Protein AF-A0A504X0M6-F1 (afdb_monomer)

Sequence (826 aa):
MVGDFSYCSAQTKQVSKHKISFCSWSPKTDLIALGTETGDVSVHRYKLSCIWESAHSDLGSVVCLAWRPDGQSLCAGHISGTIHLYLTNDGFIYHTITLGAPITHLVWVGQEMPPKSVPGTNAVSFFPDLNALTMFSSDTNFTSSDTFKLSQLLANVDESLTILTVLCDGIVYMYGCGTFHIARWRLQPKFCSNPSQIMVLRCQFSSCLQFMWILYGCTDHNDGTYCMELQQIPCAGLTRHAQQLLTLSVQNSSVRVCKLLLDWSFSQICVSWEDMILEVDAKFTKYGRDRLAQNKDWSLSVELLEFILFGNCPFGLRKFLVEDWTAPNLKRTGTATLKAYESIKTICFQQLQLLLQRLLFHASELLGCIRDTSSYAQFKIPVSQLIRLCSTTGAVLQKTQELYLVIEKSVAHLRAFFKWLYVAIPGLSGRYVPDDFPRVTPTERELVIDFITNYLQPVFVQGELQSYHVDLVEQYIRSGEVHKPLESVVEHTLTEDRERAKLRELINLTTEQLLSEKFPVGMFRFDSKVTLADLIKKNLQNDIDAVFQAQVTGNFSRGCVHFDQMKSLFICRSGFTDSSLTETVVAFHALARPSEEKNSTKSDNDSSSTFLAWKLPVTDTTAHDSFMVMKLESKFVDSNSSPDLSAIVSIDELPSVENPANLPYELIDFQFYTSDLLLLLVCRAKSAGNHSVSRSDTTREPVLSWLVMLPVQNVFDCLVEPQRRRQAHASNPLWSSERSPPSSVNQVRLSEAIAQSNVESLPWHAVRLATNGERSIVLVLFEGLLSCRVYLLERLEPDEPETEATKEDPGEQNQMKIAMGVEADA

Solvent-accessible surface area (backbone atoms only — not comparable to full-atom values): 46788 Å² total; per-residue (Å²): 143,86,78,52,55,43,87,39,81,72,45,75,47,67,79,54,96,56,58,73,56,33,67,40,50,28,78,68,50,66,35,35,41,40,20,16,53,57,19,32,41,34,36,22,39,72,82,69,47,75,73,40,74,48,82,36,62,91,42,32,26,26,53,33,64,29,42,34,59,82,39,60,32,35,36,41,29,16,47,62,12,39,30,43,33,25,36,59,86,69,61,50,72,81,46,77,48,80,43,102,40,44,41,59,46,57,43,43,46,67,45,88,60,65,98,80,66,75,58,56,65,71,56,76,83,77,46,80,68,58,76,79,38,73,88,59,58,68,74,79,89,56,63,44,65,57,58,44,52,52,37,46,59,68,68,61,66,68,73,52,40,30,40,32,36,41,32,33,80,38,26,43,36,32,17,27,67,69,68,27,57,45,29,32,41,69,69,78,71,86,92,43,93,46,68,74,51,48,46,63,74,50,72,48,56,37,62,77,46,42,36,35,40,38,36,30,38,31,34,21,67,86,78,56,31,33,35,34,40,38,36,43,29,44,20,49,35,48,63,77,39,34,69,62,48,34,31,54,16,44,38,46,47,48,45,51,49,36,48,52,54,43,53,50,56,51,47,47,41,50,51,44,48,53,71,42,46,51,64,58,29,53,52,51,32,53,54,48,52,63,45,42,77,77,36,82,90,64,56,71,46,58,53,55,46,41,25,74,76,72,68,50,66,54,70,70,57,47,48,41,43,61,70,77,45,28,54,71,56,45,52,50,53,47,51,52,38,55,50,35,52,54,48,42,45,46,43,42,62,59,50,47,44,52,41,40,53,52,38,39,48,46,41,48,53,49,45,55,50,55,67,39,51,90,83,36,52,59,54,69,66,60,66,67,48,40,53,48,34,41,29,45,42,42,25,44,47,53,44,46,52,46,50,44,53,48,47,56,52,49,49,55,28,51,52,31,38,46,52,44,53,51,52,48,38,47,65,74,70,74,49,91,76,63,91,88,53,80,76,80,48,75,69,39,50,51,36,31,54,48,35,42,71,76,41,49,41,83,38,67,58,97,87,40,83,71,41,45,42,74,67,77,60,61,41,34,66,37,76,72,59,29,87,75,33,62,67,71,74,37,64,90,76,51,83,70,61,54,59,59,57,46,48,55,61,72,61,61,68,48,75,67,52,71,68,39,96,77,60,66,91,88,66,55,64,81,61,69,41,61,13,51,32,41,38,56,71,44,51,43,45,52,33,52,41,63,62,48,46,68,74,90,89,58,73,48,30,45,69,28,44,42,67,92,69,49,35,76,44,44,43,34,40,34,80,62,68,76,81,74,59,83,71,58,43,67,31,69,44,49,44,69,79,71,82,85,63,80,79,63,91,68,94,69,79,86,65,55,40,31,40,41,36,37,49,55,85,82,90,49,98,80,53,52,37,38,32,38,42,34,47,43,52,62,78,52,72,82,55,63,56,70,66,92,47,48,38,36,38,35,45,75,55,58,63,98,56,92,59,94,80,70,64,45,34,42,74,64,34,54,44,57,41,48,90,54,33,35,39,37,34,37,36,35,65,92,64,97,83,84,76,94,62,88,82,83,66,99,67,94,69,86,41,50,22,34,44,34,50,38,45,47,59,46,61,60,67,72,60,76,71,89,70,87,75,77,73,54,60,79,86,51,50,65,34,41,76,92,45,78,70,52,94,84,58,44,78,43,54,42,51,81,42,45,55,53,78,32,54,42,83,44,97,47,46,63,62,43,70,36,60,32,52,91,76,31,38,35,39,41,34,31,70,91,69,42,28,37,37,28,33,34,55,45,70,60,73,80,79,74,80,82,75,79,84,84,83,88,86,88,87,83,84,88,80,93,80,89,78,86,88,81,88,82,91,132

InterPro domains:
  IPR015943 WD40/YVTN repeat-like-containing domain superfamily [G3DSA:2.130.10.10] (4-189)
  IPR024789 Anaphase-promoting complex subunit 4 [PTHR13260] (18-805)
  IPR024790 Anaphase-promoting complex subunit 4, long domain [PF12896] (238-426)
  IPR024977 Anaphase-promoting complex subunit 4-like, WD40 domain [PF12894] (24-109)
  IPR036322 WD40-repeat-containing domain superfamily [SSF50978] (16-221)

Radius of gyration: 36.09 Å; Cα contacts (8 Å, |Δi|>4): 1479; chains: 1; bounding box: 87×87×114 Å

Secondary structure (DSSP, 8-state):
----EEEEEEEEEE--SS-EEEEEE-SSSSEEEEEETTS-EEEEETT--EEEEE--GGG--EEEEEE-TTSSEEEEEETTSEEEEEETTT--EEEEEE-SS-EEEEEEEEEPPPTT---S--HHHHS--GGG-GGG---SSS-HHHHHHHHHHHHS--SSEEEEEEEETTEEEEEETTTEEEEEEE---SS-SSEEEEEEEEEEE-TTSSEEEEEEEEEETTT--EEEEEEEEE-HHHHHTHHHHHHHHHHHHHHHHHHHHHHHHHHHHHHHHHHHHHHHHHHHHHHHHHHHTT-TT--HHHHHHHHHHH----HHHHHIIIIIS-HHHHHHHHHHHHHHHHHHHHIIIIIIHHHHHHHHHHHHHHHHHHH-HHHHGGG---HHHHHHHHHHHHHHHHHHHHHHHHHHHHHHHHHHHHHHHHHHHHHHTTPPPPTTS----HHHHHHHHHHHHHT-EEEEETTEEEEEE--SSHHHHSSSB-SS-HHHHHTTT-SSTHHHHHHHHHH---TTTTTSTTPPTT-----SSB-HHHIIIIIIHHHHHHHHSPPTTS-B-TTT--GGG-EEEEEEEE-S-GGGTTT--EEEEEPPPPGGGGG----------EEEEEEPPPSSTTSPPEEEEEEEPTTTTSSSPPPSEEEEEE----TT---TT-PPEEEEEEEESSSSEEEEEEEE-SSTT---S----------EEEEEEEEHHHHHHT--S--------TTS-SEETTSPPPTTSEEEEHHHH--GGGEEEESS-EEEEEEETTTTEEEEEETTT-EEEEEEEEE-------------------------------

Nearest PDB structures (foldseek):
  8pkp-assembly1_I  TM=7.590E-01  e=2.566E-36  Homo sapiens
  9gaw-assembly1_I  TM=7.765E-01  e=2.400E-34  Homo sapiens
  8tar-assembly1_I  TM=7.742E-01  e=2.632E-34  Homo sapiens
  6tnt-assembly1_I  TM=7.819E-01  e=2.962E-32  Homo sapiens
  6q6g-assembly1_I  TM=7.732E-01  e=2.700E-32  Homo sapiens

pLDDT: mean 78.8, std 17.62, range [26.86, 97.0]

Organism: Fasciola gigantica (NCBI:txid46835)

Foldseek 3Di:
DPDFWFWDFDEWDQQDPAFFQDKFDQQPFQKIWTWGQQGKIWIAGLNSHTQEIDGDNVQGTFNDKEAANVNQWIWTFGQCQKIFIAGNRYRDTPDIDHDNFGWQDKYKDWDDDDPPQDQDDPLPVVADQPLVPCLLQDDDPDHSVNSNVLSVLLVDQDPIWMWMWIDGFQWIWIATVNFFTQFIDRDDDPQADAFPTKRWDDWDAFPNNQWIKTWIWTAHPPQRKIFIKIKIWGQVLCVVQVSVSSNRRRLLSNLVSLLVLLVVLLVLLVVLVCVLVVVVWVLVQVLVQVVCVVPVPDDPLVQLCCCLPVVDHDPSRLCSLPPVCDLVNLVVSLVSNLVSLVSSLCSLPPPNLSSLVSSLSSLVSVLVSCVPCVSQVLLVQDSLLSLLLNLLSVQLNVQSVQLSVQSVLLSLLSVLQSLVSSQSNCVSVVHDDDPPHDDRDPVSSVSPNCQSPPQWAFDDDPNGTDTTRNGQNCQQSDFDWRPQGVCNVCVVVDPPCVVVVVVVVVVPCPPVNVVDPPDPRPDHDHDRIGHSNCSSVPSSVVSSCSRRPDDPPDTDRSNSIPRVPMFMFTAEIESDRDPQCVQKAKEKDWDDDDPVVPPDPDPDDDWGKMKIKIWDGDLDLQAATKIKIAIHTPVRGPDLDDGPDMAIEGAQDDPPDDDPVSFHKDWQYWYDQDPFKIKTKIWTDPDPDDDDDPPPDPDDDATKIKIFIFGPVLRRVVDPDDDPDDRDDSSDHCYYSVDDRPPNHHYDYSVSGGDNSGIDIDPGAWRDKYHRNVQQKIWTAHDPSSMIIIIGTDGNDPPDPPDDDDDDDDDDDDDDDDDDDDDDDD

Mean predicted aligned error: 13.15 Å

Structure (mmCIF, N/CA/C/O backbone):
data_AF-A0A504X0M6-F1
#
_entry.id   AF-A0A504X0M6-F1
#
loop_
_atom_site.group_PDB
_atom_site.id
_atom_site.type_symbol
_atom_site.label_atom_id
_atom_site.label_alt_id
_atom_site.label_comp_id
_atom_site.label_asym_id
_atom_site.label_entity_id
_atom_site.label_seq_id
_atom_site.pdbx_PDB_ins_code
_atom_site.Cartn_x
_atom_site.Cartn_y
_atom_site.Cartn_z
_atom_site.occupancy
_atom_site.B_iso_or_equiv
_atom_site.auth_seq_id
_atom_site.auth_comp_id
_atom_site.auth_asym_id
_atom_site.auth_atom_id
_atom_site.pdbx_PDB_model_num
ATOM 1 N N . MET A 1 1 ? 17.710 17.459 -38.261 1.00 29.16 1 MET A N 1
ATOM 2 C CA . MET A 1 1 ? 18.841 18.022 -37.497 1.00 29.16 1 MET A CA 1
ATOM 3 C C . MET A 1 1 ? 18.897 17.273 -36.180 1.00 29.16 1 MET A C 1
ATOM 5 O O . MET A 1 1 ? 18.107 17.560 -35.293 1.00 29.16 1 MET A O 1
ATOM 9 N N . VAL A 1 2 ? 19.697 16.208 -36.120 1.00 36.66 2 VAL A N 1
ATOM 10 C CA . VAL A 1 2 ? 19.832 15.323 -34.953 1.00 36.66 2 VAL A CA 1
ATOM 11 C C . VAL A 1 2 ? 21.336 15.147 -34.749 1.00 36.66 2 VAL A C 1
ATOM 13 O O . VAL A 1 2 ? 21.966 14.389 -35.477 1.00 36.66 2 VAL A O 1
ATOM 16 N N . GLY A 1 3 ? 21.926 15.944 -33.858 1.00 46.16 3 GLY A N 1
ATOM 17 C CA . GLY A 1 3 ? 23.384 15.998 -33.671 1.00 46.16 3 GLY A CA 1
ATOM 18 C C . GLY A 1 3 ? 23.884 17.024 -32.648 1.00 46.16 3 GLY A C 1
ATOM 19 O O . GLY A 1 3 ? 25.034 16.947 -32.237 1.00 46.16 3 GLY A O 1
ATOM 20 N N . ASP A 1 4 ? 23.026 17.930 -32.178 1.00 62.31 4 ASP A N 1
ATOM 21 C CA . ASP A 1 4 ? 23.455 19.093 -31.396 1.00 62.31 4 ASP A CA 1
ATOM 22 C C . ASP A 1 4 ? 23.388 18.854 -29.882 1.00 62.31 4 ASP A C 1
ATOM 24 O O . ASP A 1 4 ? 22.826 19.680 -29.180 1.00 62.31 4 ASP A O 1
ATOM 28 N N . PHE A 1 5 ? 23.872 17.728 -29.349 1.00 71.31 5 PHE A N 1
ATOM 29 C CA . PHE A 1 5 ? 23.979 17.546 -27.891 1.00 71.31 5 PHE A CA 1
ATOM 30 C C . PHE A 1 5 ? 25.438 17.396 -27.465 1.00 71.31 5 PHE A C 1
ATOM 32 O O . PHE A 1 5 ? 26.181 16.624 -28.068 1.00 71.31 5 PHE A O 1
ATOM 39 N N . SER A 1 6 ? 25.834 18.088 -26.395 1.00 80.31 6 SER A N 1
ATOM 40 C CA . SER A 1 6 ? 27.144 17.931 -25.753 1.00 80.31 6 SER A CA 1
ATOM 41 C C . SER A 1 6 ? 27.008 17.450 -24.311 1.00 80.31 6 SER A C 1
ATOM 43 O O . SER A 1 6 ? 26.064 17.806 -23.600 1.00 80.31 6 SER A O 1
ATOM 45 N N . TYR A 1 7 ? 27.971 16.647 -23.857 1.00 84.06 7 TYR A N 1
ATOM 46 C CA . TYR A 1 7 ? 28.019 16.174 -22.478 1.00 84.06 7 TYR A CA 1
ATOM 47 C C . TYR A 1 7 ? 28.639 17.221 -21.551 1.00 84.06 7 TYR A C 1
ATOM 49 O O . TYR A 1 7 ? 29.814 17.556 -21.674 1.00 84.06 7 TYR A O 1
ATOM 57 N N . CYS A 1 8 ? 27.879 17.658 -20.550 1.00 84.50 8 CYS A N 1
ATOM 58 C CA . CYS A 1 8 ? 28.350 18.565 -19.507 1.00 84.50 8 CYS A CA 1
ATOM 59 C C . CYS A 1 8 ? 28.297 17.860 -18.143 1.00 84.50 8 CYS A C 1
ATOM 61 O O . CYS A 1 8 ? 27.228 17.590 -17.597 1.00 84.50 8 CYS A O 1
ATOM 63 N N . SER A 1 9 ? 29.454 17.521 -17.562 1.00 84.50 9 SER A N 1
ATOM 64 C CA . SER A 1 9 ? 29.508 16.877 -16.238 1.00 84.50 9 SER A CA 1
ATOM 65 C C . SER A 1 9 ? 29.088 17.858 -15.137 1.00 84.50 9 SER A C 1
ATOM 67 O O . SER A 1 9 ? 29.821 18.792 -14.825 1.00 84.50 9 SER A O 1
ATOM 69 N N . ALA A 1 10 ? 27.957 17.595 -14.480 1.00 84.69 10 ALA A N 1
ATOM 70 C CA . ALA A 1 10 ? 27.404 18.468 -13.447 1.00 84.69 10 ALA A CA 1
ATOM 71 C C . ALA A 1 10 ? 27.962 18.178 -12.046 1.00 84.69 10 ALA A C 1
ATOM 73 O O . ALA A 1 10 ? 28.374 19.090 -11.334 1.00 84.69 10 ALA A O 1
ATOM 74 N N . GLN A 1 11 ? 27.956 16.912 -11.619 1.00 87.12 11 GLN A N 1
ATOM 75 C CA . GLN A 1 11 ? 28.363 16.532 -10.262 1.00 87.12 11 GLN A CA 1
ATOM 76 C C . GLN A 1 11 ? 28.840 15.080 -10.219 1.00 87.12 11 GLN A C 1
ATOM 78 O O . GLN A 1 11 ? 28.227 14.202 -10.817 1.00 87.12 11 GLN A O 1
ATOM 83 N N . THR A 1 12 ? 29.897 14.806 -9.450 1.00 87.00 12 THR A N 1
ATOM 84 C CA . THR A 1 12 ? 30.308 13.442 -9.072 1.00 87.00 12 THR A CA 1
ATOM 85 C C . THR A 1 12 ? 30.293 13.323 -7.554 1.00 87.00 12 THR A C 1
ATOM 87 O O . THR A 1 12 ? 30.847 14.187 -6.871 1.00 87.00 12 THR A O 1
ATOM 90 N N . LYS A 1 13 ? 29.643 12.292 -7.011 1.00 87.69 13 LYS A N 1
ATOM 91 C CA . LYS A 1 13 ? 29.554 12.078 -5.559 1.00 87.69 13 LYS A CA 1
ATOM 92 C C . LYS A 1 13 ? 29.319 10.605 -5.229 1.00 87.69 13 LYS A C 1
ATOM 94 O O . LYS A 1 13 ? 28.666 9.897 -5.989 1.00 87.69 13 LYS A O 1
ATOM 99 N N . GLN A 1 14 ? 29.818 10.155 -4.081 1.00 86.38 14 GLN A N 1
ATOM 100 C CA . GLN A 1 14 ? 29.387 8.896 -3.472 1.00 86.38 14 GLN A CA 1
ATOM 101 C C . GLN A 1 14 ? 28.079 9.130 -2.711 1.00 86.38 14 GLN A C 1
ATOM 103 O O . GLN A 1 14 ? 28.011 10.013 -1.853 1.00 86.38 14 GLN A O 1
ATOM 108 N N . VAL A 1 15 ? 27.036 8.381 -3.068 1.00 82.69 15 VAL A N 1
ATOM 109 C CA . VAL A 1 15 ? 25.664 8.657 -2.606 1.00 82.69 15 VAL A CA 1
ATOM 110 C C . VAL A 1 15 ? 25.179 7.641 -1.577 1.00 82.69 15 VAL A C 1
ATOM 112 O O . VAL A 1 15 ? 24.419 8.012 -0.689 1.00 82.69 15 VAL A O 1
ATOM 115 N N . SER A 1 16 ? 25.669 6.401 -1.643 1.00 81.31 16 SER A N 1
ATOM 116 C CA . SER A 1 16 ? 25.327 5.339 -0.696 1.00 81.31 16 SER A CA 1
ATOM 117 C C . SER A 1 16 ? 26.574 4.630 -0.160 1.00 81.31 16 SER A C 1
ATOM 119 O O . SER A 1 16 ? 27.651 4.653 -0.768 1.00 81.31 16 SER A O 1
ATOM 121 N N . LYS A 1 17 ? 26.411 4.009 1.013 1.00 80.94 17 LYS A N 1
ATOM 122 C CA . LYS A 1 17 ? 27.386 3.092 1.622 1.00 80.94 17 LYS A CA 1
ATOM 123 C C . LYS A 1 17 ? 27.286 1.682 1.042 1.00 80.94 17 LYS A C 1
ATOM 125 O O . LYS A 1 17 ? 28.261 0.939 1.100 1.00 80.94 17 LYS A O 1
ATOM 130 N N . HIS A 1 18 ? 26.118 1.327 0.514 1.00 85.31 18 HIS A N 1
ATOM 131 C CA . HIS A 1 18 ? 25.825 0.020 -0.055 1.00 85.31 18 HIS A CA 1
ATOM 132 C C . HIS A 1 18 ? 25.737 0.106 -1.576 1.00 85.31 18 HIS A C 1
ATOM 134 O O . HIS A 1 18 ? 25.539 1.179 -2.154 1.00 85.31 18 HIS A O 1
ATOM 140 N N . LYS A 1 19 ? 25.910 -1.039 -2.236 1.00 87.81 19 LYS A N 1
ATOM 141 C CA . LYS A 1 19 ? 25.824 -1.122 -3.690 1.00 87.81 19 LYS A CA 1
ATOM 142 C C . LYS A 1 19 ? 24.409 -0.790 -4.151 1.00 87.81 19 LYS A C 1
ATOM 144 O O . LYS A 1 19 ? 23.433 -1.329 -3.633 1.00 87.81 19 LYS A O 1
ATOM 149 N N . ILE A 1 20 ? 24.319 0.136 -5.103 1.00 90.25 20 ILE A N 1
ATOM 150 C CA . ILE A 1 20 ? 23.056 0.560 -5.706 1.00 90.25 20 ILE A CA 1
ATOM 151 C C . ILE A 1 20 ? 22.640 -0.525 -6.698 1.00 90.25 20 ILE A C 1
ATOM 153 O O . ILE A 1 20 ? 23.345 -0.783 -7.673 1.00 90.25 20 ILE A O 1
ATOM 157 N N . SER A 1 21 ? 21.502 -1.160 -6.436 1.00 89.06 21 SER A N 1
ATOM 158 C CA . SER A 1 21 ? 20.923 -2.206 -7.273 1.00 89.06 21 SER A CA 1
ATOM 159 C C . SER A 1 21 ? 20.035 -1.637 -8.376 1.00 89.06 21 SER A C 1
ATOM 161 O O . SER A 1 21 ? 19.933 -2.255 -9.433 1.00 89.06 21 SER A O 1
ATOM 163 N N . PHE A 1 22 ? 19.394 -0.479 -8.165 1.00 90.31 22 PHE A N 1
ATOM 164 C CA . PHE A 1 22 ? 18.505 0.162 -9.140 1.00 90.31 22 PHE A CA 1
ATOM 165 C C . PHE A 1 22 ? 18.475 1.688 -8.984 1.00 90.31 22 PHE A C 1
ATOM 167 O O . PHE A 1 22 ? 18.639 2.213 -7.884 1.00 90.31 22 PHE A O 1
ATOM 174 N N . CYS A 1 23 ? 18.239 2.415 -10.076 1.00 93.12 23 CYS A N 1
ATOM 175 C CA . CYS A 1 23 ? 18.058 3.865 -10.056 1.00 93.12 23 CYS A CA 1
ATOM 176 C C . CYS A 1 23 ? 17.030 4.302 -11.107 1.00 93.12 23 CYS A C 1
ATOM 178 O O . CYS A 1 23 ? 16.916 3.687 -12.164 1.00 93.12 23 CYS A O 1
ATOM 180 N N . SER A 1 24 ? 16.262 5.353 -10.810 1.00 94.31 24 SER A N 1
ATOM 181 C CA . SER A 1 24 ? 15.298 5.930 -11.754 1.00 94.31 24 SER A CA 1
ATOM 182 C C . SER A 1 24 ? 15.075 7.409 -11.472 1.00 94.31 24 SER A C 1
ATOM 184 O O . SER A 1 24 ? 14.813 7.791 -10.328 1.00 94.31 24 SER A O 1
ATOM 186 N N . TRP A 1 25 ? 15.101 8.233 -12.517 1.00 94.75 25 TRP A N 1
ATOM 187 C CA . TRP A 1 25 ? 14.683 9.632 -12.435 1.00 94.75 25 TRP A CA 1
ATOM 188 C C . TRP A 1 25 ? 13.164 9.752 -12.329 1.00 94.75 25 TRP A C 1
ATOM 190 O O . TRP A 1 25 ? 12.428 8.945 -12.902 1.00 94.75 25 TRP A O 1
ATOM 200 N N . SER A 1 26 ? 12.714 10.781 -11.617 1.00 93.31 26 SER A N 1
ATOM 201 C CA . SER A 1 26 ? 11.344 11.273 -11.684 1.00 93.31 26 SER A CA 1
ATOM 202 C C . SER A 1 26 ? 11.076 11.809 -13.089 1.00 93.31 26 SER A C 1
ATOM 204 O O . SER A 1 26 ? 11.942 12.493 -13.637 1.00 93.31 26 SER A O 1
ATOM 206 N N . PRO A 1 27 ? 9.898 11.546 -13.678 1.00 88.56 27 PRO A N 1
ATOM 207 C CA . PRO A 1 27 ? 9.563 12.048 -15.006 1.00 88.56 27 PRO A CA 1
ATOM 208 C C . PRO A 1 27 ? 9.451 13.579 -15.020 1.00 88.56 27 PRO A C 1
ATOM 210 O O . PRO A 1 27 ? 9.946 14.224 -15.936 1.00 88.56 27 PRO A O 1
ATOM 213 N N . LYS A 1 28 ? 8.876 14.177 -13.967 1.00 86.94 28 LYS A N 1
ATOM 214 C CA . LYS A 1 28 ? 8.504 15.602 -13.940 1.00 86.94 28 LYS A CA 1
ATOM 215 C C . LYS A 1 28 ? 9.494 16.495 -13.187 1.00 86.94 28 LYS A C 1
ATOM 217 O O . LYS A 1 28 ? 9.641 17.681 -13.505 1.00 86.94 28 LYS A O 1
ATOM 222 N N . THR A 1 29 ? 10.143 15.960 -12.156 1.00 90.19 29 THR A N 1
ATOM 223 C CA . THR A 1 29 ? 10.997 16.720 -11.225 1.00 90.19 29 THR A CA 1
ATOM 224 C C . THR A 1 29 ? 12.475 16.372 -11.397 1.00 90.19 29 THR A C 1
ATOM 226 O O . THR A 1 29 ? 12.825 15.413 -12.074 1.00 90.19 29 THR A O 1
ATOM 229 N N . ASP A 1 30 ? 13.363 17.144 -10.771 1.00 91.19 30 ASP A N 1
ATOM 230 C CA . ASP A 1 30 ? 14.818 16.936 -10.769 1.00 91.19 30 ASP A CA 1
ATOM 231 C C . ASP A 1 30 ? 15.273 15.864 -9.757 1.00 91.19 30 ASP A C 1
ATOM 233 O O . ASP A 1 30 ? 16.405 15.891 -9.267 1.00 91.19 30 ASP A O 1
ATOM 237 N N . LEU A 1 31 ? 14.372 14.947 -9.400 1.00 94.81 31 LEU A N 1
ATOM 238 C CA . LEU A 1 31 ? 14.578 13.949 -8.358 1.00 94.81 31 LEU A CA 1
ATOM 239 C C . LEU A 1 31 ? 15.000 12.609 -8.945 1.00 94.81 31 LEU A C 1
ATOM 241 O O . LEU A 1 31 ? 14.485 12.184 -9.976 1.00 94.81 31 LEU A O 1
ATOM 245 N N . ILE A 1 32 ? 15.887 11.913 -8.244 1.00 95.06 32 ILE A N 1
ATOM 246 C CA . ILE A 1 32 ? 16.306 10.551 -8.550 1.00 95.06 32 ILE A CA 1
ATOM 247 C C . ILE A 1 32 ? 16.091 9.643 -7.351 1.00 95.06 32 ILE A C 1
ATOM 249 O O . ILE A 1 32 ? 16.481 9.976 -6.235 1.00 95.06 32 ILE A O 1
ATOM 253 N N . ALA A 1 33 ? 15.483 8.490 -7.602 1.00 96.19 33 ALA A N 1
ATOM 254 C CA . ALA A 1 33 ? 15.346 7.421 -6.631 1.00 96.19 33 ALA A CA 1
ATOM 255 C C . ALA A 1 33 ? 16.476 6.411 -6.827 1.00 96.19 33 ALA A C 1
ATOM 257 O O . ALA A 1 33 ? 16.778 6.031 -7.963 1.00 96.19 33 ALA A O 1
ATOM 258 N N . LEU A 1 34 ? 17.072 5.975 -5.724 1.00 94.88 34 LEU A N 1
ATOM 259 C CA . LEU A 1 34 ? 18.110 4.956 -5.664 1.00 94.88 34 LEU A CA 1
ATOM 260 C C . LEU A 1 34 ? 17.632 3.829 -4.745 1.00 94.88 34 LEU A C 1
ATOM 262 O O . LEU A 1 34 ? 17.068 4.086 -3.685 1.00 94.88 34 LEU A O 1
ATOM 266 N N . GLY A 1 35 ? 17.848 2.590 -5.170 1.00 94.50 35 GLY A N 1
ATOM 267 C CA . GLY A 1 35 ? 17.594 1.387 -4.386 1.00 94.50 35 GLY A CA 1
ATOM 268 C C . GLY A 1 35 ? 18.895 0.626 -4.177 1.00 94.50 35 GLY A C 1
ATOM 269 O O . GLY A 1 35 ? 19.703 0.533 -5.106 1.00 94.50 35 GLY A O 1
ATOM 270 N N . THR A 1 36 ? 19.120 0.107 -2.974 1.00 93.56 36 THR A N 1
ATOM 271 C CA . THR A 1 36 ? 20.329 -0.652 -2.632 1.00 93.56 36 THR A CA 1
ATOM 272 C C . THR A 1 36 ? 20.076 -2.160 -2.593 1.00 93.56 36 THR A C 1
ATOM 274 O O . THR A 1 36 ? 18.948 -2.635 -2.429 1.00 93.56 36 THR A O 1
ATOM 277 N N . GLU A 1 37 ? 21.160 -2.934 -2.684 1.00 91.62 37 GLU A N 1
ATOM 278 C CA . GLU A 1 37 ? 21.139 -4.392 -2.483 1.00 91.62 37 GLU A CA 1
ATOM 279 C C . GLU A 1 37 ? 20.745 -4.789 -1.046 1.00 91.62 37 GLU A C 1
ATOM 281 O O . GLU A 1 37 ? 20.292 -5.909 -0.813 1.00 91.62 37 GLU A O 1
ATOM 286 N N . THR A 1 38 ? 20.873 -3.868 -0.085 1.00 91.19 38 THR A N 1
ATOM 287 C CA . THR A 1 38 ? 20.465 -4.056 1.314 1.00 91.19 38 THR A CA 1
ATOM 288 C C . THR A 1 38 ? 18.989 -3.764 1.565 1.00 91.19 38 THR A C 1
ATOM 290 O O . THR A 1 38 ? 18.523 -4.073 2.652 1.00 91.19 38 THR A O 1
ATOM 293 N N . GLY A 1 39 ? 18.245 -3.232 0.588 1.00 91.88 39 GLY A N 1
ATOM 294 C CA . GLY A 1 39 ? 16.816 -2.921 0.734 1.00 91.88 39 GLY A CA 1
ATOM 295 C C . GLY A 1 39 ? 16.507 -1.464 1.081 1.00 91.88 39 GLY A C 1
ATOM 296 O O . GLY A 1 39 ? 15.349 -1.131 1.326 1.00 91.88 39 GLY A O 1
ATOM 297 N N . ASP A 1 40 ? 17.513 -0.591 1.078 1.00 93.56 40 ASP A N 1
ATOM 298 C CA . ASP A 1 40 ? 17.338 0.832 1.358 1.00 93.56 40 ASP A CA 1
ATOM 299 C C . ASP A 1 40 ? 16.865 1.565 0.100 1.00 93.56 40 ASP A C 1
ATOM 301 O O . ASP A 1 40 ? 17.360 1.329 -1.008 1.00 93.56 40 ASP A O 1
ATOM 305 N N . VAL A 1 41 ? 15.912 2.474 0.280 1.00 95.94 41 VAL A N 1
ATOM 306 C CA . VAL A 1 41 ? 15.389 3.354 -0.766 1.00 95.94 41 VAL A CA 1
ATOM 307 C C . VAL A 1 41 ? 15.693 4.791 -0.377 1.00 95.94 41 VAL A C 1
ATOM 309 O O . VAL A 1 41 ? 15.335 5.236 0.712 1.00 95.94 41 VAL A O 1
ATOM 312 N N . SER A 1 42 ? 16.322 5.543 -1.274 1.00 95.19 42 SER A N 1
ATOM 313 C CA . SER A 1 42 ? 16.633 6.953 -1.051 1.00 95.19 42 SER A CA 1
ATOM 314 C C . SER A 1 42 ? 16.251 7.813 -2.246 1.00 95.19 42 SER A C 1
ATOM 316 O O . SER A 1 42 ? 16.305 7.379 -3.399 1.00 95.19 42 SER A O 1
ATOM 318 N N . VAL A 1 43 ? 15.870 9.062 -1.978 1.00 96.31 43 VAL A N 1
ATOM 319 C CA . VAL A 1 43 ? 15.570 10.052 -3.019 1.00 96.31 43 VAL A CA 1
ATOM 320 C C . VAL A 1 43 ? 16.503 11.243 -2.886 1.00 96.31 43 VAL A C 1
ATOM 322 O O . VAL A 1 43 ? 16.681 11.816 -1.810 1.00 96.31 43 VAL A O 1
ATOM 325 N N . HIS A 1 44 ? 17.098 11.636 -4.008 1.00 94.50 44 HIS A N 1
ATOM 326 C CA . HIS A 1 44 ? 18.065 12.722 -4.103 1.00 94.50 44 HIS A CA 1
ATOM 327 C C . HIS A 1 44 ? 17.643 13.730 -5.175 1.00 94.50 44 HIS A C 1
ATOM 329 O O . HIS A 1 44 ? 16.942 13.378 -6.116 1.00 94.50 44 HIS A O 1
ATOM 335 N N . ARG A 1 45 ? 18.102 14.981 -5.082 1.00 93.31 45 ARG A N 1
ATOM 336 C CA . ARG A 1 45 ? 18.038 15.923 -6.221 1.00 93.31 45 ARG A CA 1
ATOM 337 C C . ARG A 1 45 ? 19.140 15.633 -7.239 1.00 93.31 45 ARG A C 1
ATOM 339 O O . ARG A 1 45 ? 20.103 14.938 -6.916 1.00 93.31 45 ARG A O 1
ATOM 346 N N . TYR A 1 46 ? 19.081 16.261 -8.414 1.00 90.38 46 TYR A N 1
ATOM 347 C CA . TYR A 1 46 ? 20.075 16.072 -9.480 1.00 90.38 46 TYR A CA 1
ATOM 348 C C . TYR A 1 46 ? 21.521 16.397 -9.068 1.00 90.38 46 TYR A C 1
ATOM 350 O O . TYR A 1 46 ? 22.461 15.817 -9.595 1.00 90.38 46 TYR A O 1
ATOM 358 N N . LYS A 1 47 ? 21.731 17.270 -8.073 1.00 89.44 47 LYS A N 1
ATOM 359 C CA . LYS A 1 47 ? 23.057 17.532 -7.470 1.00 89.44 47 LYS A CA 1
ATOM 360 C C . LYS A 1 47 ? 23.482 16.494 -6.422 1.00 89.44 47 LYS A C 1
ATOM 362 O O . LYS A 1 47 ? 24.431 16.720 -5.674 1.00 89.44 47 LYS A O 1
ATOM 367 N N . LEU A 1 48 ? 22.782 15.364 -6.334 1.00 90.12 48 LEU A N 1
ATOM 368 C CA . LEU A 1 48 ? 23.044 14.268 -5.397 1.00 90.12 48 LEU A CA 1
ATOM 369 C C . LEU A 1 48 ? 22.950 14.698 -3.916 1.00 90.12 48 LEU A C 1
ATOM 371 O O . LEU A 1 48 ? 23.706 14.242 -3.046 1.00 90.12 48 LEU A O 1
ATOM 375 N N . SER A 1 49 ? 22.012 15.601 -3.611 1.00 91.69 49 SER A N 1
ATOM 376 C CA . SER A 1 49 ? 21.610 15.944 -2.240 1.00 91.69 49 SER A CA 1
ATOM 377 C C . SER A 1 49 ? 20.466 15.032 -1.799 1.00 91.69 49 SER A C 1
ATOM 379 O O . SER A 1 49 ? 19.424 15.037 -2.452 1.00 91.69 49 SER A O 1
ATOM 381 N N . CYS A 1 50 ? 20.664 14.263 -0.724 1.00 93.06 50 CYS A N 1
ATOM 382 C CA . CYS A 1 50 ? 19.636 13.383 -0.158 1.00 93.06 50 CYS A CA 1
ATOM 383 C C . CYS A 1 50 ? 18.485 14.207 0.430 1.00 93.06 50 CYS A C 1
ATOM 385 O O . CYS A 1 50 ? 18.743 15.164 1.160 1.00 93.06 50 CYS A O 1
ATOM 387 N N . ILE A 1 51 ? 17.250 13.847 0.085 1.00 94.88 51 ILE A N 1
ATOM 388 C CA . ILE A 1 51 ? 16.028 14.411 0.669 1.00 94.88 51 ILE A CA 1
ATOM 389 C C . ILE A 1 51 ? 15.591 13.535 1.840 1.00 94.88 51 ILE A C 1
ATOM 391 O O . ILE A 1 51 ? 15.379 14.040 2.939 1.00 94.88 51 ILE A O 1
ATOM 395 N N . TRP A 1 52 ? 15.506 12.228 1.603 1.00 95.06 52 TRP A N 1
ATOM 396 C CA . TRP A 1 52 ? 15.177 11.223 2.603 1.00 95.06 52 TRP A CA 1
ATOM 397 C C . TRP A 1 52 ? 15.748 9.862 2.198 1.00 95.06 52 TRP A C 1
ATOM 399 O O . TRP A 1 52 ? 16.068 9.614 1.031 1.00 95.06 52 TRP A O 1
ATOM 409 N N . GLU A 1 53 ? 15.859 8.985 3.188 1.00 94.19 53 GLU A N 1
ATOM 410 C CA . GLU A 1 53 ? 16.311 7.603 3.059 1.00 94.19 53 GLU A CA 1
ATOM 411 C C . GLU A 1 53 ? 15.456 6.730 3.983 1.00 94.19 53 GLU A C 1
ATOM 413 O O . GLU A 1 53 ? 15.155 7.122 5.112 1.00 94.19 53 GLU A O 1
ATOM 418 N N . SER A 1 54 ? 15.033 5.573 3.485 1.00 93.31 54 SER A N 1
ATOM 419 C CA . SER A 1 54 ? 14.176 4.619 4.182 1.00 93.31 54 SER A CA 1
ATOM 420 C C . SER A 1 54 ? 14.795 3.228 4.085 1.00 93.31 54 SER A C 1
ATOM 422 O O . SER A 1 54 ? 15.003 2.717 2.985 1.00 93.31 54 SER A O 1
ATOM 424 N N . ALA A 1 55 ? 15.130 2.643 5.234 1.00 92.06 55 ALA A N 1
ATOM 425 C CA . ALA A 1 55 ? 15.866 1.386 5.322 1.00 92.06 55 ALA A CA 1
ATOM 426 C C . ALA A 1 55 ? 14.936 0.211 5.651 1.00 92.06 55 ALA A C 1
ATOM 428 O O . ALA A 1 55 ? 14.252 0.233 6.677 1.00 92.06 55 ALA A O 1
ATOM 429 N N . HIS A 1 56 ? 14.955 -0.830 4.812 1.00 90.25 56 HIS A N 1
ATOM 430 C CA . HIS A 1 56 ? 14.149 -2.050 4.966 1.00 90.25 56 HIS A CA 1
ATOM 431 C C . HIS A 1 56 ? 14.985 -3.306 4.714 1.00 90.25 56 HIS A C 1
ATOM 433 O O . HIS A 1 56 ? 14.787 -4.045 3.745 1.00 90.25 56 HIS A O 1
ATOM 439 N N . SER A 1 57 ? 15.952 -3.539 5.599 1.00 87.56 57 SER A N 1
ATOM 440 C CA . SER A 1 57 ? 16.883 -4.667 5.483 1.00 87.56 57 SER A CA 1
ATOM 441 C C . SER A 1 57 ? 16.221 -6.040 5.605 1.00 87.56 57 SER A C 1
ATOM 443 O O . SER A 1 57 ? 16.735 -7.023 5.075 1.00 87.56 57 SER A O 1
ATOM 445 N N . ASP A 1 58 ? 15.054 -6.106 6.241 1.00 91.81 58 ASP A N 1
ATOM 446 C CA . ASP A 1 58 ? 14.219 -7.297 6.368 1.00 91.81 58 ASP A CA 1
ATOM 447 C C . ASP A 1 58 ? 13.604 -7.753 5.034 1.00 91.81 58 ASP A C 1
ATOM 449 O O . ASP A 1 58 ? 13.354 -8.944 4.845 1.00 91.81 58 ASP A O 1
ATOM 453 N N . LEU A 1 59 ? 13.401 -6.833 4.087 1.00 91.44 59 LEU A N 1
ATOM 454 C CA . LEU A 1 59 ? 12.784 -7.121 2.789 1.00 91.44 59 LEU A CA 1
ATOM 455 C C . LEU A 1 59 ? 13.786 -7.550 1.709 1.00 91.44 59 LEU A C 1
ATOM 457 O O . LEU A 1 59 ? 13.367 -8.059 0.662 1.00 91.44 59 LEU A O 1
ATOM 461 N N . GLY A 1 60 ? 15.084 -7.350 1.957 1.00 91.69 60 GLY A N 1
ATOM 462 C CA . GLY A 1 60 ? 16.173 -7.602 1.015 1.00 91.69 60 GLY A CA 1
ATOM 463 C C . GLY A 1 60 ? 16.249 -6.590 -0.137 1.00 91.69 60 GLY A C 1
ATOM 464 O O . GLY A 1 60 ? 15.551 -5.576 -0.150 1.00 91.69 60 GLY A O 1
ATOM 465 N N . SER A 1 61 ? 17.111 -6.887 -1.118 1.00 92.94 61 SER A N 1
ATOM 466 C CA . SER A 1 61 ? 17.446 -6.010 -2.251 1.00 92.94 61 SER A CA 1
ATOM 467 C C . SER A 1 61 ? 16.231 -5.366 -2.916 1.00 92.94 61 SER A C 1
ATOM 469 O O . SER A 1 61 ? 15.258 -6.042 -3.263 1.00 92.94 61 SER A O 1
ATOM 471 N N . VAL A 1 62 ? 16.342 -4.065 -3.196 1.00 94.88 62 VAL A N 1
ATOM 472 C CA . VAL A 1 62 ? 15.414 -3.363 -4.089 1.00 94.88 62 VAL A CA 1
ATOM 473 C C . VAL A 1 62 ? 15.688 -3.838 -5.513 1.00 94.88 62 VAL A C 1
ATOM 475 O O . VAL A 1 62 ? 16.822 -3.754 -5.983 1.00 94.88 62 VAL A O 1
ATOM 478 N N . VAL A 1 63 ? 14.681 -4.371 -6.200 1.00 92.31 63 VAL A N 1
ATOM 479 C CA . VAL A 1 63 ? 14.837 -4.935 -7.556 1.00 92.31 63 VAL A CA 1
ATOM 480 C C . VAL A 1 63 ? 14.376 -3.947 -8.624 1.00 92.31 63 VAL A C 1
ATOM 482 O O . VAL A 1 63 ? 14.919 -3.915 -9.725 1.00 92.31 63 VAL A O 1
ATOM 485 N N . CYS A 1 64 ? 13.384 -3.115 -8.307 1.00 92.44 64 CYS A N 1
ATOM 486 C CA . CYS A 1 64 ? 12.781 -2.188 -9.257 1.00 92.44 64 CYS A CA 1
ATOM 487 C C . CYS A 1 64 ? 12.204 -0.953 -8.558 1.00 92.44 64 CYS A C 1
ATOM 489 O O . CYS A 1 64 ? 11.754 -1.011 -7.413 1.00 92.44 64 CYS A O 1
ATOM 491 N N . LEU A 1 65 ? 12.206 0.166 -9.282 1.00 96.00 65 LEU A N 1
ATOM 492 C CA . LEU A 1 65 ? 11.634 1.443 -8.863 1.00 96.00 65 LEU A CA 1
ATOM 493 C C . LEU A 1 65 ? 10.751 1.981 -9.990 1.00 96.00 65 LEU A C 1
ATOM 495 O O . LEU A 1 65 ? 11.142 1.918 -11.155 1.00 96.00 65 LEU A O 1
ATOM 499 N N . ALA A 1 66 ? 9.588 2.531 -9.652 1.00 95.50 66 ALA A N 1
ATOM 500 C CA . ALA A 1 66 ? 8.701 3.180 -10.611 1.00 95.50 66 ALA A CA 1
ATOM 501 C C . ALA A 1 66 ? 8.113 4.463 -10.023 1.00 95.50 66 ALA A C 1
ATOM 503 O O . ALA A 1 66 ? 7.470 4.448 -8.974 1.00 95.50 66 ALA A O 1
ATOM 504 N N . TRP A 1 67 ? 8.314 5.578 -10.717 1.00 95.50 67 TRP A N 1
ATOM 505 C CA . TRP A 1 67 ? 7.730 6.861 -10.347 1.00 95.50 67 TRP A CA 1
ATOM 506 C C . TRP A 1 67 ? 6.308 6.972 -10.862 1.00 95.50 67 TRP A C 1
ATOM 508 O O . TRP A 1 67 ? 6.036 6.651 -12.018 1.00 95.50 67 TRP A O 1
ATOM 518 N N . ARG A 1 68 ? 5.416 7.505 -10.033 1.00 93.00 68 ARG A N 1
ATOM 519 C CA . ARG A 1 68 ? 4.120 7.962 -10.515 1.00 93.00 68 ARG A CA 1
ATOM 520 C C . ARG A 1 68 ? 4.347 9.107 -11.526 1.00 93.00 68 ARG A C 1
ATOM 522 O O . ARG A 1 68 ? 5.220 9.942 -11.288 1.00 93.00 68 ARG A O 1
ATOM 529 N N . PRO A 1 69 ? 3.591 9.178 -12.637 1.00 90.56 69 PRO A N 1
ATOM 530 C CA . PRO A 1 69 ? 3.821 10.160 -13.706 1.00 90.56 69 PRO A CA 1
ATOM 531 C C . PRO A 1 69 ? 3.829 11.634 -13.269 1.00 90.56 69 PRO A C 1
ATOM 533 O O . PRO A 1 69 ? 4.501 12.460 -13.878 1.00 90.56 69 PRO A O 1
ATOM 536 N N . ASP A 1 70 ? 3.107 11.981 -12.203 1.00 88.38 70 ASP A N 1
ATOM 537 C CA . ASP A 1 70 ? 3.093 13.336 -11.639 1.00 88.38 70 ASP A CA 1
ATOM 538 C C . ASP A 1 70 ? 4.307 13.658 -10.747 1.00 88.38 70 ASP A C 1
ATOM 540 O O . ASP A 1 70 ? 4.497 14.817 -10.373 1.00 88.38 70 ASP A O 1
ATOM 544 N N . GLY A 1 71 ? 5.129 12.658 -10.417 1.00 89.88 71 GLY A N 1
ATOM 545 C CA . GLY A 1 71 ? 6.285 12.760 -9.530 1.00 89.88 71 GLY A CA 1
ATOM 546 C C . GLY A 1 71 ? 5.950 12.812 -8.035 1.00 89.88 71 GLY A C 1
ATOM 547 O O . GLY A 1 71 ? 6.864 12.975 -7.228 1.00 89.88 71 GLY A O 1
ATOM 548 N N . GLN A 1 72 ? 4.681 12.678 -7.629 1.00 89.94 72 GLN A N 1
ATOM 549 C CA . GLN A 1 72 ? 4.265 12.812 -6.222 1.00 89.94 72 GLN A CA 1
ATOM 550 C C . GLN A 1 72 ? 4.395 11.519 -5.410 1.00 89.94 72 GLN A C 1
ATOM 552 O O . GLN A 1 72 ? 4.423 11.557 -4.178 1.00 89.94 72 GLN A O 1
ATOM 557 N N . SER A 1 73 ? 4.481 10.373 -6.087 1.00 93.06 73 SER A N 1
ATOM 558 C CA . SER A 1 73 ? 4.697 9.077 -5.447 1.00 93.06 73 SER A CA 1
ATOM 559 C C . SER A 1 73 ? 5.795 8.270 -6.125 1.00 93.06 73 SER A C 1
ATOM 561 O O . SER A 1 73 ? 5.999 8.355 -7.339 1.00 93.06 73 SER A O 1
ATOM 563 N N . LEU A 1 74 ? 6.443 7.424 -5.331 1.00 96.25 74 LEU A N 1
ATOM 564 C CA . LEU A 1 74 ? 7.444 6.460 -5.767 1.00 96.25 74 LEU A CA 1
ATOM 565 C C . LEU A 1 74 ? 7.024 5.060 -5.319 1.00 96.25 74 LEU A C 1
ATOM 567 O O . LEU A 1 74 ? 6.640 4.858 -4.175 1.00 96.25 74 LEU A O 1
ATOM 571 N N . CYS A 1 75 ? 7.118 4.088 -6.214 1.00 96.75 75 CYS A N 1
ATOM 572 C CA . CYS A 1 75 ? 6.904 2.678 -5.925 1.00 96.75 75 CYS A CA 1
ATOM 573 C C . CYS A 1 75 ? 8.253 1.952 -5.912 1.00 96.75 75 CYS A C 1
ATOM 575 O O . CYS A 1 75 ? 9.023 2.091 -6.865 1.00 96.75 75 CYS A O 1
ATOM 577 N N . ALA A 1 76 ? 8.527 1.178 -4.862 1.00 97.00 76 ALA A N 1
ATOM 578 C CA . ALA A 1 76 ? 9.710 0.328 -4.759 1.00 97.00 76 ALA A CA 1
ATOM 579 C C . ALA A 1 76 ? 9.309 -1.136 -4.584 1.00 97.00 76 ALA A C 1
ATOM 581 O O . ALA A 1 76 ? 8.518 -1.460 -3.701 1.00 97.00 76 ALA A O 1
ATOM 582 N N . GLY A 1 77 ? 9.849 -2.011 -5.433 1.00 96.00 77 GLY A N 1
ATOM 583 C CA . GLY A 1 77 ? 9.640 -3.455 -5.370 1.00 96.00 77 GLY A CA 1
ATOM 584 C C . GLY A 1 77 ? 10.867 -4.165 -4.812 1.00 96.00 77 GLY A C 1
ATOM 585 O O . GLY A 1 77 ? 11.974 -4.011 -5.336 1.00 96.00 77 GLY A O 1
ATOM 586 N N . HIS A 1 78 ? 10.659 -4.965 -3.771 1.00 95.12 78 HIS A N 1
ATOM 587 C CA . HIS A 1 78 ? 11.700 -5.724 -3.085 1.00 95.12 78 HIS A CA 1
ATOM 588 C C . HIS A 1 78 ? 11.740 -7.182 -3.553 1.00 95.12 78 HIS A C 1
ATOM 590 O O . HIS A 1 78 ? 10.749 -7.741 -4.035 1.00 95.12 78 HIS A O 1
ATOM 596 N N . ILE A 1 79 ? 12.889 -7.829 -3.358 1.00 92.88 79 ILE A N 1
ATOM 597 C CA . ILE A 1 79 ? 13.077 -9.248 -3.687 1.00 92.88 79 ILE A CA 1
ATOM 598 C C . ILE A 1 79 ? 12.171 -10.179 -2.865 1.00 92.88 79 ILE A C 1
ATOM 600 O O . ILE A 1 79 ? 11.806 -11.249 -3.340 1.00 92.88 79 ILE A O 1
ATOM 604 N N . SER A 1 80 ? 11.742 -9.758 -1.671 1.00 93.44 80 SER A N 1
ATOM 605 C CA . SER A 1 80 ? 10.762 -10.486 -0.850 1.00 93.44 80 SER A CA 1
ATOM 606 C C . SER A 1 80 ? 9.369 -10.607 -1.483 1.00 93.44 80 SER A C 1
ATOM 608 O O . SER A 1 80 ? 8.554 -11.386 -0.996 1.00 93.44 80 SER A O 1
ATOM 610 N N . GLY A 1 81 ? 9.079 -9.848 -2.547 1.00 93.06 81 GLY A N 1
ATOM 611 C CA . GLY A 1 81 ? 7.740 -9.742 -3.133 1.00 93.06 81 GLY A CA 1
ATOM 612 C C . GLY A 1 81 ? 6.882 -8.635 -2.514 1.00 93.06 81 GLY A C 1
ATOM 613 O O . GLY A 1 81 ? 5.737 -8.429 -2.920 1.00 93.06 81 GLY A O 1
ATOM 614 N N . THR A 1 82 ? 7.435 -7.887 -1.558 1.00 95.38 82 THR A N 1
ATOM 615 C CA . THR A 1 82 ? 6.802 -6.698 -0.984 1.00 95.38 82 THR A CA 1
ATOM 616 C C . THR A 1 82 ? 7.064 -5.469 -1.849 1.00 95.38 82 THR A C 1
ATOM 618 O O . THR A 1 82 ? 8.153 -5.280 -2.390 1.00 95.38 82 THR A O 1
ATOM 621 N N . ILE A 1 83 ? 6.051 -4.619 -1.967 1.00 95.94 83 ILE A N 1
ATOM 622 C CA . ILE A 1 83 ? 6.079 -3.362 -2.703 1.00 95.94 83 ILE A CA 1
ATOM 623 C C . ILE A 1 83 ? 5.625 -2.249 -1.772 1.00 95.94 83 ILE A C 1
ATOM 625 O O . ILE A 1 83 ? 4.558 -2.349 -1.162 1.00 95.94 83 ILE A O 1
ATOM 629 N N . HIS A 1 84 ? 6.406 -1.179 -1.704 1.00 95.88 84 HIS A N 1
ATOM 630 C CA . HIS A 1 84 ? 6.099 0.014 -0.925 1.00 95.88 84 HIS A CA 1
ATOM 631 C C . HIS A 1 84 ? 5.799 1.198 -1.842 1.00 95.88 84 HIS A C 1
ATOM 633 O O . HIS A 1 84 ? 6.543 1.472 -2.785 1.00 95.88 84 HIS A O 1
ATOM 639 N N . LEU A 1 85 ? 4.706 1.906 -1.556 1.00 95.38 85 LEU A N 1
ATOM 640 C CA . LEU A 1 85 ? 4.351 3.169 -2.193 1.00 95.38 85 LEU A CA 1
ATOM 641 C C . LEU A 1 85 ? 4.660 4.313 -1.223 1.00 95.38 85 LEU A C 1
ATOM 643 O O . LEU A 1 85 ? 4.053 4.424 -0.156 1.00 95.38 85 LEU A O 1
ATOM 647 N N . TYR A 1 86 ? 5.602 5.157 -1.629 1.00 94.50 86 TYR A N 1
ATOM 648 C CA . TYR A 1 86 ? 6.140 6.289 -0.888 1.00 94.50 86 TYR A CA 1
ATOM 649 C C . TYR A 1 86 ? 5.555 7.610 -1.384 1.00 94.50 86 TYR A C 1
ATOM 651 O O . TYR A 1 86 ? 5.372 7.802 -2.590 1.00 94.50 86 TYR A O 1
ATOM 659 N N . LEU A 1 87 ? 5.353 8.557 -0.469 1.00 92.25 87 LEU A N 1
ATOM 660 C CA . LEU A 1 87 ? 5.252 9.975 -0.801 1.00 92.25 87 LEU A CA 1
ATOM 661 C C . LEU A 1 87 ? 6.644 10.540 -1.100 1.00 92.25 87 LEU A C 1
ATOM 663 O O . LEU A 1 87 ? 7.581 10.385 -0.316 1.00 92.25 87 LEU A O 1
ATOM 667 N N . THR A 1 88 ? 6.777 11.238 -2.228 1.00 90.50 88 THR A N 1
ATOM 668 C CA . THR A 1 88 ? 8.068 11.762 -2.702 1.00 90.50 88 THR A CA 1
ATOM 669 C C . THR A 1 88 ? 8.698 12.784 -1.754 1.00 90.50 88 THR A C 1
ATOM 671 O O . THR A 1 88 ? 9.918 12.923 -1.731 1.00 90.50 88 THR A O 1
ATOM 674 N N . ASN A 1 89 ? 7.895 13.516 -0.983 1.00 87.44 89 ASN A N 1
ATOM 675 C CA . ASN A 1 89 ? 8.384 14.646 -0.191 1.00 87.44 89 ASN A CA 1
ATOM 676 C C . ASN A 1 89 ? 9.233 14.208 1.008 1.00 87.44 89 ASN A C 1
ATOM 678 O O . ASN A 1 89 ? 10.207 14.880 1.341 1.00 87.44 89 ASN A O 1
ATOM 682 N N . ASP A 1 90 ? 8.868 13.099 1.647 1.00 85.75 90 ASP A N 1
ATOM 683 C CA . ASP A 1 90 ? 9.391 12.720 2.960 1.00 85.75 90 ASP A CA 1
ATOM 684 C C . ASP A 1 90 ? 9.612 11.211 3.149 1.00 85.75 90 ASP A C 1
ATOM 686 O O . ASP A 1 90 ? 10.063 10.798 4.214 1.00 85.75 90 ASP A O 1
ATOM 690 N N . GLY A 1 91 ? 9.305 10.386 2.144 1.00 89.75 91 GLY A N 1
ATOM 691 C CA . GLY A 1 91 ? 9.483 8.940 2.227 1.00 89.75 91 GLY A CA 1
ATOM 692 C C . GLY A 1 91 ? 8.439 8.241 3.098 1.00 89.75 91 GLY A C 1
ATOM 693 O O . GLY A 1 91 ? 8.686 7.135 3.574 1.00 89.75 91 GLY A O 1
ATOM 694 N N . PHE A 1 92 ? 7.269 8.847 3.321 1.00 90.25 92 PHE A N 1
ATOM 695 C CA . PHE A 1 92 ? 6.179 8.181 4.032 1.00 90.25 92 PHE A CA 1
ATOM 696 C C . PHE A 1 92 ? 5.549 7.065 3.195 1.00 90.25 92 PHE A C 1
ATOM 698 O O . PHE A 1 92 ? 5.092 7.304 2.075 1.00 90.25 92 PHE A O 1
ATOM 705 N N . ILE A 1 93 ? 5.480 5.856 3.756 1.00 91.94 93 ILE A N 1
ATOM 706 C CA . ILE A 1 93 ? 4.851 4.697 3.115 1.00 91.94 93 ILE A CA 1
ATOM 707 C C . ILE A 1 93 ? 3.354 4.739 3.394 1.00 91.94 93 ILE A C 1
ATOM 709 O O . ILE A 1 93 ? 2.910 4.437 4.500 1.00 91.94 93 ILE A O 1
ATOM 713 N N . TYR A 1 94 ? 2.563 5.081 2.381 1.00 89.56 94 TYR A N 1
ATOM 714 C CA . TYR A 1 94 ? 1.108 5.148 2.524 1.00 89.56 94 TYR A CA 1
ATOM 715 C C . TYR A 1 94 ? 0.401 3.856 2.113 1.00 89.56 94 TYR A C 1
ATOM 717 O O . TYR A 1 94 ? -0.767 3.652 2.448 1.00 89.56 94 TYR A O 1
ATOM 725 N N . HIS A 1 95 ? 1.081 2.974 1.376 1.00 90.62 95 HIS A N 1
ATOM 726 C CA . HIS A 1 95 ? 0.522 1.687 0.992 1.00 90.62 95 HIS A CA 1
ATOM 727 C C . HIS A 1 95 ? 1.605 0.630 0.758 1.00 90.62 95 HIS A C 1
ATOM 729 O O . HIS A 1 95 ? 2.566 0.857 0.028 1.00 90.62 95 HIS A O 1
ATOM 735 N N . THR A 1 96 ? 1.381 -0.558 1.324 1.00 92.94 96 THR A N 1
ATOM 736 C CA . THR A 1 96 ? 2.163 -1.769 1.058 1.00 92.94 96 THR A CA 1
ATOM 737 C C . THR A 1 96 ? 1.327 -2.812 0.317 1.00 92.94 96 THR A C 1
ATOM 739 O O . THR A 1 96 ? 0.179 -3.070 0.694 1.00 92.94 96 THR A O 1
ATOM 742 N N . ILE A 1 97 ? 1.907 -3.422 -0.717 1.00 92.75 97 ILE A N 1
ATOM 743 C CA . ILE A 1 97 ? 1.358 -4.576 -1.442 1.00 92.75 97 ILE A CA 1
ATOM 744 C C . ILE A 1 97 ? 2.323 -5.744 -1.239 1.00 92.75 97 ILE A C 1
ATOM 746 O O . ILE A 1 97 ? 3.514 -5.603 -1.492 1.00 92.75 97 ILE A O 1
ATOM 750 N N . THR A 1 98 ? 1.824 -6.903 -0.815 1.00 92.62 98 THR A N 1
ATOM 751 C CA . THR A 1 98 ? 2.652 -8.104 -0.626 1.00 92.62 98 THR A CA 1
ATOM 752 C C . THR A 1 98 ? 2.227 -9.182 -1.610 1.00 92.62 98 THR A C 1
ATOM 754 O O . THR A 1 98 ? 1.074 -9.615 -1.609 1.00 92.62 98 THR A O 1
ATOM 757 N N . LEU A 1 99 ? 3.166 -9.612 -2.449 1.00 90.25 99 LEU A N 1
ATOM 758 C CA . LEU A 1 99 ? 3.000 -10.691 -3.417 1.00 90.25 99 LEU A CA 1
ATOM 759 C C . LEU A 1 99 ? 3.896 -11.869 -3.011 1.00 90.25 99 LEU A C 1
ATOM 761 O O . LEU A 1 99 ? 4.993 -11.677 -2.504 1.00 90.25 99 LEU A O 1
ATOM 765 N N . GLY A 1 100 ? 3.440 -13.104 -3.229 1.00 85.69 100 GLY A N 1
ATOM 766 C CA . GLY A 1 100 ? 4.150 -14.319 -2.794 1.00 85.69 100 GLY A CA 1
ATOM 767 C C . GLY A 1 100 ? 5.366 -14.717 -3.643 1.00 85.69 100 GLY A C 1
ATOM 768 O O . GLY A 1 100 ? 5.754 -15.881 -3.616 1.00 85.69 100 GLY A O 1
ATOM 769 N N . ALA A 1 101 ? 5.913 -13.801 -4.443 1.00 88.44 101 ALA A N 1
ATOM 770 C CA . ALA A 1 101 ? 6.999 -14.059 -5.383 1.00 88.44 101 ALA A CA 1
ATOM 771 C C . ALA A 1 101 ? 7.852 -12.796 -5.603 1.00 88.44 101 ALA A C 1
ATOM 773 O O . ALA A 1 101 ? 7.309 -11.689 -5.522 1.00 88.44 101 ALA A O 1
ATOM 774 N N . PRO A 1 102 ? 9.151 -12.940 -5.934 1.00 89.00 102 PRO A N 1
ATOM 775 C CA . PRO A 1 102 ? 10.040 -11.806 -6.167 1.00 89.00 102 PRO A CA 1
ATOM 776 C C . PRO A 1 102 ? 9.550 -10.941 -7.330 1.00 89.00 102 PRO A C 1
ATOM 778 O O . PRO A 1 102 ? 9.162 -11.444 -8.392 1.00 89.00 102 PRO A O 1
ATOM 781 N N . ILE A 1 103 ? 9.583 -9.623 -7.134 1.00 91.62 103 ILE A N 1
ATOM 782 C CA . ILE A 1 103 ? 9.177 -8.671 -8.167 1.00 91.62 103 ILE A CA 1
ATOM 783 C C . ILE A 1 103 ? 10.245 -8.621 -9.256 1.00 91.62 103 ILE A C 1
ATOM 785 O O . ILE A 1 103 ? 11.424 -8.441 -8.969 1.00 91.62 103 ILE A O 1
ATOM 789 N N . THR A 1 104 ? 9.817 -8.758 -10.510 1.00 89.38 104 THR A N 1
ATOM 790 C CA . THR A 1 104 ? 10.702 -8.683 -11.684 1.00 89.38 104 THR A CA 1
ATOM 791 C C . THR A 1 104 ? 10.677 -7.298 -12.318 1.00 89.38 104 THR A C 1
ATOM 793 O O . THR A 1 104 ? 11.727 -6.729 -12.598 1.00 89.38 104 THR A O 1
ATOM 796 N N . HIS A 1 105 ? 9.485 -6.721 -12.501 1.00 90.81 105 HIS A N 1
ATOM 797 C CA . HIS A 1 105 ? 9.309 -5.434 -13.170 1.00 90.81 105 HIS A CA 1
ATOM 798 C C . HIS A 1 105 ? 8.167 -4.608 -12.581 1.00 90.81 105 HIS A C 1
ATOM 800 O O . HIS A 1 105 ? 7.127 -5.145 -12.196 1.00 90.81 105 HIS A O 1
ATOM 806 N N . LEU A 1 106 ? 8.355 -3.286 -12.591 1.00 94.62 106 LEU A N 1
ATOM 807 C CA . LEU A 1 106 ? 7.353 -2.280 -12.249 1.00 94.62 106 LEU A CA 1
ATOM 808 C C . LEU A 1 106 ? 7.250 -1.250 -13.370 1.00 94.62 106 LEU A C 1
ATOM 810 O O . LEU A 1 106 ? 8.264 -0.811 -13.910 1.00 94.62 106 LEU A O 1
ATOM 814 N N . VAL A 1 107 ? 6.025 -0.846 -13.687 1.00 93.81 107 VAL A N 1
ATOM 815 C CA . VAL A 1 107 ? 5.731 0.225 -14.643 1.00 93.81 107 VAL A CA 1
ATOM 816 C C . VAL A 1 107 ? 4.574 1.047 -14.097 1.00 93.81 107 VAL A C 1
ATOM 818 O O . VAL A 1 107 ? 3.546 0.481 -13.738 1.00 93.81 107 VAL A O 1
ATOM 821 N N . TRP A 1 108 ? 4.704 2.371 -14.062 1.00 94.75 108 TRP A N 1
ATOM 822 C CA . TRP A 1 108 ? 3.619 3.257 -13.646 1.00 94.75 108 TRP A CA 1
ATOM 823 C C . TRP A 1 108 ? 3.333 4.268 -14.753 1.00 94.75 108 TRP A C 1
ATOM 825 O O . TRP A 1 108 ? 4.189 5.071 -15.111 1.00 94.75 108 TRP A O 1
ATOM 835 N N . VAL A 1 109 ? 2.131 4.200 -15.324 1.00 92.50 109 VAL A N 1
ATOM 836 C CA . VAL A 1 109 ? 1.703 5.055 -16.440 1.00 92.50 109 VAL A CA 1
ATOM 837 C C . VAL A 1 109 ? 0.525 5.929 -16.047 1.00 92.50 109 VAL A C 1
ATOM 839 O O . VAL A 1 109 ? -0.211 5.611 -15.113 1.00 92.50 109 VAL A O 1
ATOM 842 N N . GLY A 1 110 ? 0.357 7.043 -16.753 1.00 89.56 110 GLY A N 1
ATOM 843 C CA . GLY A 1 110 ? -0.726 7.997 -16.546 1.00 89.56 110 GLY A CA 1
ATOM 844 C C . GLY A 1 110 ? -1.562 8.126 -17.806 1.00 89.56 110 GLY A C 1
ATOM 845 O O . GLY A 1 110 ? -1.026 8.109 -18.911 1.00 89.56 110 GLY A O 1
ATOM 846 N N . GLN A 1 111 ? -2.868 8.255 -17.627 1.00 84.06 111 GLN A N 1
ATOM 847 C CA . GLN A 1 111 ? -3.816 8.611 -18.667 1.00 84.06 111 GLN A CA 1
ATOM 848 C C . GLN A 1 111 ? -4.238 10.062 -18.443 1.00 84.06 111 GLN A C 1
ATOM 850 O O . GLN A 1 111 ? -4.848 10.386 -17.421 1.00 84.06 111 GLN A O 1
ATOM 855 N N . GLU A 1 112 ? -3.947 10.930 -19.412 1.00 76.25 112 GLU A N 1
ATOM 856 C CA . GLU A 1 112 ? -4.501 12.282 -19.411 1.00 76.25 112 GLU A CA 1
ATOM 857 C C . GLU A 1 112 ? -6.023 12.212 -19.544 1.00 76.25 112 GLU A C 1
ATOM 859 O O . GLU A 1 112 ? -6.567 11.516 -20.413 1.00 76.25 112 GLU A O 1
ATOM 864 N N . MET A 1 113 ? -6.706 12.938 -18.663 1.00 78.69 113 MET A N 1
ATOM 865 C CA . MET A 1 113 ? -8.156 13.043 -18.662 1.00 78.69 113 MET A CA 1
ATOM 866 C C . MET A 1 113 ? -8.588 14.290 -19.446 1.00 78.69 113 MET A C 1
ATOM 868 O O . MET A 1 113 ? -7.883 15.301 -19.441 1.00 78.69 113 MET A O 1
ATOM 872 N N . PRO A 1 114 ? -9.736 14.258 -20.145 1.00 73.25 114 PRO A N 1
ATOM 873 C CA . PRO A 1 114 ? -10.255 15.445 -20.814 1.00 73.25 114 PRO A CA 1
ATOM 874 C C . PRO A 1 114 ? -10.565 16.549 -19.785 1.00 73.25 114 PRO A C 1
ATOM 876 O O . PRO A 1 114 ? -11.081 16.240 -18.717 1.00 73.25 114 PRO A O 1
ATOM 879 N N . PRO A 1 115 ? -10.390 17.845 -20.108 1.00 62.09 115 PRO A N 1
ATOM 880 C CA . PRO A 1 115 ? -10.456 18.960 -19.144 1.00 62.09 115 PRO A CA 1
ATOM 881 C C . PRO A 1 115 ? -11.817 19.169 -18.448 1.00 62.09 115 PRO A C 1
ATOM 883 O O . PRO A 1 115 ? -11.950 20.040 -17.598 1.00 62.09 115 PRO A O 1
ATOM 886 N N . LYS A 1 116 ? -12.849 18.401 -18.819 1.00 61.75 116 LYS A N 1
ATOM 887 C CA . LYS A 1 116 ? -14.184 18.410 -18.199 1.00 61.75 116 LYS A CA 1
ATOM 888 C C . LYS A 1 116 ? -14.439 17.200 -17.292 1.00 61.75 116 LYS A C 1
ATOM 890 O O . LYS A 1 116 ? -15.560 17.046 -16.810 1.00 61.75 116 LYS A O 1
ATOM 895 N N . SER A 1 117 ? -13.461 16.317 -17.089 1.00 59.62 117 SER A N 1
ATOM 896 C CA . SER A 1 117 ? -13.591 15.225 -16.127 1.00 59.62 117 SER A CA 1
ATOM 897 C C . SER A 1 117 ? -13.623 15.809 -14.722 1.00 59.62 117 SER A C 1
ATOM 899 O O . SER A 1 117 ? -12.626 16.353 -14.257 1.00 59.62 117 SER A O 1
ATOM 901 N N . VAL A 1 118 ? -14.761 15.708 -14.042 1.00 58.09 118 VAL A N 1
ATOM 902 C CA . VAL A 1 118 ? -14.840 16.050 -12.620 1.00 58.09 118 VAL A CA 1
ATOM 903 C C . VAL A 1 118 ? -14.155 14.915 -11.846 1.00 58.09 118 VAL A C 1
ATOM 905 O O . VAL A 1 118 ? -14.581 13.761 -12.003 1.00 58.09 118 VAL A O 1
ATOM 908 N N . PRO A 1 119 ? -13.088 15.187 -11.066 1.00 57.22 119 PRO A N 1
ATOM 909 C CA . PRO A 1 119 ? -12.467 14.181 -10.213 1.00 57.22 119 PRO A CA 1
ATOM 910 C C . PRO A 1 119 ? -13.496 13.609 -9.235 1.00 57.22 119 PRO A C 1
ATOM 912 O O . PRO A 1 119 ? -14.348 14.319 -8.698 1.00 57.22 119 PRO A O 1
ATOM 915 N N . GLY A 1 120 ? -13.463 12.291 -9.064 1.00 65.44 120 GLY A N 1
ATOM 916 C CA . GLY A 1 120 ? -14.531 11.541 -8.418 1.00 65.44 120 GLY A CA 1
ATOM 917 C C . GLY A 1 120 ? -14.459 11.555 -6.898 1.00 65.44 120 GLY A C 1
ATOM 918 O O . GLY A 1 120 ? -13.917 10.619 -6.329 1.00 65.44 120 GLY A O 1
ATOM 919 N N . THR A 1 121 ? -15.054 12.560 -6.257 1.00 68.31 121 THR A N 1
ATOM 920 C CA . THR A 1 121 ? -15.866 12.418 -5.030 1.00 68.31 121 THR A CA 1
ATOM 921 C C . THR A 1 121 ? -16.348 13.790 -4.566 1.00 68.31 121 THR A C 1
ATOM 923 O O . THR A 1 121 ? -15.587 14.754 -4.544 1.00 68.31 121 THR A O 1
ATOM 926 N N . ASN A 1 122 ? -17.602 13.887 -4.126 1.00 75.81 122 ASN A N 1
ATOM 927 C CA . ASN A 1 122 ? -18.109 15.109 -3.491 1.00 75.81 122 ASN A CA 1
ATOM 928 C C . ASN A 1 122 ? -17.718 15.208 -2.002 1.00 75.81 122 ASN A C 1
ATOM 930 O O . ASN A 1 122 ? -18.207 16.088 -1.306 1.00 75.81 122 ASN A O 1
ATOM 934 N N . ALA A 1 123 ? -16.857 14.330 -1.472 1.00 80.88 123 ALA A N 1
ATOM 935 C CA . ALA A 1 123 ? -16.544 14.319 -0.040 1.00 80.88 123 ALA A CA 1
ATOM 936 C C . ALA A 1 123 ? -15.990 15.661 0.474 1.00 80.88 123 ALA A C 1
ATOM 938 O O . ALA A 1 123 ? -16.336 16.074 1.577 1.00 80.88 123 ALA A O 1
ATOM 939 N N . VAL A 1 124 ? -15.189 16.368 -0.331 1.00 77.12 124 VAL A N 1
ATOM 940 C CA . VAL A 1 124 ? -14.564 17.651 0.051 1.00 77.12 124 VAL A CA 1
ATOM 941 C C . VAL A 1 124 ? -15.602 18.752 0.323 1.00 77.12 124 VAL A C 1
ATOM 943 O O . VAL A 1 124 ? -15.322 19.682 1.072 1.00 77.12 124 VAL A O 1
ATOM 946 N N . SER A 1 125 ? -16.816 18.656 -0.234 1.00 82.44 125 SER A N 1
ATOM 947 C CA . SER A 1 125 ? -17.882 19.634 0.029 1.00 82.44 125 SER A CA 1
ATOM 948 C C . SER A 1 125 ? -18.697 19.332 1.288 1.00 82.44 125 SER A C 1
ATOM 950 O O . SER A 1 125 ? -19.323 20.239 1.836 1.00 82.44 125 SER A O 1
ATOM 952 N N . PHE A 1 126 ? -18.697 18.081 1.757 1.00 84.94 126 PHE A N 1
ATOM 953 C CA . PHE A 1 126 ? -19.511 17.641 2.895 1.00 84.94 126 PHE A CA 1
ATOM 954 C C . PHE A 1 126 ? -18.709 17.410 4.176 1.00 84.94 126 PHE A C 1
ATOM 956 O O . PHE A 1 126 ? -19.275 17.499 5.265 1.00 84.94 126 PHE A O 1
ATOM 963 N N . PHE A 1 127 ? -17.416 17.103 4.064 1.00 86.25 127 PHE A N 1
ATOM 964 C CA . PHE A 1 127 ? -16.560 16.781 5.200 1.00 86.25 127 PHE A CA 1
ATOM 965 C C . PHE A 1 127 ? -15.478 17.847 5.395 1.00 86.25 127 PHE A C 1
ATOM 967 O O . PHE A 1 127 ? -14.883 18.295 4.415 1.00 86.25 127 PHE A O 1
ATOM 974 N N . PRO A 1 128 ? -15.188 18.239 6.649 1.00 83.94 128 PRO A N 1
ATOM 975 C CA . PRO A 1 128 ? -14.080 19.140 6.935 1.00 83.94 128 PRO A CA 1
ATOM 976 C C . PRO A 1 128 ? -12.739 18.485 6.587 1.00 83.94 128 PRO A C 1
ATOM 978 O O . PRO A 1 128 ? -12.594 17.259 6.661 1.00 83.94 128 PRO A O 1
ATOM 981 N N . ASP A 1 129 ? -11.741 19.311 6.269 1.00 78.31 129 ASP A N 1
ATOM 982 C CA . ASP A 1 129 ? -10.365 18.834 6.176 1.00 78.31 129 ASP A CA 1
ATOM 983 C C . ASP A 1 129 ? -9.911 18.339 7.555 1.00 78.31 129 ASP A C 1
ATOM 985 O O . ASP A 1 129 ? -9.924 19.082 8.540 1.00 78.31 129 ASP A O 1
ATOM 989 N N . LEU A 1 130 ? -9.505 17.070 7.616 1.00 79.25 130 LEU A N 1
ATOM 990 C CA . LEU A 1 130 ? -9.041 16.433 8.843 1.00 79.25 130 LEU A CA 1
ATOM 991 C C . LEU A 1 130 ? -7.770 17.110 9.382 1.00 79.25 130 LEU A C 1
ATOM 993 O O . LEU A 1 130 ? -7.559 17.097 10.591 1.00 79.25 130 LEU A O 1
ATOM 997 N N . ASN A 1 131 ? -6.973 17.762 8.524 1.00 70.38 131 ASN A N 1
ATOM 998 C CA . ASN A 1 131 ? -5.788 18.522 8.941 1.00 70.38 131 ASN A CA 1
ATOM 999 C C . ASN A 1 131 ? -6.129 19.696 9.867 1.00 70.38 131 ASN A C 1
ATOM 1001 O O . ASN A 1 131 ? -5.328 20.070 10.720 1.00 70.38 131 ASN A O 1
ATOM 1005 N N . ALA A 1 132 ? -7.314 20.289 9.702 1.00 68.56 132 ALA A N 1
ATOM 1006 C CA . ALA A 1 132 ? -7.754 21.424 10.506 1.00 68.56 132 ALA A CA 1
ATOM 1007 C C . ALA A 1 132 ? -8.285 21.003 11.889 1.00 68.56 132 ALA A C 1
ATOM 1009 O O . ALA A 1 132 ? -8.618 21.855 12.715 1.00 68.56 132 ALA A O 1
ATOM 1010 N N . LEU A 1 133 ? -8.391 19.698 12.154 1.00 72.38 133 LEU A N 1
ATOM 1011 C CA . LEU A 1 133 ? -9.030 19.161 13.346 1.00 72.38 133 LEU A CA 1
ATOM 1012 C C . LEU A 1 133 ? -7.982 18.738 14.387 1.00 72.38 133 LEU A C 1
ATOM 1014 O O . LEU A 1 133 ? -7.317 17.712 14.258 1.00 72.38 133 LEU A O 1
ATOM 1018 N N . THR A 1 134 ? -7.898 19.493 15.486 1.00 70.00 134 THR A N 1
ATOM 1019 C CA . THR A 1 134 ? -6.964 19.266 16.615 1.00 70.00 134 THR A CA 1
ATOM 1020 C C . THR A 1 134 ? -7.110 17.897 17.288 1.00 70.00 134 THR A C 1
ATOM 1022 O O . THR A 1 134 ? -6.197 17.394 17.931 1.00 70.00 134 THR A O 1
ATOM 1025 N N . MET A 1 135 ? -8.254 17.247 17.109 1.00 69.94 135 MET A N 1
ATOM 1026 C CA . MET A 1 135 ? -8.509 15.867 17.527 1.00 69.94 135 MET A CA 1
ATOM 1027 C C . MET A 1 135 ? -7.581 14.836 16.862 1.00 69.94 135 MET A C 1
ATOM 1029 O O . MET A 1 135 ? -7.450 13.749 17.409 1.00 69.94 135 MET A O 1
ATOM 1033 N N . PHE A 1 136 ? -6.931 15.140 15.732 1.00 65.81 136 PHE A N 1
ATOM 1034 C CA . PHE A 1 136 ? -5.965 14.246 15.068 1.00 65.81 136 PHE A CA 1
ATOM 1035 C C . PHE A 1 136 ? -4.496 14.612 15.339 1.00 65.81 136 PHE A C 1
ATOM 1037 O O . PHE A 1 136 ? -3.600 13.968 14.799 1.00 65.81 136 PHE A O 1
ATOM 1044 N N . SER A 1 137 ? -4.233 15.613 16.189 1.00 59.53 137 SER A N 1
ATOM 1045 C CA . SER A 1 137 ? -2.877 16.098 16.481 1.00 59.53 137 SER A CA 1
ATOM 1046 C C . SER A 1 137 ? -2.266 15.542 17.775 1.00 59.53 137 SER A C 1
ATOM 1048 O O . SER A 1 137 ? -1.214 16.020 18.185 1.00 59.53 137 SER A O 1
ATOM 1050 N N . SER A 1 138 ? -2.920 14.606 18.477 1.00 53.38 138 SER A N 1
ATOM 1051 C CA . SER A 1 138 ? -2.447 14.122 19.784 1.00 53.38 138 SER A CA 1
ATOM 1052 C C . SER A 1 138 ? -1.454 12.960 19.667 1.00 53.38 138 SER A C 1
ATOM 1054 O O . SER A 1 138 ? -1.788 11.902 19.132 1.00 53.38 138 SER A O 1
ATOM 1056 N N . ASP A 1 139 ? -0.261 13.157 20.235 1.00 50.31 139 ASP A N 1
ATOM 1057 C CA . ASP A 1 139 ? 0.848 12.201 20.276 1.00 50.31 139 ASP A CA 1
ATOM 1058 C C . ASP A 1 139 ? 0.687 11.185 21.421 1.00 50.31 139 ASP A C 1
ATOM 1060 O O . ASP A 1 139 ? 1.094 11.435 22.555 1.00 50.31 139 ASP A O 1
ATOM 1064 N N . THR A 1 140 ? 0.133 10.009 21.136 1.00 50.19 140 THR A N 1
ATOM 1065 C CA . THR A 1 140 ? 0.183 8.862 22.061 1.00 50.19 140 THR A CA 1
ATOM 1066 C C . THR A 1 140 ? 0.404 7.557 21.293 1.00 50.19 140 THR A C 1
ATOM 1068 O O . THR A 1 140 ? -0.397 6.645 21.389 1.00 50.19 140 THR A O 1
ATOM 1071 N N . ASN A 1 141 ? 1.488 7.458 20.504 1.00 44.91 141 ASN A N 1
ATOM 1072 C CA . ASN A 1 141 ? 2.104 6.219 19.942 1.00 44.91 141 ASN A CA 1
ATOM 1073 C C . ASN A 1 141 ? 2.173 6.116 18.407 1.00 44.91 141 ASN A C 1
ATOM 1075 O O . ASN A 1 141 ? 2.749 5.166 17.885 1.00 44.91 141 ASN A O 1
ATOM 1079 N N . PHE A 1 142 ? 1.657 7.100 17.678 1.00 42.84 142 PHE A N 1
ATOM 1080 C CA . PHE A 1 142 ? 1.909 7.295 16.245 1.00 42.84 142 PHE A CA 1
ATOM 1081 C C . PHE A 1 142 ? 2.454 8.713 16.085 1.00 42.84 142 PHE A C 1
ATOM 1083 O O . PHE A 1 142 ? 2.030 9.594 16.837 1.00 42.84 142 PHE A O 1
ATOM 1090 N N . THR A 1 143 ? 3.393 8.956 15.169 1.00 52.88 143 THR A N 1
ATOM 1091 C CA . THR A 1 143 ? 3.852 10.333 14.961 1.00 52.88 143 THR A CA 1
ATOM 1092 C C . THR A 1 143 ? 2.679 11.134 14.394 1.00 52.88 143 THR A C 1
ATOM 1094 O O . THR A 1 143 ? 2.070 10.720 13.409 1.00 52.88 143 THR A O 1
ATOM 1097 N N . SER A 1 144 ? 2.331 12.274 14.995 1.00 57.50 144 SER A N 1
ATOM 1098 C CA . SER A 1 144 ? 1.317 13.213 14.471 1.00 57.50 144 SER A CA 1
ATOM 1099 C C . SER A 1 144 ? 1.516 13.559 12.982 1.00 57.50 144 SER A C 1
ATOM 1101 O O . SER A 1 144 ? 0.570 13.924 12.284 1.00 57.50 144 SER A O 1
ATOM 1103 N N . SER A 1 145 ? 2.737 13.363 12.475 1.00 67.50 145 SER A N 1
ATOM 1104 C CA . SER A 1 145 ? 3.122 13.452 11.069 1.00 67.50 145 SER A CA 1
ATOM 1105 C C . SER A 1 145 ? 2.372 12.476 10.151 1.00 67.50 145 SER A C 1
ATOM 1107 O O . SER A 1 145 ? 1.957 12.871 9.066 1.00 67.50 145 SER A O 1
ATOM 1109 N N . ASP A 1 146 ? 2.161 11.223 10.550 1.00 74.44 146 ASP A N 1
ATOM 1110 C CA . ASP A 1 146 ? 1.630 10.195 9.644 1.00 74.44 146 ASP A CA 1
ATOM 1111 C C . ASP A 1 146 ? 0.113 10.319 9.459 1.00 74.44 146 ASP A C 1
ATOM 1113 O O . ASP A 1 146 ? -0.394 10.221 8.341 1.00 74.44 146 ASP A O 1
ATOM 1117 N N . THR A 1 147 ? -0.615 10.628 10.536 1.00 74.12 147 THR A N 1
ATOM 1118 C CA . THR A 1 147 ? -2.053 10.938 10.480 1.00 74.12 147 THR A CA 1
ATOM 1119 C C . THR A 1 147 ? -2.311 12.132 9.564 1.00 74.12 147 THR A C 1
ATOM 1121 O O . THR A 1 147 ? -3.211 12.074 8.730 1.00 74.12 147 THR A O 1
ATOM 1124 N N . PHE A 1 148 ? -1.471 13.170 9.663 1.00 77.06 148 PHE A N 1
ATOM 1125 C CA . PHE A 1 148 ? -1.516 14.349 8.799 1.00 77.06 148 PHE A CA 1
ATOM 1126 C C . PHE A 1 148 ? -1.272 14.013 7.316 1.00 77.06 148 PHE A C 1
ATOM 1128 O O . PHE A 1 148 ? -1.948 14.525 6.426 1.00 77.06 148 PHE A O 1
ATOM 1135 N N . LYS A 1 149 ? -0.336 13.110 7.014 1.00 82.62 149 LYS A N 1
ATOM 1136 C CA . LYS A 1 149 ? -0.081 12.674 5.629 1.00 82.62 149 LYS A CA 1
ATOM 1137 C C . LYS A 1 149 ? -1.240 11.863 5.062 1.00 82.62 149 LYS A C 1
ATOM 1139 O O . LYS A 1 149 ? -1.628 12.057 3.912 1.00 82.62 149 LYS A O 1
ATOM 1144 N N . LEU A 1 150 ? -1.832 10.983 5.868 1.00 83.25 150 LEU A N 1
ATOM 1145 C CA . LEU A 1 150 ? -3.023 10.230 5.477 1.00 83.25 150 LEU A CA 1
ATOM 1146 C C . LEU A 1 150 ? -4.224 11.159 5.236 1.00 83.25 150 LEU A C 1
ATOM 1148 O O . LEU A 1 150 ? -4.966 10.962 4.274 1.00 83.25 150 LEU A O 1
ATOM 1152 N N . SER A 1 151 ? -4.407 12.212 6.036 1.00 80.75 151 SER A N 1
ATOM 1153 C CA . SER A 1 151 ? -5.439 13.219 5.763 1.00 80.75 151 SER A CA 1
ATOM 1154 C C . SER A 1 151 ? -5.149 14.059 4.522 1.00 80.75 151 SER A C 1
ATOM 1156 O O . SER A 1 151 ? -6.083 14.365 3.783 1.00 80.75 151 SER A O 1
ATOM 1158 N N . GLN A 1 152 ? -3.885 14.365 4.217 1.00 81.19 152 GLN A N 1
ATOM 1159 C CA . GLN A 1 152 ? -3.522 14.989 2.940 1.00 81.19 152 GLN A CA 1
ATOM 1160 C C . GLN A 1 152 ? -3.877 14.110 1.737 1.00 81.19 152 GLN A C 1
ATOM 1162 O O . GLN A 1 152 ? -4.396 14.627 0.752 1.00 81.19 152 GLN A O 1
ATOM 1167 N N . LEU A 1 153 ? -3.675 12.791 1.816 1.00 84.06 153 LEU A N 1
ATOM 1168 C CA . LEU A 1 153 ? -4.098 11.858 0.761 1.00 84.06 153 LEU A CA 1
ATOM 1169 C C . LEU A 1 153 ? -5.619 11.849 0.551 1.00 84.06 153 LEU A C 1
ATOM 1171 O O . LEU A 1 153 ? -6.092 11.619 -0.556 1.00 84.06 153 LEU A O 1
ATOM 1175 N N . LEU A 1 154 ? -6.392 12.119 1.605 1.00 81.88 154 LEU A N 1
ATOM 1176 C CA . LEU A 1 154 ? -7.846 12.266 1.529 1.00 81.88 154 LEU A CA 1
ATOM 1177 C C . LEU A 1 154 ? -8.306 13.618 0.960 1.00 81.88 154 LEU A C 1
ATOM 1179 O O . LEU A 1 154 ? -9.468 13.727 0.564 1.00 81.88 154 LEU A O 1
ATOM 1183 N N . ALA A 1 155 ? -7.450 14.640 0.979 1.00 75.81 155 ALA A N 1
ATOM 1184 C CA . ALA A 1 155 ? -7.730 15.966 0.428 1.00 75.81 155 ALA A CA 1
ATOM 1185 C C . ALA A 1 155 ? -7.268 16.083 -1.035 1.00 75.81 155 ALA A C 1
ATOM 1187 O O . ALA A 1 155 ? -7.989 16.622 -1.874 1.00 75.81 155 ALA A O 1
ATOM 1188 N N . ASN A 1 156 ? -6.097 15.527 -1.349 1.00 75.31 156 ASN A N 1
ATOM 1189 C CA . ASN A 1 156 ? -5.487 15.550 -2.675 1.00 75.31 156 ASN A CA 1
ATOM 1190 C C . ASN A 1 156 ? -6.009 14.383 -3.514 1.00 75.31 156 ASN A C 1
ATOM 1192 O O . ASN A 1 156 ? -5.354 13.351 -3.660 1.00 75.31 156 ASN A O 1
ATOM 1196 N N . VAL A 1 157 ? -7.221 14.541 -4.040 1.00 72.19 157 VAL A N 1
ATOM 1197 C CA . VAL A 1 157 ? -7.832 13.543 -4.918 1.00 72.19 157 VAL A CA 1
ATOM 1198 C C . VAL A 1 157 ? -7.118 13.519 -6.267 1.00 72.19 157 VAL A C 1
ATOM 1200 O O . VAL A 1 157 ? -6.886 14.559 -6.879 1.00 72.19 157 VAL A O 1
ATOM 1203 N N . ASP A 1 158 ? -6.816 12.315 -6.753 1.00 74.12 158 ASP A N 1
ATOM 1204 C CA . ASP A 1 158 ? -6.221 12.122 -8.071 1.00 74.12 158 ASP A CA 1
ATOM 1205 C C . ASP A 1 158 ? -7.125 12.685 -9.179 1.00 74.12 158 ASP A C 1
ATOM 1207 O O . ASP A 1 158 ? -8.251 12.229 -9.386 1.00 74.12 158 ASP A O 1
ATOM 1211 N N . GLU A 1 159 ? -6.604 13.654 -9.930 1.00 77.38 159 GLU A N 1
ATOM 1212 C CA . GLU A 1 159 ? -7.301 14.247 -11.080 1.00 77.38 159 GLU A CA 1
ATOM 1213 C C . GLU A 1 159 ? -7.114 13.435 -12.370 1.00 77.38 159 GLU A C 1
ATOM 1215 O O . GLU A 1 159 ? -7.884 13.572 -13.321 1.00 77.38 159 GLU A O 1
ATOM 1220 N N . SER A 1 160 ? -6.096 12.571 -12.412 1.00 85.56 160 SER A N 1
ATOM 1221 C CA . SER A 1 160 ? -5.765 11.740 -13.570 1.00 85.56 160 SER A CA 1
ATOM 1222 C C . SER A 1 160 ? -5.691 10.267 -13.193 1.00 85.56 160 SER A C 1
ATOM 1224 O O . SER A 1 160 ? -5.266 9.903 -12.094 1.00 85.56 160 SER A O 1
ATOM 1226 N N . LEU A 1 161 ? -6.108 9.397 -14.116 1.00 90.12 161 LEU A N 1
ATOM 1227 C CA . LEU A 1 161 ? -6.010 7.959 -13.911 1.00 90.12 161 LEU A CA 1
ATOM 1228 C C . LEU A 1 161 ? -4.552 7.533 -14.065 1.00 90.12 161 LEU A C 1
ATOM 1230 O O . LEU A 1 161 ? -3.977 7.650 -15.144 1.00 90.12 161 LEU A O 1
ATOM 1234 N N . THR A 1 162 ? -3.973 6.973 -13.008 1.00 92.94 162 THR A N 1
ATOM 1235 C CA . THR A 1 162 ? -2.663 6.320 -13.081 1.00 92.94 162 THR A CA 1
ATOM 1236 C C . THR A 1 162 ? -2.810 4.814 -12.920 1.00 92.94 162 THR A C 1
ATOM 1238 O O . THR A 1 162 ? -3.720 4.334 -12.246 1.00 92.94 162 THR A O 1
ATOM 1241 N N . ILE A 1 163 ? -1.941 4.048 -13.570 1.00 94.94 163 ILE A N 1
ATOM 1242 C CA . ILE A 1 163 ? -1.981 2.587 -13.572 1.00 94.94 163 ILE A CA 1
ATOM 1243 C C . ILE A 1 163 ? -0.592 2.073 -13.214 1.00 94.94 163 ILE A C 1
ATOM 1245 O O . ILE A 1 163 ? 0.366 2.280 -13.958 1.00 94.94 163 ILE A O 1
ATOM 1249 N N . LEU A 1 164 ? -0.501 1.393 -12.075 1.00 95.94 164 LEU A N 1
ATOM 1250 C CA . LEU A 1 164 ? 0.685 0.675 -11.631 1.00 95.94 164 LEU A CA 1
ATOM 1251 C C . LEU A 1 164 ? 0.585 -0.775 -12.107 1.00 95.94 164 LEU A C 1
ATOM 1253 O O . LEU A 1 164 ? -0.339 -1.493 -11.735 1.00 95.94 164 LEU A O 1
ATOM 1257 N N . THR A 1 165 ? 1.536 -1.210 -12.921 1.00 95.88 165 THR A N 1
ATOM 1258 C CA . THR A 1 165 ? 1.660 -2.587 -13.399 1.00 95.88 165 THR A CA 1
ATOM 1259 C C . THR A 1 165 ? 2.854 -3.244 -12.724 1.00 95.88 165 THR A C 1
ATOM 1261 O O . THR A 1 165 ? 3.967 -2.722 -12.765 1.00 95.88 165 THR A O 1
ATOM 1264 N N . VAL A 1 166 ? 2.608 -4.388 -12.098 1.00 95.12 166 VAL A N 1
ATOM 1265 C CA . VAL A 1 166 ? 3.586 -5.180 -11.357 1.00 95.12 166 VAL A CA 1
ATOM 1266 C C . VAL A 1 166 ? 3.698 -6.544 -12.015 1.00 95.12 166 VAL A C 1
ATOM 1268 O O . VAL A 1 166 ? 2.683 -7.201 -12.239 1.00 95.12 166 VAL A O 1
ATOM 1271 N N . LEU A 1 167 ? 4.918 -6.989 -12.303 1.00 93.00 167 LEU A N 1
ATOM 1272 C CA . LEU A 1 167 ? 5.165 -8.321 -12.842 1.00 93.00 167 LEU A CA 1
ATOM 1273 C C . LEU A 1 167 ? 6.007 -9.145 -11.864 1.00 93.00 167 LEU A C 1
ATOM 1275 O O . LEU A 1 167 ? 7.111 -8.749 -11.484 1.00 93.00 167 LEU A O 1
ATOM 1279 N N . CYS A 1 168 ? 5.499 -10.311 -11.472 1.00 90.81 168 CYS A N 1
ATOM 1280 C CA . CYS A 1 168 ? 6.219 -11.292 -10.659 1.00 90.81 168 CYS A CA 1
ATOM 1281 C C . CYS A 1 168 ? 5.798 -12.714 -11.052 1.00 90.81 168 CYS A C 1
ATOM 1283 O O . CYS A 1 168 ? 4.633 -12.945 -11.371 1.00 90.81 168 CYS A O 1
ATOM 1285 N N . ASP A 1 169 ? 6.750 -13.651 -11.085 1.00 87.62 169 ASP A N 1
ATOM 1286 C CA . ASP A 1 169 ? 6.518 -15.067 -11.437 1.00 87.62 169 ASP A CA 1
ATOM 1287 C C . ASP A 1 169 ? 5.653 -15.291 -12.706 1.00 87.62 169 ASP A C 1
ATOM 1289 O O . ASP A 1 169 ? 4.706 -16.082 -12.738 1.00 87.62 169 ASP A O 1
ATOM 1293 N N . GLY A 1 170 ? 5.914 -14.521 -13.768 1.00 87.50 170 GLY A N 1
ATOM 1294 C CA . GLY A 1 170 ? 5.139 -14.594 -15.013 1.00 87.50 170 GLY A CA 1
ATOM 1295 C C . GLY A 1 170 ? 3.667 -14.172 -14.885 1.00 87.50 170 GLY A C 1
ATOM 1296 O O . GLY A 1 170 ? 2.864 -14.489 -15.763 1.00 87.50 170 GLY A O 1
ATOM 1297 N N . ILE A 1 171 ? 3.285 -13.482 -13.809 1.00 91.56 171 ILE A N 1
ATOM 1298 C CA . ILE A 1 171 ? 1.947 -12.929 -13.592 1.00 91.56 171 ILE A CA 1
ATOM 1299 C C . ILE A 1 171 ? 2.010 -11.404 -13.676 1.00 91.56 171 ILE A C 1
ATOM 1301 O O . ILE A 1 171 ? 2.858 -10.765 -13.057 1.00 91.56 171 ILE A O 1
ATOM 1305 N N . VAL A 1 172 ? 1.076 -10.828 -14.428 1.00 93.38 172 VAL A N 1
ATOM 1306 C CA . VAL A 1 172 ? 0.850 -9.388 -14.552 1.00 93.38 172 VAL A CA 1
ATOM 1307 C C . VAL A 1 172 ? -0.247 -8.977 -13.579 1.00 93.38 172 VAL A C 1
ATOM 1309 O O . VAL A 1 172 ? -1.369 -9.472 -13.682 1.00 93.38 172 VAL A O 1
ATOM 1312 N N . TYR A 1 173 ? 0.055 -8.056 -12.671 1.00 93.88 173 TYR A N 1
ATOM 1313 C CA . TYR A 1 173 ? -0.907 -7.390 -11.796 1.00 93.88 173 TYR A CA 1
ATOM 1314 C C . TYR A 1 173 ? -1.036 -5.926 -12.212 1.00 93.88 173 TYR A C 1
ATOM 1316 O O . TYR A 1 173 ? -0.032 -5.270 -12.480 1.00 93.88 173 TYR A O 1
ATOM 1324 N N . MET A 1 174 ? -2.254 -5.393 -12.257 1.00 94.31 174 MET A N 1
ATOM 1325 C CA . MET A 1 174 ? -2.509 -3.991 -12.605 1.00 94.31 174 MET A CA 1
ATOM 1326 C C . MET A 1 174 ? -3.368 -3.320 -11.542 1.00 94.31 174 MET A C 1
ATOM 1328 O O . MET A 1 174 ? -4.424 -3.843 -11.183 1.00 94.31 174 MET A O 1
ATOM 1332 N N . TYR A 1 175 ? -2.951 -2.140 -11.092 1.00 93.94 175 TYR A N 1
ATOM 1333 C CA . TYR A 1 175 ? -3.600 -1.366 -10.041 1.00 93.94 175 TYR A CA 1
ATOM 1334 C C . TYR A 1 175 ? -3.911 0.061 -10.508 1.00 93.94 175 TYR A C 1
ATOM 1336 O O . TYR A 1 175 ? -3.011 0.799 -10.904 1.00 93.94 175 TYR A O 1
ATOM 1344 N N . GLY A 1 176 ? -5.175 0.470 -10.432 1.00 92.44 176 GLY A N 1
ATOM 1345 C CA . GLY A 1 176 ? -5.614 1.848 -10.646 1.00 92.44 176 GLY A CA 1
ATOM 1346 C C . GLY A 1 176 ? -5.273 2.720 -9.440 1.00 92.44 176 GLY A C 1
ATOM 1347 O O . GLY A 1 176 ? -5.485 2.311 -8.295 1.00 92.44 176 GLY A O 1
ATOM 1348 N N . CYS A 1 177 ? -4.685 3.889 -9.692 1.00 89.75 177 CYS A N 1
ATOM 1349 C CA . CYS A 1 177 ? -4.131 4.801 -8.687 1.00 89.75 177 CYS A CA 1
ATOM 1350 C C . CYS A 1 177 ? -3.275 4.084 -7.627 1.00 89.75 177 CYS A C 1
ATOM 1352 O O . CYS A 1 177 ? -3.340 4.387 -6.439 1.00 89.75 177 CYS A O 1
ATOM 1354 N N . GLY A 1 178 ? -2.536 3.049 -8.046 1.00 87.19 178 GLY A N 1
ATOM 1355 C CA . GLY A 1 178 ? -1.668 2.248 -7.180 1.00 87.19 178 GLY A CA 1
ATOM 1356 C C . GLY A 1 178 ? -2.375 1.331 -6.172 1.00 87.19 178 GLY A C 1
ATOM 1357 O O . GLY A 1 178 ? -1.692 0.585 -5.483 1.00 87.19 178 GLY A O 1
ATOM 1358 N N . THR A 1 179 ? -3.711 1.343 -6.075 1.00 89.31 179 THR A N 1
ATOM 1359 C CA . THR A 1 179 ? -4.445 0.619 -5.014 1.00 89.31 179 THR A CA 1
ATOM 1360 C C . THR A 1 179 ? -5.564 -0.288 -5.529 1.00 89.31 179 THR A C 1
ATOM 1362 O O . THR A 1 179 ? -5.823 -1.335 -4.939 1.00 89.31 179 THR A O 1
ATOM 1365 N N . PHE A 1 180 ? -6.273 0.090 -6.597 1.00 92.06 180 PHE A N 1
ATOM 1366 C CA . PHE A 1 180 ? -7.468 -0.628 -7.053 1.00 92.06 180 PHE A CA 1
ATOM 1367 C C . PHE A 1 180 ? -7.113 -1.739 -8.035 1.00 92.06 180 PHE A C 1
ATOM 1369 O O . PHE A 1 180 ? -6.666 -1.461 -9.139 1.00 92.06 180 PHE A O 1
ATOM 1376 N N . HIS A 1 181 ? -7.325 -3.001 -7.670 1.00 91.88 181 HIS A N 1
ATOM 1377 C CA . HIS A 1 181 ? -6.890 -4.137 -8.485 1.00 91.88 181 HIS A CA 1
ATOM 1378 C C . HIS A 1 181 ? -7.746 -4.291 -9.761 1.00 91.88 181 HIS A C 1
ATOM 1380 O O . HIS A 1 181 ? -8.900 -4.727 -9.708 1.00 91.88 181 HIS A O 1
ATOM 1386 N N . ILE A 1 182 ? -7.174 -3.934 -10.915 1.00 92.50 182 ILE A N 1
ATOM 1387 C CA . ILE A 1 182 ? -7.817 -3.945 -12.239 1.00 92.50 182 ILE A CA 1
ATOM 1388 C C . ILE A 1 182 ? -7.722 -5.328 -12.885 1.00 92.50 182 ILE A C 1
ATOM 1390 O O . ILE A 1 182 ? -8.717 -5.827 -13.413 1.00 92.50 182 ILE A O 1
ATOM 1394 N N . ALA A 1 183 ? -6.535 -5.935 -12.867 1.00 92.06 183 ALA A N 1
ATOM 1395 C CA . ALA A 1 183 ? -6.276 -7.185 -13.570 1.00 92.06 183 ALA A CA 1
ATOM 1396 C C . ALA A 1 183 ? -5.193 -8.025 -12.889 1.00 92.06 183 ALA A C 1
ATOM 1398 O O . ALA A 1 183 ? -4.220 -7.476 -12.377 1.00 92.06 183 ALA A O 1
ATOM 1399 N N . ARG A 1 184 ? -5.349 -9.348 -12.981 1.00 92.81 184 ARG A N 1
ATOM 1400 C CA . ARG A 1 184 ? -4.333 -10.361 -12.686 1.00 92.81 184 ARG A CA 1
ATOM 1401 C C . ARG A 1 184 ? -4.305 -11.360 -13.830 1.00 92.81 184 ARG A C 1
ATOM 1403 O O . ARG A 1 184 ? -5.336 -11.964 -14.125 1.00 92.81 184 ARG A O 1
ATOM 1410 N N . TRP A 1 185 ? -3.152 -11.574 -14.450 1.00 91.50 185 TRP A N 1
ATOM 1411 C CA . TRP A 1 185 ? -3.046 -12.489 -15.584 1.00 91.50 185 TRP A CA 1
ATOM 1412 C C . TRP A 1 185 ? -1.723 -13.243 -15.618 1.00 91.50 185 TRP A C 1
ATOM 1414 O O . TRP A 1 185 ? -0.664 -12.628 -15.695 1.00 91.50 185 TRP A O 1
ATOM 1424 N N . ARG A 1 186 ? -1.770 -14.579 -15.606 1.00 90.81 186 ARG A N 1
ATOM 1425 C CA . ARG A 1 186 ? -0.597 -15.422 -15.871 1.00 90.81 186 ARG A CA 1
ATOM 1426 C C . ARG A 1 186 ? -0.304 -15.475 -17.369 1.00 90.81 186 ARG A C 1
ATOM 1428 O O . ARG A 1 186 ? -1.173 -15.866 -18.147 1.00 90.81 186 ARG A O 1
ATOM 1435 N N . LEU A 1 187 ? 0.918 -15.107 -17.747 1.00 89.56 187 LEU A N 1
ATOM 1436 C CA . LEU A 1 187 ? 1.406 -15.163 -19.122 1.00 89.56 187 LEU A CA 1
ATOM 1437 C C . LEU A 1 187 ? 1.344 -16.596 -19.659 1.00 89.56 187 LEU A C 1
ATOM 1439 O O . LEU A 1 187 ? 1.633 -17.558 -18.946 1.00 89.56 187 LEU A O 1
ATOM 1443 N N . GLN A 1 188 ? 0.964 -16.720 -20.929 1.00 86.38 188 GLN A N 1
ATOM 1444 C CA . GLN A 1 188 ? 0.886 -17.991 -21.642 1.00 86.38 188 GLN A CA 1
ATOM 1445 C C . GLN A 1 188 ? 1.852 -17.942 -22.831 1.00 86.38 188 GLN A C 1
ATOM 1447 O O . GLN A 1 188 ? 1.520 -17.316 -23.844 1.00 86.38 188 GLN A O 1
ATOM 1452 N N . PRO A 1 189 ? 3.044 -18.550 -22.705 1.00 86.12 189 PRO A N 1
ATOM 1453 C CA . PRO A 1 189 ? 3.981 -18.712 -23.813 1.00 86.12 189 PRO A CA 1
ATOM 1454 C C . PRO A 1 189 ? 3.354 -19.513 -24.952 1.00 86.12 189 PRO A C 1
ATOM 1456 O O . PRO A 1 189 ? 2.758 -20.561 -24.711 1.00 86.12 189 PRO A O 1
ATOM 1459 N N . LYS A 1 190 ? 3.478 -19.026 -26.192 1.00 84.25 190 LYS A N 1
ATOM 1460 C CA . LYS A 1 190 ? 2.967 -19.725 -27.386 1.00 84.25 190 LYS A CA 1
ATOM 1461 C C . LYS A 1 190 ? 4.021 -20.605 -28.046 1.00 84.25 190 LYS A C 1
ATOM 1463 O O . LYS A 1 190 ? 3.670 -21.591 -28.687 1.00 84.25 190 LYS A O 1
ATOM 1468 N N . PHE A 1 191 ? 5.295 -20.239 -27.912 1.00 79.44 191 PHE A N 1
ATOM 1469 C CA . PHE A 1 191 ? 6.411 -20.924 -28.578 1.00 79.44 191 PHE A CA 1
ATOM 1470 C C . PHE A 1 191 ? 7.169 -21.906 -27.672 1.00 79.44 191 PHE A C 1
ATOM 1472 O O . PHE A 1 191 ? 8.112 -22.544 -28.130 1.00 79.44 191 PHE A O 1
ATOM 1479 N N . CYS A 1 192 ? 6.755 -22.045 -26.409 1.00 79.31 192 CYS A N 1
ATOM 1480 C CA . CYS A 1 192 ? 7.330 -22.978 -25.440 1.00 79.31 192 CYS A CA 1
ATOM 1481 C C . CYS A 1 192 ? 6.277 -24.015 -25.034 1.00 79.31 192 CYS A C 1
ATOM 1483 O O . CYS A 1 192 ? 5.151 -23.647 -24.696 1.00 79.31 192 CYS A O 1
ATOM 1485 N N . SER A 1 193 ? 6.631 -25.302 -25.087 1.00 75.06 193 SER A N 1
ATOM 1486 C CA . SER A 1 193 ? 5.665 -26.391 -24.881 1.00 75.06 193 SER A CA 1
ATOM 1487 C C . SER A 1 193 ? 5.385 -26.636 -23.400 1.00 75.06 193 SER A C 1
ATOM 1489 O O . SER A 1 193 ? 4.247 -26.917 -23.024 1.00 75.06 193 SER A O 1
ATOM 1491 N N . ASN A 1 194 ? 6.419 -26.532 -22.560 1.00 78.81 194 ASN A N 1
ATOM 1492 C CA . ASN A 1 194 ? 6.310 -26.699 -21.115 1.00 78.81 194 ASN A CA 1
ATOM 1493 C C . ASN A 1 194 ? 7.184 -25.662 -20.382 1.00 78.81 194 ASN A C 1
ATOM 1495 O O . ASN A 1 194 ? 8.351 -25.940 -20.086 1.00 78.81 194 ASN A O 1
ATOM 1499 N N . PRO A 1 195 ? 6.652 -24.451 -20.125 1.00 78.44 195 PRO A N 1
ATOM 1500 C CA . PRO A 1 195 ? 7.425 -23.374 -19.520 1.00 78.44 195 PRO A CA 1
ATOM 1501 C C . PRO A 1 195 ? 7.698 -23.659 -18.042 1.00 78.44 195 PRO A C 1
ATOM 1503 O O . PRO A 1 195 ? 6.770 -23.730 -17.236 1.00 78.44 195 PRO A O 1
ATOM 1506 N N . SER A 1 196 ? 8.979 -23.782 -17.691 1.00 72.75 196 SER A N 1
ATOM 1507 C CA . SER A 1 196 ? 9.417 -24.010 -16.309 1.00 72.75 196 SER A CA 1
ATOM 1508 C C . SER A 1 196 ? 9.394 -22.733 -15.470 1.00 72.75 196 SER A C 1
ATOM 1510 O O . SER A 1 196 ? 8.758 -22.665 -14.418 1.00 72.75 196 SER A O 1
ATOM 1512 N N . GLN A 1 197 ? 10.043 -21.692 -15.988 1.00 78.38 197 GLN A N 1
ATOM 1513 C CA . GLN A 1 197 ? 10.200 -20.387 -15.372 1.00 78.38 197 GLN A CA 1
ATOM 1514 C C . GLN A 1 197 ? 9.972 -19.316 -16.437 1.00 78.38 197 GLN A C 1
ATOM 1516 O O . GLN A 1 197 ? 10.536 -19.372 -17.531 1.00 78.38 197 GLN A O 1
ATOM 1521 N N . ILE A 1 198 ? 9.120 -18.339 -16.120 1.00 85.12 198 ILE A N 1
ATOM 1522 C CA . ILE A 1 198 ? 8.871 -17.176 -16.975 1.00 85.12 198 ILE A CA 1
ATOM 1523 C C . ILE A 1 198 ? 9.541 -15.975 -16.317 1.00 85.12 198 ILE A C 1
ATOM 1525 O O . ILE A 1 198 ? 9.104 -15.508 -15.264 1.00 85.12 198 ILE A O 1
ATOM 1529 N N . MET A 1 199 ? 10.591 -15.466 -16.953 1.00 85.00 199 MET A N 1
ATOM 1530 C CA . MET A 1 199 ? 11.284 -14.259 -16.524 1.00 85.00 199 MET A CA 1
ATOM 1531 C C . MET A 1 199 ? 10.861 -13.103 -17.419 1.00 85.00 199 MET A C 1
ATOM 1533 O O . MET A 1 199 ? 11.210 -13.044 -18.596 1.00 85.00 199 MET A O 1
ATOM 1537 N N . VAL A 1 200 ? 10.104 -12.164 -16.865 1.00 86.94 200 VAL A N 1
ATOM 1538 C CA . VAL A 1 200 ? 9.791 -10.921 -17.569 1.00 86.94 200 VAL A CA 1
ATOM 1539 C C . VAL A 1 200 ? 11.067 -10.094 -17.668 1.00 86.94 200 VAL A C 1
ATOM 1541 O O . VAL A 1 200 ? 11.741 -9.901 -16.662 1.00 86.94 200 VAL A O 1
ATOM 1544 N N . LEU A 1 201 ? 11.379 -9.610 -18.871 1.00 85.50 201 LEU A N 1
ATOM 1545 C CA . LEU A 1 201 ? 12.547 -8.770 -19.129 1.00 85.50 201 LEU A CA 1
ATOM 1546 C C . LEU A 1 201 ? 12.188 -7.289 -19.155 1.00 85.50 201 LEU A C 1
ATOM 1548 O O . LEU A 1 201 ? 12.943 -6.481 -18.634 1.00 85.50 201 LEU A O 1
ATOM 1552 N N . ARG A 1 202 ? 11.070 -6.902 -19.782 1.00 88.62 202 ARG A N 1
ATOM 1553 C CA . ARG A 1 202 ? 10.551 -5.522 -19.777 1.00 88.62 202 ARG A CA 1
ATOM 1554 C C . ARG A 1 202 ? 9.066 -5.494 -20.132 1.00 88.62 202 ARG A C 1
ATOM 1556 O O . ARG A 1 202 ? 8.565 -6.351 -20.858 1.00 88.62 202 ARG A O 1
ATOM 1563 N N . CYS A 1 203 ? 8.386 -4.455 -19.659 1.00 91.50 203 CYS A N 1
ATOM 1564 C CA . CYS A 1 203 ? 7.007 -4.130 -20.002 1.00 91.50 203 CYS A CA 1
ATOM 1565 C C . CYS A 1 203 ? 6.929 -2.643 -20.370 1.00 91.50 203 CYS A C 1
ATOM 1567 O O . CYS A 1 203 ? 7.532 -1.821 -19.686 1.00 91.50 203 CYS A O 1
ATOM 1569 N N . GLN A 1 204 ? 6.189 -2.292 -21.421 1.00 90.44 204 GLN A N 1
ATOM 1570 C CA . GLN A 1 204 ? 5.974 -0.903 -21.829 1.00 90.44 204 GLN A CA 1
ATOM 1571 C C . GLN A 1 204 ? 4.573 -0.725 -22.412 1.00 90.44 204 GLN A C 1
ATOM 1573 O O . GLN A 1 204 ? 4.111 -1.538 -23.210 1.00 90.44 204 GLN A O 1
ATOM 1578 N N . PHE A 1 205 ? 3.910 0.376 -22.068 1.00 90.81 205 PHE A N 1
ATOM 1579 C CA . PHE A 1 205 ? 2.667 0.769 -22.726 1.00 90.81 205 PHE A CA 1
ATOM 1580 C C . PHE A 1 205 ? 2.938 1.654 -23.941 1.00 90.81 205 PHE A C 1
ATOM 1582 O O . PHE A 1 205 ? 3.865 2.467 -23.937 1.00 90.81 205 PHE A O 1
ATOM 1589 N N . SER A 1 206 ? 2.081 1.545 -24.956 1.00 88.31 206 SER A N 1
ATOM 1590 C CA . SER A 1 206 ? 1.967 2.568 -25.998 1.00 88.31 206 SER A CA 1
ATOM 1591 C C . SER A 1 206 ? 1.622 3.923 -25.374 1.00 88.31 206 SER A C 1
ATOM 1593 O O . SER A 1 206 ? 0.875 3.964 -24.397 1.00 88.31 206 SER A O 1
ATOM 1595 N N . SER A 1 207 ? 2.059 5.027 -25.979 1.00 81.94 207 SER A N 1
ATOM 1596 C CA . SER A 1 207 ? 1.771 6.392 -25.505 1.00 81.94 207 SER A CA 1
ATOM 1597 C C . SER A 1 207 ? 0.273 6.699 -25.371 1.00 81.94 207 SER A C 1
ATOM 1599 O O . SER A 1 207 ? -0.125 7.460 -24.500 1.00 81.94 207 SER A O 1
ATOM 1601 N N . CYS A 1 208 ? -0.570 6.066 -26.190 1.00 78.75 208 CYS A N 1
ATOM 1602 C CA . CYS A 1 208 ? -2.029 6.185 -26.140 1.00 78.75 208 CYS A CA 1
ATOM 1603 C C . CYS A 1 208 ? -2.720 5.168 -25.211 1.00 78.75 208 CYS A C 1
ATOM 1605 O O . CYS A 1 208 ? -3.944 5.077 -25.231 1.00 78.75 208 CYS A O 1
ATOM 1607 N N . LEU A 1 209 ? -1.961 4.351 -24.467 1.00 86.88 209 LEU A N 1
ATOM 1608 C CA . LEU A 1 209 ? -2.451 3.261 -23.605 1.00 86.88 209 LEU A CA 1
ATOM 1609 C C . LEU A 1 209 ? -3.389 2.238 -24.288 1.00 86.88 209 LEU A C 1
ATOM 1611 O O . LEU A 1 209 ? -4.060 1.459 -23.613 1.00 86.88 209 LEU A O 1
ATOM 1615 N N . GLN A 1 210 ? -3.408 2.177 -25.623 1.00 86.06 210 GLN A N 1
ATOM 1616 C CA . GLN A 1 210 ? -4.198 1.193 -26.370 1.00 86.06 210 GLN A CA 1
ATOM 1617 C C . GLN A 1 210 ? -3.583 -0.209 -26.345 1.00 86.06 210 GLN A C 1
ATOM 1619 O O . GLN A 1 210 ? -4.321 -1.191 -26.420 1.00 86.06 210 GLN A O 1
ATOM 1624 N N . PHE A 1 211 ? -2.257 -0.315 -26.227 1.00 87.75 211 PHE A N 1
ATOM 1625 C CA . PHE A 1 211 ? -1.537 -1.585 -26.210 1.00 87.75 211 PHE A CA 1
ATOM 1626 C C . PHE A 1 211 ? -0.490 -1.619 -25.099 1.00 87.75 211 PHE A C 1
ATOM 1628 O O . PHE A 1 211 ? 0.132 -0.608 -24.765 1.00 87.75 211 PHE A O 1
ATOM 1635 N N . MET A 1 212 ? -0.263 -2.815 -24.570 1.00 92.06 212 MET A N 1
ATOM 1636 C CA . MET A 1 212 ? 0.837 -3.134 -23.672 1.00 92.06 212 MET A CA 1
ATOM 1637 C C . MET A 1 212 ? 1.749 -4.157 -24.346 1.00 92.06 212 MET A C 1
ATOM 1639 O O . MET A 1 212 ? 1.281 -5.178 -24.850 1.00 92.06 212 MET A O 1
ATOM 1643 N N . TRP A 1 213 ? 3.046 -3.875 -24.344 1.00 90.75 213 TRP A N 1
ATOM 1644 C CA . TRP A 1 213 ? 4.094 -4.757 -24.833 1.00 90.75 213 TRP A CA 1
ATOM 1645 C C . TRP A 1 213 ? 4.784 -5.418 -23.648 1.00 90.75 213 TRP A C 1
ATOM 1647 O O . TRP A 1 213 ? 5.254 -4.723 -22.746 1.00 90.75 213 TRP A O 1
ATOM 1657 N N . ILE A 1 214 ? 4.863 -6.746 -23.655 1.00 91.94 214 ILE A N 1
ATOM 1658 C CA . ILE A 1 214 ? 5.591 -7.515 -22.644 1.00 91.94 214 ILE A CA 1
ATOM 1659 C C . ILE A 1 214 ? 6.618 -8.382 -23.355 1.00 91.94 214 ILE A C 1
ATOM 1661 O O . ILE A 1 214 ? 6.256 -9.232 -24.166 1.00 91.94 214 ILE A O 1
ATOM 1665 N N . LEU A 1 215 ? 7.891 -8.174 -23.029 1.00 90.75 215 LEU A N 1
ATOM 1666 C CA . LEU A 1 215 ? 8.976 -9.056 -23.430 1.00 90.75 215 LEU A CA 1
ATOM 1667 C C . LEU A 1 215 ? 9.351 -9.945 -22.249 1.00 90.75 215 LEU A C 1
ATOM 1669 O O . LEU A 1 215 ? 9.673 -9.445 -21.167 1.00 90.75 215 LEU A O 1
ATOM 1673 N N . TYR A 1 216 ? 9.345 -11.253 -22.464 1.00 89.44 216 TYR A N 1
ATOM 1674 C CA . TYR A 1 216 ? 9.754 -12.218 -21.455 1.00 89.44 216 TYR A CA 1
ATOM 1675 C C . TYR A 1 216 ? 10.548 -13.368 -22.071 1.00 89.44 216 TYR A C 1
ATOM 1677 O O . TYR A 1 216 ? 10.407 -13.703 -23.249 1.00 89.44 216 TYR A O 1
ATOM 1685 N N . GLY A 1 217 ? 11.386 -13.967 -21.235 1.00 86.69 217 GLY A N 1
ATOM 1686 C CA . GLY A 1 217 ? 12.068 -15.220 -21.489 1.00 86.69 217 GLY A CA 1
ATOM 1687 C C . GLY A 1 217 ? 11.349 -16.384 -20.827 1.00 86.69 217 GLY A C 1
ATOM 1688 O O . GLY A 1 217 ? 10.800 -16.248 -19.732 1.00 86.69 217 GLY A O 1
ATOM 1689 N N . CYS A 1 218 ? 11.374 -17.537 -21.478 1.00 86.00 218 CYS A N 1
ATOM 1690 C CA . CYS A 1 218 ? 10.920 -18.794 -20.908 1.00 86.00 218 CYS A CA 1
ATOM 1691 C C . CYS A 1 218 ? 11.872 -19.922 -21.301 1.00 86.00 218 CYS A C 1
ATOM 1693 O O . CYS A 1 218 ? 12.352 -19.977 -22.433 1.00 86.00 218 CYS A O 1
ATOM 1695 N N . THR A 1 219 ? 12.140 -20.825 -20.368 1.00 81.94 219 THR A N 1
ATOM 1696 C CA . THR A 1 219 ? 12.902 -22.048 -20.625 1.00 81.94 219 THR A CA 1
ATOM 1697 C C . THR A 1 219 ? 11.954 -23.220 -20.811 1.00 81.94 219 THR A C 1
ATOM 1699 O O . THR A 1 219 ? 11.047 -23.440 -19.998 1.00 81.94 219 THR A O 1
ATOM 1702 N N . ASP A 1 220 ? 12.153 -23.963 -21.899 1.00 78.50 220 ASP A N 1
ATOM 1703 C CA . ASP A 1 220 ? 11.411 -25.197 -22.143 1.00 78.50 220 ASP A CA 1
ATOM 1704 C C . ASP A 1 220 ? 12.025 -26.331 -21.317 1.00 78.50 220 ASP A C 1
ATOM 1706 O O . ASP A 1 220 ? 13.212 -26.631 -21.447 1.00 78.50 220 ASP A O 1
ATOM 1710 N N . HIS A 1 221 ? 11.217 -26.970 -20.470 1.00 77.56 221 HIS A N 1
ATOM 1711 C CA . HIS A 1 221 ? 11.653 -28.113 -19.668 1.00 77.56 221 HIS A CA 1
ATOM 1712 C C . HIS A 1 221 ? 12.132 -29.305 -20.505 1.00 77.56 221 HIS A C 1
ATOM 1714 O O . HIS A 1 221 ? 12.941 -30.089 -20.013 1.00 77.56 221 HIS A O 1
ATOM 1720 N N . ASN A 1 222 ? 11.618 -29.473 -21.726 1.00 76.50 222 ASN A N 1
ATOM 1721 C CA . ASN A 1 222 ? 11.896 -30.660 -22.533 1.00 76.50 222 ASN A CA 1
ATOM 1722 C C . ASN A 1 222 ? 13.281 -30.595 -23.187 1.00 76.50 222 ASN A C 1
ATOM 1724 O O . ASN A 1 222 ? 14.038 -31.561 -23.124 1.00 76.50 222 ASN A O 1
ATOM 1728 N N . ASP A 1 223 ? 13.606 -29.444 -23.779 1.00 74.44 223 ASP A N 1
ATOM 1729 C CA . ASP A 1 223 ? 14.829 -29.257 -24.569 1.00 74.44 223 ASP A CA 1
ATOM 1730 C C . ASP A 1 223 ? 15.893 -28.436 -23.819 1.00 74.44 223 ASP A C 1
ATOM 1732 O O . ASP A 1 223 ? 17.016 -28.292 -24.297 1.00 74.44 223 ASP A O 1
ATOM 1736 N N . GLY A 1 224 ? 15.543 -27.826 -22.679 1.00 74.88 224 GLY A N 1
ATOM 1737 C CA . GLY A 1 224 ? 16.396 -26.868 -21.966 1.00 74.88 224 GLY A CA 1
ATOM 1738 C C . GLY A 1 224 ? 16.635 -25.562 -22.734 1.00 74.88 224 GLY A C 1
ATOM 1739 O O . GLY A 1 224 ? 17.387 -24.708 -22.274 1.00 74.88 224 GLY A O 1
ATOM 1740 N N . THR A 1 225 ? 16.012 -25.388 -23.906 1.00 76.75 225 THR A N 1
ATOM 1741 C CA . THR A 1 225 ? 16.215 -24.208 -24.749 1.00 76.75 225 THR A CA 1
ATOM 1742 C C . THR A 1 225 ? 15.496 -22.996 -24.181 1.00 76.75 225 THR A C 1
ATOM 1744 O O . THR A 1 225 ? 14.311 -23.065 -23.838 1.00 76.75 225 THR A O 1
ATOM 1747 N N . TYR A 1 226 ? 16.190 -21.864 -24.167 1.00 79.00 226 TYR A N 1
ATOM 1748 C CA . TYR A 1 226 ? 15.626 -20.576 -23.796 1.00 79.00 226 TYR A CA 1
ATOM 1749 C C . TYR A 1 226 ? 14.970 -19.902 -25.004 1.00 79.00 226 TYR A C 1
ATOM 1751 O O . TYR A 1 226 ? 15.558 -19.799 -26.087 1.00 79.00 226 TYR A O 1
ATOM 1759 N N . CYS A 1 227 ? 13.750 -19.418 -24.805 1.00 81.81 227 CYS A N 1
ATOM 1760 C CA . CYS A 1 227 ? 12.941 -18.742 -25.809 1.00 81.81 227 CYS A CA 1
ATOM 1761 C C . CYS A 1 227 ? 12.541 -17.348 -25.316 1.00 81.81 227 CYS A C 1
ATOM 1763 O O . CYS A 1 227 ? 11.995 -17.217 -24.221 1.00 81.81 227 CYS A O 1
ATOM 1765 N N . MET A 1 228 ? 12.750 -16.317 -26.139 1.00 85.75 228 MET A N 1
ATOM 1766 C CA . MET A 1 228 ? 12.205 -14.976 -25.891 1.00 85.75 228 MET A CA 1
ATOM 1767 C C . MET A 1 228 ? 10.991 -14.710 -26.765 1.00 85.75 228 MET A C 1
ATOM 1769 O O . MET A 1 228 ? 11.059 -14.831 -27.992 1.00 85.75 228 MET A O 1
ATOM 1773 N N . GLU A 1 229 ? 9.904 -14.286 -26.131 1.00 87.25 229 GLU A N 1
ATOM 1774 C CA . GLU A 1 229 ? 8.638 -13.960 -26.779 1.00 87.25 229 GLU A CA 1
ATOM 1775 C C . GLU A 1 229 ? 8.223 -12.528 -26.426 1.00 87.25 229 GLU A C 1
ATOM 1777 O O . GLU A 1 229 ? 8.259 -12.112 -25.266 1.00 87.25 229 GLU A O 1
ATOM 1782 N N . LEU A 1 230 ? 7.816 -11.773 -27.446 1.00 88.81 230 LEU A N 1
ATOM 1783 C CA . LEU A 1 230 ? 7.198 -10.461 -27.293 1.00 88.81 230 LEU A CA 1
ATOM 1784 C C . LEU A 1 230 ? 5.691 -10.591 -27.485 1.00 88.81 230 LEU A C 1
ATOM 1786 O O . LEU A 1 230 ? 5.240 -11.017 -28.547 1.00 88.81 230 LEU A O 1
ATOM 1790 N N . GLN A 1 231 ? 4.916 -10.181 -26.485 1.00 88.81 231 GLN A N 1
ATOM 1791 C CA . GLN A 1 231 ? 3.458 -10.163 -26.546 1.00 88.81 231 GLN A CA 1
ATOM 1792 C C . GLN A 1 231 ? 2.911 -8.741 -26.643 1.00 88.81 231 GLN A C 1
ATOM 1794 O O . GLN A 1 231 ? 3.302 -7.859 -25.879 1.00 88.81 231 GLN A O 1
ATOM 1799 N N . GLN A 1 232 ? 1.972 -8.544 -27.568 1.00 89.38 232 GLN A N 1
ATOM 1800 C CA . GLN A 1 232 ? 1.148 -7.347 -27.692 1.00 89.38 232 GLN A CA 1
ATOM 1801 C C . GLN A 1 232 ? -0.232 -7.644 -27.108 1.00 89.38 232 GLN A C 1
ATOM 1803 O O . GLN A 1 232 ? -0.960 -8.501 -27.617 1.00 89.38 232 GLN A O 1
ATOM 1808 N N . ILE A 1 233 ? -0.603 -6.926 -26.054 1.00 90.75 233 ILE A N 1
ATOM 1809 C CA . ILE A 1 233 ? -1.873 -7.099 -25.351 1.00 90.75 233 ILE A CA 1
ATOM 1810 C C . ILE A 1 233 ? -2.733 -5.846 -25.566 1.00 90.75 233 ILE A C 1
ATOM 1812 O O . ILE A 1 233 ? -2.295 -4.746 -25.216 1.00 90.75 233 ILE A O 1
ATOM 1816 N N . PRO A 1 234 ? -3.945 -5.973 -26.138 1.00 90.50 234 PRO A N 1
ATOM 1817 C CA . PRO A 1 234 ? -4.869 -4.853 -26.265 1.00 90.50 234 PRO A CA 1
ATOM 1818 C C . PRO A 1 234 ? -5.409 -4.391 -24.904 1.00 90.50 234 PRO A C 1
ATOM 1820 O O . PRO A 1 234 ? -5.992 -5.163 -24.138 1.00 90.50 234 PRO A O 1
ATOM 1823 N N . CYS A 1 235 ? -5.264 -3.096 -24.643 1.00 90.69 235 CYS A N 1
ATOM 1824 C CA . CYS A 1 235 ? -5.612 -2.419 -23.395 1.00 90.69 235 CYS A CA 1
ATOM 1825 C C . CYS A 1 235 ? -6.560 -1.225 -23.609 1.00 90.69 235 CYS A C 1
ATOM 1827 O O . CYS A 1 235 ? -6.740 -0.409 -22.709 1.00 90.69 235 CYS A O 1
ATOM 1829 N N . ALA A 1 236 ? -7.202 -1.118 -24.778 1.00 87.75 236 ALA A N 1
ATOM 1830 C CA . ALA A 1 236 ? -8.088 -0.001 -25.130 1.00 87.75 236 ALA A CA 1
ATOM 1831 C C . ALA A 1 236 ? -9.271 0.204 -24.155 1.00 87.75 236 ALA A C 1
ATOM 1833 O O . ALA A 1 236 ? -9.859 1.283 -24.105 1.00 87.75 236 ALA A O 1
ATOM 1834 N N . GLY A 1 237 ? -9.618 -0.804 -23.347 1.00 87.94 237 GLY A N 1
ATOM 1835 C CA . GLY A 1 237 ? -10.598 -0.657 -22.272 1.00 87.94 237 GLY A CA 1
ATOM 1836 C C . GLY A 1 237 ? -10.155 0.321 -21.174 1.00 87.94 237 GLY A C 1
ATOM 1837 O O . GLY A 1 237 ? -11.008 0.985 -20.587 1.00 87.94 237 GLY A O 1
ATOM 1838 N N . LEU A 1 238 ? -8.845 0.476 -20.937 1.00 90.12 238 LEU A N 1
ATOM 1839 C CA . LEU A 1 238 ? -8.297 1.427 -19.960 1.00 90.12 238 LEU A CA 1
ATOM 1840 C C . LEU A 1 238 ? -8.620 2.877 -20.333 1.00 90.12 238 LEU A C 1
ATOM 1842 O O . LEU A 1 238 ? -8.978 3.661 -19.461 1.00 90.12 238 LEU A O 1
ATOM 1846 N N . THR A 1 239 ? -8.546 3.221 -21.621 1.00 88.56 239 THR A N 1
ATOM 1847 C CA . THR A 1 239 ? -8.868 4.569 -22.110 1.00 88.56 239 THR A CA 1
ATOM 1848 C C . THR A 1 239 ? -10.370 4.767 -22.260 1.00 88.56 239 THR A C 1
ATOM 1850 O O . THR A 1 239 ? -10.911 5.780 -21.818 1.00 88.56 239 THR A O 1
ATOM 1853 N N . ARG A 1 240 ? -11.077 3.767 -22.804 1.00 89.31 240 ARG A N 1
ATOM 1854 C CA . ARG A 1 240 ? -12.537 3.797 -22.975 1.00 89.31 240 ARG A CA 1
ATOM 1855 C C . ARG A 1 240 ? -13.280 4.016 -21.658 1.00 89.31 240 ARG A C 1
ATOM 1857 O O . ARG A 1 240 ? -14.306 4.690 -21.644 1.00 89.31 240 ARG A O 1
ATOM 1864 N N . HIS A 1 241 ? -12.771 3.437 -20.574 1.00 89.81 241 HIS A N 1
ATOM 1865 C CA . HIS A 1 241 ? -13.401 3.469 -19.257 1.00 89.81 241 HIS A CA 1
ATOM 1866 C C . HIS A 1 241 ? -12.580 4.231 -18.217 1.00 89.81 241 HIS A C 1
ATOM 1868 O O . HIS A 1 241 ? -12.710 3.980 -17.017 1.00 89.81 241 HIS A O 1
ATOM 1874 N N . ALA A 1 242 ? -11.736 5.161 -18.675 1.00 89.69 242 ALA A N 1
ATOM 1875 C CA . ALA A 1 242 ? -10.803 5.888 -17.826 1.00 89.69 242 ALA A CA 1
ATOM 1876 C C . ALA A 1 242 ? -11.509 6.640 -16.688 1.00 89.69 242 ALA A C 1
ATOM 1878 O O . ALA A 1 242 ? -11.073 6.567 -15.543 1.00 89.69 242 ALA A O 1
ATOM 1879 N N . GLN A 1 243 ? -12.642 7.295 -16.974 1.00 88.75 243 GLN A N 1
ATOM 1880 C CA . GLN A 1 243 ? -13.407 8.029 -15.961 1.00 88.75 243 GLN A CA 1
ATOM 1881 C C . GLN A 1 243 ? -13.962 7.089 -14.887 1.00 88.75 243 GLN A C 1
ATOM 1883 O O . GLN A 1 243 ? -13.825 7.356 -13.697 1.00 88.75 243 GLN A O 1
ATOM 1888 N N . GLN A 1 244 ? -14.567 5.972 -15.295 1.00 91.06 244 GLN A N 1
ATOM 1889 C CA . GLN A 1 244 ? -15.132 5.001 -14.364 1.00 91.06 244 GLN A CA 1
ATOM 1890 C C . GLN A 1 244 ? -14.031 4.366 -13.510 1.00 91.06 244 GLN A C 1
ATOM 1892 O O . GLN A 1 244 ? -14.199 4.236 -12.300 1.00 91.06 244 GLN A O 1
ATOM 1897 N N . LEU A 1 245 ? -12.894 4.013 -14.120 1.00 91.44 245 LEU A N 1
ATOM 1898 C CA . LEU A 1 245 ? -11.723 3.495 -13.414 1.00 91.44 245 LEU A CA 1
ATOM 1899 C C . LEU A 1 245 ? -11.153 4.508 -12.424 1.00 91.44 245 LEU A C 1
ATOM 1901 O O . LEU A 1 245 ? -10.818 4.115 -11.309 1.00 91.44 245 LEU A O 1
ATOM 1905 N N . LEU A 1 246 ? -11.072 5.786 -12.800 1.00 91.44 246 LEU A N 1
ATOM 1906 C CA . LEU A 1 246 ? -10.626 6.853 -11.909 1.00 91.44 246 LEU A CA 1
ATOM 1907 C C . LEU A 1 246 ? -11.545 6.951 -10.692 1.00 91.44 246 LEU A C 1
ATOM 1909 O O . LEU A 1 246 ? -11.065 6.880 -9.566 1.00 91.44 246 LEU A O 1
ATOM 1913 N N . THR A 1 247 ? -12.865 7.008 -10.900 1.00 90.50 247 THR A N 1
ATOM 1914 C CA . THR A 1 247 ? -13.837 7.032 -9.798 1.00 90.50 247 THR A CA 1
ATOM 1915 C C . THR A 1 247 ? -13.688 5.809 -8.891 1.00 90.50 247 THR A C 1
ATOM 1917 O O . THR A 1 247 ? -13.583 5.967 -7.681 1.00 90.50 247 THR A O 1
ATOM 1920 N N . LEU A 1 248 ? -13.617 4.590 -9.440 1.00 92.06 248 LEU A N 1
ATOM 1921 C CA . LEU A 1 248 ? -13.431 3.375 -8.631 1.00 92.06 248 LEU A CA 1
ATOM 1922 C C . LEU A 1 248 ? -12.118 3.397 -7.841 1.00 92.06 248 LEU A C 1
ATOM 1924 O O . LEU A 1 248 ? -12.093 2.994 -6.679 1.00 92.06 248 LEU A O 1
ATOM 1928 N N . SER A 1 249 ? -11.039 3.879 -8.459 1.00 91.62 249 SER A N 1
ATOM 1929 C CA . SER A 1 249 ? -9.707 3.907 -7.854 1.00 91.62 249 SER A CA 1
ATOM 1930 C C . SER A 1 249 ? -9.607 4.941 -6.736 1.00 91.62 249 SER A C 1
ATOM 1932 O O . SER A 1 249 ? -9.097 4.628 -5.662 1.00 91.62 249 SER A O 1
ATOM 1934 N N . VAL A 1 250 ? -10.165 6.137 -6.942 1.00 90.06 250 VAL A N 1
ATOM 1935 C CA . VAL A 1 250 ? -10.237 7.191 -5.922 1.00 90.06 250 VAL A CA 1
ATOM 1936 C C . VAL A 1 250 ? -11.110 6.760 -4.747 1.00 90.06 250 VAL A C 1
ATOM 1938 O O . VAL A 1 250 ? -10.708 6.931 -3.595 1.00 90.06 250 VAL A O 1
ATOM 1941 N N . GLN A 1 251 ? -12.273 6.152 -5.004 1.00 91.12 251 GLN A N 1
ATOM 1942 C CA . GLN A 1 251 ? -13.150 5.656 -3.938 1.00 91.12 251 GLN A CA 1
ATOM 1943 C C . GLN A 1 251 ? -12.480 4.526 -3.150 1.00 91.12 251 GLN A C 1
ATOM 1945 O O . GLN A 1 251 ? -12.514 4.540 -1.922 1.00 91.12 251 GLN A O 1
ATOM 1950 N N . ASN A 1 252 ? -11.800 3.593 -3.827 1.00 92.12 252 ASN A N 1
ATOM 1951 C CA . ASN A 1 252 ? -11.004 2.556 -3.170 1.00 92.12 252 ASN A CA 1
ATOM 1952 C C . ASN A 1 252 ? -9.913 3.160 -2.275 1.00 92.12 252 ASN A C 1
ATOM 1954 O O . ASN A 1 252 ? -9.822 2.813 -1.099 1.00 92.12 252 ASN A O 1
ATOM 1958 N N . SER A 1 253 ? -9.115 4.090 -2.807 1.00 90.50 253 SER A N 1
ATOM 1959 C CA . SER A 1 253 ? -8.076 4.782 -2.037 1.00 90.50 253 SER A CA 1
ATOM 1960 C C . SER A 1 253 ? -8.671 5.476 -0.805 1.00 90.50 253 SER A C 1
ATOM 1962 O O . SER A 1 253 ? -8.236 5.228 0.318 1.00 90.50 253 SER A O 1
ATOM 1964 N N . SER A 1 254 ? -9.756 6.236 -0.988 1.00 90.75 254 SER A N 1
ATOM 1965 C CA . SER A 1 254 ? -10.441 6.966 0.086 1.00 90.75 254 SER A CA 1
ATOM 1966 C C . SER A 1 254 ? -10.976 6.040 1.182 1.00 90.75 254 SER A C 1
ATOM 1968 O O . SER A 1 254 ? -10.769 6.303 2.367 1.00 90.75 254 SER A O 1
ATOM 1970 N N . VAL A 1 255 ? -11.621 4.927 0.811 1.00 93.50 255 VAL A N 1
ATOM 1971 C CA . VAL A 1 255 ? -12.125 3.923 1.764 1.00 93.50 255 VAL A CA 1
ATOM 1972 C C . VAL A 1 255 ? -10.975 3.288 2.547 1.00 93.50 255 VAL A C 1
ATOM 1974 O O . VAL A 1 255 ? -11.073 3.147 3.767 1.00 93.50 255 VAL A O 1
ATOM 1977 N N . ARG A 1 256 ? -9.867 2.944 1.879 1.00 91.69 256 ARG A N 1
ATOM 1978 C CA . ARG A 1 256 ? -8.696 2.333 2.526 1.00 91.69 256 ARG A CA 1
ATOM 1979 C C . ARG A 1 256 ? -7.997 3.299 3.477 1.00 91.69 256 ARG A C 1
ATOM 1981 O O . ARG A 1 256 ? -7.668 2.900 4.589 1.00 91.69 256 ARG A O 1
ATOM 1988 N N . VAL A 1 257 ? -7.839 4.567 3.101 1.00 91.12 257 VAL A N 1
ATOM 1989 C CA . VAL A 1 257 ? -7.269 5.580 4.002 1.00 91.12 257 VAL A CA 1
ATOM 1990 C C . VAL A 1 257 ? -8.192 5.836 5.199 1.00 91.12 257 VAL A C 1
ATOM 1992 O O . VAL A 1 257 ? -7.715 5.865 6.332 1.00 91.12 257 VAL A O 1
ATOM 1995 N N . CYS A 1 258 ? -9.514 5.921 4.996 1.00 92.62 258 CYS A N 1
ATOM 1996 C CA . CYS A 1 258 ? -10.471 6.010 6.108 1.00 92.62 258 CYS A CA 1
ATOM 1997 C C . CYS A 1 258 ? -10.357 4.806 7.056 1.00 92.62 258 CYS A C 1
ATOM 1999 O O . CYS A 1 258 ? -10.417 4.977 8.271 1.00 92.62 258 CYS A O 1
ATOM 2001 N N . LYS A 1 259 ? -10.165 3.596 6.516 1.00 93.56 259 LYS A N 1
ATOM 2002 C CA . LYS A 1 259 ? -9.963 2.377 7.308 1.00 93.56 259 LYS A CA 1
ATOM 2003 C C . LYS A 1 259 ? -8.659 2.407 8.111 1.00 93.56 259 LYS A C 1
ATOM 2005 O O . LYS A 1 259 ? -8.689 2.056 9.285 1.00 93.56 259 LYS A O 1
ATOM 2010 N N . LEU A 1 260 ? -7.551 2.863 7.523 1.00 91.12 260 LEU A N 1
ATOM 2011 C CA . LEU A 1 260 ? -6.272 3.016 8.231 1.00 91.12 260 LEU A CA 1
ATOM 2012 C C . LEU A 1 260 ? -6.384 4.009 9.395 1.00 91.12 260 LEU A C 1
ATOM 2014 O O . LEU A 1 260 ? -5.965 3.705 10.510 1.00 91.12 260 LEU A O 1
ATOM 2018 N N . LEU A 1 261 ? -7.009 5.166 9.158 1.00 90.38 261 LEU A N 1
ATOM 2019 C CA . LEU A 1 261 ? -7.271 6.155 10.208 1.00 90.38 261 LEU A CA 1
ATOM 2020 C C . LEU A 1 261 ? -8.203 5.598 11.296 1.00 90.38 261 LEU A C 1
ATOM 2022 O O . LEU A 1 261 ? -7.999 5.868 12.477 1.00 90.38 261 LEU A O 1
ATOM 2026 N N . LEU A 1 262 ? -9.194 4.784 10.920 1.00 93.12 262 LEU A N 1
ATOM 2027 C CA . LEU A 1 262 ? -10.098 4.131 11.867 1.00 93.12 262 LEU A CA 1
ATOM 2028 C C . LEU A 1 262 ? -9.359 3.122 12.759 1.00 93.12 262 LEU A C 1
ATOM 2030 O O . 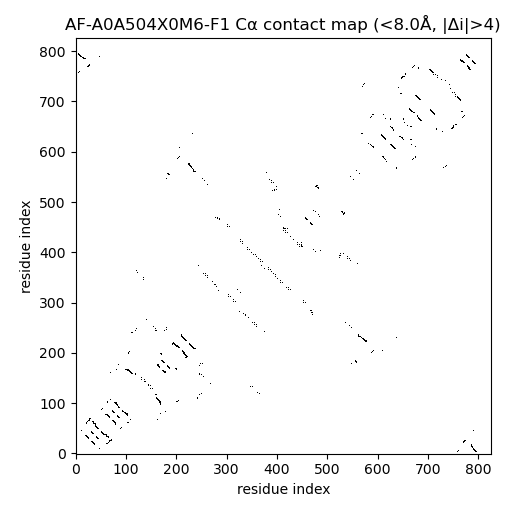LEU A 1 262 ? -9.586 3.105 13.967 1.00 93.12 262 LEU A O 1
ATOM 2034 N N . ASP A 1 263 ? -8.469 2.306 12.188 1.00 92.19 263 ASP A N 1
ATOM 2035 C CA . ASP A 1 263 ? -7.638 1.360 12.945 1.00 92.19 263 ASP A CA 1
ATOM 2036 C C . ASP A 1 263 ? -6.694 2.082 13.906 1.00 92.19 263 ASP A C 1
ATOM 2038 O O . ASP A 1 263 ? -6.513 1.648 15.049 1.00 92.19 263 ASP A O 1
ATOM 2042 N N . TRP A 1 264 ? -6.127 3.206 13.463 1.00 88.44 264 TRP A N 1
ATOM 2043 C CA . TRP A 1 264 ? -5.310 4.073 14.300 1.00 88.44 264 TRP A CA 1
ATOM 2044 C C . TRP A 1 264 ? -6.112 4.614 15.490 1.00 88.44 264 TRP A C 1
ATOM 2046 O O . TRP A 1 264 ? -5.733 4.376 16.639 1.00 88.44 264 TRP A O 1
ATOM 2056 N N . SER A 1 265 ? -7.261 5.253 15.245 1.00 89.88 265 SER A N 1
ATOM 2057 C CA . SER A 1 265 ? -8.119 5.791 16.308 1.00 89.88 265 SER A CA 1
ATOM 2058 C C . SER A 1 265 ? -8.610 4.701 17.264 1.00 89.88 265 SER A C 1
ATOM 2060 O O . SER A 1 265 ? -8.661 4.901 18.476 1.00 89.88 265 SER A O 1
ATOM 2062 N N . PHE A 1 266 ? -8.939 3.516 16.748 1.00 92.81 266 PHE A N 1
ATOM 2063 C CA . PHE A 1 266 ? -9.325 2.378 17.579 1.00 92.81 266 PHE A CA 1
ATOM 2064 C C . PHE A 1 266 ? -8.162 1.870 18.446 1.00 92.81 266 PHE A C 1
ATOM 2066 O O . PHE A 1 266 ? -8.361 1.509 19.607 1.00 92.81 266 PHE A O 1
ATOM 2073 N N . SER A 1 267 ? -6.936 1.883 17.924 1.00 90.69 267 SER A N 1
ATOM 2074 C CA . SER A 1 267 ? -5.741 1.529 18.698 1.00 90.69 267 SER A CA 1
ATOM 2075 C C . SER A 1 267 ? -5.473 2.542 19.815 1.00 90.69 267 SER A C 1
ATOM 2077 O O . SER A 1 267 ? -5.122 2.138 20.919 1.00 90.69 267 SER A O 1
ATOM 2079 N N . GLN A 1 268 ? -5.735 3.834 19.579 1.00 86.81 268 GLN A N 1
ATOM 2080 C CA . GLN A 1 268 ? -5.667 4.871 20.617 1.00 86.81 268 GLN A CA 1
ATOM 2081 C C . GLN A 1 268 ? -6.654 4.620 21.766 1.00 86.81 268 GLN A C 1
ATOM 2083 O O . GLN A 1 268 ? -6.295 4.803 22.930 1.00 86.81 268 GLN A O 1
ATOM 2088 N N . ILE A 1 269 ? -7.868 4.141 21.464 1.00 91.06 269 ILE A N 1
ATOM 2089 C CA . ILE A 1 269 ? -8.829 3.708 22.492 1.00 91.06 269 ILE A CA 1
ATOM 2090 C C . ILE A 1 269 ? -8.253 2.553 23.319 1.00 91.06 269 ILE A C 1
ATOM 2092 O O . ILE A 1 269 ? -8.318 2.599 24.546 1.00 91.06 269 ILE A O 1
ATOM 2096 N N . CYS A 1 270 ? -7.695 1.535 22.654 1.00 90.88 270 CYS A N 1
ATOM 2097 C CA . CYS A 1 270 ? -7.143 0.357 23.328 1.00 90.88 270 CYS A CA 1
ATOM 2098 C C . CYS A 1 270 ? -6.016 0.749 24.292 1.00 90.88 270 CYS A C 1
ATOM 2100 O O . CYS A 1 270 ? -6.088 0.410 25.468 1.00 90.88 270 CYS A O 1
ATOM 2102 N N . VAL A 1 271 ? -5.039 1.531 23.819 1.00 87.94 271 VAL A N 1
ATOM 2103 C CA . VAL A 1 271 ? -3.912 2.011 24.637 1.00 87.94 271 VAL A CA 1
ATOM 2104 C C . VAL A 1 271 ? -4.404 2.852 25.814 1.00 87.94 271 VAL A C 1
ATOM 2106 O O . VAL A 1 271 ? -4.029 2.595 26.953 1.00 87.94 271 VAL A O 1
ATOM 2109 N N . SER A 1 272 ? -5.289 3.823 25.563 1.00 86.50 272 SER A N 1
ATOM 2110 C CA . SER A 1 272 ? -5.802 4.710 26.619 1.00 86.50 272 SER A CA 1
ATOM 2111 C C . SER A 1 272 ? -6.534 3.940 27.722 1.00 86.50 272 SER A C 1
ATOM 2113 O O . SER A 1 272 ? -6.488 4.330 28.889 1.00 86.50 272 SER A O 1
ATOM 2115 N N . TRP A 1 273 ? -7.224 2.853 27.363 1.00 89.25 273 TRP A N 1
ATOM 2116 C CA . TRP A 1 273 ? -7.884 1.970 28.322 1.00 89.25 273 TRP A CA 1
ATOM 2117 C C . TRP A 1 273 ? -6.883 1.076 29.071 1.00 89.25 273 TRP A C 1
ATOM 2119 O O . TRP A 1 273 ? -6.994 0.936 30.289 1.00 89.25 273 TRP A O 1
ATOM 2129 N N . GLU A 1 274 ? -5.887 0.510 28.381 1.00 87.25 274 GLU A N 1
ATOM 2130 C CA . GLU A 1 274 ? -4.846 -0.331 28.991 1.00 87.25 274 GLU A CA 1
ATOM 2131 C C . GLU A 1 274 ? -4.021 0.444 30.028 1.00 87.25 274 GLU A C 1
ATOM 2133 O O . GLU A 1 274 ? -3.845 -0.035 31.150 1.00 87.25 274 GLU A O 1
ATOM 2138 N N . ASP A 1 275 ? -3.601 1.669 29.701 1.00 81.75 275 ASP A N 1
ATOM 2139 C CA . ASP A 1 275 ? -2.855 2.547 30.612 1.00 81.75 275 ASP A CA 1
ATOM 2140 C C . ASP A 1 275 ? -3.670 2.912 31.863 1.00 81.75 275 ASP A C 1
ATOM 2142 O O . ASP A 1 275 ? -3.131 3.053 32.964 1.00 81.75 275 ASP A O 1
ATOM 2146 N N . MET A 1 276 ? -4.988 3.052 31.707 1.00 83.56 276 MET A N 1
ATOM 2147 C CA . MET A 1 276 ? -5.913 3.357 32.793 1.00 83.56 276 MET A CA 1
ATOM 2148 C C . MET A 1 276 ? -6.098 2.174 33.750 1.00 83.56 276 MET A C 1
ATOM 2150 O O . MET A 1 276 ? -5.994 2.339 34.969 1.00 83.56 276 MET A O 1
ATOM 2154 N N . ILE A 1 277 ? -6.470 1.007 33.218 1.00 82.31 277 ILE A N 1
ATOM 2155 C CA . ILE A 1 277 ? -6.959 -0.114 34.032 1.00 82.31 277 ILE A CA 1
ATOM 2156 C C . ILE A 1 277 ? -5.838 -0.751 34.863 1.00 82.31 277 ILE A C 1
ATOM 2158 O O . ILE A 1 277 ? -6.091 -1.269 35.952 1.00 82.31 277 ILE A O 1
ATOM 2162 N N . LEU A 1 278 ? -4.593 -0.640 34.389 1.00 84.44 278 LEU A N 1
ATOM 2163 C CA . LEU A 1 278 ? -3.406 -1.284 34.951 1.00 84.44 278 LEU A CA 1
ATOM 2164 C C . LEU A 1 278 ? -3.195 -0.983 36.444 1.00 84.44 278 LEU A C 1
ATOM 2166 O O . LEU A 1 278 ? -2.922 -1.898 37.220 1.00 84.44 278 LEU A O 1
ATOM 2170 N N . GLU A 1 279 ? -3.340 0.277 36.879 1.00 83.19 279 GLU A N 1
ATOM 2171 C CA . GLU A 1 279 ? -3.119 0.646 38.290 1.00 83.19 279 GLU A CA 1
ATOM 2172 C C . GLU A 1 279 ? -4.238 0.113 39.202 1.00 83.19 279 GLU A C 1
ATOM 2174 O O . GLU A 1 279 ? -3.960 -0.368 40.304 1.00 83.19 279 GLU A O 1
ATOM 2179 N N . VAL A 1 280 ? -5.495 0.174 38.751 1.00 85.38 280 VAL A N 1
ATOM 2180 C CA . VAL A 1 280 ? -6.663 -0.243 39.544 1.00 85.38 280 VAL A CA 1
ATOM 2181 C C . VAL A 1 280 ? -6.718 -1.764 39.674 1.00 85.38 280 VAL A C 1
ATOM 2183 O O . VAL A 1 280 ? -6.845 -2.281 40.787 1.00 85.38 280 VAL A O 1
ATOM 2186 N N . ASP A 1 281 ? -6.552 -2.479 38.560 1.00 86.31 281 ASP A N 1
ATOM 2187 C CA . ASP A 1 281 ? -6.529 -3.940 38.540 1.00 86.31 281 ASP A CA 1
ATOM 2188 C C . ASP A 1 281 ? -5.357 -4.488 39.365 1.00 86.31 281 ASP A C 1
ATOM 2190 O O . ASP A 1 281 ? -5.556 -5.326 40.243 1.00 86.31 281 ASP A O 1
ATOM 2194 N N . ALA A 1 282 ? -4.144 -3.945 39.202 1.00 87.94 282 ALA A N 1
ATOM 2195 C CA . ALA A 1 282 ? -2.983 -4.403 39.967 1.00 87.94 282 ALA A CA 1
ATOM 2196 C C . ALA A 1 282 ? -3.187 -4.273 41.487 1.00 87.94 282 ALA A C 1
ATOM 2198 O O . ALA A 1 282 ? -2.772 -5.152 42.251 1.00 87.94 282 ALA A O 1
ATOM 2199 N N . LYS A 1 283 ? -3.836 -3.194 41.947 1.00 89.88 283 LYS A N 1
ATOM 2200 C CA . LYS A 1 283 ? -4.114 -2.970 43.374 1.00 89.88 283 LYS A CA 1
ATOM 2201 C C . LYS A 1 283 ? -5.154 -3.949 43.913 1.00 89.88 283 LYS A C 1
ATOM 2203 O O . LYS A 1 283 ? -4.895 -4.566 44.949 1.00 89.88 283 LYS A O 1
ATOM 2208 N N . PHE A 1 284 ? -6.283 -4.126 43.224 1.00 90.50 284 PHE A N 1
ATOM 2209 C CA . PHE A 1 284 ? -7.315 -5.070 43.661 1.00 90.50 284 PHE A CA 1
ATOM 2210 C C . PHE A 1 284 ? -6.854 -6.518 43.564 1.00 90.50 284 PHE A C 1
ATOM 2212 O O . PHE A 1 284 ? -7.068 -7.284 44.500 1.00 90.50 284 PHE A O 1
ATOM 2219 N N . THR A 1 285 ? -6.161 -6.887 42.491 1.0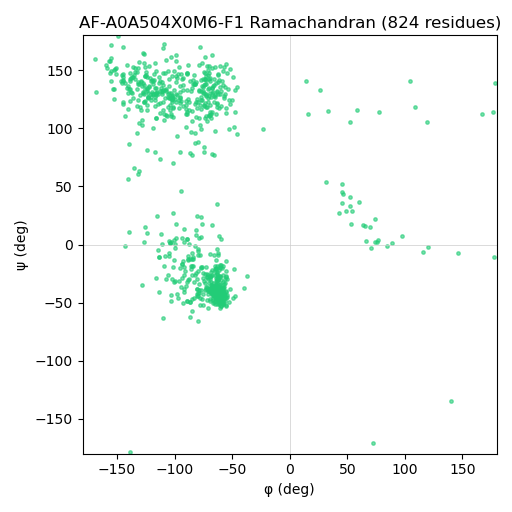0 90.88 285 THR A N 1
ATOM 2220 C CA . THR A 1 285 ? -5.648 -8.242 42.274 1.00 90.88 285 THR A CA 1
ATOM 2221 C C . THR A 1 285 ? -4.618 -8.622 43.325 1.00 90.88 285 THR A C 1
ATOM 2223 O O . THR A 1 285 ? -4.723 -9.699 43.915 1.00 90.88 285 THR A O 1
ATOM 2226 N N . LYS A 1 286 ? -3.670 -7.728 43.643 1.00 91.25 286 LYS A N 1
ATOM 2227 C CA . LYS A 1 286 ? -2.709 -7.957 44.731 1.00 91.25 286 LYS A CA 1
ATOM 2228 C C . LYS A 1 286 ? -3.429 -8.182 46.061 1.00 91.25 286 LYS A C 1
ATOM 2230 O O . LYS A 1 286 ? -3.195 -9.189 46.722 1.00 91.25 286 LYS A O 1
ATOM 2235 N N . TYR A 1 287 ? -4.339 -7.275 46.416 1.00 92.06 287 TYR A N 1
ATOM 2236 C CA . TYR A 1 287 ? -5.100 -7.375 47.657 1.00 92.06 287 TYR A CA 1
ATOM 2237 C C . TYR A 1 287 ? -5.944 -8.658 47.725 1.00 92.06 287 TYR A C 1
ATOM 2239 O O . TYR A 1 287 ? -5.961 -9.350 48.743 1.00 92.06 287 TYR A O 1
ATOM 2247 N N . GLY A 1 288 ? -6.598 -9.017 46.619 1.00 90.56 288 GLY A N 1
ATOM 2248 C CA . GLY A 1 288 ? -7.421 -10.213 46.519 1.00 90.56 288 GLY A CA 1
ATOM 2249 C C . GLY A 1 288 ? -6.627 -11.504 46.679 1.00 90.56 288 GLY A C 1
ATOM 2250 O O . GLY A 1 288 ? -7.066 -12.394 47.402 1.00 90.56 288 GLY A O 1
ATOM 2251 N N . ARG A 1 289 ? -5.434 -11.598 46.075 1.00 90.75 289 ARG A N 1
ATOM 2252 C CA . ARG A 1 289 ? -4.543 -12.758 46.245 1.00 90.75 289 ARG A CA 1
ATOM 2253 C C . ARG A 1 289 ? -4.107 -12.926 47.699 1.00 90.75 289 ARG A C 1
ATOM 2255 O O . ARG A 1 289 ? -4.192 -14.033 48.230 1.00 90.75 289 ARG A O 1
ATOM 2262 N N . ASP A 1 290 ? -3.723 -11.833 48.357 1.00 90.19 290 ASP A N 1
ATOM 2263 C CA . ASP A 1 290 ? -3.294 -11.856 49.760 1.00 90.19 290 ASP A CA 1
ATOM 2264 C C . ASP A 1 290 ? -4.425 -12.317 50.703 1.00 90.19 290 ASP A C 1
ATOM 2266 O O . ASP A 1 290 ? -4.177 -13.039 51.673 1.00 90.19 290 ASP A O 1
ATOM 2270 N N . ARG A 1 291 ? -5.682 -11.943 50.416 1.00 91.94 291 ARG A N 1
ATOM 2271 C CA . ARG A 1 291 ? -6.857 -12.349 51.211 1.00 91.94 291 ARG A CA 1
ATOM 2272 C C . ARG A 1 291 ? -7.317 -13.774 50.912 1.00 91.94 291 ARG A C 1
ATOM 2274 O O . ARG A 1 291 ? -7.583 -14.514 51.859 1.00 91.94 291 ARG A O 1
ATOM 2281 N N . LEU A 1 292 ? -7.342 -14.189 49.644 1.00 90.44 292 LEU A N 1
ATOM 2282 C CA . LEU A 1 292 ? -7.699 -15.558 49.243 1.00 90.44 292 LEU A CA 1
ATOM 2283 C C . LEU A 1 292 ? -6.722 -16.604 49.792 1.00 90.44 292 LEU A C 1
ATOM 2285 O O . LEU A 1 292 ? -7.129 -17.718 50.122 1.00 90.44 292 LEU A O 1
ATOM 2289 N N . ALA A 1 293 ? -5.446 -16.239 49.958 1.00 88.31 293 ALA A N 1
ATOM 2290 C CA . ALA A 1 293 ? -4.457 -17.090 50.615 1.00 88.31 293 ALA A CA 1
ATOM 2291 C C . ALA A 1 293 ? -4.792 -17.367 52.095 1.00 88.31 293 ALA A C 1
ATOM 2293 O O . ALA A 1 293 ? -4.422 -18.413 52.627 1.00 88.31 293 ALA A O 1
ATOM 2294 N N . GLN A 1 294 ? -5.495 -16.446 52.763 1.00 88.44 294 GLN A N 1
ATOM 2295 C CA . GLN A 1 294 ? -5.894 -16.567 54.170 1.00 88.44 294 GLN A CA 1
ATOM 2296 C C . GLN A 1 294 ? -7.281 -17.199 54.334 1.00 88.44 294 GLN A C 1
ATOM 2298 O O . GLN A 1 294 ? -7.499 -17.962 55.272 1.00 88.44 294 GLN A O 1
ATOM 2303 N N . ASN A 1 295 ? -8.224 -16.874 53.445 1.00 88.88 295 ASN A N 1
ATOM 2304 C CA . ASN A 1 295 ? -9.594 -17.374 53.470 1.00 88.88 295 ASN A CA 1
ATOM 2305 C C . ASN A 1 295 ? -10.081 -17.674 52.045 1.00 88.88 295 ASN A C 1
ATOM 2307 O O . ASN A 1 295 ? -10.233 -16.763 51.236 1.00 88.88 295 ASN A O 1
ATOM 2311 N N . LYS A 1 296 ? -10.373 -18.948 51.762 1.00 84.75 296 LYS A N 1
ATOM 2312 C CA . LYS A 1 296 ? -10.787 -19.407 50.428 1.00 84.75 296 LYS A CA 1
ATOM 2313 C C . LYS A 1 296 ? -12.179 -18.929 50.010 1.00 84.75 296 LYS A C 1
ATOM 2315 O O . LYS A 1 296 ? -12.403 -18.760 48.819 1.00 84.75 296 LYS A O 1
ATOM 2320 N N . ASP A 1 297 ? -13.070 -18.671 50.965 1.00 86.19 297 ASP A N 1
ATOM 2321 C CA . ASP A 1 297 ? -14.446 -18.219 50.700 1.00 86.19 297 ASP A CA 1
ATOM 2322 C C . ASP A 1 297 ? -14.561 -16.682 50.685 1.00 86.19 297 ASP A C 1
ATOM 2324 O O . ASP A 1 297 ? -15.649 -16.111 50.769 1.00 86.19 297 ASP A O 1
ATOM 2328 N N . TRP A 1 298 ? -13.425 -15.982 50.636 1.00 92.06 298 TRP A N 1
ATOM 2329 C CA . TRP A 1 298 ? -13.373 -14.528 50.680 1.00 92.06 298 TRP A CA 1
ATOM 2330 C C . TRP A 1 298 ? -13.803 -13.881 49.356 1.00 92.06 298 TRP A C 1
ATOM 2332 O O . TRP A 1 298 ? -13.444 -14.344 48.275 1.00 92.06 298 TRP A O 1
ATOM 2342 N N . SER A 1 299 ? -14.511 -12.751 49.451 1.00 90.19 299 SER A N 1
ATOM 2343 C CA . SER A 1 299 ? -14.885 -11.921 48.304 1.00 90.19 299 SER A CA 1
ATOM 2344 C C . SER A 1 299 ? -14.706 -10.432 48.603 1.00 90.19 299 SER A C 1
ATOM 2346 O O . SER A 1 299 ? -15.219 -9.921 49.602 1.00 90.19 299 SER A O 1
ATOM 2348 N N . LEU A 1 300 ? -14.042 -9.723 47.684 1.00 91.44 300 LEU A N 1
ATOM 2349 C CA . LEU A 1 300 ? -13.853 -8.272 47.744 1.00 91.44 300 LEU A CA 1
ATOM 2350 C C . LEU A 1 300 ? -15.186 -7.511 47.756 1.00 91.44 300 LEU A C 1
ATOM 2352 O O . LEU A 1 300 ? -15.336 -6.541 48.499 1.00 91.44 300 LEU A O 1
ATOM 2356 N N . SER A 1 301 ? -16.158 -7.946 46.948 1.00 91.31 301 SER A N 1
ATOM 2357 C CA . SER A 1 301 ? -17.453 -7.268 46.844 1.00 91.31 301 SER A CA 1
ATOM 2358 C C . SER A 1 301 ? -18.216 -7.301 48.167 1.00 91.31 301 SER A C 1
ATOM 2360 O O . SER A 1 301 ? -18.813 -6.300 48.549 1.00 91.31 301 SER A O 1
ATOM 2362 N N . VAL A 1 302 ? -18.125 -8.405 48.915 1.00 91.00 302 VAL A N 1
ATOM 2363 C CA . VAL A 1 302 ? -18.777 -8.550 50.225 1.00 91.00 302 VAL A CA 1
ATOM 2364 C C . VAL A 1 302 ? -18.176 -7.589 51.250 1.00 91.00 302 VAL A C 1
ATOM 2366 O O . VAL A 1 302 ? -18.928 -6.912 51.944 1.00 91.00 302 VAL A O 1
ATOM 2369 N N . GLU A 1 303 ? -16.846 -7.463 51.318 1.00 92.69 303 GLU A N 1
ATOM 2370 C CA . GLU A 1 303 ? -16.203 -6.527 52.254 1.00 92.69 303 GLU A CA 1
ATOM 2371 C C . GLU A 1 303 ? -16.499 -5.060 51.922 1.00 92.69 303 GLU A C 1
ATOM 2373 O O . GLU A 1 303 ? -16.746 -4.251 52.818 1.00 92.69 303 GLU A O 1
ATOM 2378 N N . LEU A 1 304 ? -16.497 -4.704 50.634 1.00 93.31 304 LEU A N 1
ATOM 2379 C CA . LEU A 1 304 ? -16.845 -3.351 50.199 1.00 93.31 304 LEU A CA 1
ATOM 2380 C C . LEU A 1 304 ? -18.325 -3.033 50.472 1.00 93.31 304 LEU A C 1
ATOM 2382 O O . LEU A 1 304 ? -18.638 -1.916 50.892 1.00 93.31 304 LEU A O 1
ATOM 2386 N N . LEU A 1 305 ? -19.226 -4.007 50.291 1.00 92.88 305 LEU A N 1
ATOM 2387 C CA . LEU A 1 305 ? -20.646 -3.875 50.629 1.00 92.88 305 LEU A CA 1
ATOM 2388 C C . LEU A 1 305 ? -20.867 -3.749 52.139 1.00 92.88 305 LEU A C 1
ATOM 2390 O O . LEU A 1 305 ? -21.637 -2.889 52.568 1.00 92.88 305 LEU A O 1
ATOM 2394 N N . GLU A 1 306 ? -20.170 -4.546 52.953 1.00 92.44 306 GLU A N 1
ATOM 2395 C CA . GLU A 1 306 ? -20.222 -4.432 54.413 1.00 92.44 306 GLU A CA 1
ATOM 2396 C C . GLU A 1 306 ? -19.826 -3.017 54.857 1.00 92.44 306 GLU A C 1
ATOM 2398 O O . GLU A 1 306 ? -20.506 -2.390 55.679 1.00 92.44 306 GLU A O 1
ATOM 2403 N N . PHE A 1 307 ? -18.782 -2.472 54.228 1.00 92.75 307 PHE A N 1
ATOM 2404 C CA . PHE A 1 307 ? -18.297 -1.140 54.537 1.00 92.75 307 PHE A CA 1
ATOM 2405 C C . PHE A 1 307 ? -19.290 -0.036 54.160 1.00 92.75 307 PHE A C 1
ATOM 2407 O O . PHE A 1 307 ? -19.571 0.834 54.985 1.00 92.75 307 PHE A O 1
ATOM 2414 N N . ILE A 1 308 ? -19.861 -0.052 52.952 1.00 91.25 308 ILE A N 1
ATOM 2415 C CA . ILE A 1 308 ? -20.792 1.007 52.529 1.00 91.25 308 ILE A CA 1
ATOM 2416 C C . ILE A 1 308 ? -22.173 0.903 53.186 1.00 91.25 308 ILE A C 1
ATOM 2418 O O . ILE A 1 308 ? -22.832 1.927 53.393 1.00 91.25 308 ILE A O 1
ATOM 2422 N N . LEU A 1 309 ? -22.646 -0.304 53.510 1.00 89.38 309 LEU A N 1
ATOM 2423 C CA . LEU A 1 309 ? -23.975 -0.515 54.090 1.00 89.38 309 LEU A CA 1
ATOM 2424 C C . LEU A 1 309 ? -23.980 -0.296 55.604 1.00 89.38 309 LEU A C 1
ATOM 2426 O O . LEU A 1 309 ? -24.851 0.422 56.100 1.00 89.38 309 LEU A O 1
ATOM 2430 N N . PHE A 1 310 ? -22.997 -0.856 56.315 1.00 88.94 310 PHE A N 1
ATOM 2431 C CA . PHE A 1 310 ? -22.965 -0.876 57.782 1.00 88.94 310 PHE A CA 1
ATOM 2432 C C . PHE A 1 310 ? -21.904 0.047 58.391 1.00 88.94 310 PHE A C 1
ATOM 2434 O O . PHE A 1 310 ? -21.890 0.240 59.605 1.00 88.94 310 PHE A O 1
ATOM 2441 N N . GLY A 1 311 ? -21.005 0.614 57.581 1.00 83.75 311 GLY A N 1
ATOM 2442 C CA . GLY A 1 311 ? -19.891 1.435 58.065 1.00 83.75 311 GLY A CA 1
ATOM 2443 C C . GLY A 1 311 ? -18.767 0.627 58.721 1.00 83.75 311 GLY A C 1
ATOM 2444 O O . GLY A 1 311 ? -17.792 1.215 59.192 1.00 83.75 311 GLY A O 1
ATOM 2445 N N . ASN A 1 312 ? -18.870 -0.706 58.749 1.00 87.19 312 ASN A N 1
ATOM 2446 C CA . ASN A 1 312 ? -17.846 -1.577 59.308 1.00 87.19 312 ASN A CA 1
ATOM 2447 C C . ASN A 1 312 ? -16.774 -1.872 58.253 1.00 87.19 312 ASN A C 1
ATOM 2449 O O . ASN A 1 312 ? -17.055 -2.501 57.240 1.00 87.19 312 ASN A O 1
ATOM 2453 N N . CYS A 1 313 ? -15.544 -1.410 58.481 1.00 88.00 313 CYS A N 1
ATOM 2454 C CA . CYS A 1 313 ? -14.414 -1.675 57.591 1.00 88.00 313 CYS A CA 1
ATOM 2455 C C . CYS A 1 313 ? -13.514 -2.759 58.205 1.00 88.00 313 CYS A C 1
ATOM 2457 O O . CYS A 1 313 ? -12.860 -2.475 59.221 1.00 88.00 313 CYS A O 1
ATOM 2459 N N . PRO A 1 314 ? -13.443 -3.969 57.611 1.00 88.94 314 PRO A N 1
ATOM 2460 C CA . PRO A 1 314 ? -12.570 -5.040 58.082 1.00 88.94 314 PRO A CA 1
ATOM 2461 C C . PRO A 1 314 ? -11.109 -4.590 58.190 1.00 88.94 314 PRO A C 1
ATOM 2463 O O . PRO A 1 314 ? -10.631 -3.787 57.389 1.00 88.94 314 PRO A O 1
ATOM 2466 N N . PHE A 1 315 ? -10.358 -5.141 59.151 1.00 86.81 315 PHE A N 1
ATOM 2467 C CA . PHE A 1 315 ? -8.966 -4.730 59.399 1.00 86.81 315 PHE A CA 1
ATOM 2468 C C . PHE A 1 315 ? -8.075 -4.842 58.150 1.00 86.81 315 PHE A C 1
ATOM 2470 O O . PHE A 1 315 ? -7.290 -3.936 57.874 1.00 86.81 315 PHE A O 1
ATOM 2477 N N . GLY A 1 316 ? -8.231 -5.917 57.368 1.00 87.94 316 GLY A N 1
ATOM 2478 C CA . GLY A 1 316 ? -7.488 -6.105 56.120 1.00 87.94 316 GLY A CA 1
ATOM 2479 C C . GLY A 1 316 ? -7.768 -5.000 55.099 1.00 87.94 316 GLY A C 1
ATOM 2480 O O . GLY A 1 316 ? -6.833 -4.470 54.505 1.00 87.94 316 GLY A O 1
ATOM 2481 N N . LEU A 1 317 ? -9.039 -4.622 54.926 1.00 90.19 317 LEU A N 1
ATOM 2482 C CA . LEU A 1 317 ? -9.454 -3.561 54.005 1.00 90.19 317 LEU A CA 1
ATOM 2483 C C . LEU A 1 317 ? -8.996 -2.182 54.498 1.00 90.19 317 LEU A C 1
ATOM 2485 O O . LEU A 1 317 ? -8.502 -1.376 53.712 1.00 90.19 317 LEU A O 1
ATOM 2489 N N . ARG A 1 318 ? -9.071 -1.929 55.813 1.00 89.81 318 ARG A N 1
ATOM 2490 C CA . ARG A 1 318 ? -8.541 -0.706 56.432 1.00 89.81 318 ARG A CA 1
ATOM 2491 C C . ARG A 1 318 ? -7.044 -0.557 56.166 1.00 89.81 318 ARG A C 1
ATOM 2493 O O . ARG A 1 318 ? -6.616 0.520 55.764 1.00 89.81 318 ARG A O 1
ATOM 2500 N N . LYS A 1 319 ? -6.262 -1.620 56.381 1.00 89.88 319 LYS A N 1
ATOM 2501 C CA . LYS A 1 319 ? -4.816 -1.615 56.132 1.00 89.88 319 LYS A CA 1
ATOM 2502 C C . LYS A 1 319 ? -4.517 -1.303 54.665 1.00 89.88 319 LYS A C 1
ATOM 2504 O O . LYS A 1 319 ? -3.753 -0.389 54.383 1.00 89.88 319 LYS A O 1
ATOM 2509 N N . PHE A 1 320 ? -5.194 -1.983 53.742 1.00 92.19 320 PHE A N 1
ATOM 2510 C CA . PHE A 1 320 ? -5.049 -1.744 52.306 1.00 92.19 320 PHE A CA 1
ATOM 2511 C C . PHE A 1 320 ? -5.368 -0.290 51.907 1.00 92.19 320 PHE A C 1
ATOM 2513 O O . PHE A 1 320 ? -4.560 0.361 51.248 1.00 92.19 320 PHE A O 1
ATOM 2520 N N . LEU A 1 321 ? -6.504 0.261 52.349 1.00 89.56 321 LEU A N 1
ATOM 2521 C CA . LEU A 1 321 ? -6.936 1.619 51.987 1.00 89.56 321 LEU A CA 1
ATOM 2522 C C . LEU A 1 321 ? -6.107 2.738 52.650 1.00 89.56 321 LEU A C 1
ATOM 2524 O O . LEU A 1 321 ? -6.039 3.850 52.127 1.00 89.56 321 LEU A O 1
ATOM 2528 N N . VAL A 1 322 ? -5.488 2.481 53.806 1.00 87.19 322 VAL A N 1
ATOM 2529 C CA . VAL A 1 322 ? -4.690 3.486 54.533 1.00 87.19 322 VAL A CA 1
ATOM 2530 C C . VAL A 1 322 ? -3.201 3.405 54.186 1.00 87.19 322 VAL A C 1
ATOM 2532 O O . VAL A 1 322 ? -2.559 4.450 54.092 1.00 87.19 322 VAL A O 1
ATOM 2535 N N . GLU A 1 323 ? -2.655 2.204 53.980 1.00 87.38 323 GLU A N 1
ATOM 2536 C CA . GLU A 1 323 ? -1.217 1.971 53.778 1.00 87.38 323 GLU A CA 1
ATOM 2537 C C . GLU A 1 323 ? -0.861 1.728 52.301 1.00 87.38 323 GLU A C 1
ATOM 2539 O O . GLU A 1 323 ? 0.045 2.376 51.777 1.00 87.38 323 GLU A O 1
ATOM 2544 N N . ASP A 1 324 ? -1.587 0.849 51.599 1.00 85.56 324 ASP A N 1
ATOM 2545 C CA . ASP A 1 324 ? -1.234 0.411 50.237 1.00 85.56 324 ASP A CA 1
ATOM 2546 C C . ASP A 1 324 ? -1.837 1.287 49.124 1.00 85.56 324 ASP A C 1
ATOM 2548 O O . ASP A 1 324 ? -1.225 1.457 48.058 1.00 85.56 324 ASP A O 1
ATOM 2552 N N . TRP A 1 325 ? -3.030 1.848 49.344 1.00 89.50 325 TRP A N 1
ATOM 2553 C CA . TRP A 1 325 ? -3.732 2.728 48.404 1.00 89.50 325 TRP A CA 1
ATOM 2554 C C . TRP A 1 325 ? -4.219 4.015 49.076 1.00 89.50 325 TRP A C 1
ATOM 2556 O O . TRP A 1 325 ? -5.408 4.306 49.173 1.00 89.50 325 TRP A O 1
ATOM 2566 N N . THR A 1 326 ? -3.246 4.796 49.544 1.00 87.19 326 THR A N 1
ATOM 2567 C CA . THR A 1 326 ? -3.457 6.047 50.284 1.00 87.19 326 THR A CA 1
ATOM 2568 C C . THR A 1 326 ? -4.395 7.031 49.564 1.00 87.19 326 THR A C 1
ATOM 2570 O O . THR A 1 326 ? -4.420 7.109 48.335 1.00 87.19 326 THR A O 1
ATOM 2573 N N . ALA A 1 327 ? -5.106 7.874 50.325 1.00 85.69 327 ALA A N 1
ATOM 2574 C CA . ALA A 1 327 ? -6.004 8.907 49.787 1.00 85.69 327 ALA A CA 1
ATOM 2575 C C . ALA A 1 327 ? -5.419 9.780 48.643 1.00 85.69 327 ALA A C 1
ATOM 2577 O O . ALA A 1 327 ? -6.136 10.007 47.665 1.00 85.69 327 ALA A O 1
ATOM 2578 N N . PRO A 1 328 ? -4.162 10.284 48.696 1.00 86.56 328 PRO A N 1
ATOM 2579 C CA . PRO A 1 328 ? -3.591 11.038 47.577 1.00 86.56 328 PRO A CA 1
ATOM 2580 C C . PRO A 1 328 ? -3.357 10.173 46.331 1.00 86.56 328 PRO A C 1
ATOM 2582 O O . PRO A 1 328 ? -3.631 10.637 45.223 1.00 86.56 328 PRO A O 1
ATOM 2585 N N . ASN A 1 329 ? -2.916 8.921 46.496 1.00 88.06 329 ASN A N 1
ATOM 2586 C CA . ASN A 1 329 ? -2.733 7.996 45.378 1.00 88.06 329 ASN A CA 1
ATOM 2587 C C . ASN A 1 329 ? -4.080 7.633 44.748 1.00 88.06 329 ASN A C 1
ATOM 2589 O O . ASN A 1 329 ? -4.220 7.749 43.538 1.00 88.06 329 ASN A O 1
ATOM 2593 N N . LEU A 1 330 ? -5.093 7.314 45.559 1.00 89.56 330 LEU A N 1
ATOM 2594 C CA . LEU A 1 330 ? -6.458 7.059 45.098 1.00 89.56 330 LEU A CA 1
ATOM 2595 C C . LEU A 1 330 ? -7.024 8.244 44.302 1.00 89.56 330 LEU A C 1
ATOM 2597 O O . LEU A 1 330 ? -7.589 8.052 43.228 1.00 89.56 330 LEU A O 1
ATOM 2601 N N . LYS A 1 331 ? -6.841 9.481 44.790 1.00 88.75 331 LYS A N 1
ATOM 2602 C CA . LYS A 1 331 ? -7.286 10.688 44.077 1.00 88.75 331 LYS A CA 1
ATOM 2603 C C . LYS A 1 331 ? -6.596 10.824 42.721 1.00 88.75 331 LYS A C 1
ATOM 2605 O O . LYS A 1 331 ? -7.255 11.160 41.737 1.00 88.75 331 LYS A O 1
ATOM 2610 N N . ARG A 1 332 ? -5.288 10.561 42.659 1.00 90.56 332 ARG A N 1
ATOM 2611 C CA . ARG A 1 332 ? -4.518 10.584 41.411 1.00 90.56 332 ARG A CA 1
ATOM 2612 C C . ARG A 1 332 ? -5.020 9.516 40.437 1.00 90.56 332 ARG A C 1
ATOM 2614 O O . ARG A 1 332 ? -5.359 9.873 39.314 1.00 90.56 332 ARG A O 1
ATOM 2621 N N . THR A 1 333 ? -5.134 8.263 40.881 1.00 89.56 333 THR A N 1
ATOM 2622 C CA . THR A 1 333 ? -5.628 7.136 40.072 1.00 89.56 333 THR A CA 1
ATOM 2623 C C . THR A 1 333 ? -7.038 7.409 39.552 1.00 89.56 333 THR A C 1
ATOM 2625 O O . THR A 1 333 ? -7.283 7.300 38.355 1.00 89.56 333 THR A O 1
ATOM 2628 N N . GLY A 1 334 ? -7.954 7.858 40.416 1.00 89.62 334 GLY A N 1
ATOM 2629 C CA . GLY A 1 334 ? -9.321 8.202 40.023 1.00 89.62 334 GLY A CA 1
ATOM 2630 C C . GLY A 1 334 ? -9.380 9.355 39.018 1.00 89.62 334 GLY A C 1
ATOM 2631 O O . GLY A 1 334 ? -10.129 9.288 38.049 1.00 89.62 334 GLY A O 1
ATOM 2632 N N . THR A 1 335 ? -8.549 10.390 39.185 1.00 89.62 335 THR A N 1
ATOM 2633 C CA . THR A 1 335 ? -8.485 11.517 38.235 1.00 89.62 335 THR A CA 1
ATOM 2634 C C . THR A 1 335 ? -7.925 11.085 36.880 1.00 89.62 335 THR A C 1
ATOM 2636 O O . THR A 1 335 ? -8.478 11.455 35.846 1.00 89.62 335 THR A O 1
ATOM 2639 N N . ALA A 1 336 ? -6.858 10.282 36.877 1.00 89.56 336 ALA A N 1
ATOM 2640 C CA . ALA A 1 336 ? -6.291 9.715 35.657 1.00 89.56 336 ALA A CA 1
ATOM 2641 C C . ALA A 1 336 ? -7.308 8.817 34.935 1.00 89.56 336 ALA A C 1
ATOM 2643 O O . ALA A 1 336 ? -7.490 8.954 33.728 1.00 89.56 336 ALA A O 1
ATOM 2644 N N . THR A 1 337 ? -8.041 7.990 35.688 1.00 88.75 337 THR A N 1
ATOM 2645 C CA . THR A 1 337 ? -9.079 7.096 35.160 1.00 88.75 337 THR A CA 1
ATOM 2646 C C . THR A 1 337 ? -10.201 7.869 34.479 1.00 88.75 337 THR A C 1
ATOM 2648 O O . THR A 1 337 ? -10.534 7.609 33.326 1.00 88.75 337 THR A O 1
ATOM 2651 N N . LEU A 1 338 ? -10.757 8.876 35.157 1.00 89.31 338 LEU A N 1
ATOM 2652 C CA . LEU A 1 338 ? -11.826 9.701 34.592 1.00 89.31 338 LEU A CA 1
ATOM 2653 C C . LEU A 1 338 ? -11.363 10.464 33.341 1.00 89.31 338 LEU A C 1
ATOM 2655 O O . LEU A 1 338 ? -12.103 10.525 32.361 1.00 89.31 338 LEU A O 1
ATOM 2659 N N . LYS A 1 339 ? -10.127 10.981 33.339 1.00 88.75 339 LYS A N 1
ATOM 2660 C CA . LYS A 1 339 ? -9.545 11.663 32.176 1.00 88.75 339 LYS A CA 1
ATOM 2661 C C . LYS A 1 339 ? -9.347 10.716 30.985 1.00 88.75 339 LYS A C 1
ATOM 2663 O O . LYS A 1 339 ? -9.601 11.117 29.851 1.00 88.75 339 LYS A O 1
ATOM 2668 N N . ALA A 1 340 ? -8.929 9.472 31.227 1.00 88.19 340 ALA A N 1
ATOM 2669 C CA . ALA A 1 340 ? -8.801 8.458 30.181 1.00 88.19 340 ALA A CA 1
ATOM 2670 C C . ALA A 1 340 ? -10.162 8.146 29.538 1.00 88.19 340 ALA A C 1
ATOM 2672 O O . ALA A 1 340 ? -10.285 8.170 28.316 1.00 88.19 340 ALA A O 1
ATOM 2673 N N . TYR A 1 341 ? -11.219 7.971 30.337 1.00 89.69 341 TYR A N 1
ATOM 2674 C CA . TYR A 1 341 ? -12.574 7.781 29.811 1.00 89.69 341 TYR A CA 1
ATOM 2675 C C . TYR A 1 341 ? -13.096 8.982 29.015 1.00 89.69 341 TYR A C 1
ATOM 2677 O O . TYR A 1 341 ? -13.721 8.796 27.972 1.00 89.69 341 TYR A O 1
ATOM 2685 N N . GLU A 1 342 ? -12.843 10.211 29.472 1.00 88.50 342 GLU A N 1
ATOM 2686 C CA . GLU A 1 342 ? -13.188 11.425 28.719 1.00 88.50 342 GLU A CA 1
ATOM 2687 C C . GLU A 1 342 ? -12.443 11.488 27.376 1.00 88.50 342 GLU A C 1
ATOM 2689 O O . GLU A 1 342 ? -13.035 11.857 26.357 1.00 88.50 342 GLU A O 1
ATOM 2694 N N . SER A 1 343 ? -11.178 11.058 27.342 1.00 88.44 343 SER A N 1
ATOM 2695 C CA . SER A 1 343 ? -10.399 10.934 26.107 1.00 88.44 343 SER A CA 1
ATOM 2696 C C . SER A 1 343 ? -10.985 9.880 25.162 1.00 88.44 343 SER A C 1
ATOM 2698 O O . SER A 1 343 ? -11.308 10.210 24.022 1.00 88.44 343 SER A O 1
ATOM 2700 N N . ILE A 1 344 ? -11.242 8.655 25.638 1.00 90.81 344 ILE A N 1
ATOM 2701 C CA . ILE A 1 344 ? -11.852 7.577 24.837 1.00 90.81 344 ILE A CA 1
ATOM 2702 C C . ILE A 1 344 ? -13.211 8.014 24.277 1.00 90.81 344 ILE A C 1
ATOM 2704 O O . ILE A 1 344 ? -13.509 7.800 23.100 1.00 90.81 344 ILE A O 1
ATOM 2708 N N . LYS A 1 345 ? -14.034 8.669 25.100 1.00 90.44 345 LYS A N 1
ATOM 2709 C CA . LYS A 1 345 ? -15.333 9.221 24.702 1.00 90.44 345 LYS A CA 1
ATOM 2710 C C . LYS A 1 345 ? -15.188 10.248 23.576 1.00 90.44 345 LYS A C 1
ATOM 2712 O O . LYS A 1 345 ? -15.940 10.204 22.600 1.00 90.44 345 LYS A O 1
ATOM 2717 N N . THR A 1 346 ? -14.207 11.140 23.698 1.00 89.44 346 THR A N 1
ATOM 2718 C CA . THR A 1 346 ? -13.882 12.145 22.678 1.00 89.44 346 THR A CA 1
ATOM 2719 C C . THR A 1 346 ? -13.433 11.477 21.380 1.00 89.44 346 THR A C 1
ATOM 2721 O O . THR A 1 346 ? -13.931 11.834 20.317 1.00 89.44 346 THR A O 1
ATOM 2724 N N . ILE A 1 347 ? -12.585 10.447 21.452 1.00 90.12 347 ILE A N 1
ATOM 2725 C CA . ILE A 1 347 ? -12.141 9.666 20.288 1.00 90.12 347 ILE A CA 1
ATOM 2726 C C . ILE A 1 347 ? -13.332 8.974 19.599 1.00 90.12 347 ILE A C 1
ATOM 2728 O O . ILE A 1 347 ? -13.476 9.069 18.381 1.00 90.12 347 ILE A O 1
ATOM 2732 N N . CYS A 1 348 ? -14.237 8.342 20.355 1.00 91.88 348 CYS A N 1
ATOM 2733 C CA . CYS A 1 348 ? -15.431 7.690 19.802 1.00 91.88 348 CYS A CA 1
ATOM 2734 C C . CYS A 1 348 ? -16.337 8.677 19.046 1.00 91.88 348 CYS A C 1
ATOM 2736 O O . CYS A 1 348 ? -16.778 8.390 17.932 1.00 91.88 348 CYS A O 1
ATOM 2738 N N . PHE A 1 349 ? -16.612 9.835 19.652 1.00 88.81 349 PHE A N 1
ATOM 2739 C CA . PHE A 1 349 ? -17.553 10.817 19.112 1.00 88.81 349 PHE A CA 1
ATOM 2740 C C . PHE A 1 349 ? -16.956 11.685 18.003 1.00 88.81 349 PHE A C 1
ATOM 2742 O O . PHE A 1 349 ? -17.621 11.970 17.014 1.00 88.81 349 PHE A O 1
ATOM 2749 N N . GLN A 1 350 ? -15.711 12.127 18.160 1.00 87.12 350 GLN A N 1
ATOM 2750 C CA . GLN A 1 350 ? -15.090 13.040 17.210 1.00 87.12 350 GLN A CA 1
ATOM 2751 C C . GLN A 1 350 ? -14.388 12.271 16.086 1.00 87.12 350 GLN A C 1
ATOM 2753 O O . GLN A 1 350 ? -14.608 12.590 14.922 1.00 87.12 350 GLN A O 1
ATOM 2758 N N . GLN A 1 351 ? -13.568 11.255 16.398 1.00 89.62 351 GLN A N 1
ATOM 2759 C CA . GLN A 1 351 ? -12.739 10.564 15.395 1.00 89.62 351 GLN A CA 1
ATOM 2760 C C . GLN A 1 351 ? -13.499 9.424 14.707 1.00 89.62 351 GLN A C 1
ATOM 2762 O O . GLN A 1 351 ? -13.718 9.478 13.496 1.00 89.62 351 GLN A O 1
ATOM 2767 N N . LEU A 1 352 ? -13.931 8.401 15.459 1.00 93.12 352 LEU A N 1
ATOM 2768 C CA . LEU A 1 352 ? -14.538 7.193 14.875 1.00 93.12 352 LEU A CA 1
ATOM 2769 C C . LEU A 1 352 ? -15.819 7.533 14.115 1.00 93.12 352 LEU A C 1
ATOM 2771 O O . LEU A 1 352 ? -15.982 7.118 12.971 1.00 93.12 352 LEU A O 1
ATOM 2775 N N . GLN A 1 353 ? -16.721 8.303 14.725 1.00 92.88 353 GLN A N 1
ATOM 2776 C CA . GLN A 1 353 ? -17.985 8.668 14.091 1.00 92.88 353 GLN A CA 1
ATOM 2777 C C . GLN A 1 353 ? -17.780 9.447 12.782 1.00 92.88 353 GLN A C 1
ATOM 2779 O O . GLN A 1 353 ? -18.430 9.119 11.789 1.00 92.88 353 GLN A O 1
ATOM 2784 N N . LEU A 1 354 ? -16.863 10.421 12.745 1.00 91.75 354 LEU A N 1
ATOM 2785 C CA . LEU A 1 354 ? -16.554 11.182 11.530 1.00 91.75 354 LEU A CA 1
ATOM 2786 C C . LEU A 1 354 ? -16.002 10.273 10.420 1.00 91.75 354 LEU A C 1
ATOM 2788 O O . LEU A 1 354 ? -16.481 10.318 9.286 1.00 91.75 354 LEU A O 1
ATOM 2792 N N . LEU A 1 355 ? -15.030 9.415 10.750 1.00 93.50 355 LEU A N 1
ATOM 2793 C CA . LEU A 1 355 ? -14.413 8.490 9.795 1.00 93.50 355 LEU A CA 1
ATOM 2794 C C . LEU A 1 355 ? -15.416 7.462 9.261 1.00 93.50 355 LEU A C 1
ATOM 2796 O O . LEU A 1 355 ? -15.424 7.176 8.066 1.00 93.50 355 LEU A O 1
ATOM 2800 N N . LEU A 1 356 ? -16.299 6.940 10.115 1.00 95.00 356 LEU A N 1
ATOM 2801 C CA . LEU A 1 356 ? -17.338 5.986 9.721 1.00 95.00 356 LEU A CA 1
ATOM 2802 C C . LEU A 1 356 ? -18.411 6.632 8.841 1.00 95.00 356 LEU A C 1
ATOM 2804 O O . LEU A 1 356 ? -18.855 6.013 7.876 1.00 95.00 356 LEU A O 1
ATOM 2808 N N . GLN A 1 357 ? -18.800 7.877 9.124 1.00 93.62 357 GLN A N 1
ATOM 2809 C CA . GLN A 1 357 ? -19.706 8.639 8.260 1.00 93.62 357 GLN A CA 1
ATOM 2810 C C . GLN A 1 357 ? -19.081 8.896 6.885 1.00 93.62 357 GLN A C 1
ATOM 2812 O O . GLN A 1 357 ? -19.744 8.708 5.864 1.00 93.62 357 GLN A O 1
ATOM 2817 N N . ARG A 1 358 ? -17.794 9.261 6.847 1.00 93.00 358 ARG A N 1
ATOM 2818 C CA . ARG A 1 358 ? -17.053 9.457 5.597 1.00 93.00 358 ARG A CA 1
ATOM 2819 C C . ARG A 1 358 ? -16.890 8.154 4.810 1.00 93.00 358 ARG A C 1
ATOM 2821 O O . ARG A 1 358 ? -17.116 8.138 3.603 1.00 93.00 358 ARG A O 1
ATOM 2828 N N . LEU A 1 359 ? -16.577 7.044 5.477 1.00 94.31 359 LEU A N 1
ATOM 2829 C CA . LEU A 1 359 ? -16.493 5.724 4.844 1.00 94.31 359 LEU A CA 1
ATOM 2830 C C . LEU A 1 359 ? -17.848 5.305 4.260 1.00 94.31 359 LEU A C 1
ATOM 2832 O O . LEU A 1 359 ? -17.912 4.862 3.114 1.00 94.31 359 LEU A O 1
ATOM 2836 N N . LEU A 1 360 ? -18.936 5.495 5.013 1.00 93.44 360 LEU A N 1
ATOM 2837 C CA . LEU A 1 360 ? -20.290 5.194 4.551 1.00 93.44 360 LEU A CA 1
ATOM 2838 C C . LEU A 1 360 ? -20.682 6.050 3.340 1.00 93.44 360 LEU A C 1
ATOM 2840 O O . LEU A 1 360 ? -21.336 5.542 2.428 1.00 93.44 360 LEU A O 1
ATOM 2844 N N . PHE A 1 361 ? -20.269 7.319 3.307 1.00 93.38 361 PHE A N 1
ATOM 2845 C CA . PHE A 1 361 ? -20.454 8.195 2.152 1.00 93.38 361 PHE A CA 1
ATOM 2846 C C . PHE A 1 361 ? -19.769 7.623 0.902 1.00 93.38 361 PHE A C 1
ATOM 2848 O O . PHE A 1 361 ? -20.444 7.404 -0.103 1.00 93.38 361 PHE A O 1
ATOM 2855 N N . HIS A 1 362 ? -18.477 7.285 0.984 1.00 92.88 362 HIS A N 1
ATOM 2856 C CA . HIS A 1 362 ? -17.725 6.701 -0.134 1.00 92.88 362 HIS A CA 1
ATOM 2857 C C . HIS A 1 362 ? -18.318 5.362 -0.606 1.00 92.88 362 HIS A C 1
ATOM 2859 O O . HIS A 1 362 ? -18.511 5.142 -1.803 1.00 92.88 362 HIS A O 1
ATOM 2865 N N . ALA A 1 363 ? -18.688 4.480 0.328 1.00 92.75 363 ALA A N 1
ATOM 2866 C CA . ALA A 1 363 ? -19.331 3.207 0.007 1.00 92.75 363 ALA A CA 1
ATOM 2867 C C . ALA A 1 363 ? -20.705 3.399 -0.668 1.00 92.75 363 ALA A C 1
ATOM 2869 O O . ALA A 1 363 ? -21.056 2.655 -1.586 1.00 92.75 363 ALA A O 1
ATOM 2870 N N . SER A 1 364 ? -21.466 4.419 -0.260 1.00 90.94 364 SER A N 1
ATOM 2871 C CA . SER A 1 364 ? -22.775 4.742 -0.841 1.00 90.94 364 SER A CA 1
ATOM 2872 C C . SER A 1 364 ? -22.662 5.381 -2.227 1.00 90.94 364 SER A C 1
ATOM 2874 O O . SER A 1 364 ? -23.444 5.040 -3.115 1.00 90.94 364 SER A O 1
ATOM 2876 N N . GLU A 1 365 ? -21.681 6.262 -2.437 1.00 91.19 365 GLU A N 1
ATOM 2877 C CA . GLU A 1 365 ? -21.369 6.840 -3.750 1.00 91.19 365 GLU A CA 1
ATOM 2878 C C . GLU A 1 365 ? -20.985 5.725 -4.736 1.00 91.19 365 GLU A C 1
ATOM 2880 O O . GLU A 1 365 ? -21.565 5.609 -5.818 1.00 91.19 365 GLU A O 1
ATOM 2885 N N . LEU A 1 366 ? -20.108 4.815 -4.301 1.00 91.81 366 LEU A N 1
ATOM 2886 C CA . LEU A 1 366 ? -19.710 3.638 -5.066 1.00 91.81 366 LEU A CA 1
ATOM 2887 C C . LEU A 1 366 ? -20.888 2.696 -5.362 1.00 91.81 366 LEU A C 1
ATOM 2889 O O . LEU A 1 366 ? -21.019 2.205 -6.483 1.00 91.81 366 LEU A O 1
ATOM 2893 N N . LEU A 1 367 ? -21.779 2.466 -4.395 1.00 91.50 367 LEU A N 1
ATOM 2894 C CA . LEU A 1 367 ? -23.010 1.700 -4.611 1.00 91.50 367 LEU A CA 1
ATOM 2895 C C . LEU A 1 367 ? -23.901 2.349 -5.680 1.00 91.50 367 LEU A C 1
ATOM 2897 O O . LEU A 1 367 ? -24.486 1.636 -6.497 1.00 91.50 367 LEU A O 1
ATOM 2901 N N . GLY A 1 368 ? -23.988 3.682 -5.697 1.00 90.50 368 GLY A N 1
ATOM 2902 C CA . GLY A 1 368 ? -24.665 4.442 -6.747 1.00 90.50 368 GLY A CA 1
ATOM 2903 C C . GLY A 1 368 ? -24.052 4.192 -8.126 1.00 90.50 368 GLY A C 1
ATOM 2904 O O . GLY A 1 368 ? -24.779 3.849 -9.056 1.00 90.50 368 GLY A O 1
ATOM 2905 N N . CYS A 1 369 ? -22.721 4.267 -8.235 1.00 90.56 369 CYS A N 1
ATOM 2906 C CA . CYS A 1 369 ? -21.992 3.968 -9.470 1.00 90.56 369 CYS A CA 1
ATOM 2907 C C . CYS A 1 369 ? -22.253 2.539 -9.966 1.00 90.56 369 CYS A C 1
ATOM 2909 O O . CYS A 1 369 ? -22.640 2.343 -11.111 1.00 90.56 369 CYS A O 1
ATOM 2911 N N . ILE A 1 370 ? -22.097 1.526 -9.108 1.00 91.56 370 ILE A N 1
ATOM 2912 C CA . ILE A 1 370 ? -22.247 0.120 -9.519 1.00 91.56 370 ILE A CA 1
ATOM 2913 C C . ILE A 1 370 ? -23.695 -0.233 -9.893 1.00 91.56 370 ILE A C 1
ATOM 2915 O O . ILE A 1 370 ? -23.916 -1.122 -10.717 1.00 91.56 370 ILE A O 1
ATOM 2919 N N . ARG A 1 371 ? -24.691 0.471 -9.340 1.00 91.19 371 ARG A N 1
ATOM 2920 C CA . ARG A 1 371 ? -26.095 0.327 -9.757 1.00 91.19 371 ARG A CA 1
ATOM 2921 C C . ARG A 1 371 ? -26.360 0.848 -11.169 1.00 91.19 371 ARG A C 1
ATOM 2923 O O . ARG A 1 371 ? -27.306 0.373 -11.795 1.00 91.19 371 ARG A O 1
ATOM 2930 N N . ASP A 1 372 ? -25.537 1.759 -11.688 1.00 91.06 372 ASP A N 1
ATOM 2931 C CA . ASP A 1 372 ? -25.542 2.089 -13.111 1.00 91.06 372 ASP A CA 1
ATOM 2932 C C . ASP A 1 372 ? -24.877 0.962 -13.916 1.00 91.06 372 ASP A C 1
ATOM 2934 O O . ASP A 1 372 ? -23.697 0.992 -14.283 1.00 91.06 372 ASP A O 1
ATOM 2938 N N . THR A 1 373 ? -25.679 -0.058 -14.221 1.00 88.62 373 THR A N 1
ATOM 2939 C CA . THR A 1 373 ? -25.241 -1.217 -15.000 1.00 88.62 373 THR A CA 1
ATOM 2940 C C . THR A 1 373 ? -24.789 -0.841 -16.408 1.00 88.62 373 THR A C 1
ATOM 2942 O O . THR A 1 373 ? -24.028 -1.594 -17.007 1.00 88.62 373 THR A O 1
ATOM 2945 N N . SER A 1 374 ? -25.220 0.301 -16.954 1.00 89.25 374 SER A N 1
ATOM 2946 C CA . SER A 1 374 ? -24.813 0.714 -18.300 1.00 89.25 374 SER A CA 1
ATOM 2947 C C . SER A 1 374 ? -23.330 1.098 -18.358 1.00 89.25 374 SER A C 1
ATOM 2949 O O . SER A 1 374 ? -22.638 0.731 -19.308 1.00 89.25 374 SER A O 1
ATOM 2951 N N . SER A 1 375 ? -22.825 1.750 -17.306 1.00 87.12 375 SER A N 1
ATOM 2952 C CA . SER A 1 375 ? -21.447 2.246 -17.239 1.00 87.12 375 SER A CA 1
ATOM 2953 C C . SER A 1 375 ? -20.487 1.299 -16.512 1.00 87.12 375 SER A C 1
ATOM 2955 O O . SER A 1 375 ? -19.305 1.254 -16.856 1.00 87.12 375 SER A O 1
ATOM 2957 N N . TYR A 1 376 ? -20.964 0.543 -15.512 1.00 90.94 376 TYR A N 1
ATOM 2958 C CA . TYR A 1 376 ? -20.095 -0.202 -14.587 1.00 90.94 376 TYR A CA 1
ATOM 2959 C C . TYR A 1 376 ? -20.191 -1.737 -14.670 1.00 90.94 376 TYR A C 1
ATOM 2961 O O . TYR A 1 376 ? -19.393 -2.423 -14.026 1.00 90.94 376 TYR A O 1
ATOM 2969 N N . ALA A 1 377 ? -21.093 -2.315 -15.477 1.00 87.62 377 ALA A N 1
ATOM 2970 C CA . ALA A 1 377 ? -21.302 -3.774 -15.507 1.00 87.62 377 ALA A CA 1
ATOM 2971 C C . ALA A 1 377 ? -20.032 -4.597 -15.810 1.00 87.62 377 ALA A C 1
ATOM 2973 O O . ALA A 1 377 ? -19.849 -5.690 -15.274 1.00 87.62 377 ALA A O 1
ATOM 2974 N N . GLN A 1 378 ? -19.121 -4.074 -16.630 1.00 86.00 378 GLN A N 1
ATOM 2975 C CA . GLN A 1 378 ? -17.891 -4.770 -17.025 1.00 86.00 378 GLN A CA 1
ATOM 2976 C C . GLN A 1 378 ? -16.906 -5.045 -15.876 1.00 86.00 378 GLN A C 1
ATOM 2978 O O . GLN A 1 378 ? -16.135 -6.003 -15.949 1.00 86.00 378 GLN A O 1
ATOM 2983 N N . PHE A 1 379 ? -16.938 -4.235 -14.807 1.00 88.81 379 PHE A N 1
ATOM 2984 C CA . PHE A 1 379 ? -15.989 -4.344 -13.696 1.00 88.81 379 PHE A CA 1
ATOM 2985 C C . PHE A 1 379 ? -16.319 -5.498 -12.746 1.00 88.81 379 PHE A C 1
ATOM 2987 O O . PHE A 1 379 ? -15.506 -5.810 -11.871 1.00 88.81 379 PHE A O 1
ATOM 2994 N N . LYS A 1 380 ? -17.498 -6.121 -12.924 1.00 87.75 380 LYS A N 1
ATOM 2995 C CA . LYS A 1 380 ? -17.980 -7.305 -12.196 1.00 87.75 380 LYS A CA 1
ATOM 2996 C C . LYS A 1 380 ? -17.929 -7.160 -10.667 1.00 87.75 380 LYS A C 1
ATOM 2998 O O . LYS A 1 380 ? -17.705 -8.142 -9.968 1.00 87.75 380 LYS A O 1
ATOM 3003 N N . ILE A 1 381 ? -18.136 -5.947 -10.147 1.00 89.25 381 ILE A N 1
ATOM 3004 C CA . ILE A 1 381 ? -18.298 -5.711 -8.704 1.00 89.25 381 ILE A CA 1
ATOM 3005 C C . ILE A 1 381 ? -19.744 -6.061 -8.338 1.00 89.25 381 ILE A C 1
ATOM 3007 O O . ILE A 1 381 ? -20.662 -5.433 -8.868 1.00 89.25 381 ILE A O 1
ATOM 3011 N N . PRO A 1 382 ? -19.989 -7.053 -7.470 1.00 88.56 382 PRO A N 1
ATOM 3012 C CA . PRO A 1 382 ? -21.345 -7.422 -7.101 1.00 88.56 382 PRO A CA 1
ATOM 3013 C C . PRO A 1 382 ? -21.953 -6.384 -6.148 1.00 88.56 382 PRO A C 1
ATOM 3015 O O . PRO A 1 382 ? -21.385 -6.031 -5.114 1.00 88.56 382 PRO A O 1
ATOM 3018 N N . VAL A 1 383 ? -23.168 -5.939 -6.475 1.00 90.12 383 VAL A N 1
ATOM 3019 C CA . VAL A 1 383 ? -23.941 -4.968 -5.680 1.00 90.12 383 VAL A CA 1
ATOM 3020 C C . VAL A 1 383 ? -24.152 -5.454 -4.239 1.00 90.12 383 VAL A C 1
ATOM 3022 O O . VAL A 1 383 ? -24.141 -4.649 -3.309 1.00 90.12 383 VAL A O 1
ATOM 3025 N N . SER A 1 384 ? -24.301 -6.766 -4.032 1.00 87.62 384 SER A N 1
ATOM 3026 C CA . SER A 1 384 ? -24.504 -7.368 -2.709 1.00 87.62 384 SER A CA 1
ATOM 3027 C C . SER A 1 384 ? -23.319 -7.154 -1.761 1.00 87.62 384 SER A C 1
ATOM 3029 O O . SER A 1 384 ? -23.537 -6.896 -0.578 1.00 87.62 384 SER A O 1
ATOM 3031 N N . GLN A 1 385 ? -22.077 -7.178 -2.260 1.00 90.06 385 GLN A N 1
ATOM 3032 C CA . GLN A 1 385 ? -20.892 -6.903 -1.437 1.00 90.06 385 GLN A CA 1
ATOM 3033 C C . GLN A 1 385 ? -20.844 -5.441 -0.982 1.00 90.06 385 GLN A C 1
ATOM 3035 O O . GLN A 1 385 ? -20.504 -5.175 0.165 1.00 90.06 385 GLN A O 1
ATOM 3040 N N . LEU A 1 386 ? -21.249 -4.495 -1.834 1.00 90.56 386 LEU A N 1
ATOM 3041 C CA . LEU A 1 386 ? -21.314 -3.078 -1.460 1.00 90.56 386 LEU A CA 1
ATOM 3042 C C . LEU A 1 386 ? -22.432 -2.786 -0.459 1.00 90.56 386 LEU A C 1
ATOM 3044 O O . LEU A 1 386 ? -22.225 -2.035 0.490 1.00 90.56 386 LEU A O 1
ATOM 3048 N N . ILE A 1 387 ? -23.601 -3.410 -0.625 1.00 89.12 387 ILE A N 1
ATOM 3049 C CA . ILE A 1 387 ? -24.682 -3.321 0.369 1.00 89.12 387 ILE A CA 1
ATOM 3050 C C . ILE A 1 387 ? -24.199 -3.860 1.719 1.00 89.12 387 ILE A C 1
ATOM 3052 O O . ILE A 1 387 ? -24.449 -3.240 2.754 1.00 89.12 387 ILE A O 1
ATOM 3056 N N . ARG A 1 388 ? -23.474 -4.985 1.707 1.00 88.50 388 ARG A N 1
ATOM 3057 C CA . ARG A 1 388 ? -22.874 -5.564 2.908 1.00 88.50 388 ARG A CA 1
ATOM 3058 C C . ARG A 1 388 ? -21.851 -4.619 3.539 1.00 88.50 388 ARG A C 1
ATOM 3060 O O . ARG A 1 388 ? -21.957 -4.380 4.735 1.00 88.50 388 ARG A O 1
ATOM 3067 N N . LEU A 1 389 ? -20.957 -4.015 2.751 1.00 91.94 389 LEU A N 1
ATOM 3068 C CA . LEU A 1 389 ? -20.006 -3.011 3.233 1.00 91.94 389 LEU A CA 1
ATOM 3069 C C . LEU A 1 389 ? -20.729 -1.853 3.935 1.00 91.94 389 LEU A C 1
ATOM 3071 O O . LEU A 1 389 ? -20.440 -1.588 5.099 1.00 91.94 389 LEU A O 1
ATOM 3075 N N . CYS A 1 390 ? -21.727 -1.233 3.292 1.00 91.19 390 CYS A N 1
ATOM 3076 C CA . CYS A 1 390 ? -22.525 -0.164 3.905 1.00 91.19 390 CYS A CA 1
ATOM 3077 C C . CYS A 1 390 ? -23.208 -0.618 5.207 1.00 91.19 390 CYS A C 1
ATOM 3079 O O . CYS A 1 390 ? -23.224 0.119 6.195 1.00 91.19 390 CYS A O 1
ATOM 3081 N N . SER A 1 391 ? -23.760 -1.836 5.225 1.00 87.06 391 SER A N 1
ATOM 3082 C CA . SER A 1 391 ? -24.388 -2.413 6.417 1.00 87.06 391 SER A CA 1
ATOM 3083 C C . SER A 1 391 ? -23.383 -2.600 7.555 1.00 87.06 391 SER A C 1
ATOM 3085 O O . SER A 1 391 ? -23.683 -2.236 8.690 1.00 87.06 391 SER A O 1
ATOM 3087 N N . THR A 1 392 ? -22.199 -3.142 7.270 1.00 90.38 392 THR A N 1
ATOM 3088 C CA . THR A 1 392 ? -21.140 -3.361 8.261 1.00 90.38 392 THR A CA 1
ATOM 3089 C C . THR A 1 392 ? -20.601 -2.033 8.787 1.00 90.38 392 THR A C 1
ATOM 3091 O O . THR A 1 392 ? -20.456 -1.885 9.997 1.00 90.38 392 THR A O 1
ATOM 3094 N N . THR A 1 393 ? -20.386 -1.026 7.933 1.00 93.06 393 THR A N 1
ATOM 3095 C CA . THR A 1 393 ? -19.983 0.321 8.375 1.00 93.06 393 THR A CA 1
ATOM 3096 C C . THR A 1 393 ? -21.014 0.944 9.315 1.00 93.06 393 THR A C 1
ATOM 3098 O O . THR A 1 393 ? -20.655 1.497 10.353 1.00 93.06 393 THR A O 1
ATOM 3101 N N . GLY A 1 394 ? -22.304 0.815 8.995 1.00 90.19 394 GLY A N 1
ATOM 3102 C CA . GLY A 1 394 ? -23.374 1.288 9.869 1.00 90.19 394 GLY A CA 1
ATOM 3103 C C . GLY A 1 394 ? -23.483 0.507 11.182 1.00 90.19 394 GLY A C 1
ATOM 3104 O O . GLY A 1 394 ? -23.736 1.107 12.225 1.00 90.19 394 GLY A O 1
ATOM 3105 N N . ALA A 1 395 ? -23.234 -0.806 11.161 1.00 88.00 395 ALA A N 1
ATOM 3106 C CA . ALA A 1 395 ? -23.169 -1.632 12.367 1.00 88.00 395 ALA A CA 1
ATOM 3107 C C . ALA A 1 395 ? -22.022 -1.191 13.290 1.00 88.00 395 ALA A C 1
ATOM 3109 O O . ALA A 1 395 ? -22.223 -1.039 14.494 1.00 88.00 395 ALA A O 1
ATOM 3110 N N . VAL A 1 396 ? -20.842 -0.913 12.720 1.00 93.31 396 VAL A N 1
ATOM 3111 C CA . VAL A 1 396 ? -19.695 -0.360 13.457 1.00 93.31 396 VAL A CA 1
ATOM 3112 C C . VAL A 1 396 ? -20.076 0.982 14.083 1.00 93.31 396 VAL A C 1
ATOM 3114 O O . VAL A 1 396 ? -19.858 1.173 15.274 1.00 93.31 396 VAL A O 1
ATOM 3117 N N . LEU A 1 397 ? -20.712 1.880 13.323 1.00 92.44 397 LEU A N 1
ATOM 3118 C CA . LEU A 1 397 ? -21.148 3.189 13.818 1.00 92.44 397 LEU A CA 1
ATOM 3119 C C . LEU A 1 397 ? -22.121 3.071 15.000 1.00 92.44 397 LEU A C 1
ATOM 3121 O O . LEU A 1 397 ? -21.955 3.757 16.009 1.00 92.44 397 LEU A O 1
ATOM 3125 N N . GLN A 1 398 ? -23.105 2.176 14.911 1.00 88.06 398 GLN A N 1
ATOM 3126 C CA . GLN A 1 398 ? -24.022 1.904 16.020 1.00 88.06 398 GLN A CA 1
ATOM 3127 C C . GLN A 1 398 ? -23.291 1.325 17.235 1.00 88.06 398 GLN A C 1
ATOM 3129 O O . GLN A 1 398 ? -23.572 1.726 18.363 1.00 88.06 398 GLN A O 1
ATOM 3134 N N . LYS A 1 399 ? -22.327 0.422 17.023 1.00 90.25 399 LYS A N 1
ATOM 3135 C CA . LYS A 1 399 ? -21.532 -0.166 18.106 1.00 90.25 399 LYS A CA 1
ATOM 3136 C C . LYS A 1 399 ? -20.608 0.860 18.772 1.00 90.25 399 LYS A C 1
ATOM 3138 O O . LYS A 1 399 ? -20.437 0.828 19.986 1.00 90.25 399 LYS A O 1
ATOM 3143 N N . THR A 1 400 ? -20.070 1.819 18.017 1.00 93.19 400 THR A N 1
ATOM 3144 C CA . THR A 1 400 ? -19.330 2.968 18.563 1.00 93.19 400 THR A CA 1
ATOM 3145 C C . THR A 1 400 ? -20.225 3.844 19.443 1.00 93.19 400 THR A C 1
ATOM 3147 O O . THR A 1 400 ? -19.800 4.263 20.518 1.00 93.19 400 THR A O 1
ATOM 3150 N N . GLN A 1 401 ? -21.476 4.088 19.037 1.00 90.00 401 GLN A N 1
ATOM 3151 C CA . GLN A 1 401 ? -22.443 4.822 19.864 1.00 90.00 401 GLN A CA 1
ATOM 3152 C C . GLN A 1 401 ? -22.843 4.046 21.125 1.00 90.00 401 GLN A C 1
ATOM 3154 O O . GLN A 1 401 ? -22.971 4.639 22.194 1.00 90.00 401 GLN A O 1
ATOM 3159 N N . GLU A 1 402 ? -23.005 2.724 21.028 1.00 88.44 402 GLU A N 1
ATOM 3160 C CA . GLU A 1 402 ? -23.240 1.867 22.193 1.00 88.44 402 GLU A CA 1
ATOM 3161 C C . GLU A 1 402 ? -22.085 1.978 23.196 1.00 88.44 402 GLU A C 1
ATOM 3163 O O . GLU A 1 402 ? -22.322 2.255 24.372 1.00 88.44 402 GLU A O 1
ATOM 3168 N N . LEU A 1 403 ? -20.840 1.850 22.725 1.00 91.56 403 LEU A N 1
ATOM 3169 C CA . LEU A 1 403 ? -19.647 2.003 23.556 1.00 91.56 403 LEU A CA 1
ATOM 3170 C C . LEU A 1 403 ? -19.594 3.384 24.227 1.00 91.56 403 LEU A C 1
ATOM 3172 O O . LEU A 1 403 ? -19.326 3.470 25.423 1.00 91.56 403 LEU A O 1
ATOM 3176 N N . TYR A 1 404 ? -19.900 4.457 23.493 1.00 91.44 404 TYR A N 1
ATOM 3177 C CA . TYR A 1 404 ? -19.971 5.811 24.049 1.00 91.44 404 TYR A CA 1
ATOM 3178 C C . TYR A 1 404 ? -20.943 5.895 25.241 1.00 91.44 404 TYR A C 1
ATOM 3180 O O . TYR A 1 404 ? -20.598 6.451 26.285 1.00 91.44 404 TYR A O 1
ATOM 3188 N N . LEU A 1 405 ? -22.139 5.308 25.121 1.00 88.50 405 LEU A N 1
ATOM 3189 C CA . LEU A 1 405 ? -23.143 5.308 26.192 1.00 88.50 405 LEU A CA 1
ATOM 3190 C C . LEU A 1 405 ? -22.726 4.426 27.378 1.00 88.50 405 LEU A C 1
ATOM 3192 O O . LEU A 1 405 ? -22.928 4.802 28.534 1.00 88.50 405 LEU A O 1
ATOM 3196 N N . VAL A 1 406 ? -22.104 3.274 27.114 1.00 88.94 406 VAL A N 1
ATOM 3197 C CA . VAL A 1 406 ? -21.541 2.405 28.161 1.00 88.94 406 VAL A CA 1
ATOM 3198 C C . VAL A 1 406 ? -20.439 3.125 28.937 1.00 88.94 406 VAL A C 1
ATOM 3200 O O . VAL A 1 406 ? -20.383 3.012 30.164 1.00 88.94 406 VAL A O 1
ATOM 3203 N N . ILE A 1 407 ? -19.600 3.908 28.256 1.00 90.00 407 ILE A N 1
ATOM 3204 C CA . ILE A 1 407 ? -18.578 4.744 28.891 1.00 90.00 407 ILE A CA 1
ATOM 3205 C C . ILE A 1 407 ? -19.223 5.797 29.791 1.00 90.00 407 ILE A C 1
ATOM 3207 O O . ILE A 1 407 ? -18.825 5.911 30.947 1.00 90.00 407 ILE A O 1
ATOM 3211 N N . GLU A 1 408 ? -20.233 6.537 29.318 1.00 87.06 408 GLU A N 1
ATOM 3212 C CA . GLU A 1 408 ? -20.910 7.543 30.152 1.00 87.06 408 GLU A CA 1
ATOM 3213 C C . GLU A 1 408 ? -21.468 6.942 31.443 1.00 87.06 408 GLU A C 1
ATOM 3215 O O . GLU A 1 408 ? -21.278 7.504 32.527 1.00 87.06 408 GLU A O 1
ATOM 3220 N N . LYS A 1 409 ? -22.091 5.765 31.343 1.00 85.88 409 LYS A N 1
ATOM 3221 C CA . LYS A 1 409 ? -22.572 5.039 32.517 1.00 85.88 409 LYS A CA 1
ATOM 3222 C C . LYS A 1 409 ? -21.431 4.597 33.422 1.00 85.88 409 LYS A C 1
ATOM 3224 O O . LYS A 1 409 ? -21.485 4.849 34.623 1.00 85.88 409 LYS A O 1
ATOM 3229 N N . SER A 1 410 ? -20.390 3.977 32.875 1.00 87.31 410 SER A N 1
ATOM 3230 C CA . SER A 1 410 ? -19.251 3.476 33.658 1.00 87.31 410 SER A CA 1
ATOM 3231 C C . SER A 1 410 ? -18.544 4.611 34.410 1.00 87.31 410 SER A C 1
ATOM 3233 O O . SER A 1 410 ? -18.223 4.474 35.589 1.00 87.31 410 SER A O 1
ATOM 3235 N N . VAL A 1 411 ? -18.401 5.782 33.778 1.00 88.88 411 VAL A N 1
ATOM 3236 C CA . VAL A 1 411 ? -17.835 6.994 34.390 1.00 88.88 411 VAL A CA 1
ATOM 3237 C C . VAL A 1 411 ? -18.659 7.472 35.584 1.00 88.88 411 VAL A C 1
ATOM 3239 O O . VAL A 1 411 ? -18.077 7.865 36.595 1.00 88.88 411 VAL A O 1
ATOM 3242 N N . ALA A 1 412 ? -19.993 7.437 35.505 1.00 89.25 412 ALA A N 1
ATOM 3243 C CA . ALA A 1 412 ? -20.853 7.838 36.620 1.00 89.25 412 ALA A CA 1
ATOM 3244 C C . ALA A 1 412 ? -20.640 6.943 37.857 1.00 89.25 412 ALA A C 1
ATOM 3246 O O . ALA A 1 412 ? -20.462 7.458 38.965 1.00 89.25 412 ALA A O 1
ATOM 3247 N N . HIS A 1 413 ? -20.573 5.624 37.654 1.00 89.56 413 HIS A N 1
ATOM 3248 C CA . HIS A 1 413 ? -20.331 4.638 38.712 1.00 89.56 413 HIS A CA 1
ATOM 3249 C C . HIS A 1 413 ? -18.930 4.782 39.317 1.00 89.56 413 HIS A C 1
ATOM 3251 O O . HIS A 1 413 ? -18.785 4.915 40.533 1.00 89.56 413 HIS A O 1
ATOM 3257 N N . LEU A 1 414 ? -17.895 4.845 38.474 1.00 90.00 414 LEU A N 1
ATOM 3258 C CA . LEU A 1 414 ? -16.508 4.987 38.921 1.00 90.00 414 LEU A CA 1
ATOM 3259 C C . LEU A 1 414 ? -16.272 6.309 39.658 1.00 90.00 414 LEU A C 1
ATOM 3261 O O . LEU A 1 414 ? -15.591 6.333 40.684 1.00 90.00 414 LEU A O 1
ATOM 3265 N N . ARG A 1 415 ? -16.864 7.416 39.191 1.00 91.50 415 ARG A N 1
ATOM 3266 C CA . ARG A 1 415 ? -16.770 8.717 39.869 1.00 91.50 415 ARG A CA 1
ATOM 3267 C C . ARG A 1 415 ? -17.363 8.655 41.276 1.00 91.50 415 ARG A C 1
ATOM 3269 O O . ARG A 1 415 ? -16.730 9.146 42.212 1.00 91.50 415 ARG A O 1
ATOM 3276 N N . ALA A 1 416 ? -18.537 8.042 41.432 1.00 92.19 416 ALA A N 1
ATOM 3277 C CA . ALA A 1 416 ? -19.160 7.847 42.739 1.00 92.19 416 ALA A CA 1
ATOM 3278 C C . ALA A 1 416 ? -18.301 6.939 43.640 1.00 92.19 416 ALA A C 1
ATOM 3280 O O . ALA A 1 416 ? -18.062 7.277 44.801 1.00 92.19 416 ALA A O 1
ATOM 3281 N N . PHE A 1 417 ? -17.757 5.849 43.088 1.00 92.75 417 PHE A N 1
ATOM 3282 C CA . PHE A 1 417 ? -16.899 4.896 43.799 1.00 92.75 417 PHE A CA 1
ATOM 3283 C C . PHE A 1 417 ? -15.610 5.537 44.328 1.00 92.75 417 PHE A C 1
ATOM 3285 O O . PHE A 1 417 ? -15.320 5.456 45.525 1.00 92.75 417 PHE A O 1
ATOM 3292 N N . PHE A 1 418 ? -14.866 6.248 43.475 1.00 91.38 418 PHE A N 1
ATOM 3293 C CA . PHE A 1 418 ? -13.645 6.944 43.886 1.00 91.38 418 PHE A CA 1
ATOM 3294 C C . PHE A 1 418 ? -13.927 8.059 44.892 1.00 91.38 418 PHE A C 1
ATOM 3296 O O . PHE A 1 418 ? -13.168 8.218 45.850 1.00 91.38 418 PHE A O 1
ATOM 3303 N N . LYS A 1 419 ? -15.021 8.813 44.713 1.00 90.56 419 LYS A N 1
ATOM 3304 C CA . LYS A 1 419 ? -15.438 9.843 45.673 1.00 90.56 419 LYS A CA 1
ATOM 3305 C C . LYS A 1 419 ? -15.728 9.226 47.039 1.00 90.56 419 LYS A C 1
ATOM 3307 O O . LYS A 1 419 ? -15.242 9.743 48.042 1.00 90.56 419 LYS A O 1
ATOM 3312 N N . TRP A 1 420 ? -16.468 8.119 47.085 1.00 92.50 420 TRP A N 1
ATOM 3313 C CA . TRP A 1 420 ? -16.775 7.419 48.330 1.00 92.50 420 TRP A CA 1
ATOM 3314 C C . TRP A 1 420 ? -15.513 6.943 49.051 1.00 92.50 420 TRP A C 1
ATOM 3316 O O . TRP A 1 420 ? -15.311 7.312 50.208 1.00 92.50 420 TRP A O 1
ATOM 3326 N N . LEU A 1 421 ? -14.629 6.206 48.372 1.00 90.56 421 LEU A N 1
ATOM 3327 C CA . LEU A 1 421 ? -13.388 5.728 48.985 1.00 90.56 421 LEU A CA 1
ATOM 3328 C C . LEU A 1 421 ? -12.496 6.887 49.456 1.00 90.56 421 LEU A C 1
ATOM 3330 O O . LEU A 1 421 ? -11.972 6.848 50.570 1.00 90.56 421 LEU A O 1
ATOM 3334 N N . TYR A 1 422 ? -12.372 7.951 48.657 1.00 88.56 422 TYR A N 1
ATOM 3335 C CA . TYR A 1 422 ? -11.598 9.138 49.027 1.00 88.56 422 TYR A CA 1
ATOM 3336 C C . TYR A 1 422 ? -12.138 9.808 50.294 1.00 88.56 422 TYR A C 1
ATOM 3338 O O . TYR A 1 422 ? -11.356 10.236 51.145 1.00 88.56 422 TYR A O 1
ATOM 3346 N N . VAL A 1 423 ? -13.465 9.865 50.439 1.00 86.69 423 VAL A N 1
ATOM 3347 C CA . VAL A 1 423 ? -14.118 10.441 51.618 1.00 86.69 423 VAL A CA 1
ATOM 3348 C C . VAL A 1 423 ? -13.997 9.535 52.845 1.00 86.69 423 VAL A C 1
ATOM 3350 O O . VAL A 1 423 ? -13.884 10.024 53.969 1.00 86.69 423 VAL A O 1
ATOM 3353 N N . ALA A 1 424 ? -13.984 8.220 52.642 1.00 86.19 424 ALA A N 1
ATOM 3354 C CA . ALA A 1 424 ? -13.989 7.242 53.719 1.00 86.19 424 ALA A CA 1
ATOM 3355 C C . ALA A 1 424 ? -12.607 7.047 54.384 1.00 86.19 424 ALA A C 1
ATOM 3357 O O . ALA A 1 424 ? -12.528 6.840 55.597 1.00 86.19 424 ALA A O 1
ATOM 3358 N N . ILE A 1 425 ? -11.506 7.158 53.626 1.00 86.12 425 ILE A N 1
ATOM 3359 C CA . ILE A 1 425 ? -10.132 6.930 54.125 1.00 86.12 425 ILE A CA 1
ATOM 3360 C C . ILE A 1 425 ? -9.744 7.833 55.318 1.00 86.12 425 ILE A C 1
ATOM 3362 O O . ILE A 1 425 ? -9.214 7.307 56.302 1.00 86.12 425 ILE A O 1
ATOM 3366 N N . PRO A 1 426 ? -10.001 9.160 55.312 1.00 81.69 426 PRO A N 1
ATOM 3367 C CA . PRO A 1 426 ? -9.699 10.024 56.454 1.00 81.69 426 PRO A CA 1
ATOM 3368 C C . PRO A 1 426 ? -10.332 9.547 57.768 1.00 81.69 426 PRO A C 1
ATOM 3370 O O . PRO A 1 426 ? -9.632 9.479 58.782 1.00 81.69 426 PRO A O 1
ATOM 3373 N N . GLY A 1 427 ? -11.601 9.124 57.730 1.00 78.19 427 GLY A N 1
ATOM 3374 C CA . GLY A 1 427 ? -12.309 8.581 58.894 1.00 78.19 427 GLY A CA 1
ATOM 3375 C C . GLY A 1 427 ? -11.702 7.272 59.411 1.00 78.19 427 GLY A C 1
ATOM 3376 O O . GLY A 1 427 ? -11.621 7.056 60.618 1.00 78.19 427 GLY A O 1
ATOM 3377 N N . LEU A 1 428 ? -11.181 6.427 58.516 1.00 81.44 428 LEU A N 1
ATOM 3378 C CA . LEU A 1 428 ? -10.475 5.192 58.884 1.00 81.44 428 LEU A CA 1
ATOM 3379 C C . LEU A 1 428 ? -9.098 5.447 59.515 1.00 81.44 428 LEU A C 1
ATOM 3381 O O . LEU A 1 428 ? -8.648 4.660 60.351 1.00 81.44 428 LEU A O 1
ATOM 3385 N N . SER A 1 429 ? -8.446 6.546 59.129 1.00 74.75 429 SER A N 1
ATOM 3386 C CA . SER A 1 429 ? -7.126 6.957 59.627 1.00 74.75 429 SER A CA 1
ATOM 3387 C C . SER A 1 429 ? -7.158 7.696 60.974 1.00 74.75 429 SER A C 1
ATOM 3389 O O . SER A 1 429 ? -6.104 8.077 61.480 1.00 74.75 429 SER A O 1
ATOM 3391 N N . GLY A 1 430 ? -8.347 7.920 61.554 1.00 69.19 430 GLY A N 1
ATOM 3392 C CA . GLY A 1 430 ? -8.518 8.638 62.825 1.00 69.19 430 GLY A CA 1
ATOM 3393 C C . GLY A 1 430 ? -8.223 10.141 62.746 1.00 69.19 430 GLY A C 1
ATOM 3394 O O . GLY A 1 430 ? -8.031 10.785 63.776 1.00 69.19 430 GLY A O 1
ATOM 3395 N N . ARG A 1 431 ? -8.155 10.709 61.534 1.00 72.31 431 ARG A N 1
ATOM 3396 C CA . ARG A 1 431 ? -7.916 12.141 61.309 1.00 72.31 431 ARG A CA 1
ATOM 3397 C C . ARG A 1 431 ? -9.223 12.926 61.428 1.00 72.31 431 ARG A C 1
ATOM 3399 O O . ARG A 1 431 ? -10.277 12.443 61.025 1.00 72.31 431 ARG A O 1
ATOM 3406 N N . TYR A 1 432 ? -9.140 14.152 61.945 1.00 67.69 432 TYR A N 1
ATOM 3407 C CA . TYR A 1 432 ? -10.281 15.067 62.009 1.00 67.69 432 TYR A CA 1
ATOM 3408 C C . TYR A 1 432 ? -10.738 15.450 60.594 1.00 67.69 432 TYR A C 1
ATOM 3410 O O . TYR A 1 432 ? -9.927 15.886 59.774 1.00 67.69 432 TYR A O 1
ATOM 3418 N N . VAL A 1 433 ? -12.029 15.266 60.314 1.00 70.62 433 VAL A N 1
ATOM 3419 C CA . VAL A 1 433 ? -12.662 15.605 59.035 1.00 70.62 433 VAL A CA 1
ATOM 3420 C C . VAL A 1 433 ? -13.419 16.927 59.221 1.00 70.62 433 VAL A C 1
ATOM 3422 O O . VAL A 1 433 ? -14.315 16.965 60.061 1.00 70.62 433 VAL A O 1
ATOM 3425 N N . PRO A 1 434 ? -13.069 18.006 58.495 1.00 71.50 434 PRO A N 1
ATOM 3426 C CA . PRO A 1 434 ? -13.774 19.289 58.584 1.00 71.50 434 PRO A CA 1
ATOM 3427 C C . PRO A 1 434 ? -15.260 19.181 58.203 1.00 71.50 434 PRO A C 1
ATOM 3429 O O . PRO A 1 434 ? -15.622 18.342 57.380 1.00 71.50 434 PRO A O 1
ATOM 3432 N N . ASP A 1 435 ? -16.115 20.063 58.728 1.00 65.31 435 ASP A N 1
ATOM 3433 C CA . ASP A 1 435 ? -17.559 20.034 58.432 1.00 65.31 435 ASP A CA 1
ATOM 3434 C C . ASP A 1 435 ? -17.888 20.270 56.943 1.00 65.31 435 ASP A C 1
ATOM 3436 O O . ASP A 1 435 ? -18.836 19.672 56.427 1.00 65.31 435 ASP A O 1
ATOM 3440 N N . ASP A 1 436 ? -17.049 21.041 56.239 1.00 69.06 436 ASP A N 1
ATOM 3441 C CA . ASP A 1 436 ? -17.141 21.330 54.796 1.00 69.06 436 ASP A CA 1
ATOM 3442 C C . ASP A 1 436 ? -16.607 20.195 53.898 1.00 69.06 436 ASP A C 1
ATOM 3444 O O . ASP A 1 436 ? -16.479 20.343 52.678 1.00 69.06 436 ASP A O 1
ATOM 3448 N N . PHE A 1 437 ? -16.231 19.053 54.478 1.00 73.44 437 PHE A N 1
ATOM 3449 C CA . PHE A 1 437 ? -15.636 17.960 53.720 1.00 73.44 437 PHE A CA 1
ATOM 3450 C C . PHE A 1 437 ? -16.667 17.279 52.796 1.00 73.44 437 PHE A C 1
ATOM 3452 O O . PHE A 1 437 ? -17.828 17.110 53.186 1.00 73.44 437 PHE A O 1
ATOM 3459 N N . PRO A 1 438 ? -16.275 16.852 51.575 1.00 75.38 438 PRO A N 1
ATOM 3460 C CA . PRO A 1 438 ? -17.208 16.289 50.604 1.00 75.38 438 PRO A CA 1
ATOM 3461 C C . PRO A 1 438 ? -17.975 15.097 51.180 1.00 75.38 438 PRO A C 1
ATOM 3463 O O . PRO A 1 438 ? -17.374 14.162 51.704 1.00 75.38 438 PRO A O 1
ATOM 3466 N N . ARG A 1 439 ? -19.306 15.105 51.049 1.00 80.81 439 ARG A N 1
ATOM 3467 C CA . ARG A 1 439 ? -20.169 13.984 51.447 1.00 80.81 439 ARG A CA 1
ATOM 3468 C C . ARG A 1 439 ? -20.676 13.234 50.219 1.00 80.81 439 ARG A C 1
ATOM 3470 O O . ARG A 1 439 ? -20.846 13.821 49.147 1.00 80.81 439 ARG A O 1
ATOM 3477 N N . VAL A 1 440 ? -20.894 11.935 50.393 1.00 85.88 440 VAL A N 1
ATOM 3478 C CA . VAL A 1 440 ? -21.517 11.067 49.387 1.00 85.88 440 VAL A CA 1
ATOM 3479 C C . VAL A 1 440 ? -23.028 11.259 49.470 1.00 85.88 440 VAL A C 1
ATOM 3481 O O . VAL A 1 440 ? -23.603 11.142 50.554 1.00 85.88 440 VAL A O 1
ATOM 3484 N N . THR A 1 441 ? -23.672 11.601 48.357 1.00 89.88 441 THR A N 1
ATOM 3485 C CA . THR A 1 441 ? -25.134 11.755 48.307 1.00 89.88 441 THR A CA 1
ATOM 3486 C C . THR A 1 441 ? -25.829 10.386 48.341 1.00 89.88 441 THR A C 1
ATOM 3488 O O . THR A 1 441 ? -25.207 9.374 48.017 1.00 89.88 441 THR A O 1
ATOM 3491 N N . PRO A 1 442 ? -27.130 10.310 48.687 1.00 88.62 442 PRO A N 1
ATOM 3492 C CA . PRO A 1 442 ? -27.881 9.054 48.604 1.00 88.62 442 PRO A CA 1
ATOM 3493 C C . PRO A 1 442 ? -27.843 8.428 47.202 1.00 88.62 442 PRO A C 1
ATOM 3495 O O . PRO A 1 442 ? -27.639 7.227 47.076 1.00 88.62 442 PRO A O 1
ATOM 3498 N N . THR A 1 443 ? -27.933 9.254 46.157 1.00 89.00 443 THR A N 1
ATOM 3499 C CA . THR A 1 443 ? -27.843 8.820 44.756 1.00 89.00 443 THR A CA 1
ATOM 3500 C C . THR A 1 443 ? -26.462 8.269 44.399 1.00 89.00 443 THR A C 1
ATOM 3502 O O . THR A 1 443 ? -26.353 7.232 43.755 1.00 89.00 443 THR A O 1
ATOM 3505 N N . GLU A 1 444 ? -25.383 8.914 44.852 1.00 90.50 444 GLU A N 1
ATOM 3506 C CA . GLU A 1 444 ? -24.023 8.399 44.667 1.00 90.50 444 GLU A CA 1
ATOM 3507 C C . GLU A 1 444 ? -23.823 7.085 45.427 1.00 90.50 444 GLU A C 1
ATOM 3509 O O . GLU A 1 444 ? -23.166 6.183 44.920 1.00 90.50 444 GLU A O 1
ATOM 3514 N N . ARG A 1 445 ? -24.414 6.942 46.620 1.00 90.62 445 ARG A N 1
ATOM 3515 C CA . ARG A 1 445 ? -24.355 5.697 47.395 1.00 90.62 445 ARG A CA 1
ATOM 3516 C C . ARG A 1 445 ? -24.996 4.530 46.640 1.00 90.62 445 ARG A C 1
ATOM 3518 O O . ARG A 1 445 ? -24.416 3.449 46.630 1.00 90.62 445 ARG A O 1
ATOM 3525 N N . GLU A 1 446 ? -26.146 4.743 46.003 1.00 90.62 446 GLU A N 1
ATOM 3526 C CA . GLU A 1 446 ? -26.800 3.729 45.161 1.00 90.62 446 GLU A CA 1
ATOM 3527 C C . GLU A 1 446 ? -25.917 3.317 43.979 1.00 90.62 446 GLU A C 1
ATOM 3529 O O . GLU A 1 446 ? -25.719 2.123 43.765 1.00 90.62 446 GLU A O 1
ATOM 3534 N N . LEU A 1 447 ? -25.295 4.280 43.286 1.00 90.94 447 LEU A N 1
ATOM 3535 C CA . LEU A 1 447 ? -24.350 3.996 42.197 1.00 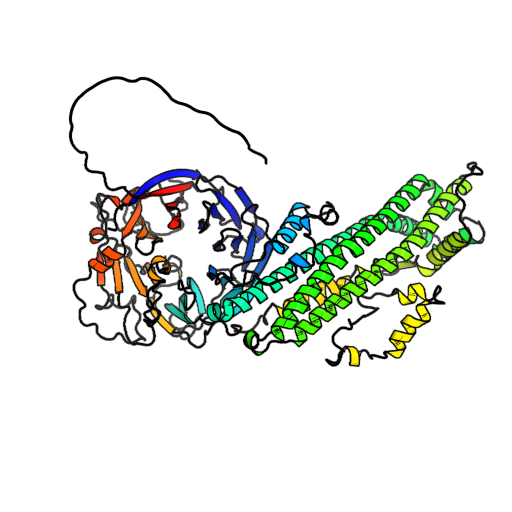90.94 447 LEU A CA 1
ATOM 3536 C C . LEU A 1 447 ? -23.147 3.169 42.666 1.00 90.94 447 LEU A C 1
ATOM 3538 O O . LEU A 1 447 ? -22.683 2.288 41.949 1.00 90.94 447 LEU A O 1
ATOM 3542 N N . VAL A 1 448 ? -22.630 3.429 43.868 1.00 92.81 448 VAL A N 1
ATOM 3543 C CA . VAL A 1 448 ? -21.518 2.641 44.416 1.00 92.81 448 VAL A CA 1
ATOM 3544 C C . VAL A 1 448 ? -21.945 1.210 44.739 1.00 92.81 448 VAL A C 1
ATOM 3546 O O . VAL A 1 448 ? -21.200 0.275 44.452 1.00 92.81 448 VAL A O 1
ATOM 3549 N N . ILE A 1 449 ? -23.134 1.023 45.313 1.00 91.19 449 ILE A N 1
ATOM 3550 C CA . ILE A 1 449 ? -23.670 -0.314 45.604 1.00 91.19 449 ILE A CA 1
ATOM 3551 C C . ILE A 1 449 ? -23.876 -1.094 44.302 1.00 91.19 449 ILE A C 1
ATOM 3553 O O . ILE A 1 449 ? -23.460 -2.252 44.216 1.00 91.19 449 ILE A O 1
ATOM 3557 N N . ASP A 1 450 ? -24.457 -0.456 43.285 1.00 88.69 450 ASP A N 1
ATOM 3558 C CA . ASP A 1 450 ? -24.656 -1.060 41.967 1.00 88.69 450 ASP A CA 1
ATOM 3559 C C . ASP A 1 450 ? -23.317 -1.441 41.320 1.00 88.69 450 ASP A C 1
ATOM 3561 O O . ASP A 1 450 ? -23.135 -2.575 40.881 1.00 88.69 450 ASP A O 1
ATOM 3565 N N . PHE A 1 451 ? -22.325 -0.548 41.377 1.00 90.56 451 PHE A N 1
ATOM 3566 C CA . PHE A 1 451 ? -20.968 -0.810 40.900 1.00 90.56 451 PHE A CA 1
ATOM 3567 C C . PHE A 1 451 ? -20.338 -2.055 41.543 1.00 90.56 451 PHE A C 1
ATOM 3569 O O . PHE A 1 451 ? -19.887 -2.963 40.841 1.00 90.56 451 PHE A O 1
ATOM 3576 N N . ILE A 1 452 ? -20.329 -2.122 42.878 1.00 91.50 452 ILE A N 1
ATOM 3577 C CA . ILE A 1 452 ? -19.706 -3.229 43.620 1.00 91.50 452 ILE A CA 1
ATOM 3578 C C . ILE A 1 452 ? -20.425 -4.556 43.341 1.00 91.50 452 ILE A C 1
ATOM 3580 O O . ILE A 1 452 ? -19.788 -5.607 43.310 1.00 91.50 452 ILE A O 1
ATOM 3584 N N . THR A 1 453 ? -21.743 -4.513 43.143 1.00 87.81 453 THR A N 1
ATOM 3585 C CA . THR A 1 453 ? -22.563 -5.716 42.951 1.00 87.81 453 THR A CA 1
ATOM 3586 C C . THR A 1 453 ? -22.488 -6.230 41.514 1.00 87.81 453 THR A C 1
ATOM 3588 O O . THR A 1 453 ? -22.341 -7.431 41.291 1.00 87.81 453 THR A O 1
ATOM 3591 N N . ASN A 1 454 ? -22.579 -5.328 40.533 1.00 82.62 454 ASN A N 1
ATOM 3592 C CA . ASN A 1 454 ? -22.839 -5.682 39.139 1.00 82.62 454 ASN A CA 1
ATOM 3593 C C . ASN A 1 454 ? -21.643 -5.490 38.201 1.00 82.62 454 ASN A C 1
ATOM 3595 O O . ASN A 1 454 ? -21.635 -6.101 37.129 1.00 82.62 454 ASN A O 1
ATOM 3599 N N . TYR A 1 455 ? -20.632 -4.700 38.572 1.00 82.75 455 TYR A N 1
ATOM 3600 C CA . TYR A 1 455 ? -19.502 -4.369 37.692 1.00 82.75 455 TYR A CA 1
ATOM 3601 C C . TYR A 1 455 ? -18.180 -4.948 38.194 1.00 82.75 455 TYR A C 1
ATOM 3603 O O . TYR A 1 455 ? -17.426 -5.488 37.392 1.00 82.75 455 TYR A O 1
ATOM 3611 N N . LEU A 1 456 ? -17.922 -4.899 39.505 1.00 87.38 456 LEU A N 1
ATOM 3612 C CA . LEU A 1 456 ? -16.690 -5.418 40.099 1.00 87.38 456 LEU A CA 1
ATOM 3613 C C . LEU A 1 456 ? -16.721 -6.953 40.202 1.00 87.38 456 LEU A C 1
ATOM 3615 O O . LEU A 1 456 ? -17.306 -7.505 41.136 1.00 87.38 456 LEU A O 1
ATOM 3619 N N . GLN A 1 457 ? -16.079 -7.651 39.262 1.00 85.50 457 GLN A N 1
ATOM 3620 C CA . GLN A 1 457 ? -16.081 -9.120 39.211 1.00 85.50 457 GLN A CA 1
ATOM 3621 C C . GLN A 1 457 ? -14.659 -9.709 39.185 1.00 85.50 457 GLN A C 1
ATOM 3623 O O . GLN A 1 457 ? -13.821 -9.234 38.420 1.00 85.50 457 GLN A O 1
ATOM 3628 N N . PRO A 1 458 ? -14.361 -10.747 39.993 1.00 87.56 458 PRO A N 1
ATOM 3629 C CA . PRO A 1 458 ? -13.066 -11.420 39.960 1.00 87.56 458 PRO A CA 1
ATOM 3630 C C . PRO A 1 458 ? -12.957 -12.371 38.760 1.00 87.56 458 PRO A C 1
ATOM 3632 O O . PRO A 1 458 ? -13.902 -13.093 38.438 1.00 87.56 458 PRO A O 1
ATOM 3635 N N . VAL A 1 459 ? -11.777 -12.426 38.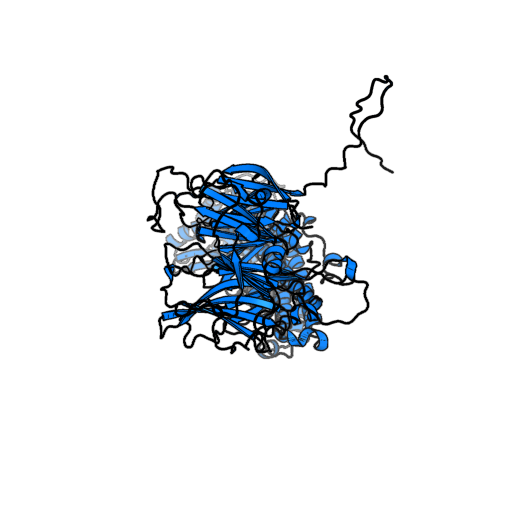145 1.00 85.31 459 VAL A N 1
ATOM 3636 C CA . VAL A 1 459 ? -11.466 -13.309 37.015 1.00 85.31 459 VAL A CA 1
ATOM 3637 C C . VAL A 1 459 ? -10.501 -14.397 37.466 1.00 85.31 459 VAL A C 1
ATOM 3639 O O . VAL A 1 459 ? -9.351 -14.125 37.817 1.00 85.31 459 VAL A O 1
ATOM 3642 N N . PHE A 1 460 ? -10.960 -15.647 37.427 1.00 85.62 460 PHE A N 1
ATOM 3643 C CA . PHE A 1 460 ? -10.149 -16.814 37.766 1.00 85.62 460 PHE A CA 1
ATOM 3644 C C . PHE A 1 460 ? -9.731 -17.574 36.507 1.00 85.62 460 PHE A C 1
ATOM 3646 O O . PHE A 1 460 ? -10.572 -17.939 35.687 1.00 85.62 460 PHE A O 1
ATOM 3653 N N . VAL A 1 461 ? -8.440 -17.881 36.385 1.00 86.12 461 VAL A N 1
ATOM 3654 C CA . VAL A 1 461 ? -7.903 -18.758 35.335 1.00 86.12 461 VAL A CA 1
ATOM 3655 C C . VAL A 1 461 ? -7.167 -19.899 36.016 1.00 86.12 461 VAL A C 1
ATOM 3657 O O . VAL A 1 461 ? -6.318 -19.667 36.869 1.00 86.12 461 VAL A O 1
ATOM 3660 N N . GLN A 1 462 ? -7.522 -21.140 35.672 1.00 86.06 462 GLN A N 1
ATOM 3661 C CA . GLN A 1 462 ? -6.961 -22.353 36.293 1.00 86.06 462 GLN A CA 1
ATOM 3662 C C . GLN A 1 462 ? -7.079 -22.383 37.834 1.00 86.06 462 GLN A C 1
ATOM 3664 O O . GLN A 1 462 ? -6.274 -23.008 38.516 1.00 86.06 462 GLN A O 1
ATOM 3669 N N . GLY A 1 463 ? -8.106 -21.731 38.389 1.00 82.25 463 GLY A N 1
ATOM 3670 C CA . GLY A 1 463 ? -8.350 -21.676 39.835 1.00 82.25 463 GLY A CA 1
ATOM 3671 C C . GLY A 1 463 ? -7.572 -20.587 40.582 1.00 82.25 463 GLY A C 1
ATOM 3672 O O . GLY A 1 463 ? -7.784 -20.428 41.781 1.00 82.25 463 GLY A O 1
ATOM 3673 N N . GLU A 1 464 ? -6.735 -19.802 39.899 1.00 84.94 464 GLU A N 1
ATOM 3674 C CA . GLU A 1 464 ? -6.035 -18.652 40.480 1.00 84.94 464 GLU A CA 1
ATOM 3675 C C . GLU A 1 464 ? -6.653 -17.326 40.027 1.00 84.94 464 GLU A C 1
ATOM 3677 O O . GLU A 1 464 ? -7.070 -17.176 38.876 1.00 84.94 464 GLU A O 1
ATOM 3682 N N . LEU A 1 465 ? -6.704 -16.349 40.938 1.00 88.50 465 LEU A N 1
ATOM 3683 C CA . LEU A 1 465 ? -7.186 -14.998 40.649 1.00 88.50 465 LEU A CA 1
ATOM 3684 C C . LEU A 1 465 ? -6.180 -14.265 39.750 1.00 88.50 465 LEU A C 1
ATOM 3686 O O . LEU A 1 465 ? -5.078 -13.910 40.189 1.00 88.50 465 LEU A O 1
ATOM 3690 N N . GLN A 1 466 ? -6.567 -14.018 38.501 1.00 86.81 466 GLN A N 1
ATOM 3691 C CA . GLN A 1 466 ? -5.735 -13.328 37.516 1.00 86.81 466 GLN A CA 1
ATOM 3692 C C . GLN A 1 466 ? -5.927 -11.817 37.552 1.00 86.81 466 GLN A C 1
ATOM 3694 O O . GLN A 1 466 ? -4.930 -11.106 37.617 1.00 86.81 466 GLN A O 1
ATOM 3699 N N . SER A 1 467 ? -7.175 -11.351 37.538 1.00 86.31 467 SER A N 1
ATOM 3700 C CA . SER A 1 467 ? -7.521 -9.929 37.467 1.00 86.31 467 SER A CA 1
ATOM 3701 C C . SER A 1 467 ? -8.902 -9.651 38.070 1.00 86.31 467 SER A C 1
ATOM 3703 O O . SER A 1 467 ? -9.655 -10.575 38.396 1.00 86.31 4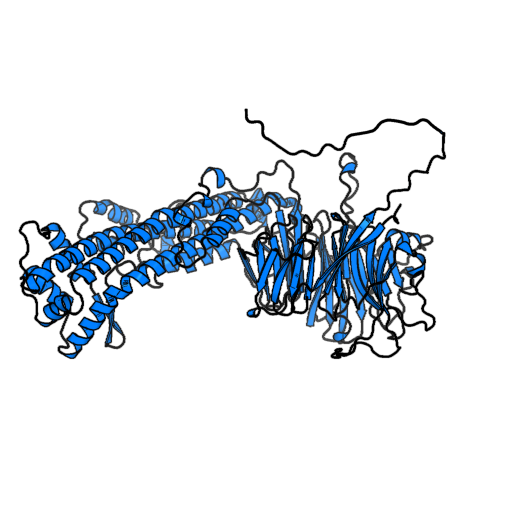67 SER A O 1
ATOM 3705 N N . TYR A 1 468 ? -9.250 -8.375 38.207 1.00 85.69 468 TYR A N 1
ATOM 3706 C CA . TYR A 1 468 ? -10.613 -7.908 38.433 1.00 85.69 468 TYR A CA 1
ATOM 3707 C C . TYR A 1 468 ? -11.125 -7.174 37.196 1.00 85.69 468 TYR A C 1
ATOM 3709 O O . TYR A 1 468 ? -10.500 -6.226 36.726 1.00 85.69 468 TYR A O 1
ATOM 3717 N N . HIS A 1 469 ? -12.309 -7.548 36.714 1.00 82.94 469 HIS A N 1
ATOM 3718 C CA . HIS A 1 469 ? -13.056 -6.688 35.805 1.00 82.94 469 HIS A CA 1
ATOM 3719 C C . HIS A 1 469 ? -13.644 -5.528 36.607 1.00 82.94 469 HIS A C 1
ATOM 3721 O O . HIS A 1 469 ? -14.378 -5.734 37.577 1.00 82.94 469 HIS A O 1
ATOM 3727 N N . VAL A 1 470 ? -13.280 -4.310 36.210 1.00 82.81 470 VAL A N 1
ATOM 3728 C CA . VAL A 1 470 ? -13.680 -3.059 36.875 1.00 82.81 470 VAL A CA 1
ATOM 3729 C C . VAL A 1 470 ? -14.598 -2.222 35.975 1.00 82.81 470 VAL A C 1
ATOM 3731 O O . VAL A 1 470 ? -15.199 -1.253 36.432 1.00 82.81 470 VAL A O 1
ATOM 3734 N N . ASP A 1 471 ? -14.738 -2.587 34.698 1.00 84.50 471 ASP A N 1
ATOM 3735 C CA . ASP A 1 471 ? -15.561 -1.871 33.729 1.00 84.50 471 ASP A CA 1
ATOM 3736 C C . ASP A 1 471 ? -16.156 -2.779 32.644 1.00 84.50 471 ASP A C 1
ATOM 3738 O O . ASP A 1 471 ? -15.968 -3.995 32.636 1.00 84.50 471 ASP A O 1
ATOM 3742 N N . LEU A 1 472 ? -16.925 -2.159 31.748 1.00 86.75 472 LEU A N 1
ATOM 3743 C CA . LEU A 1 472 ? -17.607 -2.803 30.627 1.00 86.75 472 LEU A CA 1
ATOM 3744 C C . LEU A 1 472 ? -17.042 -2.398 29.260 1.00 86.75 472 LEU A C 1
ATOM 3746 O O . LEU A 1 472 ? -17.667 -2.712 28.249 1.00 86.75 472 LEU A O 1
ATOM 3750 N N . VAL A 1 473 ? -15.917 -1.683 29.200 1.00 89.12 473 VAL A N 1
ATOM 3751 C CA . VAL A 1 473 ? -15.285 -1.250 27.944 1.00 89.12 473 VAL A CA 1
ATOM 3752 C C . VAL A 1 473 ? -14.473 -2.377 27.325 1.00 89.12 473 VAL A C 1
ATOM 3754 O O . VAL A 1 473 ? -14.534 -2.563 26.108 1.00 89.12 473 VAL A O 1
ATOM 3757 N N . GLU A 1 474 ? -13.786 -3.173 28.148 1.00 89.31 474 GLU A N 1
ATOM 3758 C CA . GLU A 1 474 ? -12.919 -4.273 27.705 1.00 89.31 474 GLU A CA 1
ATOM 3759 C C . GLU A 1 474 ? -13.598 -5.211 26.692 1.00 89.31 474 GLU A C 1
ATOM 3761 O O . GLU A 1 474 ? -13.039 -5.515 25.637 1.00 89.31 474 GLU A O 1
ATOM 3766 N N . GLN A 1 475 ? -14.844 -5.604 26.972 1.00 90.00 475 GLN A N 1
ATOM 3767 C CA . GLN A 1 475 ? -15.640 -6.510 26.132 1.00 90.00 475 GLN A CA 1
ATOM 3768 C C . GLN A 1 475 ? -15.954 -5.952 24.730 1.00 90.00 475 GLN A C 1
ATOM 3770 O O . GLN A 1 475 ? -16.305 -6.716 23.838 1.00 90.00 475 GLN A O 1
ATOM 3775 N N . TYR A 1 476 ? -15.851 -4.636 24.508 1.00 92.31 476 TYR A N 1
ATOM 3776 C CA . TYR A 1 476 ? -16.039 -4.039 23.180 1.00 92.31 476 TYR A CA 1
ATOM 3777 C C . TYR A 1 476 ? -14.726 -3.963 22.399 1.00 92.31 476 TYR A C 1
ATOM 3779 O O . TYR A 1 476 ? -14.741 -4.096 21.173 1.00 92.31 476 TYR A O 1
ATOM 3787 N N . ILE A 1 477 ? -13.610 -3.712 23.088 1.00 92.44 477 ILE A N 1
ATOM 3788 C CA . ILE A 1 477 ? -12.310 -3.423 22.464 1.00 92.44 477 ILE A CA 1
ATOM 3789 C C . ILE A 1 477 ? -11.448 -4.673 22.246 1.00 92.44 477 ILE A C 1
ATOM 3791 O O . ILE A 1 477 ? -10.543 -4.656 21.409 1.00 92.44 477 ILE A O 1
ATOM 3795 N N . ARG A 1 478 ? -11.738 -5.768 22.955 1.00 90.50 478 ARG A N 1
ATOM 3796 C CA . ARG A 1 478 ? -11.121 -7.081 22.733 1.00 90.50 478 ARG A CA 1
ATOM 3797 C C . ARG A 1 478 ? -12.001 -7.956 21.849 1.00 90.50 478 ARG A C 1
ATOM 3799 O O . ARG A 1 478 ? -13.212 -7.785 21.796 1.00 90.50 478 ARG A O 1
ATOM 3806 N N . SER A 1 479 ? -11.376 -8.885 21.131 1.00 88.69 479 SER A N 1
ATOM 3807 C CA . SER A 1 479 ? -12.097 -9.880 20.329 1.00 88.69 479 SER A CA 1
ATOM 3808 C C . SER A 1 479 ? -12.795 -10.899 21.230 1.00 88.69 479 SER A C 1
ATOM 3810 O O . SER A 1 479 ? -12.243 -11.272 22.264 1.00 88.69 479 SER A O 1
ATOM 3812 N N . GLY A 1 480 ? -13.966 -11.386 20.820 1.00 85.94 480 GLY A N 1
ATOM 3813 C CA . GLY A 1 480 ? -14.759 -12.323 21.620 1.00 85.94 480 GLY A CA 1
ATOM 3814 C C . GLY A 1 480 ? -16.250 -12.020 21.551 1.00 85.94 480 GLY A C 1
ATOM 3815 O O . GLY A 1 480 ? -16.781 -11.777 20.470 1.00 85.94 480 GLY A O 1
ATOM 3816 N N . GLU A 1 481 ? -16.920 -12.036 22.702 1.00 86.50 481 GLU A N 1
ATOM 3817 C CA . GLU A 1 481 ? -18.336 -11.690 22.818 1.00 86.50 481 GLU A CA 1
ATOM 3818 C C . GLU A 1 481 ? -18.559 -10.589 23.857 1.00 86.50 481 GLU A C 1
ATOM 3820 O O . GLU A 1 481 ? -17.914 -10.545 24.904 1.00 86.50 481 GLU A O 1
ATOM 3825 N N . VAL A 1 482 ? -19.528 -9.719 23.580 1.00 85.94 482 VAL A N 1
ATOM 3826 C CA . VAL A 1 482 ? -20.056 -8.749 24.539 1.00 85.94 482 VAL A CA 1
ATOM 3827 C C . VAL A 1 482 ? -21.027 -9.477 25.466 1.00 85.94 482 VAL A C 1
ATOM 3829 O O . VAL A 1 482 ? -22.121 -9.872 25.060 1.00 85.94 482 VAL A O 1
ATOM 3832 N N . HIS A 1 483 ? -20.624 -9.658 26.723 1.00 84.19 483 HIS A N 1
ATOM 3833 C CA . HIS A 1 483 ? -21.401 -10.391 27.724 1.00 84.19 483 HIS A CA 1
ATOM 3834 C C . HIS A 1 483 ? -22.476 -9.527 28.397 1.00 84.19 483 HIS A C 1
ATOM 3836 O O . HIS A 1 483 ? -23.538 -10.037 28.749 1.00 84.19 483 HIS A O 1
ATOM 3842 N N . LYS A 1 484 ? -22.219 -8.224 28.559 1.00 81.12 484 LYS A N 1
ATOM 3843 C CA . LYS A 1 484 ? -23.156 -7.239 29.123 1.00 81.12 484 LYS A CA 1
ATOM 3844 C C . LYS A 1 484 ? -23.361 -6.080 28.137 1.00 81.12 484 LYS A C 1
ATOM 3846 O O . LYS A 1 484 ? -22.697 -5.046 28.272 1.00 81.12 484 LYS A O 1
ATOM 3851 N N . PRO A 1 485 ? -24.231 -6.239 27.119 1.00 83.06 485 PRO A N 1
ATOM 3852 C CA . PRO A 1 485 ? -24.548 -5.172 26.169 1.00 83.06 485 PRO A CA 1
ATOM 3853 C C . PRO A 1 485 ? -25.308 -4.035 26.855 1.00 83.06 485 PRO A C 1
ATOM 3855 O O . PRO A 1 485 ? -25.889 -4.234 27.924 1.00 83.06 485 PRO A O 1
ATOM 3858 N N . LEU A 1 486 ? -25.363 -2.853 26.234 1.00 80.31 486 LEU A N 1
ATOM 3859 C CA . LEU A 1 486 ? -25.994 -1.670 26.835 1.00 80.31 486 LEU A CA 1
ATOM 3860 C C . LEU A 1 486 ? -27.420 -1.940 27.338 1.00 80.31 486 LEU A C 1
ATOM 3862 O O . LEU A 1 486 ? -27.774 -1.458 28.406 1.00 80.31 486 LEU A O 1
ATOM 3866 N N . GLU A 1 487 ? -28.207 -2.740 26.618 1.00 71.75 487 GLU A N 1
ATOM 3867 C CA . GLU A 1 487 ? -29.571 -3.133 27.005 1.00 71.75 487 GLU A CA 1
ATOM 3868 C C . GLU A 1 487 ? -29.607 -3.717 28.427 1.00 71.75 487 GLU A C 1
ATOM 3870 O O . GLU A 1 487 ? -30.331 -3.197 29.275 1.00 71.75 487 GLU A O 1
ATOM 3875 N N . SER A 1 488 ? -28.723 -4.674 28.730 1.00 72.88 488 SER A N 1
ATOM 3876 C CA . SER A 1 488 ? -28.581 -5.261 30.074 1.00 72.88 488 SER A CA 1
ATOM 3877 C C . SER A 1 488 ? -28.110 -4.255 31.130 1.00 72.88 488 SER A C 1
ATOM 3879 O O . SER A 1 488 ? -28.495 -4.329 32.291 1.00 72.88 488 SER A O 1
ATOM 3881 N N . VAL A 1 489 ? -27.311 -3.262 30.727 1.00 70.62 489 VAL A N 1
ATOM 3882 C CA . VAL A 1 489 ? -26.813 -2.196 31.611 1.00 70.62 489 VAL A CA 1
ATOM 3883 C C . VAL A 1 489 ? -27.911 -1.171 31.917 1.00 70.62 489 VAL A C 1
ATOM 3885 O O . VAL A 1 489 ? -27.833 -0.439 32.902 1.00 70.62 489 VAL A O 1
ATOM 3888 N N . VAL A 1 490 ? -28.919 -1.026 31.051 1.00 65.81 490 VAL A N 1
ATOM 3889 C CA . VAL A 1 490 ? -30.024 -0.079 31.262 1.00 65.81 490 VAL A CA 1
ATOM 3890 C C . VAL A 1 490 ? -31.239 -0.750 31.901 1.00 65.81 490 VAL A C 1
ATOM 3892 O O . VAL A 1 490 ? -31.980 -0.033 32.551 1.00 65.81 490 VAL A O 1
ATOM 3895 N N . GLU A 1 491 ? -31.418 -2.076 31.849 1.00 58.44 491 GLU A N 1
ATOM 3896 C CA . GLU A 1 491 ? -32.597 -2.802 32.381 1.00 58.44 491 GLU A CA 1
ATOM 3897 C C . GLU A 1 491 ? -33.155 -2.292 33.731 1.00 58.44 491 GLU A C 1
ATOM 3899 O O . GLU A 1 491 ? -34.372 -2.213 33.895 1.00 58.44 491 GLU A O 1
ATOM 3904 N N . HIS A 1 492 ? -32.306 -1.860 34.670 1.00 51.25 492 HIS A N 1
ATOM 3905 C CA . HIS A 1 492 ? -32.717 -1.345 35.986 1.00 51.25 492 HIS A CA 1
ATOM 3906 C C . HIS A 1 492 ? -33.118 0.148 36.040 1.00 51.25 492 HIS A C 1
ATOM 3908 O O . HIS A 1 492 ? -33.680 0.593 37.036 1.00 51.25 492 HIS A O 1
ATOM 3914 N N . THR A 1 493 ? -32.872 0.927 34.983 1.00 49.91 493 THR A N 1
ATOM 3915 C CA . THR A 1 493 ? -33.162 2.379 34.876 1.00 49.91 493 THR A CA 1
ATOM 3916 C C . THR A 1 493 ? -34.290 2.706 33.881 1.00 49.91 493 THR A C 1
ATOM 3918 O O . THR A 1 493 ? -34.654 3.868 33.708 1.00 49.91 493 THR A O 1
ATOM 3921 N N . LEU A 1 494 ? -34.882 1.691 33.240 1.00 47.12 494 LEU A N 1
ATOM 3922 C CA . LEU A 1 494 ? -35.785 1.837 32.093 1.00 47.12 494 LEU A CA 1
ATOM 3923 C C . LEU A 1 494 ? -37.275 1.862 32.439 1.00 47.12 494 LEU A C 1
ATOM 3925 O O . LEU A 1 494 ? -38.005 0.898 32.194 1.00 47.12 494 LEU A O 1
ATOM 3929 N N . THR A 1 495 ? -37.779 3.005 32.892 1.00 47.00 495 THR A N 1
ATOM 3930 C CA . THR A 1 495 ? -39.202 3.320 32.678 1.00 47.00 495 THR A CA 1
ATOM 3931 C C . THR A 1 495 ? -39.468 3.903 31.283 1.00 47.00 495 THR A C 1
ATOM 3933 O O . THR A 1 495 ? -40.557 3.674 30.764 1.00 47.00 495 THR A O 1
ATOM 3936 N N . GLU A 1 496 ? -38.490 4.558 30.635 1.00 47.06 496 GLU A N 1
ATOM 3937 C CA . GLU A 1 496 ? -38.696 5.288 29.363 1.00 47.06 496 GLU A CA 1
AT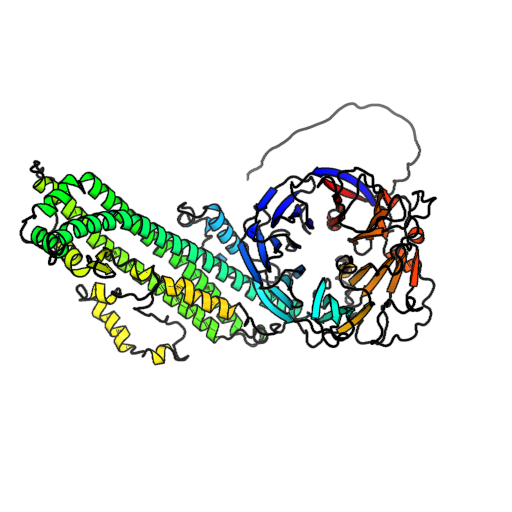OM 3938 C C . GLU A 1 496 ? -38.190 4.562 28.087 1.00 47.06 496 GLU A C 1
ATOM 3940 O O . GLU A 1 496 ? -38.965 4.447 27.140 1.00 47.06 496 GLU A O 1
ATOM 3945 N N . ASP A 1 497 ? -36.998 3.931 28.026 1.00 48.72 497 ASP A N 1
ATOM 3946 C CA . ASP A 1 497 ? -36.576 3.208 26.786 1.00 48.72 497 ASP A CA 1
ATOM 3947 C C . ASP A 1 497 ? -37.246 1.836 26.574 1.00 48.72 497 ASP A C 1
ATOM 3949 O O . ASP A 1 497 ? -36.930 1.111 25.621 1.00 48.72 497 ASP A O 1
ATOM 3953 N N . ARG A 1 498 ? -38.224 1.474 27.413 1.00 47.94 498 ARG A N 1
ATOM 3954 C CA . ARG A 1 498 ? -39.077 0.291 27.209 1.00 47.94 498 ARG A CA 1
ATOM 3955 C C . ARG A 1 498 ? -39.770 0.335 25.840 1.00 47.94 498 ARG A C 1
ATOM 3957 O O . ARG A 1 498 ? -40.116 -0.715 25.309 1.00 47.94 498 ARG A O 1
ATOM 3964 N N . GLU A 1 499 ? -39.931 1.519 25.246 1.00 50.31 499 GLU A N 1
ATOM 3965 C CA . GLU A 1 499 ? -40.439 1.707 23.884 1.00 50.31 499 GLU A CA 1
ATOM 3966 C C . GLU A 1 499 ? -39.436 1.301 22.794 1.00 50.31 499 GLU A C 1
ATOM 3968 O O . GLU A 1 499 ? -39.839 0.715 21.795 1.00 50.31 499 GLU A O 1
ATOM 3973 N N . ARG A 1 500 ? -38.126 1.522 22.974 1.00 49.38 500 ARG A N 1
ATOM 3974 C CA . ARG A 1 500 ? -37.107 1.225 21.948 1.00 49.38 500 ARG A CA 1
ATOM 3975 C C . ARG A 1 500 ? -36.779 -0.265 21.855 1.00 49.38 500 ARG A C 1
ATOM 3977 O O . ARG A 1 500 ? -36.641 -0.791 20.751 1.00 49.38 500 ARG A O 1
ATOM 3984 N N . ALA A 1 501 ? -36.708 -0.947 22.998 1.00 49.62 501 ALA A N 1
ATOM 3985 C CA . ALA A 1 501 ? -36.575 -2.403 23.053 1.00 49.62 501 ALA A CA 1
ATOM 3986 C C . ALA A 1 501 ? -37.835 -3.092 22.498 1.00 49.62 501 ALA A C 1
ATOM 3988 O O . ALA A 1 501 ? -37.727 -3.961 21.635 1.00 49.62 501 ALA A O 1
ATOM 3989 N N . LYS A 1 502 ? -39.032 -2.608 22.874 1.00 52.78 502 LYS A N 1
ATOM 3990 C CA . LYS A 1 502 ? -40.301 -3.050 22.272 1.00 52.78 502 LYS A CA 1
ATOM 3991 C C . LYS A 1 502 ? -40.374 -2.773 20.775 1.00 52.78 502 LYS A C 1
ATOM 3993 O O . LYS A 1 502 ? -40.918 -3.596 20.059 1.00 52.78 502 LYS A O 1
ATOM 3998 N N . LEU A 1 503 ? -39.834 -1.661 20.273 1.00 49.56 503 LEU A N 1
ATOM 3999 C CA . LEU A 1 503 ? -39.767 -1.391 18.832 1.00 49.56 503 LEU A CA 1
ATOM 4000 C C . LEU A 1 503 ? -38.891 -2.421 18.106 1.00 49.56 503 LEU A C 1
ATOM 4002 O O . LEU A 1 503 ? -39.276 -2.872 17.035 1.00 49.56 503 LEU A O 1
ATOM 4006 N N . ARG A 1 504 ? -37.758 -2.846 18.681 1.00 53.34 504 ARG A N 1
ATOM 4007 C CA . ARG A 1 504 ? -36.926 -3.928 18.114 1.00 53.34 504 ARG A CA 1
ATOM 4008 C C . ARG A 1 504 ? -37.652 -5.276 18.122 1.00 53.34 504 ARG A C 1
ATOM 4010 O O . ARG A 1 504 ? -37.599 -5.997 17.130 1.00 53.34 504 ARG A O 1
ATOM 4017 N N . GLU A 1 505 ? -38.373 -5.567 19.201 1.00 52.34 505 GLU A N 1
ATOM 4018 C CA . GLU A 1 505 ? -39.203 -6.768 19.358 1.00 52.34 505 GLU A CA 1
ATOM 4019 C C . GLU A 1 505 ? -40.405 -6.773 18.387 1.00 52.34 505 GLU A C 1
ATOM 4021 O O . GLU A 1 505 ? -40.699 -7.783 17.756 1.00 52.34 505 GLU A O 1
ATOM 4026 N N . LEU A 1 506 ? -41.047 -5.615 18.181 1.00 50.19 506 LEU A N 1
ATOM 4027 C CA . LEU A 1 506 ? -42.130 -5.388 17.212 1.00 50.19 506 LEU A CA 1
ATOM 4028 C C . LEU A 1 506 ? -41.645 -5.468 15.760 1.00 50.19 506 LEU A C 1
ATOM 4030 O O . LEU A 1 506 ? -42.401 -5.886 14.885 1.00 50.19 506 LEU A O 1
ATOM 4034 N N . ILE A 1 507 ? -40.397 -5.070 15.500 1.00 55.88 507 ILE A N 1
ATOM 4035 C CA . ILE A 1 507 ? -39.759 -5.175 14.183 1.00 55.88 507 ILE A CA 1
ATOM 4036 C C . ILE A 1 507 ? -39.402 -6.636 13.850 1.00 55.88 507 ILE A C 1
ATOM 4038 O O . ILE A 1 507 ? -39.252 -6.944 12.673 1.00 55.88 507 ILE A O 1
ATOM 4042 N N . ASN A 1 508 ? -39.328 -7.528 14.848 1.00 43.72 508 ASN A N 1
ATOM 4043 C CA . ASN A 1 508 ? -39.257 -8.992 14.749 1.00 43.72 508 ASN A CA 1
ATOM 4044 C C . ASN A 1 508 ? -38.533 -9.526 13.496 1.00 43.72 508 ASN A C 1
ATOM 4046 O O . ASN A 1 508 ? -39.063 -10.323 12.722 1.00 43.72 508 ASN A O 1
ATOM 4050 N N . LEU A 1 509 ? -37.305 -9.055 13.279 1.00 50.00 509 LEU A N 1
ATOM 4051 C CA . LEU A 1 509 ? -36.423 -9.571 12.241 1.00 50.00 509 LEU A CA 1
ATOM 4052 C C . LEU A 1 509 ? -35.614 -10.706 12.867 1.00 50.00 509 LEU A C 1
ATOM 4054 O O . LEU A 1 509 ? -34.672 -10.473 13.619 1.00 50.00 509 LEU A O 1
ATOM 4058 N N . THR A 1 510 ? -36.010 -11.945 12.588 1.00 49.50 510 THR A N 1
ATOM 4059 C CA . THR A 1 510 ? -35.249 -13.136 13.003 1.00 49.50 510 THR A CA 1
ATOM 4060 C C . THR A 1 510 ? -33.818 -13.087 12.455 1.00 49.50 510 THR A C 1
ATOM 4062 O O . THR A 1 510 ? -33.566 -12.507 11.397 1.00 49.50 510 THR A O 1
ATOM 4065 N N . THR A 1 511 ? -32.857 -13.723 13.134 1.00 48.12 511 THR A N 1
ATOM 4066 C CA . THR A 1 511 ? -31.449 -13.794 12.691 1.00 48.12 511 THR A CA 1
ATOM 4067 C C . THR A 1 511 ? -31.315 -14.353 11.266 1.00 48.12 511 THR A C 1
ATOM 4069 O O . THR A 1 511 ? -30.432 -13.931 10.524 1.00 48.12 511 THR A O 1
ATOM 4072 N N . GLU A 1 512 ? -32.237 -15.228 10.846 1.00 46.00 512 GLU A N 1
ATOM 4073 C CA . GLU A 1 512 ? -32.355 -15.743 9.473 1.00 46.00 512 GLU A CA 1
ATOM 4074 C C . GLU A 1 512 ? -32.892 -14.700 8.473 1.00 46.00 512 GLU A C 1
ATOM 4076 O O . GLU A 1 512 ? -32.387 -14.603 7.356 1.00 46.00 512 GLU A O 1
ATOM 4081 N N . GLN A 1 513 ? -33.854 -13.854 8.861 1.00 48.44 513 GLN A N 1
ATOM 4082 C CA . GLN A 1 513 ? -34.322 -12.726 8.039 1.00 48.44 513 GLN A CA 1
ATOM 4083 C C . GLN A 1 513 ? -33.273 -11.605 7.932 1.00 48.44 513 GLN A C 1
ATOM 4085 O O . GLN A 1 513 ? -33.148 -11.002 6.868 1.00 48.44 513 GLN A O 1
ATOM 4090 N N . LEU A 1 514 ? -32.472 -11.387 8.984 1.00 44.59 514 LEU A N 1
ATOM 4091 C CA . LEU A 1 514 ? -31.292 -10.501 9.020 1.00 44.59 514 LEU A CA 1
ATOM 4092 C C . LEU A 1 514 ? -30.128 -10.998 8.139 1.00 44.59 514 LEU A C 1
ATOM 4094 O O . LEU A 1 514 ? -29.255 -10.211 7.774 1.00 44.59 514 LEU A O 1
ATOM 4098 N N . LEU A 1 515 ? -30.092 -12.299 7.832 1.00 43.44 515 LEU A N 1
ATOM 4099 C CA . LEU A 1 515 ? -29.139 -12.930 6.909 1.00 43.44 515 LEU A CA 1
ATOM 4100 C C . LEU A 1 515 ? -29.677 -13.029 5.473 1.00 43.44 515 LEU A C 1
ATOM 4102 O O . LEU A 1 515 ? -28.897 -13.239 4.546 1.00 43.44 515 LEU A O 1
ATOM 4106 N N . SER A 1 516 ? -30.988 -12.878 5.276 1.00 48.62 516 SER A N 1
ATOM 4107 C CA . SER A 1 516 ? -31.598 -12.868 3.949 1.00 48.62 516 SER A CA 1
ATOM 4108 C C . SER A 1 516 ? -31.300 -11.551 3.219 1.00 48.62 516 SER A C 1
ATOM 4110 O O . SER A 1 516 ? -31.349 -10.479 3.817 1.00 48.62 516 SER A O 1
ATOM 4112 N N . GLU A 1 517 ? -31.074 -11.597 1.902 1.00 47.72 517 GLU A N 1
ATOM 4113 C CA . GLU A 1 517 ? -30.876 -10.415 1.032 1.00 47.72 517 GLU A CA 1
ATOM 4114 C C . GLU A 1 517 ? -32.094 -9.457 0.974 1.00 47.72 517 GLU A C 1
ATOM 4116 O O . GLU A 1 517 ? -32.123 -8.516 0.184 1.00 47.72 517 GLU A O 1
ATOM 4121 N N . LYS A 1 518 ? -33.123 -9.686 1.801 1.00 43.44 518 LYS A N 1
ATOM 4122 C CA . LYS A 1 518 ? -34.394 -8.952 1.851 1.00 43.44 518 LYS A CA 1
ATOM 4123 C C . LYS A 1 518 ? -34.458 -7.938 2.997 1.00 43.44 518 LYS A C 1
ATOM 4125 O O . LYS A 1 518 ? -35.545 -7.640 3.488 1.00 43.44 518 LYS A O 1
ATOM 4130 N N . PHE A 1 519 ? -33.325 -7.413 3.453 1.00 48.91 519 PHE A N 1
ATOM 4131 C CA . PHE A 1 519 ? -33.341 -6.306 4.407 1.00 48.91 519 PHE A CA 1
ATOM 4132 C C . PHE A 1 519 ? -33.678 -4.991 3.681 1.00 48.91 519 PHE A C 1
ATOM 4134 O O . PHE A 1 519 ? -33.140 -4.753 2.594 1.00 48.91 519 PHE A O 1
ATOM 4141 N N . PRO A 1 520 ? -34.546 -4.119 4.229 1.00 51.56 520 PRO A N 1
ATOM 4142 C CA . PRO A 1 520 ? -34.802 -2.827 3.614 1.00 51.56 520 PRO A CA 1
ATOM 4143 C C . PRO A 1 520 ? -33.507 -2.009 3.558 1.00 51.56 520 PRO A C 1
ATOM 4145 O O . PRO A 1 520 ? -32.805 -1.848 4.559 1.00 51.56 520 PRO A O 1
ATOM 4148 N N . VAL A 1 521 ? -33.195 -1.480 2.375 1.00 47.03 521 VAL A N 1
ATOM 4149 C CA . VAL A 1 521 ? -32.051 -0.587 2.158 1.00 47.03 521 VAL A CA 1
ATOM 4150 C C . VAL A 1 521 ? -32.170 0.602 3.121 1.00 47.03 521 VAL A C 1
ATOM 4152 O O . VAL A 1 521 ? -33.135 1.356 3.037 1.00 47.03 521 VAL A O 1
ATOM 4155 N N . GLY A 1 522 ? -31.203 0.763 4.031 1.00 48.44 522 GLY A N 1
ATOM 4156 C CA . GLY A 1 522 ? -31.142 1.887 4.978 1.00 48.44 522 GLY A CA 1
ATOM 4157 C C . GLY A 1 522 ? -31.263 1.529 6.465 1.00 48.44 522 GLY A C 1
ATOM 4158 O O . GLY A 1 522 ? -31.048 2.402 7.300 1.00 48.44 522 GLY A O 1
ATOM 4159 N N . MET A 1 523 ? -31.550 0.272 6.824 1.00 54.12 523 MET A N 1
ATOM 4160 C CA . MET A 1 523 ? -31.454 -0.193 8.215 1.00 54.12 523 MET A CA 1
ATOM 4161 C C . MET A 1 523 ? -30.144 -0.961 8.437 1.00 54.12 523 MET A C 1
ATOM 4163 O O . MET A 1 523 ? -29.855 -1.922 7.728 1.00 54.12 523 MET A O 1
ATOM 4167 N N . PHE A 1 524 ? -29.348 -0.547 9.425 1.00 67.31 524 PHE A N 1
ATOM 4168 C CA . PHE A 1 524 ? -28.080 -1.205 9.753 1.00 67.31 524 PHE A CA 1
ATOM 4169 C C . PHE A 1 524 ? -28.305 -2.387 10.699 1.00 67.31 524 PHE A C 1
ATOM 4171 O O . PHE A 1 524 ? -29.053 -2.279 11.674 1.00 67.31 524 PHE A O 1
ATOM 4178 N N . ARG A 1 525 ? -27.657 -3.518 10.405 1.00 63.09 525 ARG A N 1
ATOM 4179 C CA . ARG A 1 525 ? -27.725 -4.733 11.221 1.00 63.09 525 ARG A CA 1
ATOM 4180 C C . ARG A 1 525 ? -26.991 -4.515 12.547 1.00 63.09 525 ARG A C 1
ATOM 4182 O O . ARG A 1 525 ? -25.769 -4.426 12.559 1.00 63.09 525 ARG A O 1
ATOM 4189 N N . PHE A 1 526 ? -27.728 -4.472 13.653 1.00 68.62 526 PHE A N 1
ATOM 4190 C CA . PHE A 1 526 ? -27.157 -4.414 14.998 1.00 68.62 526 PHE A CA 1
ATOM 4191 C C . PHE A 1 526 ? -27.060 -5.822 15.591 1.00 68.62 526 PHE A C 1
ATOM 4193 O O . PHE A 1 526 ? -28.063 -6.531 15.646 1.00 68.62 526 PHE A O 1
ATOM 4200 N N . ASP A 1 527 ? -25.872 -6.209 16.052 1.00 75.50 527 ASP A N 1
ATOM 4201 C CA . ASP A 1 527 ? -25.664 -7.416 16.852 1.00 75.50 527 ASP A CA 1
ATOM 4202 C C . ASP A 1 527 ? -25.135 -7.010 18.234 1.00 75.50 527 ASP A C 1
ATOM 4204 O O . ASP A 1 527 ? -24.087 -6.365 18.358 1.00 75.50 527 ASP A O 1
ATOM 4208 N N . SER A 1 528 ? -25.886 -7.354 19.281 1.00 77.56 528 SER A N 1
ATOM 4209 C CA . SER A 1 528 ? -25.546 -6.985 20.654 1.00 77.56 528 SER A CA 1
ATOM 4210 C C . SER A 1 528 ? -24.305 -7.718 21.161 1.00 77.56 528 SER A C 1
ATOM 4212 O O . SER A 1 528 ? -23.574 -7.146 21.968 1.00 77.56 528 SER A O 1
ATOM 4214 N N . LYS A 1 529 ? -24.018 -8.924 20.652 1.00 83.00 529 LYS A N 1
ATOM 4215 C CA . LYS A 1 529 ? -22.924 -9.780 21.132 1.00 83.00 529 LYS A CA 1
ATOM 4216 C C . LYS A 1 529 ? -21.603 -9.564 20.409 1.00 83.00 529 LYS A C 1
ATOM 4218 O O . LYS A 1 529 ? -20.556 -9.887 20.960 1.00 83.00 529 LYS A O 1
ATOM 4223 N N . VAL A 1 530 ? -21.622 -9.034 19.190 1.00 88.19 530 VAL A N 1
ATOM 4224 C CA . VAL A 1 530 ? -20.389 -8.820 18.420 1.00 88.19 530 VAL A CA 1
ATOM 4225 C C . VAL A 1 530 ? -19.605 -7.643 18.997 1.00 88.19 530 VAL A C 1
ATOM 4227 O O . VAL A 1 530 ? -20.181 -6.609 19.329 1.00 88.19 530 VAL A O 1
ATOM 4230 N N . THR A 1 531 ? -18.285 -7.784 19.096 1.00 93.12 531 THR A N 1
ATOM 4231 C CA . THR A 1 531 ? -17.385 -6.748 19.625 1.00 93.12 531 THR A CA 1
ATOM 4232 C C . THR A 1 531 ? -17.091 -5.662 18.585 1.00 93.12 531 THR A C 1
ATOM 4234 O O . THR A 1 531 ? -17.129 -5.897 17.373 1.00 93.12 531 THR A O 1
ATOM 4237 N N . LEU A 1 532 ? -16.752 -4.452 19.043 1.00 93.94 532 LEU A N 1
ATOM 4238 C CA . LEU A 1 532 ? -16.310 -3.377 18.147 1.00 93.94 532 LEU A CA 1
ATOM 4239 C C . LEU A 1 532 ? -14.984 -3.752 17.460 1.00 93.94 532 LEU A C 1
ATOM 4241 O O . LEU A 1 532 ? -14.787 -3.446 16.284 1.00 93.94 532 LEU A O 1
ATOM 4245 N N . ALA A 1 533 ? -14.113 -4.474 18.170 1.00 94.31 533 ALA A N 1
ATOM 4246 C CA . ALA A 1 533 ? -12.851 -4.985 17.649 1.00 94.31 533 ALA A CA 1
ATOM 4247 C C . ALA A 1 533 ? -13.038 -5.914 16.445 1.00 94.31 533 ALA A C 1
ATOM 4249 O O . ALA A 1 533 ? -12.392 -5.721 15.415 1.00 94.31 533 ALA A O 1
ATOM 4250 N N . ASP A 1 534 ? -13.926 -6.906 16.554 1.00 93.62 534 ASP A N 1
ATOM 4251 C CA . ASP A 1 534 ? -14.193 -7.855 15.472 1.00 93.62 534 ASP A CA 1
ATOM 4252 C C . ASP A 1 534 ? -14.882 -7.167 14.284 1.00 93.62 534 ASP A C 1
ATOM 4254 O O . ASP A 1 534 ? -14.541 -7.440 13.130 1.00 93.62 534 ASP A O 1
ATOM 4258 N N . LEU A 1 535 ? -15.779 -6.208 14.545 1.00 93.38 535 LEU A N 1
ATOM 4259 C CA . LEU A 1 535 ? -16.405 -5.408 13.491 1.00 93.38 535 LEU A CA 1
ATOM 4260 C C . LEU A 1 535 ? -15.383 -4.598 12.684 1.00 93.38 535 LEU A C 1
ATOM 4262 O O . LEU A 1 535 ? -15.421 -4.643 11.456 1.00 93.38 535 LEU A O 1
ATOM 4266 N N . ILE A 1 536 ? -14.465 -3.885 13.347 1.00 94.19 536 ILE A N 1
ATOM 4267 C CA . ILE A 1 536 ? -13.471 -3.029 12.679 1.00 94.19 536 ILE A CA 1
ATOM 4268 C C . ILE A 1 536 ? -12.356 -3.864 12.037 1.00 94.19 536 ILE A C 1
ATOM 4270 O O . ILE A 1 536 ? -12.060 -3.694 10.853 1.00 94.19 536 ILE A O 1
ATOM 4274 N N . LYS A 1 537 ? -11.726 -4.767 12.798 1.00 93.12 537 LYS A N 1
ATOM 4275 C CA . LYS A 1 537 ? -10.500 -5.459 12.368 1.00 93.12 537 LYS A CA 1
ATOM 4276 C C . LYS A 1 537 ? -10.764 -6.630 11.425 1.00 93.12 537 LYS A C 1
ATOM 4278 O O . LYS A 1 537 ? -9.909 -6.917 10.595 1.00 93.12 537 LYS A O 1
ATOM 4283 N N . LYS A 1 538 ? -11.916 -7.305 11.538 1.00 92.50 538 LYS A N 1
ATOM 4284 C CA . LYS A 1 538 ? -12.246 -8.484 10.718 1.00 92.50 538 LYS A CA 1
ATOM 4285 C C . LYS A 1 538 ? -13.349 -8.184 9.717 1.00 92.50 538 LYS A C 1
ATOM 4287 O O . LYS A 1 538 ? -13.106 -8.250 8.519 1.00 92.50 538 LYS A O 1
ATOM 4292 N N . ASN A 1 539 ? -14.555 -7.852 10.177 1.00 92.69 539 ASN A N 1
ATOM 4293 C CA . ASN A 1 539 ? -15.723 -7.800 9.292 1.00 92.69 539 ASN A CA 1
ATOM 4294 C C . ASN A 1 539 ? -15.604 -6.677 8.258 1.00 92.69 539 ASN A C 1
ATOM 4296 O O . ASN A 1 539 ? -15.736 -6.933 7.065 1.00 92.69 539 ASN A O 1
ATOM 4300 N N . LEU A 1 540 ? -15.302 -5.456 8.707 1.00 94.31 540 LEU A N 1
ATOM 4301 C CA . LEU A 1 540 ? -15.141 -4.304 7.825 1.00 94.31 540 LEU A CA 1
ATOM 4302 C C . LEU A 1 540 ? -13.957 -4.491 6.868 1.00 94.31 540 LEU A C 1
ATOM 4304 O O . LEU A 1 540 ? -14.085 -4.187 5.688 1.00 94.31 540 LEU A O 1
ATOM 4308 N N . GLN A 1 541 ? -12.835 -5.035 7.353 1.00 94.06 541 GLN A N 1
ATOM 4309 C CA . GLN A 1 541 ? -11.672 -5.336 6.514 1.00 94.06 541 GLN A CA 1
ATOM 4310 C C . GLN A 1 541 ? -12.014 -6.358 5.419 1.00 94.06 541 GLN A C 1
ATOM 4312 O O . GLN A 1 541 ? -11.771 -6.098 4.244 1.00 94.06 541 GLN A O 1
ATOM 4317 N N . ASN A 1 542 ? -12.662 -7.467 5.785 1.00 92.88 542 ASN A N 1
ATOM 4318 C CA . ASN A 1 542 ? -13.080 -8.506 4.845 1.00 92.88 542 ASN A CA 1
ATOM 4319 C C . ASN A 1 542 ? -14.072 -7.984 3.799 1.00 92.88 542 ASN A C 1
ATOM 4321 O O . ASN A 1 542 ? -13.996 -8.382 2.641 1.00 92.88 542 ASN A O 1
ATOM 4325 N N . ASP A 1 543 ? -15.003 -7.108 4.187 1.00 92.75 543 ASP A N 1
ATOM 4326 C CA . ASP A 1 543 ? -15.975 -6.526 3.259 1.00 92.75 543 ASP A CA 1
ATOM 4327 C C . ASP A 1 543 ? -15.310 -5.526 2.291 1.00 92.75 543 ASP A C 1
ATOM 4329 O O . ASP A 1 543 ? -15.634 -5.528 1.103 1.00 92.75 543 ASP A O 1
ATOM 4333 N N . ILE A 1 544 ? -14.346 -4.718 2.758 1.00 93.50 544 ILE A N 1
ATOM 4334 C CA . ILE A 1 544 ? -13.520 -3.846 1.898 1.00 93.50 544 ILE A CA 1
ATOM 4335 C C . ILE A 1 544 ? -12.720 -4.698 0.906 1.00 93.50 544 ILE A C 1
ATOM 4337 O O . ILE A 1 544 ? -12.754 -4.447 -0.302 1.00 93.50 544 ILE A O 1
ATOM 4341 N N . ASP A 1 545 ? -12.039 -5.734 1.395 1.00 90.94 545 ASP A N 1
ATOM 4342 C CA . ASP A 1 545 ? -11.226 -6.609 0.554 1.00 90.94 545 ASP A CA 1
ATOM 4343 C C . ASP A 1 545 ? -12.088 -7.384 -0.446 1.00 90.94 545 ASP A C 1
ATOM 4345 O O . ASP A 1 545 ? -11.716 -7.481 -1.609 1.00 90.94 545 ASP A O 1
ATOM 4349 N N . ALA A 1 546 ? -13.280 -7.843 -0.061 1.00 89.44 546 ALA A N 1
ATOM 4350 C CA . ALA A 1 546 ? -14.200 -8.520 -0.973 1.00 89.44 546 ALA A CA 1
ATOM 4351 C C . ALA A 1 54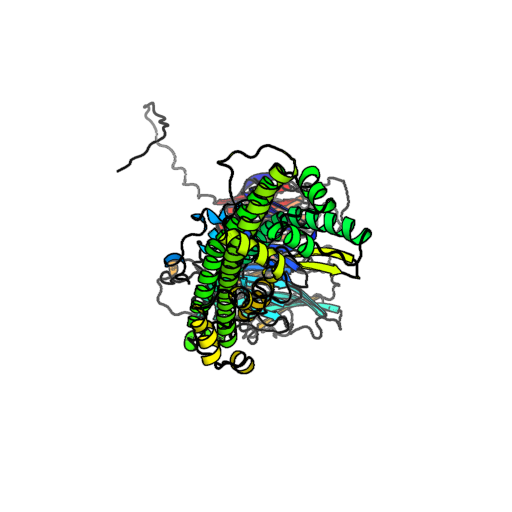6 ? -14.636 -7.638 -2.158 1.00 89.44 546 ALA A C 1
ATOM 4353 O O . ALA A 1 546 ? -14.813 -8.157 -3.259 1.00 89.44 546 ALA A O 1
ATOM 4354 N N . VAL A 1 547 ? -14.801 -6.326 -1.945 1.00 90.31 547 VAL A N 1
ATOM 4355 C CA . VAL A 1 547 ? -15.200 -5.362 -2.987 1.00 90.31 547 VAL A CA 1
ATOM 4356 C C . VAL A 1 547 ? -14.030 -5.024 -3.919 1.00 90.31 547 VAL A C 1
ATOM 4358 O O . VAL A 1 547 ? -14.180 -4.991 -5.149 1.00 90.31 547 VAL A O 1
ATOM 4361 N N . PHE A 1 548 ? -12.858 -4.738 -3.346 1.00 88.12 548 PHE A N 1
ATOM 4362 C CA . PHE A 1 548 ? -11.749 -4.133 -4.087 1.00 88.12 548 PHE A CA 1
ATOM 4363 C C . PHE A 1 548 ? -10.653 -5.123 -4.489 1.00 88.12 548 PHE A C 1
ATOM 4365 O O . PHE A 1 548 ? -10.050 -4.953 -5.555 1.00 88.12 548 PHE A O 1
ATOM 4372 N N . GLN A 1 549 ? -10.429 -6.184 -3.712 1.00 79.31 549 GLN A N 1
ATOM 4373 C CA . GLN A 1 549 ? -9.514 -7.263 -4.067 1.00 79.31 549 GLN A CA 1
ATOM 4374 C C . GLN A 1 549 ? -10.266 -8.349 -4.843 1.00 79.31 549 GLN A C 1
ATOM 4376 O O . GLN A 1 549 ? -11.262 -8.913 -4.397 1.00 79.31 549 GLN A O 1
ATOM 4381 N N . ALA A 1 550 ? -9.792 -8.661 -6.044 1.00 64.25 550 ALA A N 1
ATOM 4382 C CA . ALA A 1 550 ? -10.297 -9.814 -6.778 1.00 64.25 550 ALA A CA 1
ATOM 4383 C C . ALA A 1 550 ? -9.850 -11.132 -6.122 1.00 64.25 550 ALA A C 1
ATOM 4385 O O . ALA A 1 550 ? -8.795 -11.188 -5.490 1.00 64.25 550 ALA A O 1
ATOM 4386 N N . GLN A 1 551 ? -10.629 -12.203 -6.321 1.00 59.47 551 GLN A N 1
ATOM 4387 C CA . GLN A 1 551 ? -10.307 -13.542 -5.819 1.00 59.47 551 GLN A CA 1
ATOM 4388 C C . GLN A 1 551 ? -8.882 -13.952 -6.232 1.00 59.47 551 GLN A C 1
ATOM 4390 O O . GLN A 1 551 ? -8.552 -14.009 -7.416 1.00 59.47 551 GLN A O 1
ATOM 4395 N N . VAL A 1 552 ? -8.044 -14.232 -5.231 1.00 57.88 552 VAL A N 1
ATOM 4396 C CA . VAL A 1 552 ? -6.574 -14.346 -5.328 1.00 57.88 552 VAL A CA 1
ATOM 4397 C C . VAL A 1 552 ? -6.098 -15.445 -6.298 1.00 57.88 552 VAL A C 1
ATOM 4399 O O . VAL A 1 552 ? -4.959 -15.424 -6.757 1.00 57.88 552 VAL A O 1
ATOM 4402 N N . THR A 1 553 ? -6.955 -16.397 -6.667 1.00 65.56 553 THR A N 1
ATOM 4403 C CA . THR A 1 553 ? -6.538 -17.645 -7.323 1.00 65.56 553 THR A CA 1
ATOM 4404 C C . THR A 1 553 ? -6.797 -17.724 -8.835 1.00 65.56 553 THR A C 1
ATOM 4406 O O . THR A 1 553 ? -6.438 -18.730 -9.441 1.00 65.56 553 THR A O 1
ATOM 4409 N N . GLY A 1 554 ? -7.340 -16.683 -9.486 1.00 77.88 554 GLY A N 1
ATOM 4410 C CA . GLY A 1 554 ? -7.724 -16.725 -10.912 1.00 77.88 554 GLY A CA 1
ATOM 4411 C C . GLY A 1 554 ? -7.144 -15.616 -11.799 1.00 77.88 554 GLY A C 1
ATOM 4412 O O . GLY A 1 554 ? -6.658 -14.595 -11.308 1.00 77.88 554 GLY A O 1
ATOM 4413 N N . ASN A 1 555 ? -7.198 -15.825 -13.119 1.00 87.94 555 ASN A N 1
ATOM 4414 C CA . ASN A 1 555 ? -6.969 -14.776 -14.117 1.00 87.94 555 ASN A CA 1
ATOM 4415 C C . ASN A 1 555 ? -8.237 -13.915 -14.263 1.00 87.94 555 ASN A C 1
ATOM 4417 O O . ASN A 1 555 ? -9.335 -14.454 -14.407 1.00 87.94 555 ASN A O 1
ATOM 4421 N N . PHE A 1 556 ? -8.106 -12.589 -14.259 1.00 89.38 556 PHE A N 1
ATOM 4422 C CA . PHE A 1 556 ? -9.210 -11.657 -14.506 1.00 89.38 556 PHE A CA 1
ATOM 4423 C C . PHE A 1 556 ? -8.686 -10.302 -15.012 1.00 89.38 556 PHE A C 1
ATOM 4425 O O . PHE A 1 556 ? -7.539 -9.943 -14.763 1.00 89.38 556 PHE A O 1
ATOM 4432 N N . SER A 1 557 ? -9.533 -9.520 -15.690 1.00 86.69 557 SER A N 1
ATOM 4433 C CA . SER A 1 557 ? -9.128 -8.220 -16.257 1.00 86.69 557 SER A CA 1
ATOM 4434 C C . SER A 1 557 ? -10.153 -7.086 -16.134 1.00 86.69 557 SER A C 1
ATOM 4436 O O . SER A 1 557 ? -10.007 -6.061 -16.799 1.00 86.69 557 SER A O 1
ATOM 4438 N N . ARG A 1 558 ? -11.224 -7.278 -15.340 1.00 87.25 558 ARG A N 1
ATOM 4439 C CA . ARG A 1 558 ? -12.358 -6.338 -15.152 1.00 87.25 558 ARG A CA 1
ATOM 4440 C C . ARG A 1 558 ? -12.878 -5.677 -16.453 1.00 87.25 558 ARG A C 1
ATOM 4442 O O . ARG A 1 558 ? -13.426 -4.581 -16.414 1.00 87.25 558 ARG A O 1
ATOM 4449 N N . GLY A 1 559 ? -12.709 -6.345 -17.601 1.00 80.69 559 GLY A N 1
ATOM 4450 C CA . GLY A 1 559 ? -13.111 -5.850 -18.923 1.00 80.69 559 GLY A CA 1
ATOM 4451 C C . GLY A 1 559 ? -12.208 -4.766 -19.527 1.00 80.69 559 GLY A C 1
ATOM 4452 O O . GLY A 1 559 ? -12.502 -4.288 -20.617 1.00 80.69 559 GLY A O 1
ATOM 4453 N N . CYS A 1 560 ? -11.116 -4.387 -18.861 1.00 85.12 560 CYS A N 1
ATOM 4454 C CA . CYS A 1 560 ? -10.245 -3.292 -19.296 1.00 85.12 560 CYS A CA 1
ATOM 4455 C C . CYS A 1 560 ? -9.091 -3.750 -20.195 1.00 85.12 560 CYS A C 1
ATOM 4457 O O . CYS A 1 560 ? -8.571 -2.963 -20.986 1.00 85.12 560 CYS A O 1
ATOM 4459 N N . VAL A 1 561 ? -8.682 -5.014 -20.054 1.00 89.06 561 VAL A N 1
ATOM 4460 C CA . VAL A 1 561 ? -7.544 -5.605 -20.768 1.00 89.06 561 VAL A CA 1
ATOM 4461 C C . VAL A 1 561 ? -7.969 -6.921 -21.412 1.00 89.06 561 VAL A C 1
ATOM 4463 O O . VAL A 1 561 ? -8.538 -7.795 -20.750 1.00 89.06 561 VAL A O 1
ATOM 4466 N N . HIS A 1 562 ? -7.700 -7.064 -22.708 1.00 87.06 562 HIS A N 1
ATOM 4467 C CA . HIS A 1 562 ? -8.107 -8.215 -23.512 1.00 87.06 562 HIS A CA 1
ATOM 4468 C C . HIS A 1 562 ? -6.934 -9.171 -23.725 1.00 87.06 562 HIS A C 1
ATOM 4470 O O . HIS A 1 562 ? -6.416 -9.305 -24.832 1.00 87.06 562 HIS A O 1
ATOM 4476 N N . PHE A 1 563 ? -6.522 -9.860 -22.660 1.00 85.00 563 PHE A N 1
ATOM 4477 C CA . PHE A 1 563 ? -5.451 -10.854 -22.747 1.00 85.00 563 PHE A CA 1
ATOM 4478 C C . PHE A 1 563 ? -5.775 -12.000 -23.722 1.00 85.00 563 PHE A C 1
ATOM 4480 O O . PHE A 1 563 ? -4.881 -12.495 -24.395 1.00 85.00 563 PHE A O 1
ATOM 4487 N N . ASP A 1 564 ? -7.051 -12.355 -23.894 1.00 82.50 564 ASP A N 1
ATOM 4488 C CA . ASP A 1 564 ? -7.474 -13.387 -24.854 1.00 82.50 564 ASP A CA 1
ATOM 4489 C C . ASP A 1 564 ? -7.186 -13.013 -26.322 1.00 82.50 564 ASP A C 1
ATOM 4491 O O . ASP A 1 564 ? -7.108 -13.882 -27.187 1.00 82.50 564 ASP A O 1
ATOM 4495 N N . GLN A 1 565 ? -7.017 -11.720 -26.619 1.00 83.94 565 GLN A N 1
ATOM 4496 C CA . GLN A 1 565 ? -6.719 -11.197 -27.959 1.00 83.94 565 GLN A CA 1
ATOM 4497 C C . GLN A 1 565 ? -5.221 -10.900 -28.145 1.00 83.94 565 GLN A C 1
ATOM 4499 O O . GLN A 1 565 ? -4.839 -10.143 -29.039 1.00 83.94 565 GLN A O 1
ATOM 4504 N N . MET A 1 566 ? -4.364 -11.465 -27.287 1.00 85.69 566 MET A N 1
ATOM 4505 C CA . MET A 1 566 ? -2.923 -11.236 -27.331 1.00 85.69 566 MET A CA 1
ATOM 4506 C C . MET A 1 566 ? -2.282 -11.807 -28.597 1.00 85.69 566 MET A C 1
ATOM 4508 O O . MET A 1 566 ? -2.520 -12.952 -29.011 1.00 85.69 566 MET A O 1
ATOM 4512 N N . LYS A 1 567 ? -1.376 -11.022 -29.168 1.00 84.88 567 LYS A N 1
ATOM 4513 C CA . LYS A 1 567 ? -0.555 -11.414 -30.312 1.00 84.88 567 LYS A CA 1
ATOM 4514 C C . LYS A 1 567 ? 0.881 -11.615 -29.856 1.00 84.88 567 LYS A C 1
ATOM 4516 O O . LYS A 1 567 ? 1.322 -10.943 -28.930 1.00 84.88 567 LYS A O 1
ATOM 4521 N N . SER A 1 568 ? 1.591 -12.542 -30.489 1.00 84.38 568 SER A N 1
ATOM 4522 C CA . SER A 1 568 ? 2.930 -12.952 -30.061 1.00 84.38 568 SER A CA 1
ATOM 4523 C C . SER A 1 568 ? 3.906 -12.915 -31.224 1.00 84.38 568 SER A C 1
ATOM 4525 O O . SER A 1 568 ? 3.564 -13.337 -32.326 1.00 84.38 568 SER A O 1
ATOM 4527 N N . LEU A 1 569 ? 5.128 -12.476 -30.950 1.00 83.38 569 LEU A N 1
ATOM 4528 C CA . LEU A 1 569 ? 6.252 -12.480 -31.873 1.00 83.38 569 LEU A CA 1
ATOM 4529 C C . LEU A 1 569 ? 7.406 -13.272 -31.257 1.00 83.38 569 LEU A C 1
ATOM 4531 O O . LEU A 1 569 ? 7.832 -12.987 -30.134 1.00 83.38 569 LEU A O 1
ATOM 4535 N N . PHE A 1 570 ? 7.919 -14.255 -31.996 1.00 82.25 570 PHE A N 1
ATOM 4536 C CA . PHE A 1 570 ? 9.046 -15.063 -31.546 1.00 82.25 570 PHE A CA 1
ATOM 4537 C C . PHE A 1 570 ? 10.366 -14.324 -31.798 1.00 82.25 570 PHE A C 1
ATOM 4539 O O . PHE A 1 570 ? 10.778 -14.150 -32.946 1.00 82.25 570 PHE A O 1
ATOM 4546 N N . ILE A 1 571 ? 11.033 -13.863 -30.736 1.00 81.75 571 ILE A N 1
ATOM 4547 C CA . ILE A 1 571 ? 12.256 -13.060 -30.866 1.00 81.75 571 ILE A CA 1
ATOM 4548 C C . ILE A 1 571 ? 13.486 -13.947 -31.007 1.00 81.75 571 ILE A C 1
ATOM 4550 O O . ILE A 1 571 ? 14.233 -13.811 -31.972 1.00 81.75 571 ILE A O 1
ATOM 4554 N N . CYS A 1 572 ? 13.719 -14.837 -30.046 1.00 80.00 572 CYS A N 1
ATOM 4555 C CA . CYS A 1 572 ? 14.988 -15.549 -29.945 1.00 80.00 572 CYS A CA 1
ATOM 4556 C C . CYS A 1 572 ? 14.790 -16.990 -29.490 1.00 80.00 572 CYS A C 1
ATOM 4558 O O . CYS A 1 572 ? 14.034 -17.225 -28.549 1.00 80.00 572 CYS A O 1
ATOM 4560 N N . ARG A 1 573 ? 15.534 -17.926 -30.096 1.00 79.44 573 ARG A N 1
ATOM 4561 C CA . ARG A 1 573 ? 15.756 -19.278 -29.559 1.00 79.44 573 ARG A CA 1
ATOM 4562 C C . ARG A 1 573 ? 17.246 -19.535 -29.345 1.00 79.44 573 ARG A C 1
ATOM 4564 O O . ARG A 1 573 ? 18.038 -19.432 -30.283 1.00 79.44 573 ARG A O 1
ATOM 4571 N N . SER A 1 574 ? 17.615 -19.902 -28.126 1.00 74.88 574 SER A N 1
ATOM 4572 C CA . SER A 1 574 ? 18.998 -20.157 -27.731 1.00 74.88 574 SER A CA 1
ATOM 4573 C C . SER A 1 574 ? 19.141 -21.510 -27.033 1.00 74.88 574 SER A C 1
ATOM 4575 O O . SER A 1 574 ? 18.285 -21.881 -26.229 1.00 74.88 574 SER A O 1
ATOM 4577 N N . GLY A 1 575 ? 20.222 -22.235 -27.336 1.00 64.19 575 GLY A N 1
ATOM 4578 C CA . GLY A 1 575 ? 20.611 -23.465 -26.636 1.00 64.19 575 GLY A CA 1
ATOM 4579 C C . GLY A 1 575 ? 21.481 -23.241 -25.390 1.00 64.19 575 GLY A C 1
ATOM 4580 O O . GLY A 1 575 ? 21.893 -24.213 -24.764 1.00 64.19 575 GLY A O 1
ATOM 4581 N N . PHE A 1 576 ? 21.803 -21.990 -25.040 1.00 60.84 576 PHE A N 1
ATOM 4582 C CA . PHE A 1 576 ? 22.642 -21.683 -23.876 1.00 60.84 576 PHE A CA 1
ATOM 4583 C C . PHE A 1 576 ? 21.887 -21.879 -22.551 1.00 60.84 576 PHE A C 1
ATOM 4585 O O . PHE A 1 576 ? 20.707 -21.549 -22.444 1.00 60.84 576 PHE A O 1
ATOM 4592 N N . THR A 1 577 ? 22.590 -22.382 -21.531 1.00 53.94 577 THR A N 1
ATOM 4593 C CA . THR A 1 577 ? 22.092 -22.522 -20.153 1.00 53.94 577 THR A CA 1
ATOM 4594 C C . THR A 1 577 ? 21.945 -21.159 -19.458 1.00 53.94 577 THR A C 1
ATOM 4596 O O . THR A 1 577 ? 22.718 -20.240 -19.734 1.00 53.94 577 THR A O 1
ATOM 4599 N N . ASP A 1 578 ? 20.988 -21.067 -18.526 1.00 47.31 578 ASP A N 1
ATOM 4600 C CA . ASP A 1 578 ? 20.403 -19.872 -17.874 1.00 47.31 578 ASP A CA 1
ATOM 4601 C C . ASP A 1 578 ? 21.311 -18.669 -17.524 1.00 47.31 578 ASP A C 1
ATOM 4603 O O . ASP A 1 578 ? 20.823 -17.541 -17.462 1.00 47.31 578 ASP A O 1
ATOM 4607 N N . SER A 1 579 ? 22.614 -18.848 -17.290 1.00 45.84 579 SER A N 1
ATOM 4608 C CA . SER A 1 579 ? 23.467 -17.819 -16.671 1.00 45.84 579 SER A CA 1
ATOM 4609 C C . SER A 1 579 ? 23.883 -16.654 -17.579 1.00 45.84 579 SER A C 1
ATOM 4611 O O . SER A 1 579 ? 24.289 -15.621 -17.063 1.00 45.84 579 SER A O 1
ATOM 4613 N N . SER A 1 580 ? 23.812 -16.789 -18.908 1.00 47.88 580 SER A N 1
ATOM 4614 C CA . SER A 1 580 ? 24.268 -15.740 -19.851 1.00 47.88 580 SER A CA 1
ATOM 4615 C C . SER A 1 580 ? 23.191 -14.710 -20.217 1.00 47.88 580 SER A C 1
ATOM 4617 O O . SER A 1 580 ? 23.495 -13.672 -20.798 1.00 47.88 580 SER A O 1
ATOM 4619 N N . LEU A 1 581 ? 21.923 -14.980 -19.888 1.00 50.03 581 LEU A N 1
ATOM 4620 C CA . LEU A 1 581 ? 20.773 -14.225 -20.406 1.00 50.03 581 LEU A CA 1
ATOM 4621 C C . LEU A 1 581 ? 20.028 -13.421 -19.334 1.00 50.03 581 LEU A C 1
ATOM 4623 O O . LEU A 1 581 ? 19.257 -12.527 -19.687 1.00 50.03 581 LEU A O 1
ATOM 4627 N N . THR A 1 582 ? 20.319 -13.638 -18.045 1.00 49.19 582 THR A N 1
ATOM 4628 C CA . THR A 1 582 ? 19.936 -12.716 -16.957 1.00 49.19 582 THR A CA 1
ATOM 4629 C C . THR A 1 582 ? 20.549 -11.320 -17.127 1.00 49.19 582 THR A C 1
ATOM 4631 O O . THR A 1 582 ? 20.052 -10.358 -16.550 1.00 49.19 582 THR A O 1
ATOM 4634 N N . GLU A 1 583 ? 21.591 -11.201 -17.954 1.00 56.00 583 GLU A N 1
ATOM 4635 C CA . GLU A 1 583 ? 22.284 -9.956 -18.303 1.00 56.00 583 GLU A CA 1
ATOM 4636 C C . GLU A 1 583 ? 21.750 -9.298 -19.592 1.00 56.00 583 GLU A C 1
ATOM 4638 O O . GLU A 1 583 ? 22.306 -8.305 -20.062 1.00 56.00 583 GLU A O 1
ATOM 4643 N N . THR A 1 584 ? 20.670 -9.821 -20.192 1.00 68.12 584 THR A N 1
ATOM 4644 C CA . THR A 1 584 ? 20.133 -9.262 -21.443 1.00 68.12 584 THR A CA 1
ATOM 4645 C C . THR A 1 584 ? 19.538 -7.876 -21.197 1.00 68.12 584 THR A C 1
ATOM 4647 O O . THR A 1 584 ? 18.468 -7.726 -20.600 1.00 68.12 584 THR A O 1
ATOM 4650 N N . VAL A 1 585 ? 20.220 -6.844 -21.693 1.00 76.06 585 VAL A N 1
ATOM 4651 C CA . VAL A 1 585 ? 19.758 -5.455 -21.621 1.00 76.06 585 VAL A CA 1
ATOM 4652 C C . VAL A 1 585 ? 18.667 -5.220 -22.661 1.00 76.06 585 VAL A C 1
ATOM 4654 O O . VAL A 1 585 ? 18.808 -5.581 -23.832 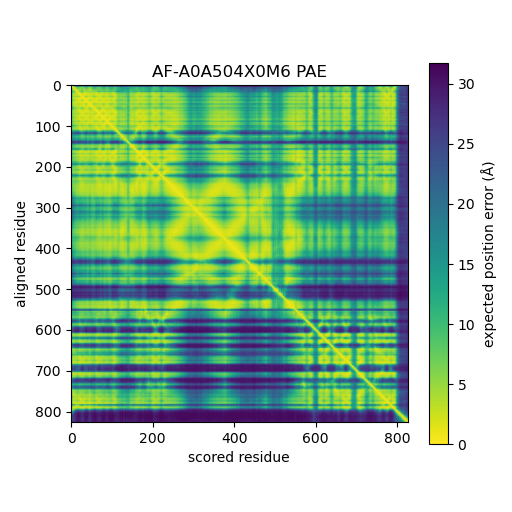1.00 76.06 585 VAL A O 1
ATOM 4657 N N . VAL A 1 586 ? 17.570 -4.600 -22.228 1.00 80.69 586 VAL A N 1
ATOM 4658 C CA . VAL A 1 586 ? 16.410 -4.286 -23.066 1.00 80.69 586 VAL A CA 1
ATOM 4659 C C . VAL A 1 586 ? 15.909 -2.886 -22.729 1.00 80.69 586 VAL A C 1
ATOM 4661 O O . VAL A 1 586 ? 15.684 -2.564 -21.558 1.00 80.69 586 VAL A O 1
ATOM 4664 N N . ALA A 1 587 ? 15.647 -2.094 -23.766 1.00 80.50 587 ALA A N 1
ATOM 4665 C CA . ALA A 1 587 ? 15.037 -0.779 -23.661 1.00 80.50 587 ALA A CA 1
ATOM 4666 C C . ALA A 1 587 ? 13.809 -0.675 -24.570 1.00 80.50 587 ALA A C 1
ATOM 4668 O O . ALA A 1 587 ? 13.824 -1.096 -25.727 1.00 80.50 587 ALA A O 1
ATOM 4669 N N . PHE A 1 588 ? 12.752 -0.070 -24.038 1.00 82.38 588 PHE A N 1
ATOM 4670 C CA . PHE A 1 588 ? 11.562 0.308 -24.788 1.00 82.38 588 PHE A CA 1
ATOM 4671 C C . PHE A 1 588 ? 11.415 1.830 -24.785 1.00 82.38 588 PHE A C 1
ATOM 4673 O O . PHE A 1 588 ? 11.761 2.483 -23.801 1.00 82.38 588 PHE A O 1
ATOM 4680 N N . HIS A 1 589 ? 10.842 2.384 -25.851 1.00 80.25 589 HIS A N 1
ATOM 4681 C CA . HIS A 1 589 ? 10.417 3.781 -25.881 1.00 80.25 589 HIS A CA 1
ATOM 4682 C C . HIS A 1 589 ? 9.137 3.945 -26.695 1.00 80.25 589 HIS A C 1
ATOM 4684 O O . HIS A 1 589 ? 9.085 3.604 -27.877 1.00 80.25 589 HIS A O 1
ATOM 4690 N N . ALA A 1 590 ? 8.086 4.461 -26.065 1.00 74.75 590 ALA A N 1
ATOM 4691 C CA . ALA A 1 590 ? 6.830 4.748 -26.742 1.00 74.75 590 ALA A CA 1
ATOM 4692 C C . ALA A 1 590 ? 6.856 6.167 -27.319 1.00 74.75 590 ALA A C 1
ATOM 4694 O O . ALA A 1 590 ? 7.074 7.127 -26.587 1.00 74.75 590 ALA A O 1
ATOM 4695 N N . LEU A 1 591 ? 6.595 6.308 -28.620 1.00 70.31 591 LEU A N 1
ATOM 4696 C CA . LEU A 1 591 ? 6.536 7.615 -29.275 1.00 70.31 591 LEU A CA 1
ATOM 4697 C C . LEU A 1 591 ? 5.263 8.367 -28.867 1.00 70.31 591 LEU A C 1
ATOM 4699 O O . LEU A 1 591 ? 4.150 7.913 -29.154 1.00 70.31 591 LEU A O 1
ATOM 4703 N N . ALA A 1 592 ? 5.414 9.527 -28.231 1.00 60.38 592 ALA A N 1
ATOM 4704 C CA . ALA A 1 592 ? 4.326 10.480 -28.030 1.00 60.38 592 ALA A CA 1
ATOM 4705 C C . ALA A 1 592 ? 4.121 11.324 -29.304 1.00 60.38 592 ALA A C 1
ATOM 4707 O O . ALA A 1 592 ? 5.093 11.719 -29.947 1.00 60.38 592 ALA A O 1
ATOM 4708 N N . ARG A 1 593 ? 2.868 11.607 -29.693 1.00 52.97 593 ARG A N 1
ATOM 4709 C CA . ARG A 1 593 ? 2.597 12.561 -30.786 1.00 52.97 593 ARG A CA 1
ATOM 4710 C C . ARG A 1 593 ? 2.879 13.994 -30.303 1.00 52.97 593 ARG A C 1
ATOM 4712 O O . ARG A 1 593 ? 2.454 14.320 -29.192 1.00 52.97 593 ARG A O 1
ATOM 4719 N N . PRO A 1 594 ? 3.509 14.859 -31.118 1.00 43.47 594 PRO A N 1
ATOM 4720 C CA . PRO A 1 594 ? 3.625 16.275 -30.798 1.00 43.47 594 PRO A CA 1
ATOM 4721 C C . PRO A 1 594 ? 2.239 16.929 -30.692 1.00 43.47 594 PRO A C 1
ATOM 4723 O O . PRO A 1 594 ? 1.314 16.620 -31.445 1.00 43.47 594 PRO A O 1
ATOM 4726 N N . SER A 1 595 ? 2.086 17.833 -29.727 1.00 38.22 595 SER A N 1
ATOM 4727 C CA . SER A 1 595 ? 0.829 18.507 -29.376 1.00 38.22 595 SER A CA 1
ATOM 4728 C C . SER A 1 595 ? 0.272 19.426 -30.476 1.00 38.22 595 SER A C 1
ATOM 4730 O O . SER A 1 595 ? -0.924 19.724 -30.451 1.00 38.22 595 SER A O 1
ATOM 4732 N N . GLU A 1 596 ? 1.091 19.835 -31.448 1.00 35.50 596 GLU A N 1
ATOM 4733 C CA . GLU A 1 596 ? 0.743 20.823 -32.482 1.00 35.50 596 GLU A CA 1
ATOM 4734 C C . GLU A 1 596 ? -0.147 20.279 -33.620 1.00 35.50 596 GLU A C 1
ATOM 4736 O O . GLU A 1 596 ? -0.864 21.047 -34.259 1.00 35.50 596 GLU A O 1
ATOM 4741 N N . GLU A 1 597 ? -0.218 18.959 -33.833 1.00 38.19 597 GLU A N 1
ATOM 4742 C CA . GLU A 1 597 ? -1.034 18.361 -34.912 1.00 38.19 597 GLU A CA 1
ATOM 4743 C C . GLU A 1 597 ? -2.489 18.038 -34.514 1.00 38.19 597 GLU A C 1
ATOM 4745 O O . GLU A 1 597 ? -3.259 17.506 -35.320 1.00 38.19 597 GLU A O 1
ATOM 4750 N N . LYS A 1 598 ? -2.920 18.405 -33.295 1.00 42.22 598 LYS A N 1
ATOM 4751 C CA . LYS A 1 598 ? -4.280 18.140 -32.771 1.00 42.22 598 LYS A CA 1
ATOM 4752 C C . LYS A 1 598 ? -5.423 18.809 -33.566 1.00 42.22 598 LYS A C 1
ATOM 4754 O O . LYS A 1 598 ? -6.583 18.501 -33.306 1.00 42.22 598 LYS A O 1
ATOM 4759 N N . ASN A 1 599 ? -5.122 19.669 -34.545 1.00 35.34 599 ASN A N 1
ATOM 4760 C CA . ASN A 1 599 ? -6.112 20.412 -35.339 1.00 35.34 599 ASN A CA 1
ATOM 4761 C C . ASN A 1 599 ? -6.358 19.878 -36.764 1.00 35.34 599 ASN A C 1
ATOM 4763 O O . ASN A 1 599 ? -7.155 20.472 -37.492 1.00 35.34 599 ASN A O 1
ATOM 4767 N N . SER A 1 600 ? -5.728 18.778 -37.194 1.00 36.09 600 SER A N 1
ATOM 4768 C CA . SER A 1 600 ? -6.026 18.205 -38.516 1.00 36.09 600 SER A CA 1
ATOM 4769 C C . SER A 1 600 ? -7.164 17.173 -38.440 1.00 36.09 600 SER A C 1
ATOM 4771 O O . SER A 1 600 ? -7.079 16.140 -37.786 1.00 36.09 600 SER A O 1
ATOM 4773 N N . THR A 1 601 ? -8.277 17.465 -39.113 1.00 34.31 601 THR A N 1
ATOM 4774 C CA . THR A 1 601 ? -9.532 16.688 -39.127 1.00 34.31 601 THR A CA 1
ATOM 4775 C C . THR A 1 601 ? -9.486 15.424 -39.997 1.00 34.31 601 THR A C 1
ATOM 4777 O O . THR A 1 601 ? -10.527 14.941 -40.447 1.00 34.31 601 THR A O 1
ATOM 4780 N N . LYS A 1 602 ? -8.302 14.856 -40.254 1.00 36.03 602 LYS A N 1
ATOM 4781 C CA . LYS A 1 602 ? -8.193 13.596 -40.998 1.00 36.03 602 LYS A CA 1
ATOM 4782 C C . LYS A 1 602 ? -8.244 12.410 -40.043 1.00 36.03 602 LYS A C 1
ATOM 4784 O O . LYS A 1 602 ? -7.338 12.176 -39.251 1.00 36.03 602 LYS A O 1
ATOM 4789 N N . SER A 1 603 ? -9.330 11.651 -40.147 1.00 40.19 603 SER A N 1
ATOM 4790 C CA . SER A 1 603 ? -9.479 10.315 -39.581 1.00 40.19 603 SER A CA 1
ATOM 4791 C C . SER A 1 603 ? -8.541 9.333 -40.296 1.00 40.19 603 SER A C 1
ATOM 4793 O O . SER A 1 603 ? -8.984 8.575 -41.155 1.00 40.19 603 SER A O 1
ATOM 4795 N N . ASP A 1 604 ? -7.252 9.354 -39.967 1.00 33.78 604 ASP A N 1
ATOM 4796 C CA . ASP A 1 604 ? -6.276 8.389 -40.474 1.00 33.78 604 ASP A CA 1
ATOM 4797 C C . ASP A 1 604 ? -5.708 7.553 -39.314 1.00 33.78 604 ASP A C 1
ATOM 4799 O O . ASP A 1 604 ? -4.997 8.047 -38.444 1.00 33.78 604 ASP A O 1
ATOM 4803 N N . ASN A 1 605 ? -6.113 6.277 -39.301 1.00 39.91 605 ASN A N 1
ATOM 4804 C CA . ASN A 1 605 ? -5.547 5.111 -38.607 1.00 39.91 605 ASN A CA 1
ATOM 4805 C C . ASN A 1 605 ? -4.529 5.356 -37.466 1.00 39.91 605 ASN A C 1
ATOM 4807 O O . ASN A 1 605 ? -3.366 5.675 -37.701 1.00 39.91 605 ASN A O 1
ATOM 4811 N N . ASP A 1 606 ? -4.951 5.033 -36.239 1.00 45.12 606 ASP A N 1
ATOM 4812 C CA . ASP A 1 606 ? -4.156 4.916 -35.004 1.00 45.12 606 ASP A CA 1
ATOM 4813 C C . ASP A 1 606 ? -2.839 4.125 -35.168 1.00 45.12 606 ASP A C 1
ATOM 4815 O O . ASP A 1 606 ? -2.809 2.899 -35.029 1.00 45.12 606 ASP A O 1
ATOM 4819 N N . SER A 1 607 ? -1.714 4.803 -35.401 1.00 53.34 607 SER A N 1
ATOM 4820 C CA . SER A 1 607 ? -0.374 4.202 -35.326 1.00 53.34 607 SER A CA 1
ATOM 4821 C C . SER A 1 607 ? 0.469 4.859 -34.232 1.00 53.34 607 SER A C 1
ATOM 4823 O O . SER A 1 607 ? 1.319 5.708 -34.501 1.00 53.34 607 SER A O 1
ATOM 4825 N N . SER A 1 608 ? 0.250 4.470 -32.974 1.00 66.56 608 SER A N 1
ATOM 4826 C CA . SER A 1 608 ? 1.259 4.669 -31.928 1.00 66.56 608 SER A CA 1
ATOM 4827 C C . SER A 1 608 ? 2.397 3.674 -32.165 1.00 66.56 608 SER A C 1
ATOM 4829 O O . SER A 1 608 ? 2.198 2.467 -31.998 1.00 66.56 608 SER A O 1
ATOM 4831 N N . SER A 1 609 ? 3.572 4.146 -32.572 1.00 77.19 609 SER A N 1
ATOM 4832 C CA . SER A 1 609 ? 4.755 3.292 -32.715 1.00 77.19 609 SER A CA 1
ATOM 4833 C C . SER A 1 609 ? 5.557 3.212 -31.415 1.00 77.19 609 SER A C 1
ATOM 4835 O O . SER A 1 609 ? 5.598 4.151 -30.624 1.00 77.19 609 SER A O 1
ATOM 4837 N N . THR A 1 610 ? 6.185 2.066 -31.173 1.00 85.44 610 THR A N 1
ATOM 4838 C CA . THR A 1 610 ? 7.043 1.816 -30.007 1.00 85.44 610 THR A CA 1
ATOM 4839 C C . THR A 1 610 ? 8.386 1.295 -30.495 1.00 85.44 610 THR A C 1
ATOM 4841 O O . THR A 1 610 ? 8.422 0.373 -31.303 1.00 85.44 610 THR A O 1
ATOM 4844 N N . PHE A 1 611 ? 9.490 1.868 -30.031 1.00 87.56 611 PHE A N 1
ATOM 4845 C CA . PHE A 1 611 ? 10.817 1.329 -30.294 1.00 87.56 611 PHE A CA 1
ATOM 4846 C C . PHE A 1 611 ? 11.183 0.273 -29.255 1.00 87.56 611 PHE A C 1
ATOM 4848 O O . PHE A 1 611 ? 10.895 0.428 -28.067 1.00 87.56 611 PHE A O 1
ATOM 4855 N N . LEU A 1 612 ? 11.829 -0.790 -29.722 1.00 89.56 612 LEU A N 1
ATOM 4856 C CA . LEU A 1 612 ? 12.402 -1.854 -28.909 1.00 89.56 612 LEU A CA 1
ATOM 4857 C C . LEU A 1 612 ? 13.866 -2.022 -29.304 1.00 89.56 612 LEU A C 1
ATOM 4859 O O . LEU A 1 612 ? 14.163 -2.291 -30.466 1.00 89.56 612 LEU A O 1
ATOM 4863 N N . ALA A 1 613 ? 14.760 -1.891 -28.330 1.00 89.50 613 ALA A N 1
ATOM 4864 C CA . ALA A 1 613 ? 16.161 -2.253 -28.453 1.00 89.50 613 ALA A CA 1
ATOM 4865 C C . ALA A 1 613 ? 16.486 -3.387 -27.472 1.00 89.50 613 ALA A C 1
ATOM 4867 O O . ALA A 1 613 ? 16.064 -3.343 -26.315 1.00 89.50 613 ALA A O 1
ATOM 4868 N N . TRP A 1 614 ? 17.212 -4.411 -27.915 1.00 90.00 614 TRP A N 1
ATOM 4869 C CA . TRP A 1 614 ? 17.638 -5.520 -27.053 1.00 90.00 614 TRP A CA 1
ATOM 4870 C C . TRP A 1 614 ? 19.031 -6.030 -27.449 1.00 90.00 614 TRP A C 1
ATOM 4872 O O . TRP A 1 614 ? 19.363 -6.076 -28.636 1.00 90.00 614 TRP A O 1
ATOM 4882 N N . LYS A 1 615 ? 19.852 -6.388 -26.456 1.00 87.12 615 LYS A N 1
ATOM 4883 C CA . LYS A 1 615 ? 21.204 -6.940 -26.645 1.00 87.12 615 LYS A CA 1
ATOM 4884 C C . LYS A 1 615 ? 21.127 -8.377 -27.168 1.00 87.12 615 LYS A C 1
ATOM 4886 O O . LYS A 1 615 ? 20.438 -9.196 -26.566 1.00 87.12 615 LYS A O 1
ATOM 4891 N N . LEU A 1 616 ? 21.834 -8.699 -28.253 1.00 82.25 616 LEU A N 1
ATOM 4892 C CA . LEU A 1 616 ? 21.869 -10.069 -28.769 1.00 82.25 616 LEU A CA 1
ATOM 4893 C C . LEU A 1 616 ? 22.748 -10.964 -27.880 1.00 82.25 616 LEU A C 1
ATOM 4895 O O . LEU A 1 616 ? 23.741 -10.482 -27.332 1.00 82.25 616 LEU A O 1
ATOM 4899 N N . PRO A 1 617 ? 22.439 -12.269 -27.764 1.00 74.75 617 PRO A N 1
ATOM 4900 C CA . PRO A 1 617 ? 23.284 -13.199 -27.034 1.00 74.75 617 PRO A CA 1
ATOM 4901 C C . PRO A 1 617 ? 24.605 -13.382 -27.779 1.00 74.75 617 PRO A C 1
ATOM 4903 O O . PRO A 1 617 ? 24.620 -13.587 -28.996 1.00 74.75 617 PRO A O 1
ATOM 4906 N N . VAL A 1 618 ? 25.707 -13.333 -27.041 1.00 69.00 618 VAL A N 1
ATOM 4907 C CA . VAL A 1 618 ? 27.049 -13.514 -27.596 1.00 69.00 618 VAL A CA 1
ATOM 4908 C C . VAL A 1 618 ? 27.285 -15.003 -27.835 1.00 69.00 618 VAL A C 1
ATOM 4910 O O . VAL A 1 618 ? 27.218 -15.800 -26.902 1.00 69.00 618 VAL A O 1
ATOM 4913 N N . THR A 1 619 ? 27.539 -15.393 -29.085 1.00 64.56 619 THR A N 1
ATOM 4914 C CA . THR A 1 619 ? 27.851 -16.788 -29.446 1.00 64.56 619 THR A CA 1
ATOM 4915 C C . THR A 1 619 ? 29.344 -17.097 -29.360 1.00 64.56 619 THR A C 1
ATOM 4917 O O . THR A 1 619 ? 29.698 -18.220 -29.022 1.00 64.56 619 THR A O 1
ATOM 4920 N N . ASP A 1 620 ? 30.198 -16.097 -29.608 1.00 64.88 620 ASP A N 1
ATOM 4921 C CA . ASP A 1 620 ? 31.660 -16.197 -29.568 1.00 64.88 620 ASP A CA 1
ATOM 4922 C C . ASP A 1 620 ? 32.235 -15.121 -28.641 1.00 64.88 620 ASP A C 1
ATOM 4924 O O . ASP A 1 620 ? 32.051 -13.929 -28.878 1.00 64.88 620 ASP A O 1
ATOM 4928 N N . THR A 1 621 ? 32.995 -15.515 -27.617 1.00 60.94 621 THR A N 1
ATOM 4929 C CA . THR A 1 621 ? 33.575 -14.591 -26.616 1.00 60.94 621 THR A CA 1
ATOM 4930 C C . THR A 1 621 ? 34.621 -13.626 -27.184 1.00 60.94 621 THR A C 1
ATOM 4932 O O . THR A 1 621 ? 35.089 -12.737 -26.485 1.00 60.94 621 THR A O 1
ATOM 4935 N N . THR A 1 622 ? 35.048 -13.821 -28.432 1.00 61.66 622 THR A N 1
ATOM 4936 C CA . THR A 1 622 ? 35.999 -12.943 -29.128 1.00 61.66 622 THR A CA 1
ATOM 4937 C C . THR A 1 622 ? 35.317 -11.960 -30.080 1.00 61.66 622 THR A C 1
ATOM 4939 O O . THR A 1 622 ? 36.009 -11.169 -30.716 1.00 61.66 622 THR A O 1
ATOM 4942 N N . ALA A 1 623 ? 33.992 -12.035 -30.235 1.00 71.69 623 ALA A N 1
ATOM 4943 C CA . ALA A 1 623 ? 33.227 -11.148 -31.102 1.00 71.69 623 ALA A CA 1
ATOM 4944 C C . ALA A 1 623 ? 32.785 -9.877 -30.361 1.00 71.69 623 ALA A C 1
ATOM 4946 O O . ALA A 1 623 ? 32.634 -9.867 -29.142 1.00 71.69 623 ALA A O 1
ATOM 4947 N N . HIS A 1 624 ? 32.570 -8.804 -31.120 1.00 78.00 624 HIS A N 1
ATOM 4948 C CA . HIS A 1 624 ? 31.990 -7.568 -30.604 1.00 78.00 624 HIS A CA 1
ATOM 4949 C C . HIS A 1 624 ? 30.518 -7.768 -30.235 1.00 78.00 624 HIS A C 1
ATOM 4951 O O . HIS A 1 624 ? 29.775 -8.431 -30.968 1.00 78.00 624 HIS A O 1
ATOM 4957 N N . ASP A 1 625 ? 30.076 -7.124 -29.155 1.00 84.56 625 ASP A N 1
ATOM 4958 C CA . ASP A 1 625 ? 28.663 -7.116 -28.799 1.00 84.56 625 ASP A CA 1
ATOM 4959 C C . ASP A 1 625 ? 27.821 -6.441 -29.890 1.00 84.56 625 ASP A C 1
ATOM 4961 O O . ASP A 1 625 ? 28.237 -5.499 -30.573 1.00 84.56 625 ASP A O 1
ATOM 4965 N N . SER A 1 626 ? 26.600 -6.939 -30.060 1.00 86.62 626 SER A N 1
ATOM 4966 C CA . SER A 1 626 ? 25.619 -6.396 -30.998 1.00 86.62 626 SER A CA 1
ATOM 4967 C C . SER A 1 626 ? 24.257 -6.280 -30.324 1.00 86.62 626 SER A C 1
ATOM 4969 O O . SER A 1 626 ? 23.920 -7.054 -29.427 1.00 86.62 626 SER A O 1
ATOM 4971 N N . PHE A 1 627 ? 23.440 -5.336 -30.773 1.00 89.75 627 PHE A N 1
ATOM 4972 C CA . PHE A 1 627 ? 22.064 -5.168 -30.304 1.00 89.75 627 PHE A CA 1
ATOM 4973 C C . PHE A 1 627 ? 21.128 -4.922 -31.488 1.00 89.75 627 PHE A C 1
ATOM 4975 O O . PHE A 1 627 ? 21.549 -4.440 -32.535 1.00 89.75 627 PHE A O 1
ATOM 4982 N N . MET A 1 628 ? 19.854 -5.281 -31.353 1.00 87.00 628 MET A N 1
ATOM 4983 C CA . MET A 1 628 ? 18.853 -5.078 -32.401 1.00 87.00 628 MET A CA 1
ATOM 4984 C C . MET A 1 628 ? 17.907 -3.958 -32.001 1.00 87.00 628 MET A C 1
ATOM 4986 O O . MET A 1 628 ? 17.375 -3.979 -30.894 1.00 87.00 628 MET A O 1
ATOM 4990 N N . VAL A 1 629 ? 17.659 -3.028 -32.923 1.00 87.69 629 VAL A N 1
ATOM 4991 C CA . VAL A 1 629 ? 16.683 -1.940 -32.797 1.00 87.69 629 VAL A CA 1
ATOM 4992 C C . VAL A 1 629 ? 15.530 -2.198 -33.759 1.00 87.69 629 VAL A C 1
ATOM 4994 O O . VAL A 1 629 ? 15.743 -2.484 -34.937 1.00 87.69 629 VAL A O 1
ATOM 4997 N N . MET A 1 630 ? 14.299 -2.104 -33.263 1.00 85.25 630 MET A N 1
ATOM 4998 C CA . MET A 1 630 ? 13.077 -2.336 -34.030 1.00 85.25 630 MET A CA 1
ATOM 4999 C C . MET A 1 630 ? 12.046 -1.247 -33.766 1.00 85.25 630 MET A C 1
ATOM 5001 O O . MET A 1 630 ? 11.857 -0.828 -32.623 1.00 85.25 630 MET A O 1
ATOM 5005 N N . LYS A 1 631 ? 11.316 -0.856 -34.812 1.00 84.50 631 LYS A N 1
ATOM 5006 C CA . LYS A 1 631 ? 10.084 -0.072 -34.703 1.00 84.50 631 LYS A CA 1
ATOM 5007 C C . LYS A 1 631 ? 8.878 -1.013 -34.744 1.00 84.50 631 LYS A C 1
ATOM 5009 O O . LYS A 1 631 ? 8.652 -1.700 -35.736 1.00 84.50 631 LYS A O 1
ATOM 5014 N N . LEU A 1 632 ? 8.107 -1.032 -33.665 1.00 80.94 632 LEU A N 1
ATOM 5015 C CA . LEU A 1 632 ? 6.873 -1.801 -33.519 1.00 80.94 632 LEU A CA 1
ATOM 5016 C C . LEU A 1 632 ? 5.678 -0.898 -33.834 1.00 80.94 632 LEU A C 1
ATOM 5018 O O . LEU A 1 632 ? 5.513 0.153 -33.209 1.00 80.94 632 LEU A O 1
ATOM 5022 N N . GLU A 1 633 ? 4.837 -1.296 -34.785 1.00 73.81 633 GLU A N 1
ATOM 5023 C CA . GLU A 1 633 ? 3.612 -0.564 -35.130 1.00 73.81 633 GLU A CA 1
ATOM 5024 C C . GLU A 1 633 ? 2.363 -1.170 -34.468 1.00 73.81 633 GLU A C 1
ATOM 5026 O O . GLU A 1 633 ? 2.356 -2.311 -34.011 1.00 73.81 633 GLU A O 1
ATOM 5031 N N . SER A 1 634 ? 1.264 -0.414 -34.418 1.00 65.75 634 SER A N 1
ATOM 5032 C CA . SER A 1 634 ? 0.010 -0.860 -33.788 1.00 65.75 634 SER A CA 1
ATOM 5033 C C . SER A 1 634 ? -0.645 -2.042 -34.518 1.00 65.75 634 SER A C 1
ATOM 5035 O O . SER A 1 634 ? -1.155 -2.961 -33.878 1.00 65.75 634 SER A O 1
ATOM 5037 N N . LYS A 1 635 ? -0.596 -2.049 -35.857 1.00 63.84 635 LYS A N 1
ATOM 5038 C CA . LYS A 1 635 ? -1.194 -3.081 -36.731 1.00 63.84 635 LYS A CA 1
ATOM 5039 C C . LYS A 1 635 ? -0.351 -4.357 -36.848 1.00 63.84 635 LYS A C 1
ATOM 5041 O O . LYS A 1 635 ? -0.771 -5.319 -37.485 1.00 63.84 635 LYS A O 1
ATOM 5046 N N . PHE A 1 636 ? 0.826 -4.353 -36.237 1.00 53.78 636 PHE A N 1
ATOM 5047 C CA . PHE A 1 636 ? 2.001 -5.091 -36.677 1.00 53.78 636 PHE A CA 1
ATOM 5048 C C . PHE A 1 636 ? 1.939 -6.631 -36.549 1.00 53.78 636 PHE A C 1
ATOM 5050 O O . PHE A 1 636 ? 2.819 -7.304 -37.066 1.00 53.78 636 PHE A O 1
ATOM 5057 N N . VAL A 1 637 ? 0.923 -7.231 -35.913 1.00 53.81 637 VAL A N 1
ATOM 5058 C CA . VAL A 1 637 ? 1.021 -8.652 -35.498 1.00 53.81 637 VAL A CA 1
ATOM 5059 C C . VAL A 1 637 ? -0.101 -9.580 -36.018 1.00 53.81 637 VAL A C 1
ATOM 5061 O O . VAL A 1 637 ? -0.165 -10.728 -35.602 1.00 53.81 637 VAL A O 1
ATOM 5064 N N . ASP A 1 638 ? -0.968 -9.142 -36.947 1.00 45.44 638 ASP A N 1
ATOM 5065 C CA . ASP A 1 638 ? -1.889 -10.074 -37.663 1.00 45.44 638 ASP A CA 1
ATOM 5066 C C . ASP A 1 638 ? -1.433 -10.443 -39.083 1.00 45.44 638 ASP A C 1
ATOM 5068 O O . ASP A 1 638 ? -1.884 -11.443 -39.643 1.00 45.44 638 ASP A O 1
ATOM 5072 N N . SER A 1 639 ? -0.544 -9.662 -39.693 1.00 43.28 639 SER A N 1
ATOM 5073 C CA . SER A 1 639 ? 0.028 -9.974 -41.001 1.00 43.28 639 SER A CA 1
ATOM 5074 C C . SER A 1 639 ? 1.341 -10.734 -40.825 1.00 43.28 639 SER A C 1
ATOM 5076 O O . SER A 1 639 ? 2.132 -10.410 -39.949 1.00 43.28 639 SER A O 1
ATOM 5078 N N . ASN A 1 640 ? 1.616 -11.715 -41.690 1.00 45.97 640 ASN A N 1
ATOM 5079 C CA . ASN A 1 640 ? 2.914 -12.405 -41.831 1.00 45.97 640 ASN A CA 1
ATOM 5080 C C . ASN A 1 640 ? 4.068 -11.458 -42.274 1.00 45.97 640 ASN A C 1
ATOM 5082 O O . ASN A 1 640 ? 4.924 -11.830 -43.078 1.00 45.97 640 ASN A O 1
ATOM 5086 N N . SER A 1 641 ? 4.056 -10.201 -41.833 1.00 47.78 641 SER A N 1
ATOM 5087 C CA . SER A 1 641 ? 5.007 -9.142 -42.148 1.00 47.78 641 SER A CA 1
ATOM 5088 C C . SER A 1 641 ? 6.029 -9.012 -41.019 1.00 47.78 641 SER A C 1
ATOM 5090 O O . SER A 1 641 ? 5.670 -8.778 -39.870 1.00 47.78 641 SER A O 1
ATOM 5092 N N . SER A 1 642 ? 7.312 -9.147 -41.354 1.00 52.84 642 SER A N 1
ATOM 5093 C CA . SER A 1 642 ? 8.447 -8.750 -40.504 1.00 52.84 642 SER A CA 1
ATOM 5094 C C . SER A 1 642 ? 8.360 -7.273 -40.089 1.00 52.84 642 SER A C 1
ATOM 5096 O O . SER A 1 642 ? 7.794 -6.513 -40.874 1.00 52.84 642 SER A O 1
ATOM 5098 N N . PRO A 1 643 ? 8.977 -6.837 -38.968 1.00 58.44 643 PRO A N 1
ATOM 5099 C CA . PRO A 1 643 ? 9.015 -5.422 -38.575 1.00 58.44 643 PRO A CA 1
ATOM 5100 C C . PRO A 1 643 ? 9.534 -4.569 -39.721 1.00 58.44 643 PRO A C 1
ATOM 5102 O O . PRO A 1 643 ? 10.607 -4.847 -40.259 1.00 58.44 643 PRO A O 1
ATOM 5105 N N . ASP A 1 644 ? 8.750 -3.568 -40.131 1.00 56.97 644 ASP A N 1
ATOM 5106 C CA . ASP A 1 644 ? 9.042 -2.764 -41.324 1.00 56.97 644 ASP A CA 1
ATOM 5107 C C . ASP A 1 644 ? 10.419 -2.088 -41.206 1.00 56.97 644 ASP A C 1
ATOM 5109 O O . ASP A 1 644 ? 11.169 -2.025 -42.181 1.00 56.97 644 ASP A O 1
ATOM 5113 N N . LEU A 1 645 ? 10.824 -1.727 -39.981 1.00 71.81 645 LEU A N 1
ATOM 5114 C CA . LEU A 1 645 ? 12.135 -1.167 -39.653 1.00 71.81 645 LEU A CA 1
ATOM 5115 C C . LEU A 1 645 ? 12.786 -1.940 -38.495 1.00 71.81 645 LEU A C 1
ATOM 5117 O O . LEU A 1 645 ? 12.427 -1.763 -37.330 1.00 71.81 645 LEU A O 1
ATOM 5121 N N . SER A 1 646 ? 13.755 -2.796 -38.822 1.00 79.25 646 SER A N 1
ATOM 5122 C CA . SER A 1 646 ? 14.606 -3.511 -37.863 1.00 79.25 646 SER A CA 1
ATOM 5123 C C . SER A 1 646 ? 16.051 -3.551 -38.354 1.00 79.25 646 SER A C 1
ATOM 5125 O O . SER A 1 646 ? 16.282 -3.907 -39.514 1.00 79.25 646 SER A O 1
ATOM 5127 N N . ALA A 1 647 ? 17.003 -3.251 -37.476 1.00 83.81 647 ALA A N 1
ATOM 5128 C CA . ALA A 1 647 ? 18.432 -3.301 -37.769 1.00 83.81 647 ALA A CA 1
ATOM 5129 C C . ALA A 1 647 ? 19.208 -3.901 -36.590 1.00 83.81 647 ALA A C 1
ATOM 5131 O O . ALA A 1 647 ? 18.880 -3.648 -35.431 1.00 83.81 647 ALA A O 1
ATOM 5132 N N . ILE A 1 648 ? 20.235 -4.691 -36.892 1.00 86.31 648 ILE A N 1
ATOM 5133 C CA . ILE A 1 648 ? 21.244 -5.153 -35.939 1.00 86.31 648 ILE A CA 1
ATOM 5134 C C . ILE A 1 648 ? 22.420 -4.185 -36.024 1.00 86.31 648 ILE A C 1
ATOM 5136 O O . ILE A 1 648 ? 22.980 -3.993 -37.100 1.00 86.31 648 ILE A O 1
ATOM 5140 N N . VAL A 1 649 ? 22.789 -3.595 -34.894 1.00 88.00 649 VAL A N 1
ATOM 5141 C CA . VAL A 1 649 ? 23.928 -2.689 -34.767 1.00 88.00 649 VAL A CA 1
ATOM 5142 C C . VAL A 1 649 ? 25.075 -3.436 -34.096 1.00 88.00 649 VAL A C 1
ATOM 5144 O O . VAL A 1 649 ? 24.919 -3.920 -32.973 1.00 88.00 649 VAL A O 1
ATOM 5147 N N . SER A 1 650 ? 26.215 -3.541 -34.780 1.00 88.50 650 SER A N 1
ATOM 5148 C CA . SER A 1 650 ? 27.445 -4.137 -34.239 1.00 88.50 650 SER A CA 1
ATOM 5149 C C . SER A 1 650 ? 28.374 -3.059 -33.682 1.00 88.50 650 SER A C 1
ATOM 5151 O O . SER A 1 650 ? 28.651 -2.084 -34.384 1.00 88.50 650 SER A O 1
ATOM 5153 N N . ILE A 1 651 ? 28.883 -3.240 -32.459 1.00 87.38 651 ILE A N 1
ATOM 5154 C CA . ILE A 1 651 ? 29.782 -2.284 -31.789 1.00 87.38 651 ILE A CA 1
ATOM 5155 C C . ILE A 1 651 ? 31.228 -2.539 -32.234 1.00 87.38 651 ILE A C 1
ATOM 5157 O O . ILE A 1 651 ? 32.022 -3.167 -31.535 1.00 87.38 651 ILE A O 1
ATOM 5161 N N . ASP A 1 652 ? 31.549 -2.084 -33.439 1.00 84.94 652 ASP A N 1
ATOM 5162 C CA . ASP A 1 652 ? 32.835 -2.297 -34.098 1.00 84.94 652 ASP A CA 1
ATOM 5163 C C . ASP A 1 652 ? 33.921 -1.341 -33.584 1.00 84.94 652 ASP A C 1
ATOM 5165 O O . ASP A 1 652 ? 34.867 -1.772 -32.923 1.00 84.94 652 ASP A O 1
ATOM 5169 N N . GLU A 1 653 ? 33.769 -0.041 -33.837 1.00 85.19 653 GLU A N 1
ATOM 5170 C CA . GLU A 1 653 ? 34.757 0.989 -33.513 1.00 85.19 653 GLU A CA 1
ATOM 5171 C C . GLU A 1 653 ? 34.077 2.245 -32.956 1.00 85.19 653 GLU A C 1
ATOM 5173 O O . GLU A 1 653 ? 32.956 2.595 -33.329 1.00 85.19 653 GLU A O 1
ATOM 5178 N N . LEU A 1 654 ? 34.772 2.940 -32.052 1.00 86.38 654 LEU A N 1
ATOM 5179 C CA . LEU A 1 654 ? 34.342 4.233 -31.522 1.00 86.38 654 LEU A CA 1
ATOM 5180 C C . LEU A 1 654 ? 35.198 5.345 -32.149 1.00 86.38 654 LEU A C 1
ATOM 5182 O O . LEU A 1 654 ? 36.429 5.266 -32.060 1.00 86.38 654 LEU A O 1
ATOM 5186 N N . PRO A 1 655 ? 34.591 6.393 -32.743 1.00 84.19 655 PRO A N 1
ATOM 5187 C CA . PRO A 1 655 ? 35.341 7.504 -33.315 1.00 84.19 655 PRO A CA 1
ATOM 5188 C C . PRO A 1 655 ? 36.323 8.112 -32.309 1.00 84.19 655 PRO A C 1
ATOM 5190 O O . PRO A 1 655 ? 35.976 8.366 -31.155 1.00 84.19 655 PRO A O 1
ATOM 5193 N N . SER A 1 656 ? 37.555 8.350 -32.759 1.00 77.81 656 SER A N 1
ATOM 5194 C CA . SER A 1 656 ? 38.627 8.985 -31.975 1.00 77.81 656 SER A CA 1
ATOM 5195 C C . SER A 1 656 ? 39.098 8.200 -30.738 1.00 77.81 656 SER A C 1
ATOM 5197 O O . SER A 1 656 ? 39.800 8.749 -29.888 1.00 77.81 656 SER A O 1
ATOM 5199 N N . VAL A 1 657 ? 38.776 6.902 -30.653 1.00 83.44 657 VAL A N 1
ATOM 5200 C CA . VAL A 1 657 ? 39.282 5.974 -29.631 1.00 83.44 657 VAL A CA 1
ATOM 5201 C C . VAL A 1 657 ? 40.197 4.934 -30.282 1.00 83.44 657 VAL A C 1
ATOM 5203 O O . VAL A 1 657 ? 39.744 4.066 -31.020 1.00 83.44 657 VAL A O 1
ATOM 5206 N N . GLU A 1 658 ? 41.493 4.957 -29.971 1.00 80.12 658 GLU A N 1
ATOM 5207 C CA . GLU A 1 658 ? 42.441 3.980 -30.525 1.00 80.12 658 GLU A CA 1
ATOM 5208 C C . GLU A 1 658 ? 42.177 2.553 -29.991 1.00 80.12 658 GLU A C 1
ATOM 5210 O O . GLU A 1 658 ? 42.057 2.335 -28.776 1.00 80.12 658 GLU A O 1
ATOM 5215 N N . ASN A 1 659 ? 42.103 1.561 -30.891 1.00 81.06 659 ASN A N 1
ATOM 5216 C CA . ASN A 1 659 ? 41.996 0.125 -30.575 1.00 81.06 659 ASN A CA 1
ATOM 5217 C C . ASN A 1 659 ? 42.995 -0.737 -31.380 1.00 81.06 659 ASN A C 1
ATOM 5219 O O . ASN A 1 659 ? 42.591 -1.623 -32.132 1.00 81.06 659 ASN A O 1
ATOM 5223 N N . PRO A 1 660 ? 44.314 -0.522 -31.242 1.00 72.44 660 PRO A N 1
ATOM 5224 C CA . PRO A 1 660 ? 45.310 -1.195 -32.084 1.00 72.44 660 PRO A CA 1
ATOM 5225 C C . PRO A 1 660 ? 45.360 -2.721 -31.893 1.00 72.44 660 PRO A C 1
ATOM 5227 O O . PRO A 1 660 ? 45.845 -3.437 -32.763 1.00 72.44 660 PRO A O 1
ATOM 5230 N N . ALA A 1 661 ? 44.866 -3.223 -30.757 1.00 73.06 661 ALA A N 1
ATOM 5231 C CA . ALA A 1 661 ? 44.818 -4.646 -30.425 1.00 73.06 661 ALA A CA 1
ATOM 5232 C C . ALA A 1 661 ? 43.498 -5.333 -30.834 1.00 73.06 661 ALA A C 1
ATOM 5234 O O . ALA A 1 661 ? 43.334 -6.516 -30.548 1.00 73.06 661 ALA A O 1
ATOM 5235 N N . ASN A 1 662 ? 42.570 -4.599 -31.466 1.00 77.50 662 ASN A N 1
ATOM 5236 C CA . ASN A 1 662 ? 41.226 -5.049 -31.842 1.00 77.50 662 ASN A CA 1
ATOM 5237 C C . ASN A 1 662 ? 40.502 -5.817 -30.719 1.00 77.50 662 ASN A C 1
ATOM 5239 O O . ASN A 1 662 ? 39.955 -6.899 -30.927 1.00 77.50 662 ASN A O 1
ATOM 5243 N N . LEU A 1 663 ? 40.571 -5.281 -29.496 1.00 81.56 663 LEU A N 1
ATOM 5244 C CA . LEU A 1 663 ? 39.902 -5.882 -28.344 1.00 81.56 663 LEU A CA 1
ATOM 5245 C C . LEU A 1 663 ? 38.387 -5.661 -28.468 1.00 81.56 663 LEU A C 1
ATOM 5247 O O . LEU A 1 663 ? 37.989 -4.567 -28.886 1.00 81.56 663 LEU A O 1
ATOM 5251 N N . PRO A 1 664 ? 37.554 -6.651 -28.095 1.00 81.75 664 PRO A N 1
ATOM 5252 C CA . PRO A 1 664 ? 36.110 -6.552 -28.246 1.00 81.75 664 PRO A CA 1
ATOM 5253 C C . PRO A 1 664 ? 35.536 -5.453 -27.346 1.00 81.75 664 PRO A C 1
ATOM 5255 O O . PRO A 1 664 ? 35.985 -5.246 -26.214 1.00 81.75 664 PRO A O 1
ATOM 5258 N N . TYR A 1 665 ? 34.535 -4.750 -27.873 1.00 86.44 665 TYR A N 1
ATOM 5259 C CA . TYR A 1 665 ? 33.701 -3.837 -27.100 1.00 86.44 665 TYR A CA 1
ATOM 5260 C C . TYR A 1 665 ? 32.511 -4.602 -26.521 1.00 86.44 665 TYR A C 1
ATOM 5262 O O . TYR A 1 665 ? 31.831 -5.337 -27.241 1.00 86.44 665 TYR A O 1
ATOM 5270 N N . GLU A 1 666 ? 32.250 -4.388 -25.236 1.00 86.69 666 GLU A N 1
ATOM 5271 C CA . GLU A 1 666 ? 31.130 -4.978 -24.507 1.00 86.69 666 GLU A CA 1
ATOM 5272 C C . GLU A 1 666 ? 30.070 -3.906 -24.220 1.00 86.69 666 GLU A C 1
ATOM 5274 O O . GLU A 1 666 ? 30.378 -2.797 -23.768 1.00 86.69 666 GLU A O 1
ATOM 5279 N N . LEU A 1 667 ? 28.806 -4.239 -24.472 1.00 88.12 667 LEU A N 1
ATOM 5280 C CA . LEU A 1 667 ? 27.648 -3.405 -24.166 1.00 88.12 667 LEU A CA 1
ATOM 5281 C C . LEU A 1 667 ? 27.157 -3.717 -22.754 1.00 88.12 667 LEU A C 1
ATOM 5283 O O . LEU A 1 667 ? 26.632 -4.806 -22.507 1.00 88.12 667 LEU A O 1
ATOM 5287 N N . ILE A 1 668 ? 27.296 -2.753 -21.846 1.00 88.25 668 ILE A N 1
ATOM 5288 C CA . ILE A 1 668 ? 26.917 -2.912 -20.438 1.00 88.25 668 ILE A CA 1
ATOM 5289 C C . ILE A 1 668 ? 25.440 -2.589 -20.228 1.00 88.25 668 ILE A C 1
ATOM 5291 O O . ILE A 1 668 ? 24.730 -3.347 -19.577 1.00 88.25 668 ILE A O 1
ATOM 5295 N N . ASP A 1 669 ? 24.986 -1.449 -20.749 1.00 89.62 669 ASP A N 1
ATOM 5296 C CA . ASP A 1 669 ? 23.630 -0.942 -20.539 1.00 89.62 669 ASP A CA 1
ATOM 5297 C C . ASP A 1 669 ? 23.234 0.025 -21.663 1.00 89.62 669 ASP A C 1
ATOM 5299 O O . ASP A 1 669 ? 24.098 0.598 -22.331 1.00 89.62 669 ASP A O 1
ATOM 5303 N N . PHE A 1 670 ? 21.937 0.226 -21.882 1.00 92.50 670 PHE A N 1
ATOM 5304 C CA . PHE A 1 670 ? 21.433 1.261 -22.780 1.00 92.50 670 PHE A CA 1
ATOM 5305 C C . PHE A 1 670 ? 20.003 1.676 -22.437 1.00 92.50 670 PHE A C 1
ATOM 5307 O O . PHE A 1 670 ? 19.173 0.866 -22.023 1.00 92.50 670 PHE A O 1
ATOM 5314 N N . GLN A 1 671 ? 19.687 2.947 -22.682 1.00 91.88 671 GLN A N 1
ATOM 5315 C CA . GLN A 1 671 ? 18.347 3.495 -22.485 1.00 91.88 671 GLN A CA 1
ATOM 5316 C C . GLN A 1 671 ? 18.038 4.543 -23.550 1.00 91.88 671 GLN A C 1
ATOM 5318 O O . GLN A 1 671 ? 18.905 5.312 -23.966 1.00 91.88 671 GLN A O 1
ATOM 5323 N N . PHE A 1 672 ? 16.781 4.591 -23.987 1.00 89.19 672 PHE A N 1
ATOM 5324 C CA . PHE A 1 672 ? 16.304 5.682 -24.828 1.00 89.19 672 PHE A CA 1
ATOM 5325 C C . PHE A 1 672 ? 16.241 6.970 -24.011 1.00 89.19 672 PHE A C 1
ATOM 5327 O O . PHE A 1 672 ? 15.506 7.047 -23.027 1.00 89.19 672 PHE A O 1
ATOM 5334 N N . TYR A 1 673 ? 16.990 7.977 -24.450 1.00 86.94 673 TYR A N 1
ATOM 5335 C CA . TYR A 1 673 ? 16.929 9.324 -23.897 1.00 86.94 673 TYR A CA 1
ATOM 5336 C C . TYR A 1 673 ? 15.718 10.079 -24.458 1.00 86.94 673 TYR A C 1
ATOM 5338 O O . TYR A 1 673 ? 14.945 10.678 -23.714 1.00 86.94 673 TYR A O 1
ATOM 5346 N N . THR A 1 674 ? 15.511 9.970 -25.769 1.00 84.56 674 THR A N 1
ATOM 5347 C CA . THR A 1 674 ? 14.309 10.399 -26.495 1.00 84.56 674 THR A CA 1
ATOM 5348 C C . THR A 1 674 ? 13.963 9.346 -27.548 1.00 84.56 674 THR A C 1
ATOM 5350 O O . THR A 1 674 ? 14.655 8.337 -27.686 1.00 84.56 674 THR A O 1
ATOM 5353 N N . SER A 1 675 ? 12.908 9.574 -28.327 1.00 79.94 675 SER A N 1
ATOM 5354 C CA . SER A 1 675 ? 12.560 8.719 -29.464 1.00 79.94 675 SER A CA 1
ATOM 5355 C C . SER A 1 675 ? 13.635 8.638 -30.539 1.00 79.94 675 SER A C 1
ATOM 5357 O O . SER A 1 675 ? 13.708 7.640 -31.251 1.00 79.94 675 SER A O 1
ATOM 5359 N N . ASP A 1 676 ? 14.451 9.682 -30.651 1.00 84.62 676 ASP A N 1
ATOM 5360 C CA . ASP A 1 676 ? 15.454 9.824 -31.702 1.00 84.62 676 ASP A CA 1
ATOM 5361 C C . ASP A 1 676 ? 16.877 9.570 -31.197 1.00 84.62 676 ASP A C 1
ATOM 5363 O O . ASP A 1 676 ? 17.800 9.515 -32.006 1.00 84.62 676 ASP A O 1
ATOM 5367 N N . LEU A 1 677 ? 17.069 9.403 -29.883 1.00 88.75 677 LEU A N 1
ATOM 5368 C CA . LEU A 1 677 ? 18.386 9.260 -29.269 1.00 88.75 677 LEU A CA 1
ATOM 5369 C C . LEU A 1 677 ? 18.430 8.089 -28.286 1.00 88.75 677 LEU A C 1
ATOM 5371 O O . LEU A 1 677 ? 17.747 8.083 -27.258 1.00 88.75 677 LEU A O 1
ATOM 5375 N N . LEU A 1 678 ? 19.297 7.125 -28.582 1.00 91.88 678 LEU A N 1
ATOM 5376 C CA . LEU A 1 678 ? 19.617 5.993 -27.724 1.00 91.88 678 LEU A CA 1
ATOM 5377 C C . LEU A 1 678 ? 20.982 6.227 -27.063 1.00 91.88 678 LEU A C 1
ATOM 5379 O O . LEU A 1 678 ? 21.964 6.479 -27.756 1.00 91.88 678 LEU A O 1
ATOM 5383 N N . LEU A 1 679 ? 21.054 6.150 -25.733 1.00 93.19 679 LEU A N 1
ATOM 5384 C CA . LEU A 1 679 ? 22.314 6.237 -24.992 1.00 93.19 679 LEU A CA 1
ATOM 5385 C C . LEU A 1 679 ? 22.837 4.835 -24.698 1.00 93.19 679 LEU A C 1
ATOM 5387 O O . LEU A 1 679 ? 22.118 4.022 -24.118 1.00 93.19 679 LEU A O 1
ATOM 5391 N N . LEU A 1 680 ? 24.084 4.573 -25.084 1.00 93.50 680 LEU A N 1
ATOM 5392 C CA . LEU A 1 680 ? 24.775 3.304 -24.878 1.00 93.50 680 LEU A CA 1
ATOM 5393 C C . LEU A 1 680 ? 25.900 3.477 -23.859 1.00 93.50 680 LEU A C 1
ATOM 5395 O O . LEU A 1 680 ? 26.648 4.456 -23.904 1.00 93.50 680 LEU A O 1
ATOM 5399 N N . LEU A 1 681 ? 26.057 2.488 -22.987 1.00 92.56 681 LEU A N 1
ATOM 5400 C CA . LEU A 1 681 ? 27.192 2.360 -22.089 1.00 92.56 681 LEU A CA 1
ATOM 5401 C C . LEU A 1 681 ? 28.068 1.197 -22.545 1.00 92.56 681 LEU A C 1
ATOM 5403 O O . LEU A 1 681 ? 27.665 0.036 -22.474 1.00 92.56 681 LEU A O 1
ATOM 5407 N N . VAL A 1 682 ? 29.268 1.525 -23.016 1.00 91.12 682 VAL A N 1
ATOM 5408 C CA . VAL A 1 682 ? 30.189 0.573 -23.647 1.00 91.12 682 VAL A CA 1
ATOM 5409 C C . VAL A 1 682 ? 31.479 0.504 -22.843 1.00 91.12 682 VAL A C 1
ATOM 5411 O O . VAL A 1 682 ? 31.985 1.532 -22.390 1.00 91.12 682 VAL A O 1
ATOM 5414 N N . CYS A 1 683 ? 32.051 -0.686 -22.688 1.00 88.56 683 CYS A N 1
ATOM 5415 C CA . CYS A 1 683 ? 33.384 -0.850 -22.121 1.00 88.56 683 CYS A CA 1
ATOM 5416 C C . CYS A 1 683 ? 34.294 -1.692 -23.008 1.00 88.56 683 CYS A C 1
ATOM 5418 O O . CYS A 1 683 ? 33.864 -2.365 -23.943 1.00 88.56 683 CYS A O 1
ATOM 5420 N N . ARG A 1 684 ? 35.592 -1.616 -22.714 1.00 86.12 684 ARG A N 1
ATOM 5421 C CA . ARG A 1 684 ? 36.618 -2.434 -23.357 1.00 86.12 684 ARG A CA 1
ATOM 5422 C C . ARG A 1 684 ? 37.581 -2.953 -22.300 1.00 86.12 684 ARG A C 1
ATOM 5424 O O . ARG A 1 684 ? 38.164 -2.169 -21.541 1.00 86.12 684 ARG A O 1
ATOM 5431 N N . ALA A 1 685 ? 37.772 -4.269 -22.262 1.00 66.31 685 ALA A N 1
ATOM 5432 C CA . ALA A 1 685 ? 38.811 -4.893 -21.449 1.00 66.31 685 ALA A CA 1
ATOM 5433 C C . ALA A 1 685 ? 40.210 -4.533 -21.989 1.00 66.31 685 ALA A C 1
ATOM 5435 O O . ALA A 1 685 ? 40.373 -4.280 -23.179 1.00 66.31 685 ALA A O 1
ATOM 5436 N N . LYS A 1 686 ? 41.242 -4.497 -21.130 1.00 58.81 686 LYS A N 1
ATOM 5437 C CA . LYS A 1 686 ? 42.636 -4.252 -21.565 1.00 58.81 686 LYS A CA 1
ATOM 5438 C C . LYS A 1 686 ? 43.368 -5.514 -22.044 1.00 58.81 686 LYS A C 1
ATOM 5440 O O . LYS A 1 686 ? 44.383 -5.380 -22.722 1.00 58.81 686 LYS A O 1
ATOM 5445 N N . SER A 1 687 ? 42.887 -6.714 -21.707 1.00 55.81 687 SER A N 1
ATOM 5446 C CA . SER A 1 687 ? 43.481 -7.992 -22.124 1.00 55.81 687 SER A CA 1
ATOM 5447 C C . SER A 1 687 ? 42.413 -8.991 -22.575 1.00 55.81 687 SER A C 1
ATOM 5449 O O . SER A 1 687 ? 41.317 -9.045 -22.017 1.00 55.81 687 SER A O 1
ATOM 5451 N N . ALA A 1 688 ? 42.740 -9.792 -23.590 1.00 45.72 688 ALA A N 1
ATOM 5452 C CA . ALA A 1 688 ? 41.899 -10.893 -24.042 1.00 45.72 688 ALA A CA 1
ATOM 5453 C C . ALA A 1 688 ? 41.984 -12.047 -23.022 1.00 45.72 688 ALA A C 1
ATOM 5455 O O . ALA A 1 688 ? 43.031 -12.685 -22.922 1.00 45.72 688 ALA A O 1
ATOM 5456 N N . GLY A 1 689 ? 40.919 -12.298 -22.246 1.00 43.94 689 GLY A N 1
ATOM 5457 C CA . GLY A 1 689 ? 40.816 -13.529 -21.441 1.00 43.94 689 GLY A CA 1
ATOM 5458 C C . GLY A 1 689 ? 40.109 -13.478 -20.078 1.00 43.94 689 GLY A C 1
ATOM 5459 O O . GLY A 1 689 ? 39.896 -14.543 -19.512 1.00 43.94 689 GLY A O 1
ATOM 5460 N N . ASN A 1 690 ? 39.710 -12.317 -19.543 1.00 40.59 690 ASN A N 1
ATOM 5461 C CA . ASN A 1 690 ? 39.067 -12.229 -18.217 1.00 40.59 690 ASN A CA 1
ATOM 5462 C C . ASN A 1 690 ? 37.587 -11.801 -18.299 1.00 40.59 690 ASN A C 1
ATOM 5464 O O . ASN A 1 690 ? 37.248 -10.677 -17.913 1.00 40.59 690 ASN A O 1
ATOM 5468 N N . HIS A 1 691 ? 36.701 -12.696 -18.749 1.00 41.69 691 HIS A N 1
ATOM 5469 C CA . HIS A 1 691 ? 35.250 -12.498 -18.623 1.00 41.69 691 HIS A CA 1
ATOM 5470 C C . HIS A 1 691 ? 34.698 -13.139 -17.332 1.00 41.69 691 HIS A C 1
ATOM 5472 O O . HIS A 1 691 ? 35.025 -14.273 -16.988 1.00 41.69 691 HIS A O 1
ATOM 5478 N N . SER A 1 692 ? 33.875 -12.359 -16.622 1.00 41.72 692 SER A N 1
ATOM 5479 C CA . SER A 1 692 ? 32.733 -12.782 -15.789 1.00 41.72 692 SER A CA 1
ATOM 5480 C C . SER A 1 692 ? 32.880 -13.976 -14.820 1.00 41.72 692 SER A C 1
ATOM 5482 O O . SER A 1 692 ? 32.015 -14.849 -14.774 1.00 41.72 692 SER A O 1
ATOM 5484 N N . VAL A 1 693 ? 33.895 -13.987 -13.956 1.00 31.81 693 VAL A N 1
ATOM 5485 C CA . VAL A 1 693 ? 33.786 -14.663 -12.648 1.00 31.81 693 VAL A CA 1
ATOM 5486 C C . VAL A 1 693 ? 33.867 -13.576 -11.591 1.00 31.81 693 VAL A C 1
ATOM 5488 O O . VAL A 1 693 ? 34.746 -12.723 -11.694 1.00 31.81 693 VAL A O 1
ATOM 5491 N N . SER A 1 694 ? 32.917 -13.574 -10.646 1.00 37.19 694 SER A N 1
ATOM 5492 C CA . SER A 1 694 ? 32.777 -12.623 -9.531 1.00 37.19 694 SER A CA 1
ATOM 5493 C C . SER A 1 694 ? 34.102 -11.940 -9.181 1.00 37.19 694 SER A C 1
ATOM 5495 O O . SER A 1 694 ? 34.956 -12.542 -8.526 1.00 37.19 694 SER A O 1
ATOM 5497 N N . ARG A 1 695 ? 34.298 -10.707 -9.669 1.00 40.56 695 ARG A N 1
ATOM 5498 C CA . ARG A 1 695 ? 35.541 -9.952 -9.479 1.00 40.56 695 ARG A CA 1
ATOM 5499 C C . ARG A 1 695 ? 35.597 -9.451 -8.039 1.00 40.56 695 ARG A C 1
ATOM 5501 O O . ARG A 1 695 ? 35.288 -8.302 -7.747 1.00 40.56 695 ARG A O 1
ATOM 5508 N N . SER A 1 696 ? 35.969 -10.327 -7.114 1.00 40.09 696 SER A N 1
ATOM 5509 C CA . SER A 1 696 ? 36.496 -9.911 -5.824 1.00 40.09 696 SER A CA 1
ATOM 5510 C C . SER A 1 696 ? 37.956 -9.551 -6.038 1.00 40.09 696 SER A C 1
ATOM 5512 O O . SER A 1 696 ? 38.793 -10.429 -5.903 1.00 40.09 696 SER A O 1
ATOM 5514 N N . ASP A 1 697 ? 38.285 -8.313 -6.402 1.00 34.06 697 ASP A N 1
ATOM 5515 C CA . ASP A 1 697 ? 39.685 -7.912 -6.302 1.00 34.06 697 ASP A CA 1
ATOM 5516 C C . ASP A 1 697 ? 39.886 -6.417 -6.086 1.00 34.06 697 ASP A C 1
ATOM 5518 O O . ASP A 1 697 ? 39.449 -5.541 -6.826 1.00 34.06 697 ASP A O 1
ATOM 5522 N N . THR A 1 698 ? 40.617 -6.154 -5.013 1.00 36.94 698 THR A N 1
ATOM 5523 C CA . THR A 1 698 ? 41.075 -4.876 -4.472 1.00 36.94 698 THR A CA 1
ATOM 5524 C C . THR A 1 698 ? 42.107 -4.155 -5.357 1.00 36.94 698 THR A C 1
ATOM 5526 O O . THR A 1 698 ? 42.806 -3.255 -4.888 1.00 36.94 698 THR A O 1
ATOM 5529 N N . THR A 1 699 ? 42.235 -4.526 -6.632 1.00 37.44 699 THR A N 1
ATOM 5530 C CA . THR A 1 699 ? 43.235 -3.994 -7.564 1.00 37.44 699 THR A CA 1
ATOM 5531 C C . THR A 1 699 ? 42.590 -3.053 -8.584 1.00 37.44 699 THR A C 1
ATOM 5533 O O . THR A 1 699 ? 41.821 -3.423 -9.464 1.00 37.44 699 THR A O 1
ATOM 5536 N N . ARG A 1 700 ? 42.917 -1.766 -8.427 1.00 46.94 700 ARG A N 1
ATOM 5537 C CA . ARG A 1 700 ? 42.519 -0.635 -9.275 1.00 46.94 700 ARG A CA 1
ATOM 5538 C C . ARG A 1 700 ? 43.124 -0.730 -10.687 1.00 46.94 700 ARG A C 1
ATOM 5540 O O . ARG A 1 700 ? 44.064 0.004 -10.988 1.00 46.94 700 ARG A O 1
ATOM 5547 N N . GLU A 1 701 ? 42.601 -1.573 -11.568 1.00 47.09 701 GLU A N 1
ATOM 5548 C CA . GLU A 1 701 ? 42.916 -1.479 -13.002 1.00 47.09 701 GLU A CA 1
ATOM 5549 C C . GLU A 1 701 ? 41.806 -0.726 -13.759 1.00 47.09 701 GLU A C 1
ATOM 5551 O O . GLU A 1 701 ? 40.628 -1.050 -13.599 1.00 47.09 701 GLU A O 1
ATOM 5556 N N . PRO A 1 702 ? 42.123 0.307 -14.569 1.00 54.38 702 PRO A N 1
ATOM 5557 C CA . PRO A 1 702 ? 41.095 1.096 -15.237 1.00 54.38 702 PRO A CA 1
ATOM 5558 C C . PRO A 1 702 ? 40.561 0.339 -16.459 1.00 54.38 702 PRO A C 1
ATOM 5560 O O . PRO A 1 702 ? 41.207 0.308 -17.511 1.00 54.38 702 PRO A O 1
ATOM 5563 N N . VAL A 1 703 ? 39.373 -0.254 -16.320 1.00 62.50 703 VAL A N 1
ATOM 5564 C CA . VAL A 1 703 ? 38.516 -0.612 -17.458 1.00 62.50 703 VAL A CA 1
ATOM 5565 C C . VAL A 1 703 ? 38.069 0.690 -18.116 1.00 62.50 703 VAL A C 1
ATOM 5567 O O . VAL A 1 703 ? 37.483 1.553 -17.458 1.00 62.50 703 VAL A O 1
ATOM 5570 N N . LEU A 1 704 ? 38.368 0.850 -19.404 1.00 81.00 704 LEU A N 1
ATOM 5571 C CA . LEU A 1 704 ? 37.949 2.027 -20.159 1.00 81.00 704 LEU A CA 1
ATOM 5572 C C . LEU A 1 704 ? 36.460 1.877 -20.483 1.00 81.00 704 LEU A C 1
ATOM 5574 O O . LEU A 1 704 ? 36.046 0.850 -21.023 1.00 81.00 704 LEU A O 1
ATOM 5578 N N . SER A 1 705 ? 35.664 2.868 -20.090 1.00 89.00 705 SER A N 1
ATOM 5579 C CA . SER A 1 705 ? 34.218 2.907 -20.331 1.00 89.00 705 SER A CA 1
ATOM 5580 C C . SER A 1 705 ? 33.861 4.204 -21.052 1.00 89.00 705 SER A C 1
ATOM 5582 O O . SER A 1 705 ? 34.505 5.231 -20.833 1.00 89.00 705 SER A O 1
ATOM 5584 N N . TRP A 1 706 ? 32.836 4.160 -21.894 1.00 91.94 706 TRP A N 1
ATOM 5585 C CA . TRP A 1 706 ? 32.370 5.290 -22.691 1.00 91.94 706 TRP A CA 1
ATOM 5586 C C . TRP A 1 706 ? 30.851 5.390 -22.649 1.00 91.94 706 TRP A C 1
ATOM 5588 O O . TRP A 1 706 ? 30.149 4.377 -22.607 1.00 91.94 706 TRP A O 1
ATOM 5598 N N . LEU A 1 707 ? 30.366 6.627 -22.688 1.00 91.88 707 LEU A N 1
ATOM 5599 C CA . LEU A 1 707 ? 28.963 6.955 -22.895 1.00 91.88 707 LEU A CA 1
ATOM 5600 C C . LEU A 1 707 ? 28.791 7.407 -24.349 1.00 91.88 707 LEU A C 1
ATOM 5602 O O . LEU A 1 707 ? 29.501 8.304 -24.804 1.00 91.88 707 LEU A O 1
ATOM 5606 N N . VAL A 1 708 ? 27.890 6.759 -25.087 1.00 91.88 708 VAL A N 1
ATOM 5607 C CA . VAL A 1 708 ? 27.734 6.958 -26.534 1.00 91.88 708 VAL A CA 1
ATOM 5608 C C . VAL A 1 708 ? 26.304 7.368 -26.873 1.00 91.88 708 VAL A C 1
ATOM 5610 O O . VAL A 1 708 ? 25.350 6.679 -26.519 1.00 91.88 708 VAL A O 1
ATOM 5613 N N . MET A 1 709 ? 26.166 8.472 -27.604 1.00 92.06 709 MET A N 1
ATOM 5614 C CA . MET A 1 709 ? 24.918 8.954 -28.194 1.00 92.06 709 MET A CA 1
ATOM 5615 C C . MET A 1 709 ? 24.713 8.334 -29.576 1.00 92.06 709 MET A C 1
ATOM 5617 O O . MET A 1 709 ? 25.473 8.601 -30.505 1.00 92.06 709 MET A O 1
ATOM 5621 N N . LEU A 1 710 ? 23.665 7.530 -29.736 1.00 91.31 710 LEU A N 1
ATOM 5622 C CA . LEU A 1 710 ? 23.275 6.955 -31.019 1.00 91.31 710 LEU A CA 1
ATOM 5623 C C . LEU A 1 710 ? 21.976 7.598 -31.524 1.00 91.31 710 LEU A C 1
ATOM 5625 O O . LEU A 1 710 ? 20.899 7.288 -31.002 1.00 91.31 710 LEU A O 1
ATOM 5629 N N . PRO A 1 711 ? 22.044 8.457 -32.555 1.00 89.62 711 PRO A N 1
ATOM 5630 C CA . PRO A 1 711 ? 20.862 8.907 -33.274 1.00 89.62 711 PRO A CA 1
ATOM 5631 C C . PRO A 1 711 ? 20.174 7.722 -33.957 1.00 89.62 711 PRO A C 1
ATOM 5633 O O . PRO A 1 711 ? 20.742 7.063 -34.827 1.00 89.62 711 PRO A O 1
ATOM 5636 N N . VAL A 1 712 ? 18.933 7.444 -33.570 1.00 86.56 712 VAL A N 1
ATOM 5637 C CA . VAL A 1 712 ? 18.170 6.283 -34.054 1.00 86.56 712 VAL A CA 1
ATOM 5638 C C . VAL A 1 712 ? 17.859 6.408 -35.549 1.00 86.56 712 VAL A C 1
ATOM 5640 O O . VAL A 1 712 ? 17.843 5.407 -36.260 1.00 86.56 712 VAL A O 1
ATOM 5643 N N . GLN A 1 713 ? 17.653 7.633 -36.041 1.00 84.19 713 GLN A N 1
ATOM 5644 C CA . GLN A 1 713 ? 17.400 7.902 -37.461 1.00 84.19 713 GLN A CA 1
ATOM 5645 C C . GLN A 1 713 ? 18.587 7.480 -38.335 1.00 84.19 713 GLN A C 1
ATOM 5647 O O . GLN A 1 713 ? 18.378 6.765 -39.308 1.00 84.19 713 GLN A O 1
ATOM 5652 N N . ASN A 1 714 ? 19.824 7.770 -37.912 1.00 85.19 714 ASN A N 1
ATOM 5653 C CA . ASN A 1 714 ? 21.032 7.384 -38.648 1.00 85.19 714 ASN A CA 1
ATOM 5654 C C . ASN A 1 714 ? 21.111 5.865 -38.868 1.00 85.19 714 ASN A C 1
ATOM 5656 O O . ASN A 1 714 ? 21.488 5.418 -39.945 1.00 85.19 714 ASN A O 1
ATOM 5660 N N . VAL A 1 715 ? 20.694 5.063 -37.880 1.00 84.12 715 VAL A N 1
ATOM 5661 C CA . VAL A 1 715 ? 20.660 3.594 -38.004 1.00 84.12 715 VAL A CA 1
ATOM 5662 C C . VAL A 1 715 ? 19.713 3.148 -39.122 1.00 84.12 715 VAL A C 1
ATOM 5664 O O . VAL A 1 715 ? 20.000 2.189 -39.837 1.00 84.12 715 VAL A O 1
ATOM 5667 N N . PHE A 1 716 ? 18.576 3.827 -39.281 1.00 81.94 716 PHE A N 1
ATOM 5668 C CA . PHE A 1 716 ? 17.598 3.501 -40.317 1.00 81.94 716 PHE A CA 1
ATOM 5669 C C . PHE A 1 716 ? 17.917 4.144 -41.675 1.00 81.94 716 PHE A C 1
ATOM 5671 O O . PHE A 1 716 ? 17.556 3.568 -42.698 1.00 81.94 716 PHE A O 1
ATOM 5678 N N . ASP A 1 717 ? 18.632 5.268 -41.705 1.00 78.19 717 ASP A N 1
ATOM 5679 C CA . ASP A 1 717 ? 19.070 5.935 -42.937 1.00 78.19 717 ASP A CA 1
ATOM 5680 C C . ASP A 1 717 ? 20.195 5.165 -43.648 1.00 78.19 717 ASP A C 1
ATOM 5682 O O . ASP A 1 717 ? 20.278 5.179 -44.876 1.00 78.19 717 ASP A O 1
ATOM 5686 N N . CYS A 1 718 ? 21.012 4.405 -42.906 1.00 67.12 718 CYS A N 1
ATOM 5687 C CA . CYS A 1 718 ? 22.002 3.475 -43.467 1.00 67.12 718 CYS A CA 1
ATOM 5688 C C . CYS A 1 718 ? 21.375 2.331 -44.300 1.00 67.12 718 CYS A C 1
ATOM 5690 O O . CYS A 1 718 ? 22.090 1.568 -44.952 1.00 67.12 718 CYS A O 1
ATOM 5692 N N . LEU A 1 719 ? 20.046 2.178 -44.291 1.00 67.75 719 LEU A N 1
ATOM 5693 C CA . LEU A 1 719 ? 19.335 1.120 -45.006 1.00 67.75 719 LEU A CA 1
ATOM 5694 C C . LEU A 1 719 ? 19.055 1.528 -46.467 1.00 67.75 719 LEU A C 1
ATOM 5696 O O . LEU A 1 719 ? 18.064 2.190 -46.765 1.00 67.75 719 LEU A O 1
ATOM 5700 N N . VAL A 1 720 ? 19.902 1.097 -47.407 1.00 53.00 720 VAL A N 1
ATOM 5701 C CA . VAL A 1 720 ? 19.692 1.306 -48.857 1.00 53.00 720 VAL A CA 1
ATOM 5702 C C . VAL A 1 720 ? 18.524 0.446 -49.365 1.00 53.00 720 VAL A C 1
ATOM 5704 O O . VAL A 1 720 ? 18.550 -0.756 -49.134 1.00 53.00 720 VAL A O 1
ATOM 5707 N N . GLU A 1 721 ? 17.553 1.078 -50.053 1.00 47.16 721 GLU A N 1
ATOM 5708 C CA . GLU A 1 721 ? 16.337 0.567 -50.739 1.00 47.16 721 GLU A CA 1
ATOM 5709 C C . GLU A 1 721 ? 15.698 -0.757 -50.244 1.00 47.16 721 GLU A C 1
ATOM 5711 O O . GLU A 1 721 ? 16.352 -1.796 -50.154 1.00 47.16 721 GLU A O 1
ATOM 5716 N N . PRO A 1 722 ? 14.363 -0.812 -50.042 1.00 42.53 722 PRO A N 1
ATOM 5717 C CA . PRO A 1 722 ? 13.698 -2.004 -49.523 1.00 42.53 722 PRO A CA 1
ATOM 5718 C C . PRO A 1 722 ? 13.816 -3.178 -50.508 1.00 42.53 722 PRO A C 1
ATOM 5720 O O . PRO A 1 722 ? 13.020 -3.320 -51.440 1.00 42.53 722 PRO A O 1
ATOM 5723 N N . GLN A 1 723 ? 14.782 -4.075 -50.291 1.00 40.28 723 GLN A N 1
ATOM 5724 C CA . GLN A 1 723 ? 14.789 -5.365 -50.971 1.00 40.28 723 GLN A CA 1
ATOM 5725 C C . GLN A 1 723 ? 13.468 -6.078 -50.656 1.00 40.28 723 GLN A C 1
ATOM 5727 O O . GLN A 1 723 ? 13.104 -6.232 -49.489 1.00 40.28 723 GLN A O 1
ATOM 5732 N N . ARG A 1 724 ? 12.731 -6.498 -51.697 1.00 40.31 724 ARG A N 1
ATOM 5733 C CA . ARG A 1 724 ? 11.463 -7.246 -51.588 1.00 40.31 724 ARG A CA 1
ATOM 5734 C C . ARG A 1 724 ? 11.629 -8.421 -50.613 1.00 40.31 724 ARG A C 1
ATOM 5736 O O . ARG A 1 724 ? 12.196 -9.453 -50.972 1.00 40.31 724 ARG A O 1
ATOM 5743 N N . ARG A 1 725 ? 11.139 -8.262 -49.380 1.00 45.75 725 ARG A N 1
ATOM 5744 C CA . ARG A 1 725 ? 11.301 -9.251 -48.306 1.00 45.75 725 ARG A CA 1
ATOM 5745 C C . ARG A 1 725 ? 10.446 -10.492 -48.572 1.00 45.75 725 ARG A C 1
ATOM 5747 O O . ARG A 1 725 ? 9.265 -10.396 -48.905 1.00 45.75 725 ARG A O 1
ATOM 5754 N N . ARG A 1 726 ? 11.046 -11.676 -48.400 1.00 41.25 726 ARG A N 1
ATOM 5755 C CA . ARG A 1 726 ? 10.319 -12.951 -48.289 1.00 41.25 726 ARG A CA 1
ATOM 5756 C C . ARG A 1 726 ? 9.528 -12.943 -46.978 1.00 41.25 726 ARG A C 1
ATOM 5758 O O . ARG A 1 726 ? 10.080 -12.578 -45.945 1.00 41.25 726 ARG A O 1
ATOM 5765 N N . GLN A 1 727 ? 8.261 -13.356 -47.026 1.00 44.38 727 GLN A N 1
ATOM 5766 C CA . GLN A 1 727 ? 7.426 -13.562 -45.837 1.00 44.38 727 GLN A CA 1
ATOM 5767 C C . GLN A 1 727 ? 8.138 -14.534 -44.886 1.00 44.38 727 GLN A C 1
ATOM 5769 O O . GLN A 1 727 ? 8.338 -15.701 -45.226 1.00 44.38 727 GLN A O 1
ATOM 5774 N N . ALA A 1 728 ? 8.553 -14.057 -43.714 1.00 46.38 728 ALA A N 1
ATOM 5775 C CA . ALA A 1 728 ? 8.995 -14.939 -42.645 1.00 46.38 728 ALA A CA 1
ATOM 5776 C C . ALA A 1 728 ? 7.752 -15.624 -42.061 1.00 46.38 728 ALA A C 1
ATOM 5778 O O . ALA A 1 728 ? 6.772 -14.960 -41.728 1.00 46.38 728 ALA A O 1
ATOM 5779 N N . HIS A 1 729 ? 7.762 -16.955 -41.962 1.00 50.50 729 HIS A N 1
ATOM 5780 C CA . HIS A 1 729 ? 6.702 -17.670 -41.256 1.00 50.50 729 HIS A CA 1
ATOM 5781 C C . HIS A 1 729 ? 6.716 -17.264 -39.779 1.00 50.50 729 HIS A C 1
ATOM 5783 O O . HIS A 1 729 ? 7.773 -17.303 -39.152 1.00 50.50 729 HIS A O 1
ATOM 5789 N N . ALA A 1 730 ? 5.546 -16.932 -39.223 1.00 55.56 730 ALA A N 1
ATOM 5790 C CA . ALA A 1 730 ? 5.369 -16.489 -37.834 1.00 55.56 730 ALA A CA 1
ATOM 5791 C C . ALA A 1 730 ? 5.921 -17.464 -36.767 1.00 55.56 730 ALA A C 1
ATOM 5793 O O . ALA A 1 730 ? 6.062 -17.096 -35.606 1.00 55.56 730 ALA A O 1
ATOM 5794 N N . SER A 1 731 ? 6.236 -18.704 -37.153 1.00 60.62 731 SER A N 1
ATOM 5795 C CA . SER A 1 731 ? 6.822 -19.741 -36.301 1.00 60.62 731 SER A CA 1
ATOM 5796 C C . SER A 1 731 ? 8.350 -19.685 -36.174 1.00 60.62 731 SER A C 1
ATOM 5798 O O . SER A 1 731 ? 8.902 -20.406 -35.347 1.00 60.62 731 SER A O 1
ATOM 5800 N N . ASN A 1 732 ? 9.052 -18.901 -36.999 1.00 67.75 732 ASN A N 1
ATOM 5801 C CA . ASN A 1 732 ? 10.513 -18.814 -36.951 1.00 67.75 732 ASN A CA 1
ATOM 5802 C C . ASN A 1 732 ? 10.964 -17.663 -36.037 1.00 67.75 732 ASN A C 1
ATOM 5804 O O . ASN A 1 732 ? 10.398 -16.573 -36.136 1.00 67.75 732 ASN A O 1
ATOM 5808 N N . PRO A 1 733 ? 11.995 -17.865 -35.195 1.00 71.81 733 PRO A N 1
ATOM 5809 C CA . PRO A 1 733 ? 12.527 -16.789 -34.371 1.00 71.81 733 PRO A CA 1
ATOM 5810 C C . PRO A 1 733 ? 13.263 -15.752 -35.232 1.00 71.81 733 PRO A C 1
ATOM 5812 O O . PRO A 1 733 ? 13.890 -16.104 -36.236 1.00 71.81 733 PRO A O 1
ATOM 5815 N N . LEU A 1 734 ? 13.224 -14.480 -34.821 1.00 73.75 734 LEU A N 1
ATOM 5816 C CA . LEU A 1 734 ? 13.997 -13.403 -35.461 1.00 73.75 734 LEU A CA 1
ATOM 5817 C C . LEU A 1 734 ? 15.513 -13.625 -35.344 1.00 73.75 734 LEU A C 1
ATOM 5819 O O . LEU A 1 734 ? 16.260 -13.238 -36.240 1.00 73.75 734 LEU A O 1
ATOM 5823 N N . TRP A 1 735 ? 15.961 -14.274 -34.269 1.00 73.44 735 TRP A N 1
ATOM 5824 C CA . TRP A 1 735 ? 17.347 -14.680 -34.058 1.00 73.44 735 TRP A CA 1
ATOM 5825 C C . TRP A 1 735 ? 17.429 -16.096 -33.471 1.00 73.44 735 TRP A C 1
ATOM 5827 O O . TRP A 1 735 ? 16.613 -16.487 -32.637 1.00 73.44 735 TRP A O 1
ATOM 5837 N N . SER A 1 736 ? 18.424 -16.887 -33.871 1.00 71.69 736 SER A N 1
ATOM 5838 C CA . SER A 1 736 ? 18.649 -18.214 -33.287 1.00 71.69 736 SER A CA 1
ATOM 5839 C C . SER A 1 736 ? 20.127 -18.554 -33.205 1.00 71.69 736 SER A C 1
ATOM 5841 O O . SER A 1 736 ? 20.834 -18.327 -34.176 1.00 71.69 736 SER A O 1
ATOM 5843 N N . SER A 1 737 ? 20.562 -19.196 -32.119 1.00 65.94 737 SER A N 1
ATOM 5844 C CA . SER A 1 737 ? 21.968 -19.618 -31.953 1.00 65.94 737 SER A CA 1
ATOM 5845 C C . SER A 1 737 ? 22.460 -20.624 -33.012 1.00 65.94 737 SER A C 1
ATOM 5847 O O . SER A 1 737 ? 23.640 -20.654 -33.336 1.00 65.94 737 SER A O 1
ATOM 5849 N N . GLU A 1 738 ? 21.559 -21.425 -33.591 1.00 57.09 738 GLU A N 1
ATOM 5850 C CA . GLU A 1 738 ? 21.897 -22.497 -34.543 1.00 57.09 738 GLU A CA 1
ATOM 5851 C C . GLU A 1 738 ? 21.953 -22.042 -36.011 1.00 57.09 738 GLU A C 1
ATOM 5853 O O . GLU A 1 738 ? 22.349 -22.810 -36.889 1.00 57.09 738 GLU A O 1
ATOM 5858 N N . ARG A 1 739 ? 21.515 -20.813 -36.317 1.00 55.84 739 ARG A N 1
ATOM 5859 C CA . ARG A 1 739 ? 21.479 -20.279 -37.688 1.00 55.84 739 ARG A CA 1
ATOM 5860 C C . ARG A 1 739 ? 22.097 -18.891 -37.708 1.00 55.84 739 ARG A C 1
ATOM 5862 O O . ARG A 1 739 ? 21.810 -18.081 -36.836 1.00 55.84 739 ARG A O 1
ATOM 5869 N N . SER A 1 740 ? 22.878 -18.590 -38.745 1.00 53.03 740 SER A N 1
ATOM 5870 C CA . SER A 1 740 ? 23.290 -17.212 -39.036 1.00 53.03 740 SER A CA 1
ATOM 5871 C C . SER A 1 740 ? 22.066 -16.284 -39.012 1.00 53.03 740 SER A C 1
ATOM 5873 O O . SER A 1 740 ? 20.996 -16.734 -39.452 1.00 53.03 740 SER A O 1
ATOM 5875 N N . PRO A 1 741 ? 22.193 -15.023 -38.542 1.00 54.59 741 PRO A N 1
ATOM 5876 C CA . PRO A 1 741 ? 21.074 -14.087 -38.508 1.00 54.59 741 PRO A CA 1
ATOM 5877 C C . PRO A 1 741 ? 20.369 -14.106 -39.868 1.00 54.59 741 PRO A C 1
ATOM 5879 O O . PRO A 1 741 ? 21.048 -14.134 -40.902 1.00 54.59 741 PRO A O 1
ATOM 5882 N N . PRO A 1 742 ? 19.029 -14.202 -39.896 1.00 53.88 742 PRO A N 1
ATOM 5883 C CA . PRO A 1 742 ? 18.317 -14.387 -41.147 1.00 53.88 742 PRO A CA 1
ATOM 5884 C C . PRO A 1 742 ? 18.687 -13.245 -42.093 1.00 53.88 742 PRO A C 1
ATOM 5886 O O . PRO A 1 742 ? 18.697 -12.083 -41.688 1.00 53.88 742 PRO A O 1
ATOM 5889 N N . SER A 1 743 ? 18.954 -13.561 -43.365 1.00 50.03 743 SER A N 1
ATOM 5890 C CA . SER A 1 743 ? 19.360 -12.599 -44.408 1.00 50.03 743 SER A CA 1
ATOM 5891 C C . SER A 1 743 ? 18.335 -11.480 -44.678 1.00 50.03 743 SER A C 1
ATOM 5893 O O . SER A 1 743 ? 18.475 -10.726 -45.633 1.00 50.03 743 SER A O 1
ATOM 5895 N N . SER A 1 744 ? 17.253 -11.428 -43.899 1.00 55.34 744 SER A N 1
ATOM 5896 C CA . SER A 1 744 ? 16.182 -10.440 -43.922 1.00 55.34 744 SER A CA 1
ATOM 5897 C C . SER A 1 744 ? 16.394 -9.263 -42.964 1.00 55.34 744 SER A C 1
ATOM 5899 O O . SER A 1 744 ? 15.645 -8.293 -43.073 1.00 55.34 744 SER A O 1
ATOM 5901 N N . VAL A 1 745 ? 17.333 -9.348 -42.010 1.00 66.00 745 VAL A N 1
ATOM 5902 C CA . VAL A 1 745 ? 17.593 -8.282 -41.025 1.00 66.00 745 VAL A CA 1
ATOM 5903 C C . VAL A 1 745 ? 18.841 -7.503 -41.424 1.00 66.00 745 VAL A C 1
ATOM 5905 O O . VAL A 1 745 ? 19.890 -8.088 -41.683 1.00 66.00 745 VAL A O 1
ATOM 5908 N N . ASN A 1 746 ? 18.717 -6.180 -41.472 1.00 74.44 746 ASN A N 1
ATOM 5909 C CA . ASN A 1 746 ? 19.804 -5.302 -41.882 1.00 74.44 746 ASN A CA 1
ATOM 5910 C C . ASN A 1 746 ? 20.887 -5.225 -40.801 1.00 74.44 746 ASN A C 1
ATOM 5912 O O . ASN A 1 746 ? 20.567 -5.234 -39.613 1.00 74.44 746 ASN A O 1
ATOM 5916 N N . GLN A 1 747 ? 22.149 -5.120 -41.211 1.00 80.75 747 GLN A N 1
ATOM 5917 C CA . GLN A 1 747 ? 23.290 -4.938 -40.314 1.00 80.75 747 GLN A CA 1
ATOM 5918 C C . GLN A 1 747 ? 23.889 -3.550 -40.529 1.00 80.75 747 GLN A C 1
ATOM 5920 O O . GLN A 1 747 ? 24.111 -3.155 -41.670 1.00 80.75 747 GLN A O 1
ATOM 5925 N N . VAL A 1 748 ? 24.134 -2.833 -39.437 1.00 85.12 748 VAL A N 1
ATOM 5926 C CA . VAL A 1 748 ? 24.702 -1.481 -39.423 1.00 85.12 748 VAL A CA 1
ATOM 5927 C C . VAL A 1 748 ? 25.890 -1.476 -38.472 1.00 85.12 748 VAL A C 1
ATOM 5929 O O . VAL A 1 748 ? 25.824 -2.043 -37.378 1.00 85.12 748 VAL A O 1
ATOM 5932 N N . ARG A 1 749 ? 26.991 -0.849 -38.879 1.00 86.31 749 ARG A N 1
ATOM 5933 C CA . ARG A 1 749 ? 28.147 -0.656 -38.002 1.00 86.31 749 ARG A CA 1
ATOM 5934 C C . ARG A 1 749 ? 27.937 0.578 -37.143 1.00 86.31 749 ARG A C 1
ATOM 5936 O O . ARG A 1 749 ? 27.456 1.594 -37.639 1.00 86.31 749 ARG A O 1
ATOM 5943 N N . LEU A 1 750 ? 28.287 0.504 -35.860 1.00 87.31 750 LEU A N 1
ATOM 5944 C CA . LEU A 1 750 ? 28.118 1.644 -34.963 1.00 87.31 750 LEU A CA 1
ATOM 5945 C C . LEU A 1 750 ? 28.914 2.852 -35.474 1.00 87.31 750 LEU A C 1
ATOM 5947 O O . LEU A 1 750 ? 28.374 3.956 -35.492 1.00 87.31 750 LEU A O 1
ATOM 5951 N N . SER A 1 751 ? 30.136 2.620 -35.958 1.00 85.81 751 SER A N 1
ATOM 5952 C CA . SER A 1 751 ? 31.030 3.636 -36.530 1.00 85.81 751 SER A CA 1
ATOM 5953 C C . SER A 1 751 ? 30.426 4.441 -37.693 1.00 85.81 751 SER A C 1
ATOM 5955 O O . SER A 1 751 ? 30.784 5.602 -37.879 1.00 85.81 751 SER A O 1
ATOM 5957 N N . GLU A 1 752 ? 29.478 3.871 -38.445 1.00 85.56 752 GLU A N 1
ATOM 5958 C CA . GLU A 1 752 ? 28.792 4.541 -39.561 1.00 85.56 752 GLU A CA 1
ATOM 5959 C C . GLU A 1 752 ? 27.672 5.480 -39.086 1.00 85.56 752 GLU A C 1
ATOM 5961 O O . GLU A 1 752 ? 27.299 6.413 -39.796 1.00 85.56 752 GLU A O 1
ATOM 5966 N N . ALA A 1 753 ? 27.136 5.250 -37.883 1.00 85.25 753 ALA A N 1
ATOM 5967 C CA . ALA A 1 753 ? 25.969 5.958 -37.361 1.00 85.25 753 ALA A CA 1
ATOM 5968 C C . ALA A 1 753 ? 26.309 7.081 -36.362 1.00 85.25 753 ALA A C 1
ATOM 5970 O O . ALA A 1 753 ? 25.430 7.890 -36.039 1.00 85.25 753 ALA A O 1
ATOM 5971 N N . ILE A 1 754 ? 27.550 7.145 -35.859 1.00 87.81 754 ILE A N 1
ATOM 5972 C CA . ILE A 1 754 ? 27.974 8.093 -34.814 1.00 87.81 754 ILE A CA 1
ATOM 5973 C C . ILE A 1 754 ? 29.195 8.930 -35.220 1.00 87.81 754 ILE A C 1
ATOM 5975 O O . ILE A 1 754 ? 30.047 8.492 -35.984 1.00 87.81 754 ILE A O 1
ATOM 5979 N N . ALA A 1 755 ? 29.302 10.135 -34.653 1.00 86.19 755 ALA A N 1
ATOM 5980 C CA . ALA A 1 755 ? 30.449 11.033 -34.810 1.00 86.19 755 ALA A CA 1
ATOM 5981 C C . ALA A 1 755 ? 31.268 11.144 -33.508 1.00 86.19 755 ALA A C 1
ATOM 5983 O O . ALA A 1 755 ? 30.840 10.675 -32.454 1.00 86.19 755 ALA A O 1
ATOM 5984 N N . GLN A 1 756 ? 32.430 11.810 -33.550 1.00 83.38 756 GLN A N 1
ATOM 5985 C CA . GLN A 1 756 ? 33.279 12.022 -32.365 1.00 83.38 756 GLN A CA 1
ATOM 5986 C C . GLN A 1 756 ? 32.558 12.761 -31.227 1.00 83.38 756 GLN A C 1
ATOM 5988 O O . GLN A 1 756 ? 32.743 12.410 -30.067 1.00 83.38 756 GLN A O 1
ATOM 5993 N N . SER A 1 757 ? 31.709 13.744 -31.543 1.00 82.81 757 SER A N 1
ATOM 5994 C CA . SER A 1 757 ? 30.915 14.496 -30.557 1.00 82.81 757 SER A CA 1
ATOM 5995 C C . SER A 1 757 ? 29.963 13.618 -29.741 1.00 82.81 757 SER A C 1
ATOM 5997 O O . SER A 1 757 ? 29.537 14.003 -28.656 1.00 82.81 757 SER A O 1
ATOM 5999 N N . ASN A 1 758 ? 29.635 12.427 -30.244 1.00 85.38 758 ASN A N 1
ATOM 6000 C CA . ASN A 1 758 ? 28.679 11.531 -29.611 1.00 85.38 758 ASN A CA 1
ATOM 6001 C C . ASN A 1 758 ? 29.301 10.666 -28.508 1.00 85.38 758 ASN A C 1
ATOM 6003 O O . ASN A 1 758 ? 28.562 10.015 -27.764 1.00 85.38 758 ASN A O 1
ATOM 6007 N N . VAL A 1 759 ? 30.632 10.621 -28.412 1.00 88.44 759 VAL A N 1
ATOM 6008 C CA . VAL A 1 759 ? 31.366 9.719 -27.521 1.00 88.44 759 VAL A CA 1
ATOM 6009 C C . VAL A 1 759 ? 32.013 10.514 -26.393 1.00 88.44 759 VAL A C 1
ATOM 6011 O O . VAL A 1 759 ? 32.846 11.379 -26.637 1.00 88.44 759 VAL A O 1
ATOM 6014 N N . GLU A 1 760 ? 31.682 10.167 -25.150 1.00 89.88 760 GLU A N 1
ATOM 6015 C CA . GLU A 1 760 ? 32.296 10.734 -23.947 1.00 89.88 760 GLU A CA 1
ATOM 6016 C C . GLU A 1 760 ? 33.056 9.661 -23.170 1.00 89.88 760 GLU A C 1
ATOM 6018 O O . GLU A 1 760 ? 32.539 8.576 -22.886 1.00 89.88 760 GLU A O 1
ATOM 6023 N N . SER A 1 761 ? 34.301 9.966 -22.800 1.00 88.56 761 SER A N 1
ATOM 6024 C CA . SER A 1 761 ? 35.128 9.062 -21.998 1.00 88.56 761 SER A CA 1
ATOM 6025 C C . SER A 1 761 ? 34.751 9.124 -20.519 1.00 88.56 761 SER A C 1
ATOM 6027 O O . SER A 1 761 ? 34.671 10.202 -19.929 1.00 88.56 761 SER A O 1
ATOM 6029 N N . LEU A 1 762 ? 34.569 7.964 -19.889 1.00 89.00 762 LEU A N 1
ATOM 6030 C CA . LEU A 1 762 ? 34.220 7.872 -18.475 1.00 89.00 762 LEU A CA 1
ATOM 6031 C C . LEU A 1 762 ? 35.466 7.624 -17.607 1.00 89.00 762 LEU A C 1
ATOM 6033 O O . LEU A 1 762 ? 36.394 6.930 -18.021 1.00 89.00 762 LEU A O 1
ATOM 6037 N N . PRO A 1 763 ? 35.498 8.163 -16.373 1.00 81.50 763 PRO A N 1
ATOM 6038 C CA . PRO A 1 763 ? 36.677 8.102 -15.504 1.00 81.50 763 PRO A CA 1
ATOM 6039 C C . PRO A 1 763 ? 36.919 6.711 -14.903 1.00 81.50 763 PRO A C 1
ATOM 6041 O O . PRO A 1 763 ? 38.042 6.393 -14.516 1.00 81.50 763 PRO A O 1
ATOM 6044 N N . TRP A 1 764 ? 35.860 5.909 -14.771 1.00 84.19 764 TRP A N 1
ATOM 6045 C CA . TRP A 1 764 ? 35.851 4.623 -14.081 1.00 84.19 764 TRP A CA 1
ATOM 6046 C C . TRP A 1 764 ? 34.920 3.644 -14.789 1.00 84.19 764 TRP A C 1
ATOM 6048 O O . TRP A 1 764 ? 34.123 4.036 -15.644 1.00 84.19 764 TRP A O 1
ATOM 6058 N N . HIS A 1 765 ? 34.993 2.380 -14.374 1.00 85.62 765 HIS A N 1
ATOM 6059 C CA . HIS A 1 765 ? 34.096 1.344 -14.856 1.00 85.62 765 HIS A CA 1
ATOM 6060 C C . HIS A 1 765 ? 32.650 1.636 -14.455 1.00 85.62 765 HIS A C 1
ATOM 6062 O O . HIS A 1 765 ? 32.307 1.654 -13.267 1.00 85.62 765 HIS A O 1
ATOM 6068 N N . ALA A 1 766 ? 31.832 1.920 -15.461 1.00 87.00 766 ALA A N 1
ATOM 6069 C CA . ALA A 1 766 ? 30.426 2.236 -15.306 1.00 87.00 766 ALA A CA 1
ATOM 6070 C C . ALA A 1 766 ? 29.579 0.970 -15.447 1.00 87.00 766 ALA A C 1
ATOM 6072 O O . ALA A 1 766 ? 29.890 0.116 -16.264 1.00 87.00 766 ALA A O 1
ATOM 6073 N N . VAL A 1 767 ? 28.508 0.866 -14.663 1.00 87.44 767 VAL A N 1
ATOM 6074 C CA . VAL A 1 767 ? 27.698 -0.362 -14.538 1.00 87.44 767 VAL A CA 1
ATOM 6075 C C . VAL A 1 767 ? 26.270 -0.164 -15.032 1.00 87.44 767 VAL A C 1
ATOM 6077 O O . VAL A 1 767 ? 25.613 -1.113 -15.444 1.00 87.44 767 VAL A O 1
ATOM 6080 N N . ARG A 1 768 ? 25.752 1.063 -14.942 1.00 89.12 768 ARG A N 1
ATOM 6081 C CA . ARG A 1 768 ? 24.357 1.368 -15.264 1.00 89.12 768 ARG A CA 1
ATOM 6082 C C . ARG A 1 768 ? 24.176 2.839 -15.578 1.00 89.12 768 ARG A C 1
ATOM 6084 O O . ARG A 1 768 ? 24.886 3.682 -15.017 1.00 89.12 768 ARG A O 1
ATOM 6091 N N . LEU A 1 769 ? 23.184 3.131 -16.409 1.00 92.31 769 LEU A N 1
ATOM 6092 C CA . LEU A 1 769 ? 22.749 4.486 -16.703 1.00 92.31 769 LEU A CA 1
ATOM 6093 C C . LEU A 1 769 ? 21.263 4.696 -16.376 1.00 92.31 769 LEU A C 1
ATOM 6095 O O . LEU A 1 769 ? 20.473 3.757 -16.361 1.00 92.31 769 LEU A O 1
ATOM 6099 N N . ALA A 1 770 ? 20.889 5.940 -16.087 1.00 92.19 770 ALA A N 1
ATOM 6100 C CA . ALA A 1 770 ? 19.494 6.353 -15.949 1.00 92.19 770 ALA A CA 1
ATOM 6101 C C . ALA A 1 770 ? 19.294 7.743 -16.552 1.00 92.19 770 ALA A C 1
ATOM 6103 O O . ALA A 1 770 ? 20.068 8.659 -16.269 1.00 92.19 770 ALA A O 1
ATOM 6104 N N . THR A 1 771 ? 18.236 7.926 -17.338 1.00 91.50 771 THR A N 1
ATOM 6105 C CA . THR A 1 771 ? 18.026 9.150 -18.131 1.00 91.50 771 THR A CA 1
ATOM 6106 C C . THR A 1 771 ? 16.684 9.817 -17.845 1.00 91.50 771 THR A C 1
ATOM 6108 O O . THR A 1 771 ? 15.684 9.125 -17.663 1.00 91.50 771 THR A O 1
ATOM 6111 N N . ASN A 1 772 ? 16.633 11.149 -17.897 1.00 88.81 772 ASN A N 1
ATOM 6112 C CA . ASN A 1 772 ? 15.398 11.911 -18.093 1.00 88.81 772 ASN A CA 1
ATOM 6113 C C . ASN A 1 772 ? 15.601 12.898 -19.255 1.00 88.81 772 ASN A C 1
ATOM 6115 O O . ASN A 1 772 ? 16.299 13.905 -19.113 1.00 88.81 772 ASN A O 1
ATOM 6119 N N . GLY A 1 773 ? 14.974 12.583 -20.394 1.00 81.94 773 GLY A N 1
ATOM 6120 C CA . GLY A 1 773 ? 15.064 13.363 -21.628 1.00 81.94 773 GLY A CA 1
ATOM 6121 C C . GLY A 1 773 ? 14.380 14.729 -21.581 1.00 81.94 773 GLY A C 1
ATOM 6122 O O . GLY A 1 773 ? 14.853 15.653 -22.231 1.00 81.94 773 GLY A O 1
ATOM 6123 N N . GLU A 1 774 ? 13.316 14.902 -20.789 1.00 82.56 774 GLU A N 1
ATOM 6124 C CA . GLU A 1 774 ? 12.617 16.194 -20.666 1.00 82.56 774 GLU A CA 1
ATOM 6125 C C . GLU A 1 774 ? 13.434 17.230 -19.884 1.00 82.56 774 GLU A C 1
ATOM 6127 O O . GLU A 1 774 ? 13.288 18.435 -20.083 1.00 82.56 774 GLU A O 1
ATOM 6132 N N . ARG A 1 775 ? 14.292 16.764 -18.971 1.00 84.25 775 ARG A N 1
ATOM 6133 C CA . ARG A 1 775 ? 15.138 17.609 -18.112 1.00 84.25 775 ARG A CA 1
ATOM 6134 C C . ARG A 1 775 ? 16.599 17.652 -18.545 1.00 84.25 775 ARG A C 1
ATOM 6136 O O . ARG A 1 775 ? 17.403 18.286 -17.867 1.00 84.25 775 ARG A O 1
ATOM 6143 N N . SER A 1 776 ? 16.940 16.967 -19.628 1.00 89.38 776 SER A N 1
ATOM 6144 C CA . SER A 1 776 ? 18.302 16.827 -20.126 1.00 89.38 776 SER A CA 1
ATOM 6145 C C . SER A 1 776 ? 19.335 16.341 -19.114 1.00 89.38 776 SER A C 1
ATOM 6147 O O . SER A 1 776 ? 20.460 16.832 -19.080 1.00 89.38 776 SER A O 1
ATOM 6149 N N . ILE A 1 777 ? 18.966 15.362 -18.285 1.00 91.44 777 ILE A N 1
ATOM 6150 C CA . ILE A 1 777 ? 19.834 14.810 -17.235 1.00 91.44 777 ILE A CA 1
ATOM 6151 C C . ILE A 1 777 ? 20.074 13.314 -17.425 1.00 91.44 777 ILE A C 1
ATOM 6153 O O . ILE A 1 777 ? 19.164 12.547 -17.747 1.00 91.44 777 ILE A O 1
ATOM 6157 N N . VAL A 1 778 ? 21.311 12.892 -17.169 1.00 92.75 778 VAL A N 1
ATOM 6158 C CA . VAL A 1 778 ? 21.752 11.493 -17.210 1.00 92.75 778 VAL A CA 1
ATOM 6159 C C . VAL A 1 778 ? 22.560 11.185 -15.955 1.00 92.75 778 VAL A C 1
ATOM 6161 O O . VAL A 1 778 ? 23.436 11.951 -15.570 1.00 92.75 778 VAL A O 1
ATOM 6164 N N . LEU A 1 779 ? 22.287 10.054 -15.311 1.00 93.44 779 LEU A N 1
ATOM 6165 C CA . LEU A 1 779 ? 23.101 9.503 -14.231 1.00 93.44 779 LEU A CA 1
ATOM 6166 C C . LEU A 1 779 ? 23.900 8.314 -14.761 1.00 93.44 779 LEU A C 1
ATOM 6168 O O . LEU A 1 779 ? 23.333 7.445 -15.418 1.00 93.44 779 LEU A O 1
ATOM 6172 N N . VAL A 1 780 ? 25.174 8.234 -14.392 1.00 92.81 780 VAL A N 1
ATOM 6173 C CA . VAL A 1 780 ? 26.029 7.059 -14.583 1.00 92.81 780 VAL A CA 1
ATOM 6174 C C . VAL A 1 780 ? 26.495 6.545 -13.219 1.00 92.81 780 VAL A C 1
ATOM 6176 O O . VAL A 1 780 ? 26.990 7.323 -12.395 1.00 92.81 780 VAL A O 1
ATOM 6179 N N . LEU A 1 781 ? 26.327 5.243 -12.976 1.00 90.25 781 LEU A N 1
ATOM 6180 C CA . LEU A 1 781 ? 26.772 4.539 -11.766 1.00 90.25 781 LEU A CA 1
ATOM 6181 C C . LEU A 1 781 ? 28.098 3.810 -12.008 1.00 90.25 781 LEU A C 1
ATOM 6183 O O . LEU A 1 781 ? 28.254 3.175 -13.049 1.00 90.25 781 LEU A O 1
ATOM 6187 N N . PHE A 1 782 ? 29.015 3.834 -11.034 1.00 88.31 782 PHE A N 1
ATOM 6188 C CA . PHE A 1 782 ? 30.329 3.180 -11.125 1.00 88.31 782 PHE A CA 1
ATOM 6189 C C . PHE A 1 782 ? 30.522 2.074 -10.072 1.00 88.31 782 PHE A C 1
ATOM 6191 O O . PHE A 1 782 ? 30.138 2.242 -8.914 1.00 88.31 782 PHE A O 1
ATOM 6198 N N . GLU A 1 783 ? 31.170 0.965 -10.454 1.00 74.25 783 GLU A N 1
ATOM 6199 C CA . GLU A 1 783 ? 31.274 -0.258 -9.630 1.00 74.25 783 GLU A CA 1
ATOM 6200 C C . GLU A 1 783 ? 32.160 -0.081 -8.382 1.00 74.25 783 GLU A C 1
ATOM 6202 O O . GLU A 1 783 ? 31.778 -0.451 -7.276 1.00 74.25 783 GLU A O 1
ATOM 6207 N N . GLY A 1 784 ? 33.350 0.512 -8.544 1.00 62.09 784 GLY A N 1
ATOM 6208 C CA . GLY A 1 784 ? 34.427 0.417 -7.546 1.00 62.09 784 GLY A CA 1
ATOM 6209 C C . GLY A 1 784 ? 34.421 1.452 -6.414 1.00 62.09 784 GLY A C 1
ATOM 6210 O O . GLY A 1 784 ? 35.172 1.301 -5.453 1.00 62.09 784 GLY A O 1
ATOM 6211 N N . LEU A 1 785 ? 33.622 2.520 -6.512 1.00 61.34 785 LEU A N 1
ATOM 6212 C CA . LEU A 1 785 ? 33.576 3.603 -5.510 1.00 61.34 785 LEU A CA 1
ATOM 6213 C C . LEU A 1 785 ? 32.167 3.886 -4.982 1.00 61.34 785 LEU A C 1
ATOM 6215 O O . LEU A 1 785 ? 31.993 4.832 -4.213 1.00 61.34 785 LEU A O 1
ATOM 6219 N N . LEU A 1 786 ? 31.158 3.128 -5.432 1.00 73.12 786 LEU A N 1
ATOM 6220 C CA . LEU A 1 786 ? 29.742 3.454 -5.204 1.00 73.12 786 LEU A CA 1
ATOM 6221 C C . LEU A 1 786 ? 29.430 4.919 -5.565 1.00 73.12 786 LEU A C 1
ATOM 6223 O O . LEU A 1 786 ? 28.577 5.585 -4.966 1.00 73.12 786 LEU A O 1
ATOM 6227 N N . SER A 1 787 ? 30.198 5.450 -6.519 1.00 83.81 787 SER A N 1
ATOM 6228 C CA . SER A 1 787 ? 30.109 6.822 -6.971 1.00 83.81 787 SER A CA 1
ATOM 6229 C C . SER A 1 787 ? 29.106 6.903 -8.108 1.00 83.81 787 SER A C 1
ATOM 6231 O O . SER A 1 787 ? 28.937 5.982 -8.906 1.00 83.81 787 SER A O 1
ATOM 6233 N N . CYS A 1 788 ? 28.416 8.031 -8.155 1.00 89.25 788 CYS A N 1
ATOM 6234 C CA . CYS A 1 788 ? 27.489 8.374 -9.213 1.00 89.25 788 CYS A CA 1
ATOM 6235 C C . CYS A 1 788 ? 27.975 9.676 -9.845 1.00 89.25 788 CYS A C 1
ATOM 6237 O O . CYS A 1 788 ? 28.462 10.570 -9.138 1.00 89.25 788 CYS A O 1
ATOM 6239 N N . ARG A 1 789 ? 27.828 9.806 -11.162 1.00 91.12 789 ARG A N 1
ATOM 6240 C CA . ARG A 1 789 ? 28.045 11.069 -11.870 1.00 91.12 789 ARG A CA 1
ATOM 6241 C C . ARG A 1 789 ? 26.792 11.465 -12.626 1.00 91.12 789 ARG A C 1
ATOM 6243 O O . ARG A 1 789 ? 26.178 10.630 -13.279 1.00 91.12 789 ARG A O 1
ATOM 6250 N N . VAL A 1 790 ? 26.437 12.740 -12.526 1.00 92.06 790 VAL A N 1
ATOM 6251 C CA . VAL A 1 790 ? 25.339 13.348 -13.275 1.00 92.06 790 VAL A CA 1
ATOM 6252 C C . VAL A 1 790 ? 25.914 14.165 -14.423 1.00 92.06 790 VAL A C 1
ATOM 6254 O O . VAL A 1 790 ? 26.811 14.983 -14.211 1.00 92.06 790 VAL A O 1
ATOM 6257 N N . TYR A 1 791 ? 25.378 13.939 -15.613 1.00 90.75 791 TYR A N 1
ATOM 6258 C CA . TYR A 1 791 ? 25.652 14.665 -16.843 1.00 90.75 791 TYR A CA 1
ATOM 6259 C C . TYR A 1 791 ? 24.405 15.447 -17.259 1.00 90.75 791 TYR A C 1
ATOM 6261 O O . TYR A 1 791 ? 23.285 14.952 -17.128 1.00 90.75 791 TYR A O 1
ATOM 6269 N N . LEU A 1 792 ? 24.616 16.659 -17.757 1.00 90.06 792 LEU A N 1
ATOM 6270 C CA . LEU A 1 792 ? 23.628 17.470 -18.452 1.00 90.06 792 LEU A CA 1
ATOM 6271 C C . LEU A 1 792 ? 23.889 17.340 -19.953 1.00 90.06 792 LEU A C 1
ATOM 6273 O O . LEU A 1 792 ? 25.038 17.423 -20.382 1.00 90.06 792 LEU A O 1
ATOM 6277 N N . LEU A 1 793 ? 22.837 17.104 -20.729 1.00 86.69 793 LEU A N 1
ATOM 6278 C CA . LEU A 1 793 ? 22.898 17.076 -22.189 1.00 86.69 793 LEU A CA 1
ATOM 6279 C C . LEU A 1 793 ? 22.426 18.428 -22.721 1.00 86.69 793 LEU A C 1
ATOM 6281 O O . LEU A 1 793 ? 21.229 18.678 -22.870 1.00 86.69 793 LEU A O 1
ATOM 6285 N N . GLU A 1 794 ? 23.373 19.326 -22.958 1.00 78.69 794 GLU A N 1
ATOM 6286 C CA . GLU A 1 794 ? 23.082 20.672 -23.452 1.00 78.69 794 GLU A CA 1
ATOM 6287 C C . GLU A 1 794 ? 22.903 20.639 -24.965 1.00 78.69 794 GLU A C 1
ATOM 6289 O O . GLU A 1 794 ? 23.641 19.937 -25.659 1.00 78.69 794 GLU A O 1
ATOM 6294 N N . ARG A 1 795 ? 21.902 21.370 -25.471 1.00 69.88 795 ARG A N 1
ATOM 6295 C CA . ARG A 1 795 ? 21.767 21.565 -26.913 1.00 69.88 795 ARG A CA 1
ATOM 6296 C C . ARG A 1 795 ? 22.781 22.609 -27.365 1.00 69.88 795 ARG A C 1
ATOM 6298 O O . ARG A 1 795 ? 22.794 23.695 -26.796 1.00 69.88 795 ARG A O 1
ATOM 6305 N N . LEU A 1 796 ? 23.590 22.293 -28.370 1.00 61.03 796 LEU A N 1
ATOM 6306 C CA . LEU A 1 796 ? 24.453 23.275 -29.019 1.00 61.03 796 LEU A CA 1
ATOM 6307 C C . LEU A 1 796 ? 23.542 24.269 -29.754 1.00 61.03 796 LEU A C 1
ATOM 6309 O O . LEU A 1 796 ? 22.806 23.884 -30.663 1.00 61.03 796 LEU A O 1
ATOM 6313 N N . GLU A 1 797 ? 23.520 25.526 -29.313 1.00 45.62 797 GLU A N 1
ATOM 6314 C CA . GLU A 1 797 ? 22.883 26.590 -30.090 1.00 45.62 797 GLU A CA 1
ATOM 6315 C C . GLU A 1 797 ? 23.695 26.784 -31.382 1.00 45.62 797 GLU A C 1
ATOM 6317 O O . GLU A 1 797 ? 24.925 26.736 -31.330 1.00 45.62 797 GLU A O 1
ATOM 6322 N N . PRO A 1 798 ? 23.053 26.939 -32.554 1.00 43.88 798 PRO A N 1
ATOM 6323 C CA . PRO A 1 798 ? 23.789 27.211 -33.779 1.00 43.88 798 PRO A CA 1
ATOM 6324 C C . PRO A 1 798 ? 24.493 28.560 -33.626 1.00 43.88 798 PRO A C 1
ATOM 6326 O O . PRO A 1 798 ? 23.818 29.563 -33.395 1.00 43.88 798 PRO A O 1
ATOM 6329 N N . ASP A 1 799 ? 25.824 28.570 -33.748 1.00 35.88 799 ASP A N 1
ATOM 6330 C CA . ASP A 1 799 ? 26.629 29.792 -33.731 1.00 35.88 799 ASP A CA 1
ATOM 6331 C C . ASP A 1 799 ? 25.996 30.820 -34.685 1.00 35.88 799 ASP A C 1
ATOM 6333 O O . ASP A 1 799 ? 25.931 30.602 -35.902 1.00 35.88 799 ASP A O 1
ATOM 6337 N N . GLU A 1 800 ? 25.484 31.933 -34.145 1.00 33.44 800 GLU A N 1
ATOM 6338 C CA . GLU A 1 800 ? 25.132 33.076 -34.983 1.00 33.44 800 GLU A CA 1
ATOM 6339 C C . GLU A 1 800 ? 26.404 33.480 -35.741 1.00 33.44 800 GLU A C 1
ATOM 6341 O O . GLU A 1 800 ? 27.458 33.637 -35.118 1.00 33.44 800 GLU A O 1
ATOM 6346 N N . PRO A 1 801 ? 26.363 33.617 -37.079 1.00 36.66 801 PRO A N 1
ATOM 6347 C CA . PRO A 1 801 ? 27.559 33.942 -37.832 1.00 36.66 801 PRO A CA 1
ATOM 6348 C C . PRO A 1 801 ? 28.072 35.304 -37.367 1.00 36.66 801 PRO A C 1
ATOM 6350 O O . PRO A 1 801 ? 27.381 36.314 -37.515 1.00 36.66 801 PRO A O 1
ATOM 6353 N N . GLU A 1 802 ? 29.284 35.318 -36.812 1.00 35.53 802 GLU A N 1
ATOM 6354 C CA . GLU A 1 802 ? 30.011 36.530 -36.449 1.00 35.53 802 GLU A CA 1
ATOM 6355 C C . GLU A 1 802 ? 30.084 37.459 -37.670 1.00 35.53 802 GLU A C 1
ATOM 6357 O O . GLU A 1 802 ? 30.900 37.284 -38.576 1.00 35.53 802 GLU A O 1
ATOM 6362 N N . THR A 1 803 ? 29.208 38.463 -37.727 1.00 32.91 803 THR A N 1
ATOM 6363 C CA . THR A 1 803 ? 29.368 39.569 -38.669 1.00 32.91 803 THR A CA 1
ATOM 6364 C C . THR A 1 803 ? 30.568 40.404 -38.247 1.00 32.91 803 THR A C 1
ATOM 6366 O O . THR A 1 803 ? 30.549 41.088 -37.223 1.00 32.91 803 THR A O 1
ATOM 6369 N N . GLU A 1 804 ? 31.607 40.342 -39.075 1.00 33.25 804 GLU A N 1
ATOM 6370 C CA . GLU A 1 804 ? 32.798 41.180 -39.028 1.00 33.25 804 GLU A CA 1
ATOM 6371 C C . GLU A 1 804 ? 32.458 42.683 -38.942 1.00 33.25 804 GLU A C 1
ATOM 6373 O O . GLU A 1 804 ? 31.767 43.249 -39.785 1.00 33.25 804 GLU A O 1
ATOM 6378 N N . ALA A 1 805 ? 33.012 43.316 -37.907 1.00 35.28 805 ALA A N 1
ATOM 6379 C CA . ALA A 1 805 ? 33.563 44.671 -37.842 1.00 35.28 805 ALA A CA 1
ATOM 6380 C C . ALA A 1 805 ? 32.944 45.813 -38.687 1.00 35.28 805 ALA A C 1
ATOM 6382 O O . ALA A 1 805 ? 33.234 45.966 -39.871 1.00 35.28 805 ALA A O 1
ATOM 6383 N N . THR A 1 806 ? 32.377 46.809 -37.989 1.00 30.98 806 THR A N 1
ATOM 6384 C CA . THR A 1 806 ? 32.644 48.231 -38.292 1.00 30.98 806 THR A CA 1
ATOM 6385 C C . THR A 1 806 ? 32.850 49.051 -37.014 1.00 30.98 806 THR A C 1
ATOM 6387 O O . THR A 1 806 ? 32.270 48.770 -35.972 1.00 30.98 806 THR A O 1
ATOM 6390 N N . LYS A 1 807 ? 33.760 50.022 -37.135 1.00 34.47 807 LYS A N 1
ATOM 6391 C CA . LYS A 1 807 ? 34.486 50.803 -36.124 1.00 34.47 807 LYS A CA 1
ATOM 6392 C C . LYS A 1 807 ? 33.672 51.858 -35.349 1.00 34.47 807 LYS A C 1
ATOM 6394 O O . LYS A 1 807 ? 32.779 52.467 -35.919 1.00 34.47 807 LYS A O 1
ATOM 6399 N N . GLU A 1 808 ? 34.173 52.116 -34.130 1.00 32.03 808 GLU A N 1
ATOM 6400 C CA . GLU A 1 808 ? 34.323 53.401 -33.396 1.00 32.03 808 GLU A CA 1
ATOM 6401 C C . GLU A 1 808 ? 33.076 54.264 -33.096 1.00 32.03 808 GLU A C 1
ATOM 6403 O O . GLU A 1 808 ? 32.494 54.858 -33.993 1.00 32.03 808 GLU A O 1
ATOM 6408 N N . ASP A 1 809 ? 32.729 54.443 -31.808 1.00 29.00 809 ASP A N 1
ATOM 6409 C CA . ASP A 1 809 ? 33.234 55.564 -30.981 1.00 29.00 809 ASP A CA 1
ATOM 6410 C C . ASP A 1 809 ? 32.895 55.378 -29.470 1.00 29.00 809 ASP A C 1
ATOM 6412 O O . ASP A 1 809 ? 32.029 54.565 -29.133 1.00 29.00 809 ASP A O 1
ATOM 6416 N N . PRO A 1 810 ? 33.600 56.055 -28.533 1.00 40.91 810 PRO A N 1
ATOM 6417 C CA . PRO A 1 810 ? 33.656 55.690 -27.120 1.00 40.91 810 PRO A CA 1
ATOM 6418 C C . PRO A 1 810 ? 32.736 56.520 -26.214 1.00 40.91 810 PRO A C 1
ATOM 6420 O O . PRO A 1 810 ? 32.588 57.728 -26.373 1.00 40.91 810 PRO A O 1
ATOM 6423 N N . GLY A 1 811 ? 32.274 55.880 -25.139 1.00 29.67 811 GLY A N 1
ATOM 6424 C CA . GLY A 1 811 ? 31.866 56.561 -23.913 1.00 29.67 811 GLY A CA 1
ATOM 6425 C C . GLY A 1 811 ? 30.410 56.347 -23.535 1.00 29.67 811 GLY A C 1
ATOM 6426 O O . GLY A 1 811 ? 29.530 56.984 -24.085 1.00 29.67 811 GLY A O 1
ATOM 6427 N N . GLU A 1 812 ? 30.181 55.524 -22.515 1.00 29.86 812 GLU A N 1
ATOM 6428 C CA . GLU A 1 812 ? 29.522 55.988 -21.292 1.00 29.86 812 GLU A CA 1
ATOM 6429 C C . GLU A 1 812 ? 29.656 54.935 -20.186 1.00 29.86 812 GLU A C 1
ATOM 6431 O O . GLU A 1 812 ? 29.472 53.734 -20.375 1.00 29.86 812 GLU A O 1
ATOM 6436 N N . GLN A 1 813 ? 30.077 55.416 -19.020 1.00 31.05 813 GLN A N 1
ATOM 6437 C CA . GLN A 1 813 ? 30.197 54.660 -17.783 1.00 31.05 813 GLN A CA 1
ATOM 6438 C C . GLN A 1 813 ? 28.815 54.446 -17.145 1.00 31.05 813 GLN A C 1
ATOM 6440 O O . GLN A 1 813 ? 27.947 55.304 -17.255 1.00 31.05 813 GLN A O 1
ATOM 6445 N N . ASN A 1 814 ? 28.731 53.395 -16.318 1.00 30.61 814 ASN A N 1
ATOM 6446 C CA . ASN A 1 814 ? 27.788 53.189 -15.205 1.00 30.61 814 ASN A CA 1
ATOM 6447 C C . ASN A 1 814 ? 26.341 52.763 -15.534 1.00 30.61 814 ASN A C 1
ATOM 6449 O O . ASN A 1 814 ? 25.523 53.581 -15.921 1.00 30.61 814 ASN A O 1
ATOM 6453 N N . GLN A 1 815 ? 25.944 51.541 -15.143 1.00 29.30 815 GLN A N 1
ATOM 6454 C CA . GLN A 1 815 ? 25.408 51.255 -13.794 1.00 29.30 815 GLN A CA 1
ATOM 6455 C C . GLN A 1 815 ? 24.956 49.787 -13.656 1.00 29.30 815 GLN A C 1
ATOM 6457 O O . GLN A 1 815 ? 23.950 49.362 -14.216 1.00 29.30 815 GLN A O 1
ATOM 6462 N N . MET A 1 816 ? 25.657 49.035 -12.802 1.00 30.77 816 MET A N 1
ATOM 6463 C CA . MET A 1 816 ? 25.062 47.935 -12.039 1.00 30.77 816 MET A CA 1
ATOM 6464 C C . MET A 1 816 ? 23.976 48.512 -11.120 1.00 30.77 816 MET A C 1
ATOM 6466 O O . MET A 1 816 ? 24.260 49.419 -10.335 1.00 30.77 816 MET A O 1
ATOM 6470 N N . LYS A 1 817 ? 22.769 47.940 -11.144 1.00 26.86 817 LYS A N 1
ATOM 6471 C CA . LYS A 1 817 ? 21.810 48.060 -10.040 1.00 26.86 817 LYS A CA 1
ATOM 6472 C C . LYS A 1 817 ? 21.264 46.691 -9.653 1.00 26.86 817 LYS A C 1
ATOM 6474 O O . LYS A 1 817 ? 20.423 46.107 -10.323 1.00 26.86 817 LYS A O 1
ATOM 6479 N N . ILE A 1 818 ? 21.793 46.224 -8.530 1.00 30.12 818 ILE A N 1
ATOM 6480 C CA . ILE A 1 818 ? 21.189 45.277 -7.597 1.00 30.12 818 ILE A CA 1
ATOM 6481 C C . ILE A 1 818 ? 20.103 46.026 -6.808 1.00 30.12 818 ILE A C 1
ATOM 6483 O O . ILE A 1 818 ? 20.370 47.143 -6.366 1.00 30.12 818 ILE A O 1
ATOM 6487 N N . ALA A 1 819 ? 18.935 45.406 -6.603 1.00 26.89 819 ALA A N 1
ATOM 6488 C CA . ALA A 1 819 ? 18.110 45.408 -5.373 1.00 26.89 819 ALA A CA 1
ATOM 6489 C C . ALA A 1 819 ? 16.719 44.843 -5.728 1.00 26.89 819 ALA A C 1
ATOM 6491 O O . ALA A 1 819 ? 16.053 45.354 -6.617 1.00 26.89 819 ALA A O 1
ATOM 6492 N N . MET A 1 820 ? 16.332 43.668 -5.225 1.00 27.33 820 MET A N 1
ATOM 6493 C CA . MET A 1 820 ? 15.652 43.475 -3.933 1.00 27.33 820 MET A CA 1
ATOM 6494 C C . MET A 1 820 ? 14.399 44.344 -3.729 1.00 27.33 820 MET A C 1
ATOM 6496 O O . MET A 1 820 ? 14.510 45.496 -3.330 1.00 27.33 820 MET A O 1
ATOM 6500 N N . GLY A 1 821 ? 13.236 43.692 -3.842 1.00 28.94 821 GLY A N 1
ATOM 6501 C CA . GLY A 1 821 ? 12.286 43.591 -2.732 1.00 28.94 821 GLY A CA 1
ATOM 6502 C C . GLY A 1 821 ? 11.021 44.457 -2.760 1.00 28.94 821 GLY A C 1
ATOM 6503 O O . GLY A 1 821 ? 11.085 45.659 -2.978 1.00 28.94 821 GLY A O 1
ATOM 6504 N N . VAL A 1 822 ? 9.941 43.799 -2.316 1.00 29.86 822 VAL A N 1
ATOM 6505 C CA . VAL A 1 822 ? 8.806 44.305 -1.514 1.00 29.86 822 VAL A CA 1
ATOM 6506 C C . VAL A 1 822 ? 7.447 44.448 -2.224 1.00 29.86 822 VAL A C 1
ATOM 6508 O O . VAL A 1 822 ? 7.291 45.172 -3.199 1.00 29.86 822 VAL A O 1
ATOM 6511 N N . GLU A 1 823 ? 6.511 43.671 -1.662 1.00 35.31 823 GLU A N 1
ATOM 6512 C CA . GLU A 1 823 ? 5.064 43.838 -1.430 1.00 35.31 823 GLU A CA 1
ATOM 6513 C C . GLU A 1 823 ? 4.288 44.947 -2.153 1.00 35.31 823 GLU A C 1
ATOM 6515 O O . GLU A 1 823 ? 4.666 46.116 -2.165 1.00 35.31 823 GLU A O 1
ATOM 6520 N N . ALA A 1 824 ? 3.072 44.585 -2.568 1.00 33.66 824 ALA A N 1
ATOM 6521 C CA . ALA A 1 824 ? 1.937 45.497 -2.544 1.00 33.66 824 ALA A CA 1
ATOM 6522 C C . ALA A 1 824 ? 0.664 44.721 -2.165 1.00 33.66 824 ALA A C 1
ATOM 6524 O O . ALA A 1 824 ? 0.176 43.904 -2.946 1.00 33.66 824 ALA A O 1
ATOM 6525 N N . ASP A 1 825 ? 0.162 44.997 -0.961 1.00 40.91 825 ASP A N 1
ATOM 6526 C CA . ASP A 1 825 ? -1.242 44.821 -0.592 1.00 40.91 825 ASP A CA 1
ATOM 6527 C C . ASP A 1 825 ? -2.106 45.851 -1.337 1.00 40.91 825 ASP A C 1
ATOM 6529 O O . ASP A 1 825 ? -1.741 47.029 -1.435 1.00 40.91 825 ASP A O 1
ATOM 6533 N N . ALA A 1 826 ? -3.284 45.404 -1.772 1.00 44.50 826 ALA A N 1
ATOM 6534 C CA . ALA A 1 826 ? -4.536 46.158 -1.749 1.00 44.50 826 ALA A CA 1
ATOM 6535 C C . ALA A 1 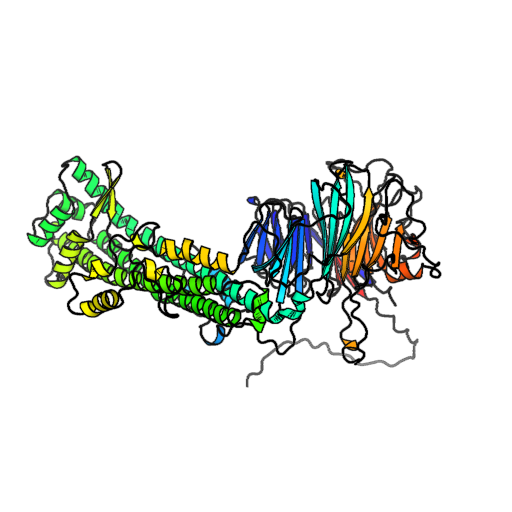826 ? -5.713 45.178 -1.681 1.00 44.50 826 ALA A C 1
ATOM 6537 O O . ALA A 1 826 ? -5.729 44.232 -2.504 1.00 44.50 826 ALA A O 1
#